Protein AF-0000000081660828 (afdb_homodimer)

Secondary structure (DSSP, 8-state):
-HHHHHHHHHHHHHHHHHHHHT-GGGG-HHHHHHTHHHHHHHHHHHTT--HHHHHTT-EEEEE-SBSHHHHHHHHHHHHHHTT--EEEE-SS-SS-GGGGEEETTEEPPHHHHHHHHHHHHHHHHHTGGG-TT----HHHHHHHHHHHHHHHHT-SEEEEE-SS-STTSGGGG-S--SEEEE-B--S--HHHH-SSHHHHHHHHHTT--TT-EEEE----HHHHHHHHHHHHHHT-EEEEPPPGGGSB-TT-----SS-STHHHHHHHHHHHHHHHHHHHHHHHH----S---------SSSSPEEPPP-BPPHHHHHHHHH---TTSSEEEEETTEEEEE----SHHHHHHHHHHHHHHHHHHHHH--S-EEEEEEE---TT--HHHHHHHHGGG--SEEEE--S--SHHHHHHS-HHHHHHHHHHHHHHHHHHHHHTT---SS--SS-SEEE-SSHHHHHHHHHTT--TTSPPPPTTSPPPPHHHHH-SEEEEEEES-HHHHHHHHHHH-TTTTT-TTTTS--/-HHHHHHHHHHHHHHHHHHHHT-GGGG-HHHHHHTHHHHHHHHHHHTT--HHHHHTT-EEEEE-SBSHHHHHHHHHHHHHHTT--EEEE-SS-SS-GGGGEEETTEEPPHHHHHHHHHHHHHHHHHTGGG-TT----HHHHHHHHHHHHHHHHT-SEEEEE-SS-STTSGGGG-S--SEEEE-B--S--HHHH-SSHHHHHHHHHTT--TT-EEEE----HHHHHHHHHHHHHTT-EEEEPPPGGGSB-TT-----SS-STHHHHHHHHHHHHHHHHHHHHHHHH----S---S-----SSSSPEEPPP-BPPHHHHHHHHH---TTSSEEEEETTEEEEE----SHHHHHHHHHHHHHHHHHHHHH--S-EEEEEEE---TT--HHHHHHHHGGG--SEEEE--S--SHHHHHHS-HHHHHHHHHHHHHHHHHHHHHHT---SS--SS-SEEE-SSHHHHHHHHHTT--TTSPPPPTTSPPPPHHHHT-SEEEEEEES-HHHHHHHHHHH-TTTTT-TTTTS--

Sequence (1050 aa):
MSKNNYLEVQKAMEGIVRDASRTIIFRNKSWYSTKSLPEMSDYIKRVDINLDDVDGLNIIHVSGTKGKGSVSAFCESILRANGFKTGLYSSPHLVEFRERIRINGLTLTKDVFSKYFFDVYNKLESTKCEYPETMLSGFRFMTLMALNVFIHEKVDVVILEVGVGGAYDCTNIVQSPRVVGITLLDLDHTNLLGNTIDSIAWHKAGICKPGRPAFTIPQVQEAMNTLRCRANEIHATIQIVPDLDDYDWQGKPMKLGLAGEHQRINASLAIQLCRTWIEEHNLHHSNKRAGFGRTNTYSMDGDIQTASAFKLPATFISGLRDCCLPGRTQIVKHDNVTYYLDGAHTPMSMKAGVKWFKEASAEEKQTLKNRVAKVLIFNVTHGRDAKLLLEHLGQCNFAATAFSPDITDVDDLVEKTFENLVEELTICKENRGTFQAMKGELYDALPSKPTSASFVCAMHAVQWAACGKDPYIPHPRHKDPTPPQSIMEADHVQVLVTGSLLLVGRVIGILVPDFVANGNVFGGDMSKNNYLEVQKAMEGIVRDASRTIIFRNKSWYSTKSLPEMSDYIKRVDINLDDVDGLNIIHVSGTKGKGSVSAFCESILRANGFKTGLYSSPHLVEFRERIRINGLTLTKDVFSKYFFDVYNKLESTKCEYPETMLSGFRFMTLMALNVFIHEKVDVVILEVGVGGAYDCTNIVQSPRVVGITLLDLDHTNLLGNTIDSIAWHKAGICKPGRPAFTIPQVQEAMNTLRCRANEIHATIQIVPDLDDYDWQGKPMKLGLAGEHQRINASLAIQLCRTWIEEHNLHHSNKRAGFGRTNTYSMDGDIQTASAFKLPATFISGLRDCCLPGRTQIVKHDNVTYYLDGAHTPMSMKAGVKWFKEASAEEKQTLKNRVAKVLIFNVTHGRDAKLLLEHLGQCNFAATAFSPDITDVDDLVEKTFENLVEELTICKENRGTFQAMKGELYDALPSKPTSASFVCAMHAVQWAACGKDPYIPHPRHKDPTPPQSIMEADHVQVLVTGSLLLVGRVIGILVPDFVANGNVFGGD

Foldseek 3Di:
DLVVLLVVVVVVLVVQQVQVVVDCQVLDQVCLQPPLQVVLVVLCVLLPHDLVLVQQQQEAEEEEDPLLVLLQLLLLLLVLLVVFFEWEADDDDQADLQCRIDTSLAGDDSRRLSVLLCSSVVSCVVCCVVPVPDRDHSVSSSLSSRSSVCSVVVTNYYYYYFDAFAQRTNNLNNADHQEYEYEEQDDDPCSRQNGDSLSSLLRRLNSFAAPHEYEYADYPPSSQVSNLVNCLVRNYFYAHFDFLVQAAAPPDDQAFQFFAPSSRRSLRRSQVSNVSSVCVVCVVVVPPDPPPDPPDPRDSPDHHYYGHHYYDDPSSRVSRRQRDDAQGQFWDDFQQEIEGGHADADLRSLLRSLVSLQVVVVVVVVVPPWQEAEEEEAAADDPGDLLSSVVSVVVVPHQAYEQFFLAQDPVSLVPDDPVRQCRRQVRSVVSQVSNCVVVVNNDPDQPLEHSYDYDSHLLLRVQQQCCCVRVLRDHHDPPGRHYDPSSVPTRHYYYYYYNHSNSSSSVCCSSPVCPSVPSPPRPPD/DLVVLLVVVVVVLVVQQVVVVVDCQVLDQVCLQPPQQVVLVVLCVLLPHDLVLVQQQQEAEEEEDPLLVLLQLLLLLLVLLVVFFEWEADDDDQADLQCRIDTSLAGDDSRRLSVLLCSSVVSCVVCCVVPVPDRDHSVSSSLSSRSSVCSVVVTNYYYYYFDAFAQRTNNLNNADHQEYEYEEFDDDPCSRQNGDSLSSLLRRLNSFAAPHEYEYADYPPSSQVSNLVNCLVRNYFYAHFDFLVQAAAVPDDQAFQFFAPSSRRSLRRSQVSNVSSVCVVCVVVVDPDPPPDPPDPRDSPDHHYYGHHYYDDPSSRVSRRQRDDAQGQFWDDFQQEIEGGHADADLRSLLRSLVSLQVVVVVVVVVPPWQEAEEEEAAADDPGDLLSNVVSVVVVPHQAYEQFFLAQDPVSLVPDDPVRQCRRQVRSVVSQVSNCVVVVNNDPDQPLEHSYDYDSHLLLRVQQQCCCVRVLRDHHDPVGRHYDPSSVRTRHYYYYYYNHSNSSSSVCCSSPVCPSVPSPPRPPD

Radius of gyration: 36.23 Å; Cα contacts (8 Å, |Δi|>4): 2002; chains: 2; bounding box: 72×118×77 Å

pLDDT: mean 86.48, std 14.74, range [22.33, 98.75]

Organism: Saccoglossus kowalevskii (NCBI:txid10224)

Structure (mmCIF, N/CA/C/O backbone):
data_AF-0000000081660828-model_v1
#
loop_
_entity.id
_entity.type
_entity.pdbx_description
1 polymer 'Folylpolyglutamate synthase, mitochondrial-like'
#
loop_
_atom_site.group_PDB
_atom_site.id
_atom_site.type_symbol
_atom_site.label_atom_id
_atom_site.label_alt_id
_atom_site.label_comp_id
_atom_site.label_asym_id
_atom_site.label_entity_id
_atom_site.label_seq_id
_atom_site.pdbx_PDB_ins_code
_atom_site.Cartn_x
_atom_site.Cartn_y
_atom_site.Cartn_z
_atom_site.occupancy
_atom_site.B_iso_or_equiv
_atom_site.auth_seq_id
_atom_site.auth_comp_id
_atom_site.auth_asym_id
_atom_site.auth_atom_id
_atom_site.pdbx_PDB_model_num
ATOM 1 N N . MET A 1 1 ? -11.938 -4.168 -31.766 1 35.88 1 MET A N 1
ATOM 2 C CA . MET A 1 1 ? -13.023 -5.059 -31.391 1 35.88 1 MET A CA 1
ATOM 3 C C . MET A 1 1 ? -12.523 -6.164 -30.453 1 35.88 1 MET A C 1
ATOM 5 O O . MET A 1 1 ? -13.188 -6.512 -29.484 1 35.88 1 MET A O 1
ATOM 9 N N . SER A 1 2 ? -11.195 -6.676 -30.75 1 45.94 2 SER A N 1
ATOM 10 C CA . SER A 1 2 ? -10.602 -7.828 -30.078 1 45.94 2 SER A CA 1
ATOM 11 C C . SER A 1 2 ? -10.094 -7.461 -28.688 1 45.94 2 SER A C 1
ATOM 13 O O . SER A 1 2 ? -10.281 -8.211 -27.734 1 45.94 2 SER A O 1
ATOM 15 N N . LYS A 1 3 ? -9.469 -6.277 -28.531 1 50.44 3 LYS A N 1
ATOM 16 C CA . LYS A 1 3 ? -8.898 -5.793 -27.281 1 50.44 3 LYS A CA 1
ATOM 17 C C . LYS A 1 3 ? -9.992 -5.523 -26.25 1 50.44 3 LYS A C 1
ATOM 19 O O . LYS A 1 3 ? -9.836 -5.84 -25.062 1 50.44 3 LYS A O 1
ATOM 24 N N . ASN A 1 4 ? -10.992 -5.047 -26.797 1 61.94 4 ASN A N 1
ATOM 25 C CA . ASN A 1 4 ? -12.133 -4.715 -25.953 1 61.94 4 ASN A CA 1
ATOM 26 C C . ASN A 1 4 ? -12.805 -5.969 -25.391 1 61.94 4 ASN A C 1
ATOM 28 O O . ASN A 1 4 ? -13.227 -5.988 -24.234 1 61.94 4 ASN A O 1
ATOM 32 N N . ASN A 1 5 ? -12.586 -7.102 -26.25 1 77.38 5 ASN A N 1
ATOM 33 C CA . ASN A 1 5 ? -13.227 -8.344 -25.828 1 77.38 5 ASN A CA 1
ATOM 34 C C . ASN A 1 5 ? -12.461 -9.023 -24.703 1 77.38 5 ASN A C 1
ATOM 36 O O . ASN A 1 5 ? -13.07 -9.539 -23.766 1 77.38 5 ASN A O 1
ATOM 40 N N . TYR A 1 6 ? -11.164 -8.953 -24.797 1 84.25 6 TYR A N 1
ATOM 41 C CA . TYR A 1 6 ? -10.383 -9.633 -23.766 1 84.25 6 TYR A CA 1
ATOM 42 C C . TYR A 1 6 ? -10.438 -8.867 -22.438 1 84.25 6 TYR A C 1
ATOM 44 O O . TYR A 1 6 ? -10.438 -9.469 -21.375 1 84.25 6 TYR A O 1
ATOM 52 N N . LEU A 1 7 ? -10.523 -7.602 -22.594 1 80.69 7 LEU A N 1
ATOM 53 C CA . LEU A 1 7 ? -10.711 -6.797 -21.391 1 80.69 7 LEU A CA 1
ATOM 54 C C . LEU A 1 7 ? -12 -7.18 -20.688 1 80.69 7 LEU A C 1
ATOM 56 O O . LEU A 1 7 ? -12.055 -7.191 -19.453 1 80.69 7 LEU A O 1
ATOM 60 N N . GLU A 1 8 ? -12.938 -7.43 -21.438 1 85.31 8 GLU A N 1
ATOM 61 C CA . GLU A 1 8 ? -14.203 -7.871 -20.875 1 85.31 8 GLU A CA 1
ATOM 62 C C . GLU A 1 8 ? -14.055 -9.227 -20.188 1 85.31 8 GLU A C 1
ATOM 64 O O . GLU A 1 8 ? -14.695 -9.484 -19.172 1 85.31 8 GLU A O 1
ATOM 69 N N . VAL A 1 9 ? -13.25 -10.102 -20.781 1 89.81 9 VAL A N 1
ATOM 70 C CA . VAL A 1 9 ? -12.969 -11.406 -20.188 1 89.81 9 VAL A CA 1
ATOM 71 C C . VAL A 1 9 ? -12.312 -11.227 -18.828 1 89.81 9 VAL A C 1
ATOM 73 O O . VAL A 1 9 ? -12.703 -11.875 -17.844 1 89.81 9 VAL A O 1
ATOM 76 N N . GLN A 1 10 ? -11.367 -10.398 -18.797 1 83 10 GLN A N 1
ATOM 77 C CA . GLN A 1 10 ? -10.641 -10.164 -17.547 1 83 10 GLN A CA 1
ATOM 78 C C . GLN A 1 10 ? -11.578 -9.656 -16.453 1 83 10 GLN A C 1
ATOM 80 O O . GLN A 1 10 ? -11.5 -10.102 -15.312 1 83 10 GLN A O 1
ATOM 85 N N . LYS A 1 11 ? -12.438 -8.766 -16.844 1 78.75 11 LYS A N 1
ATOM 86 C CA . LYS A 1 11 ? -13.398 -8.227 -15.898 1 78.75 11 LYS A CA 1
ATOM 87 C C . LYS A 1 11 ? -14.344 -9.312 -15.391 1 78.75 11 LYS A C 1
ATOM 89 O O . LYS A 1 11 ? -14.648 -9.375 -14.203 1 78.75 11 LYS A O 1
ATOM 94 N N . ALA A 1 12 ? -14.781 -10.062 -16.328 1 85.75 12 ALA A N 1
ATOM 95 C CA . ALA A 1 12 ? -15.695 -11.148 -15.969 1 85.75 12 ALA A CA 1
ATOM 96 C C . ALA A 1 12 ? -15.008 -12.156 -15.055 1 85.75 12 ALA A C 1
ATOM 98 O O . ALA A 1 12 ? -15.609 -12.641 -14.094 1 85.75 12 ALA A O 1
ATOM 99 N N . MET A 1 13 ? -13.797 -12.484 -15.375 1 86.94 13 MET A N 1
ATOM 100 C CA . MET A 1 13 ? -13.039 -13.43 -14.57 1 86.94 13 MET A CA 1
ATOM 101 C C . MET A 1 13 ? -12.805 -12.883 -13.164 1 86.94 13 MET A C 1
ATOM 103 O O . MET A 1 13 ? -12.891 -13.625 -12.188 1 86.94 13 MET A O 1
ATOM 107 N N . GLU A 1 14 ? -12.477 -11.656 -13.133 1 75.44 14 GLU A N 1
ATOM 108 C CA . GLU A 1 14 ? -12.312 -11.016 -11.828 1 75.44 14 GLU A CA 1
ATOM 109 C C . GLU A 1 14 ? -13.602 -11.078 -11.016 1 75.44 14 GLU A C 1
ATOM 111 O O . GLU A 1 14 ? -13.562 -11.234 -9.797 1 75.44 14 GLU A O 1
ATOM 116 N N . GLY A 1 15 ? -14.664 -10.875 -11.664 1 74.38 15 GLY A N 1
ATOM 117 C CA . GLY A 1 15 ? -15.953 -11.008 -11 1 74.38 15 GLY A CA 1
ATOM 118 C C . GLY A 1 15 ? -16.188 -12.383 -10.422 1 74.38 15 GLY A C 1
ATOM 119 O O . GLY A 1 15 ? -16.656 -12.516 -9.289 1 74.38 15 GLY A O 1
ATOM 120 N N . ILE A 1 16 ? -15.828 -13.383 -11.148 1 82.31 16 ILE A N 1
ATOM 121 C CA . ILE A 1 16 ? -15.992 -14.766 -10.719 1 82.31 16 ILE A CA 1
ATOM 122 C C . ILE A 1 16 ? -15.133 -15.031 -9.484 1 82.31 16 ILE A C 1
ATOM 124 O O . ILE A 1 16 ? -15.609 -15.602 -8.5 1 82.31 16 ILE A O 1
ATOM 128 N N . VAL A 1 17 ? -13.93 -14.578 -9.57 1 77 17 VAL A N 1
ATOM 129 C CA . VAL A 1 17 ? -12.984 -14.82 -8.477 1 77 17 VAL A CA 1
ATOM 130 C C . VAL A 1 17 ? -13.438 -14.055 -7.234 1 77 17 VAL A C 1
ATOM 132 O O . VAL A 1 17 ? -13.367 -14.586 -6.121 1 77 17 VAL A O 1
ATOM 135 N N . ARG A 1 18 ? -13.867 -12.875 -7.453 1 66.06 18 ARG A N 1
ATOM 136 C CA . ARG A 1 18 ? -14.344 -12.047 -6.355 1 66.06 18 ARG A CA 1
ATOM 137 C C . ARG A 1 18 ? -15.547 -12.68 -5.664 1 66.06 18 ARG A C 1
ATOM 139 O O . ARG A 1 18 ? -15.602 -12.727 -4.434 1 66.06 18 ARG A O 1
ATOM 146 N N . ASP A 1 19 ? -16.438 -13.086 -6.402 1 66.06 19 ASP A N 1
ATOM 147 C CA . ASP A 1 19 ? -17.656 -13.695 -5.859 1 66.06 19 ASP A CA 1
ATOM 148 C C . ASP A 1 19 ? -17.328 -14.969 -5.074 1 66.06 19 ASP A C 1
ATOM 150 O O . ASP A 1 19 ? -17.938 -15.242 -4.043 1 66.06 19 ASP A O 1
ATOM 154 N N . ALA A 1 20 ? -16.391 -15.633 -5.535 1 70.69 20 ALA A N 1
ATOM 155 C CA . ALA A 1 20 ? -15.969 -16.859 -4.879 1 70.69 20 ALA A CA 1
ATOM 156 C C . ALA A 1 20 ? -15.273 -16.578 -3.553 1 70.69 20 ALA A C 1
ATOM 158 O O . ALA A 1 20 ? -15.422 -17.328 -2.59 1 70.69 20 ALA A O 1
ATOM 159 N N . SER A 1 21 ? -14.492 -15.539 -3.561 1 60.06 21 SER A N 1
ATOM 160 C CA . SER A 1 21 ? -13.75 -15.18 -2.359 1 60.06 21 SER A CA 1
ATOM 161 C C . SER A 1 21 ? -14.68 -14.742 -1.238 1 60.06 21 SER A C 1
ATOM 163 O O . SER A 1 21 ? -14.344 -14.852 -0.059 1 60.06 21 SER A O 1
ATOM 165 N N . ARG A 1 22 ? -15.75 -14.289 -1.625 1 51.88 22 ARG A N 1
ATOM 166 C CA . ARG A 1 22 ? -16.734 -13.805 -0.656 1 51.88 22 ARG A CA 1
ATOM 167 C C . ARG A 1 22 ? -17.516 -14.961 -0.051 1 51.88 22 ARG A C 1
ATOM 169 O O . ARG A 1 22 ? -18.188 -14.797 0.973 1 51.88 22 ARG A O 1
ATOM 176 N N . THR A 1 23 ? -17.266 -16.062 -0.698 1 51.5 23 THR A N 1
ATOM 177 C CA . THR A 1 23 ? -18.047 -17.203 -0.268 1 51.5 23 THR A CA 1
ATOM 178 C C . THR A 1 23 ? -17.203 -18.172 0.543 1 51.5 23 THR A C 1
ATOM 180 O O . THR A 1 23 ? -16.188 -18.672 0.054 1 51.5 23 THR A O 1
ATOM 183 N N . ILE A 1 24 ? -17.453 -18.328 1.812 1 48.62 24 ILE A N 1
ATOM 184 C CA . ILE A 1 24 ? -16.734 -19.172 2.752 1 48.62 24 ILE A CA 1
ATOM 185 C C . ILE A 1 24 ? -16.922 -20.641 2.371 1 48.62 24 ILE A C 1
ATOM 187 O O . ILE A 1 24 ? -16.141 -21.5 2.775 1 48.62 24 ILE A O 1
ATOM 191 N N . ILE A 1 25 ? -17.75 -20.859 1.518 1 45.94 25 ILE A N 1
ATOM 192 C CA . ILE A 1 25 ? -18.234 -22.219 1.266 1 45.94 25 ILE A CA 1
ATOM 193 C C . ILE A 1 25 ? -17.094 -23.062 0.692 1 45.94 25 ILE A C 1
ATOM 195 O O . ILE A 1 25 ? -16.938 -24.234 1.065 1 45.94 25 ILE A O 1
ATOM 199 N N . PHE A 1 26 ? -16.203 -22.484 -0.069 1 48.09 26 PHE A N 1
ATOM 200 C CA . PHE A 1 26 ? -15.195 -23.281 -0.75 1 48.09 26 PHE A CA 1
ATOM 201 C C . PHE A 1 26 ? -14.109 -23.719 0.222 1 48.09 26 PHE A C 1
ATOM 203 O O . PHE A 1 26 ? -13.273 -24.578 -0.109 1 48.09 26 PHE A O 1
ATOM 210 N N . ARG A 1 27 ? -14.297 -23.234 1.396 1 57 27 ARG A N 1
ATOM 211 C CA . ARG A 1 27 ? -13.312 -23.578 2.414 1 57 27 ARG A CA 1
ATOM 212 C C . ARG A 1 27 ? -13.898 -24.562 3.432 1 57 27 ARG A C 1
ATOM 214 O O . ARG A 1 27 ? -13.195 -25.016 4.34 1 57 27 ARG A O 1
ATOM 221 N N . ASN A 1 28 ? -15.078 -24.953 3.098 1 71.88 28 ASN A N 1
ATOM 222 C CA . ASN A 1 28 ? -15.758 -25.859 4.004 1 71.88 28 ASN A CA 1
ATOM 223 C C . ASN A 1 28 ? -15.531 -27.312 3.602 1 71.88 28 ASN A C 1
ATOM 225 O O . ASN A 1 28 ? -15.891 -27.719 2.494 1 71.88 28 ASN A O 1
ATOM 229 N N . LYS A 1 29 ? -15.086 -28.109 4.578 1 77.38 29 LYS A N 1
ATOM 230 C CA . LYS A 1 29 ? -14.758 -29.5 4.336 1 77.38 29 LYS A CA 1
ATOM 231 C C . LYS A 1 29 ? -16 -30.297 3.953 1 77.38 29 LYS A C 1
ATOM 233 O O . LYS A 1 29 ? -15.945 -31.188 3.09 1 77.38 29 LYS A O 1
ATOM 238 N N . SER A 1 30 ? -17.016 -29.969 4.594 1 78.75 30 SER A N 1
ATOM 239 C CA . SER A 1 30 ? -18.25 -30.688 4.332 1 78.75 30 SER A CA 1
ATOM 240 C C . SER A 1 30 ? -18.75 -30.453 2.91 1 78.75 30 SER A C 1
ATOM 242 O O . SER A 1 30 ? -19.156 -31.375 2.217 1 78.75 30 SER A O 1
ATOM 244 N N . TRP A 1 31 ? -18.719 -29.312 2.482 1 79.56 31 TRP A N 1
ATOM 245 C CA . TRP A 1 31 ? -19.109 -28.984 1.113 1 79.56 31 TRP A CA 1
ATOM 246 C C . TRP A 1 31 ? -18.188 -29.672 0.111 1 79.56 31 TRP A C 1
ATOM 248 O O . TRP A 1 31 ? -18.656 -30.25 -0.875 1 79.56 31 TRP A O 1
ATOM 258 N N . TYR A 1 32 ? -16.953 -29.594 0.405 1 82 32 TYR A N 1
ATOM 259 C CA . TYR A 1 32 ? -15.961 -30.141 -0.509 1 82 32 TYR A CA 1
ATOM 260 C C . TYR A 1 32 ? -16.203 -31.625 -0.75 1 82 32 TYR A C 1
ATOM 262 O O . TYR A 1 32 ? -16.141 -32.094 -1.891 1 82 32 TYR A O 1
ATOM 270 N N . SER A 1 33 ? -16.562 -32.344 0.265 1 85.94 33 SER A N 1
ATOM 271 C CA . SER A 1 33 ? -16.703 -33.812 0.167 1 85.94 33 SER A CA 1
ATOM 272 C C . SER A 1 33 ? -18.078 -34.188 -0.37 1 85.94 33 SER A C 1
ATOM 274 O O . SER A 1 33 ? -18.234 -35.281 -0.928 1 85.94 33 SER A O 1
ATOM 276 N N . THR A 1 34 ? -19.016 -33.281 -0.295 1 86.31 34 THR A N 1
ATOM 277 C CA . THR A 1 34 ? -20.375 -33.719 -0.612 1 86.31 34 THR A CA 1
ATOM 278 C C . THR A 1 34 ? -20.891 -33 -1.86 1 86.31 34 THR A C 1
ATOM 280 O O . THR A 1 34 ? -21.688 -33.562 -2.621 1 86.31 34 THR A O 1
ATOM 283 N N . LYS A 1 35 ? -20.391 -31.797 -2.049 1 87.25 35 LYS A N 1
ATOM 284 C CA . LYS A 1 35 ? -21.062 -30.984 -3.057 1 87.25 35 LYS A CA 1
ATOM 285 C C . LYS A 1 35 ? -20.125 -30.672 -4.219 1 87.25 35 LYS A C 1
ATOM 287 O O . LYS A 1 35 ? -20.594 -30.344 -5.316 1 87.25 35 LYS A O 1
ATOM 292 N N . SER A 1 36 ? -18.859 -30.844 -4.059 1 88.25 36 SER A N 1
ATOM 293 C CA . SER A 1 36 ? -17.922 -30.391 -5.074 1 88.25 36 SER A CA 1
ATOM 294 C C . SER A 1 36 ? -18.156 -31.094 -6.406 1 88.25 36 SER A C 1
ATOM 296 O O . SER A 1 36 ? -18.359 -30.438 -7.43 1 88.25 36 SER A O 1
ATOM 298 N N . LEU A 1 37 ? -18.234 -32.406 -6.438 1 91.94 37 LEU A N 1
ATOM 299 C CA . LEU A 1 37 ? -18.328 -33.156 -7.688 1 91.94 37 LEU A CA 1
ATOM 300 C C . LEU A 1 37 ? -19.75 -33.125 -8.242 1 91.94 37 LEU A C 1
ATOM 302 O O . LEU A 1 37 ? -19.938 -32.938 -9.445 1 91.94 37 LEU A O 1
ATOM 306 N N . PRO A 1 38 ? -20.75 -33.188 -7.363 1 90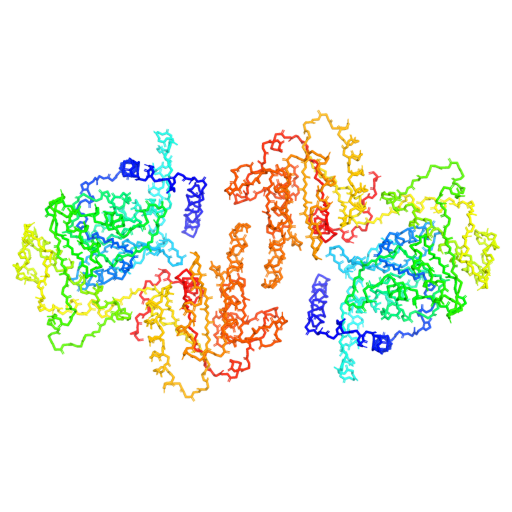.62 38 PRO A N 1
ATOM 307 C CA . PRO A 1 38 ? -22.125 -33.062 -7.883 1 90.62 38 PRO A CA 1
ATOM 308 C C . PRO A 1 38 ? -22.375 -31.719 -8.539 1 90.62 38 PRO A C 1
ATOM 310 O O . PRO A 1 38 ? -23 -31.641 -9.594 1 90.62 38 PRO A O 1
ATOM 313 N N . GLU A 1 39 ? -21.875 -30.719 -7.945 1 90.12 39 GLU A N 1
ATOM 314 C CA . GLU A 1 39 ? -22.047 -29.391 -8.531 1 90.12 39 GLU A CA 1
ATOM 315 C C . GLU A 1 39 ? -21.297 -29.281 -9.852 1 90.12 39 GLU A C 1
ATOM 317 O O . GLU A 1 39 ? -21.781 -28.641 -10.789 1 90.12 39 GLU A O 1
ATOM 322 N N . MET A 1 40 ? -20.078 -29.875 -9.852 1 92.31 40 MET A N 1
ATOM 323 C CA . MET A 1 40 ? -19.312 -29.828 -11.094 1 92.31 40 MET A CA 1
ATOM 324 C C . MET A 1 40 ? -20.062 -30.578 -12.203 1 92.31 40 MET A C 1
ATOM 326 O O . MET A 1 40 ? -20.016 -30.141 -13.359 1 92.31 40 MET A O 1
ATOM 330 N N . SER A 1 41 ? -20.719 -31.625 -11.875 1 92.12 41 SER A N 1
ATOM 331 C CA . SER A 1 41 ? -21.516 -32.344 -12.844 1 92.12 41 SER A CA 1
ATOM 332 C C . SER A 1 41 ? -22.641 -31.5 -13.406 1 92.12 41 SER A C 1
ATOM 334 O O . SER A 1 41 ? -22.953 -31.562 -14.594 1 92.12 41 SER A O 1
ATOM 336 N N . ASP A 1 42 ? -23.188 -30.734 -12.516 1 92 42 ASP A N 1
ATOM 337 C CA . ASP A 1 42 ? -24.234 -29.812 -12.953 1 92 42 ASP A CA 1
ATOM 338 C C . ASP A 1 42 ? -23.672 -28.75 -13.914 1 92 42 ASP A C 1
ATOM 340 O O . ASP A 1 42 ? -24.297 -28.438 -14.93 1 92 42 ASP A O 1
ATOM 344 N N . TYR A 1 43 ? -22.562 -28.266 -13.562 1 93.5 43 TYR A N 1
ATOM 345 C CA . TYR A 1 43 ? -21.953 -27.234 -14.391 1 93.5 43 TYR A CA 1
ATOM 346 C C . TYR A 1 43 ? -21.609 -27.781 -15.773 1 93.5 43 TYR A C 1
ATOM 348 O O . TYR A 1 43 ? -21.766 -27.094 -16.781 1 93.5 43 TYR A O 1
ATOM 356 N N . ILE A 1 44 ? -21.078 -29 -15.805 1 94.06 44 ILE A N 1
ATOM 357 C CA . ILE A 1 44 ? -20.703 -29.641 -17.062 1 94.06 44 ILE A CA 1
ATOM 358 C C . ILE A 1 44 ? -21.938 -29.75 -17.969 1 94.06 44 ILE A C 1
ATOM 360 O O . ILE A 1 44 ? -21.859 -29.453 -19.172 1 94.06 44 ILE A O 1
ATOM 364 N N . LYS A 1 45 ? -23.047 -30.031 -17.391 1 92.5 45 LYS A N 1
ATOM 365 C CA . LYS A 1 45 ? -24.297 -30.109 -18.141 1 92.5 45 LYS A CA 1
ATOM 366 C C . LYS A 1 45 ? -24.75 -28.734 -18.641 1 92.5 45 LYS A C 1
ATOM 368 O O . LYS A 1 45 ? -25.219 -28.609 -19.766 1 92.5 45 LYS A O 1
ATOM 373 N N . ARG A 1 46 ? -24.578 -27.828 -17.766 1 93.38 46 ARG A N 1
ATOM 374 C CA . ARG A 1 46 ? -25.031 -26.469 -18.078 1 93.38 46 ARG A CA 1
ATOM 375 C C . ARG A 1 46 ? -24.25 -25.875 -19.25 1 93.38 46 ARG A C 1
ATOM 377 O O . ARG A 1 46 ? -24.734 -25 -19.953 1 93.38 46 ARG A O 1
ATOM 384 N N . VAL A 1 47 ? -23.047 -26.391 -19.484 1 94.94 47 VAL A N 1
ATOM 385 C CA . VAL A 1 47 ? -22.25 -25.828 -20.562 1 94.94 47 VAL A CA 1
ATOM 386 C C . VAL A 1 47 ? -22.25 -26.781 -21.766 1 94.94 47 VAL A C 1
ATOM 388 O O . VAL A 1 47 ? -21.422 -26.656 -22.672 1 94.94 47 VAL A O 1
ATOM 391 N N . ASP A 1 48 ? -23.109 -27.75 -21.812 1 94.38 48 ASP A N 1
ATOM 392 C CA . ASP A 1 48 ? -23.391 -28.656 -22.906 1 94.38 48 ASP A CA 1
ATOM 393 C C . ASP A 1 48 ? -22.203 -29.594 -23.172 1 94.38 48 ASP A C 1
ATOM 395 O O . ASP A 1 48 ? -21.828 -29.844 -24.312 1 94.38 48 ASP A O 1
ATOM 399 N N . ILE A 1 49 ? -21.531 -29.984 -22.094 1 94.31 49 ILE A N 1
ATOM 400 C CA . ILE A 1 49 ? -20.5 -31.016 -22.188 1 94.31 49 ILE A CA 1
ATOM 401 C C . ILE A 1 49 ? -21.047 -32.344 -21.656 1 94.31 49 ILE A C 1
ATOM 403 O O . ILE A 1 49 ? -21.703 -32.375 -20.594 1 94.31 49 ILE A O 1
ATOM 407 N N . ASN A 1 50 ? -20.859 -33.312 -22.469 1 92.88 50 ASN A N 1
ATOM 408 C CA . ASN A 1 50 ? -21.234 -34.625 -21.984 1 92.88 50 ASN A CA 1
ATOM 409 C C . ASN A 1 50 ? -20.031 -35.375 -21.453 1 92.88 50 ASN A C 1
ATOM 411 O O . ASN A 1 50 ? -18.906 -35.188 -21.922 1 92.88 50 ASN A O 1
ATOM 415 N N . LEU A 1 51 ? -20.25 -36.25 -20.531 1 90.69 51 LEU A N 1
ATOM 416 C CA . LEU A 1 51 ? -19.172 -36.969 -19.891 1 90.69 51 LEU A CA 1
ATOM 417 C C . LEU A 1 51 ? -18.469 -37.906 -20.875 1 90.69 51 LEU A C 1
ATOM 419 O O . LEU A 1 51 ? -17.281 -38.188 -20.734 1 90.69 51 LEU A O 1
ATOM 423 N N . ASP A 1 52 ? -19.219 -38.281 -21.859 1 90.81 52 ASP A N 1
ATOM 424 C CA . ASP A 1 52 ? -18.609 -39.094 -22.891 1 90.81 52 ASP A CA 1
ATOM 425 C C . ASP A 1 52 ? -17.547 -38.344 -23.672 1 90.81 52 ASP A C 1
ATOM 427 O O . ASP A 1 52 ? -16.531 -38.906 -24.078 1 90.81 52 ASP A O 1
ATOM 431 N N . ASP A 1 53 ? -17.875 -37.156 -23.891 1 92.75 53 ASP A N 1
ATOM 432 C CA . ASP A 1 53 ? -16.906 -36.312 -24.562 1 92.75 53 ASP A CA 1
ATOM 433 C C . ASP A 1 53 ? -15.641 -36.125 -23.719 1 92.75 53 ASP A C 1
ATOM 435 O O . ASP A 1 53 ? -14.531 -36.094 -24.25 1 92.75 53 ASP A O 1
ATOM 439 N N . VAL A 1 54 ? -15.812 -36.062 -22.453 1 94.25 54 VAL A N 1
ATOM 440 C CA . VAL A 1 54 ? -14.68 -35.938 -21.547 1 94.25 54 VAL A CA 1
ATOM 441 C C . VAL A 1 54 ? -13.828 -37.188 -21.578 1 94.25 54 VAL A C 1
ATOM 443 O O . VAL A 1 54 ? -12.594 -37.125 -21.594 1 94.25 54 VAL A O 1
ATOM 446 N N . ASP A 1 55 ? -14.5 -38.281 -21.625 1 90.44 55 ASP A N 1
ATOM 447 C CA . ASP A 1 55 ? -13.789 -39.562 -21.703 1 90.44 55 ASP A CA 1
ATOM 448 C C . ASP A 1 55 ? -13.023 -39.688 -23.016 1 90.44 55 ASP A C 1
ATOM 450 O O . ASP A 1 55 ? -11.961 -40.312 -23.062 1 90.44 55 ASP A O 1
ATOM 454 N N . GLY A 1 56 ? -13.547 -39.125 -24.016 1 92.31 56 GLY A N 1
ATOM 455 C CA . GLY A 1 56 ? -12.93 -39.188 -25.328 1 92.31 56 GLY A CA 1
ATOM 456 C C . GLY A 1 56 ? -11.672 -38.344 -25.438 1 92.31 56 GLY A C 1
ATOM 457 O O . GLY A 1 56 ? -10.93 -38.438 -26.406 1 92.31 56 GLY A O 1
ATOM 458 N N . LEU A 1 57 ? -11.352 -37.625 -24.406 1 96.25 57 LEU A N 1
ATOM 459 C CA . LEU A 1 57 ? -10.188 -36.75 -24.438 1 96.25 57 LEU A CA 1
ATOM 460 C C . LEU A 1 57 ? -8.922 -37.5 -24.047 1 96.25 57 LEU A C 1
ATOM 462 O O . LEU A 1 57 ? -7.832 -36.938 -24.016 1 96.25 57 LEU A O 1
ATOM 466 N N . ASN A 1 58 ? -9.031 -38.812 -23.781 1 96.88 58 ASN A N 1
ATOM 467 C CA . ASN A 1 58 ? -7.895 -39.688 -23.5 1 96.88 58 ASN A CA 1
ATOM 468 C C . ASN A 1 58 ? -6.953 -39.062 -22.469 1 96.88 58 ASN A C 1
ATOM 470 O O . ASN A 1 58 ? -5.75 -38.938 -22.719 1 96.88 58 ASN A O 1
ATOM 474 N N . ILE A 1 59 ? -7.398 -38.875 -21.297 1 98.31 59 ILE A N 1
ATOM 475 C CA . ILE A 1 59 ? -6.82 -37.969 -20.312 1 98.31 59 ILE A CA 1
ATOM 476 C C . ILE A 1 59 ? -5.723 -38.688 -19.531 1 98.31 59 ILE A C 1
ATOM 478 O O . ILE A 1 59 ? -5.883 -39.844 -19.141 1 98.31 59 ILE A O 1
ATOM 482 N N . ILE A 1 60 ? -4.578 -38.062 -19.438 1 98.69 60 ILE A N 1
ATOM 483 C CA . ILE A 1 60 ? -3.611 -38.312 -18.375 1 98.69 60 ILE A CA 1
ATOM 484 C C . ILE A 1 60 ? -3.893 -37.438 -17.188 1 98.69 60 ILE A C 1
ATOM 486 O O . ILE A 1 60 ? -3.795 -36.188 -17.281 1 98.69 60 ILE A O 1
ATOM 490 N N . HIS A 1 61 ? -4.312 -38 -16.078 1 98.62 61 HIS A N 1
ATOM 491 C CA . HIS A 1 61 ? -4.688 -37.219 -14.891 1 98.62 61 HIS A CA 1
ATOM 492 C C . HIS A 1 61 ? -3.568 -37.25 -13.859 1 98.62 61 HIS A C 1
ATOM 494 O O . HIS A 1 61 ? -3.049 -38.281 -13.5 1 98.62 61 HIS A O 1
ATOM 500 N N . VAL A 1 62 ? -3.137 -36.062 -13.43 1 98.5 62 VAL A N 1
ATOM 501 C CA . VAL A 1 62 ? -1.964 -35.969 -12.562 1 98.5 62 VAL A CA 1
ATOM 502 C C . VAL A 1 62 ? -2.34 -35.281 -11.258 1 98.5 62 VAL A C 1
ATOM 504 O O . VAL A 1 62 ? -2.889 -34.156 -11.266 1 98.5 62 VAL A O 1
ATOM 507 N N . SER A 1 63 ? -2.078 -35.875 -10.133 1 97.19 63 SER A N 1
ATOM 508 C CA . SER A 1 63 ? -2.27 -35.281 -8.805 1 97.19 63 SER A CA 1
ATOM 509 C C . SER A 1 63 ? -0.97 -35.281 -8.008 1 97.19 63 SER A C 1
ATOM 511 O O . SER A 1 63 ? 0.077 -35.688 -8.523 1 97.19 63 SER A O 1
ATOM 513 N N . GLY A 1 64 ? -0.993 -34.688 -6.805 1 93.75 64 GLY A N 1
ATOM 514 C CA . GLY A 1 64 ? 0.183 -34.625 -5.953 1 93.75 64 GLY A CA 1
ATOM 515 C C . GLY A 1 64 ? 0.314 -33.281 -5.238 1 93.75 64 GLY A C 1
ATOM 516 O O . GLY A 1 64 ? -0.491 -32.375 -5.453 1 93.75 64 GLY A O 1
ATOM 517 N N . THR A 1 65 ? 1.309 -33.281 -4.297 1 87.5 65 THR A N 1
ATOM 518 C CA . THR A 1 65 ? 1.583 -32.062 -3.578 1 87.5 65 THR A CA 1
ATOM 519 C C . THR A 1 65 ? 2.637 -31.219 -4.305 1 87.5 65 THR A C 1
ATOM 521 O O . THR A 1 65 ? 2.439 -30.031 -4.543 1 87.5 65 THR A O 1
ATOM 524 N N . LYS A 1 66 ? 3.768 -31.859 -4.699 1 83.19 66 LYS A N 1
ATOM 525 C CA . LYS A 1 66 ? 4.867 -31.219 -5.41 1 83.19 66 LYS A CA 1
ATOM 526 C C . LYS A 1 66 ? 5.203 -31.969 -6.699 1 83.19 66 LYS A C 1
ATOM 528 O O . LYS A 1 66 ? 5.188 -33.188 -6.73 1 83.19 66 LYS A O 1
ATOM 533 N N . GLY A 1 67 ? 5.316 -31.203 -7.789 1 88.19 67 GLY A N 1
ATOM 534 C CA . GLY A 1 67 ? 5.805 -31.812 -9.016 1 88.19 67 GLY A CA 1
ATOM 535 C C . GLY A 1 67 ? 4.727 -32 -10.062 1 88.19 67 GLY A C 1
ATOM 536 O O . GLY A 1 67 ? 5.008 -32.406 -11.188 1 88.19 67 GLY A O 1
ATOM 537 N N . LYS A 1 68 ? 3.527 -31.641 -9.758 1 91.44 68 LYS A N 1
ATOM 538 C CA . LYS A 1 68 ? 2.426 -31.828 -10.703 1 91.44 68 LYS A CA 1
ATOM 539 C C . LYS A 1 68 ? 2.686 -31.078 -12 1 91.44 68 LYS A C 1
ATOM 541 O O . LYS A 1 68 ? 2.568 -31.641 -13.086 1 91.44 68 LYS A O 1
ATOM 546 N N . GLY A 1 69 ? 3.055 -29.891 -11.859 1 91 69 GLY A N 1
ATOM 547 C CA . GLY A 1 69 ? 3.316 -29.062 -13.039 1 91 69 GLY A CA 1
ATOM 548 C C . GLY A 1 69 ? 4.457 -29.594 -13.891 1 91 69 GLY A C 1
ATOM 549 O O . GLY A 1 69 ? 4.363 -29.594 -15.117 1 91 69 GLY A O 1
ATOM 550 N N . SER A 1 70 ? 5.496 -30.078 -13.25 1 91.19 70 SER A N 1
ATOM 551 C CA . SER A 1 70 ? 6.652 -30.609 -13.969 1 91.19 70 SER A CA 1
ATOM 552 C C . SER A 1 70 ? 6.297 -31.875 -14.727 1 91.19 70 SER A C 1
ATOM 554 O O . SER A 1 70 ? 6.645 -32.031 -15.906 1 91.19 70 SER A O 1
ATOM 556 N N . VAL A 1 71 ? 5.629 -32.75 -14.031 1 96.75 71 VAL A N 1
ATOM 557 C CA . VAL A 1 71 ? 5.242 -34 -14.664 1 96.75 71 VAL A CA 1
ATOM 558 C C . VAL A 1 71 ? 4.324 -33.719 -15.852 1 96.75 71 VAL A C 1
ATOM 560 O O . VAL A 1 71 ? 4.484 -34.312 -16.922 1 96.75 71 VAL A O 1
ATOM 563 N N . SER A 1 72 ? 3.404 -32.812 -15.609 1 97.44 72 SER A N 1
ATOM 564 C CA . SER A 1 72 ? 2.482 -32.469 -16.688 1 97.44 72 SER A CA 1
ATOM 565 C C . SER A 1 72 ? 3.227 -31.859 -17.875 1 97.44 72 SER A C 1
ATOM 567 O O . SER A 1 72 ? 2.924 -32.188 -19.016 1 97.44 72 SER A O 1
ATOM 569 N N . ALA A 1 73 ? 4.188 -31.078 -17.625 1 94.5 73 ALA A N 1
ATOM 570 C CA . ALA A 1 73 ? 4.977 -30.453 -18.688 1 94.5 73 ALA A CA 1
ATOM 571 C C . ALA A 1 73 ? 5.797 -31.5 -19.438 1 94.5 73 ALA A C 1
ATOM 573 O O . ALA A 1 73 ? 5.879 -31.453 -20.672 1 94.5 73 ALA A O 1
ATOM 574 N N . PHE A 1 74 ? 6.41 -32.406 -18.734 1 97.12 74 PHE A N 1
ATOM 575 C CA . PHE A 1 74 ? 7.168 -33.469 -19.375 1 97.12 74 PHE A CA 1
ATOM 576 C C . PHE A 1 74 ? 6.27 -34.312 -20.25 1 97.12 74 PHE A C 1
ATOM 578 O O . PHE A 1 74 ? 6.633 -34.656 -21.391 1 97.12 74 PHE A O 1
ATOM 585 N N . CYS A 1 75 ? 5.113 -34.688 -19.656 1 98.38 75 CYS A N 1
ATOM 586 C CA . CYS A 1 75 ? 4.176 -35.469 -20.438 1 98.38 75 CYS A CA 1
ATOM 587 C C . CYS A 1 75 ? 3.787 -34.781 -21.734 1 98.38 75 CYS A C 1
ATOM 589 O O . CYS A 1 75 ? 3.818 -35.375 -22.812 1 98.38 75 CYS A O 1
ATOM 591 N N . GLU A 1 76 ? 3.436 -33.5 -21.547 1 97.75 76 GLU A N 1
ATOM 592 C CA . GLU A 1 76 ? 3.029 -32.688 -22.703 1 97.75 76 GLU A CA 1
ATOM 593 C C . GLU A 1 76 ? 4.129 -32.656 -23.766 1 97.75 76 GLU A C 1
ATOM 595 O O . GLU A 1 76 ? 3.869 -32.875 -24.938 1 97.75 76 GLU A O 1
ATOM 600 N N . SER A 1 77 ? 5.309 -32.406 -23.406 1 97 77 SER A N 1
ATOM 601 C CA . SER A 1 77 ? 6.445 -32.281 -24.312 1 97 77 SER A CA 1
ATOM 602 C C . SER A 1 77 ? 6.758 -33.594 -25 1 97 77 SER A C 1
ATOM 604 O O . SER A 1 77 ? 7.02 -33.625 -26.203 1 97 77 SER A O 1
ATOM 606 N N . ILE A 1 78 ? 6.742 -34.719 -24.281 1 97.94 78 ILE A N 1
ATOM 607 C CA . ILE A 1 78 ? 7.027 -36.031 -24.812 1 97.94 78 ILE A CA 1
ATOM 608 C C . ILE A 1 78 ? 5.977 -36.406 -25.859 1 97.94 78 ILE A C 1
ATOM 610 O O . ILE A 1 78 ? 6.309 -36.844 -26.969 1 97.94 78 ILE A O 1
ATOM 614 N N . LEU A 1 79 ? 4.742 -36.219 -25.484 1 98.38 79 LEU A N 1
ATOM 615 C CA . LEU A 1 79 ? 3.654 -36.625 -26.375 1 98.38 79 LEU A CA 1
ATOM 616 C C . LEU A 1 79 ? 3.59 -35.719 -27.609 1 98.38 79 LEU A C 1
ATOM 618 O O . LEU A 1 79 ? 3.301 -36.188 -28.703 1 98.38 79 LEU A O 1
ATOM 622 N N . ARG A 1 80 ? 3.861 -34.469 -27.422 1 97.44 80 ARG A N 1
ATOM 623 C CA . ARG A 1 80 ? 3.941 -33.562 -28.562 1 97.44 80 ARG A CA 1
ATOM 624 C C . ARG A 1 80 ? 5.078 -33.969 -29.5 1 97.44 80 ARG A C 1
ATOM 626 O O . ARG A 1 80 ? 4.918 -33.969 -30.719 1 97.44 80 ARG A O 1
ATOM 633 N N . ALA A 1 81 ? 6.184 -34.312 -28.953 1 96.44 81 ALA A N 1
ATOM 634 C CA . ALA A 1 81 ? 7.324 -34.781 -29.734 1 96.44 81 ALA A CA 1
ATOM 635 C C . ALA A 1 81 ? 6.988 -36.062 -30.5 1 96.44 81 ALA A C 1
ATOM 637 O O . ALA A 1 81 ? 7.605 -36.344 -31.516 1 96.44 81 ALA A O 1
ATOM 638 N N . ASN A 1 82 ? 6.047 -36.812 -30.016 1 96.31 82 ASN A N 1
ATOM 639 C CA . ASN A 1 82 ? 5.609 -38.062 -30.672 1 96.31 82 ASN A CA 1
ATOM 640 C C . ASN A 1 82 ? 4.547 -37.781 -31.734 1 96.31 82 ASN A C 1
ATOM 642 O O . ASN A 1 82 ? 3.984 -38.719 -32.312 1 96.31 82 ASN A O 1
ATOM 646 N N . GLY A 1 83 ? 4.172 -36.5 -31.922 1 95.56 83 GLY A N 1
ATOM 647 C CA . GLY A 1 83 ? 3.312 -36.094 -33.031 1 95.56 83 GLY A CA 1
ATOM 648 C C . GLY A 1 83 ? 1.85 -36 -32.625 1 95.56 83 GLY A C 1
ATOM 649 O O . GLY A 1 83 ? 0.991 -35.75 -33.469 1 95.56 83 GLY A O 1
ATOM 650 N N . PHE A 1 84 ? 1.541 -36.156 -31.391 1 97 84 PHE A N 1
ATOM 651 C CA . PHE A 1 84 ? 0.154 -36.031 -30.953 1 97 84 PHE A CA 1
ATOM 652 C C . PHE A 1 84 ? -0.241 -34.594 -30.75 1 97 84 PHE A C 1
ATOM 654 O O . PHE A 1 84 ? 0.585 -33.75 -30.359 1 97 84 PHE A O 1
ATOM 661 N N . LYS A 1 85 ? -1.452 -34.25 -31.062 1 98 85 LYS A N 1
ATOM 662 C CA . LYS A 1 85 ? -2.006 -32.969 -30.672 1 98 85 LYS A CA 1
ATOM 663 C C . LYS A 1 85 ? -2.35 -32.938 -29.188 1 98 85 LYS A C 1
ATOM 665 O O . LYS A 1 85 ? -3.275 -33.625 -28.75 1 98 85 LYS A O 1
ATOM 670 N N . THR A 1 86 ? -1.648 -32.125 -28.469 1 98.12 86 THR A N 1
ATOM 671 C CA . THR A 1 86 ? -1.745 -32.188 -27.016 1 98.12 86 THR A CA 1
ATOM 672 C C . THR A 1 86 ? -2.588 -31.047 -26.469 1 98.12 86 THR A C 1
ATOM 674 O O . THR A 1 86 ? -2.629 -29.969 -27.062 1 98.12 86 THR A O 1
ATOM 677 N N . GLY A 1 87 ? -3.328 -31.266 -25.391 1 98.25 87 GLY A N 1
ATOM 678 C CA . GLY A 1 87 ? -3.947 -30.281 -24.516 1 98.25 87 GLY A CA 1
ATOM 679 C C . GLY A 1 87 ? -3.457 -30.375 -23.078 1 98.25 87 GLY A C 1
ATOM 680 O O . GLY A 1 87 ? -3.432 -31.453 -22.5 1 98.25 87 GLY A O 1
ATOM 681 N N . LEU A 1 88 ? -2.998 -29.25 -22.594 1 97.69 88 LEU A N 1
ATOM 682 C CA . LEU A 1 88 ? -2.51 -29.219 -21.219 1 97.69 88 LEU A CA 1
ATOM 683 C C . LEU A 1 88 ? -3.307 -28.219 -20.375 1 97.69 88 LEU A C 1
ATOM 685 O O . LEU A 1 88 ? -3.49 -27.062 -20.781 1 97.69 88 LEU A O 1
ATOM 689 N N . TYR A 1 89 ? -3.879 -28.672 -19.266 1 97.19 89 TYR A N 1
ATOM 690 C CA . TYR A 1 89 ? -4.484 -27.812 -18.25 1 97.19 89 TYR A CA 1
ATOM 691 C C . TYR A 1 89 ? -3.674 -27.844 -16.953 1 97.19 89 TYR A C 1
ATOM 693 O O . TYR A 1 89 ? -3.523 -28.906 -16.328 1 97.19 89 TYR A O 1
ATOM 701 N N . SER A 1 90 ? -3.104 -26.672 -16.625 1 92.44 90 SER A N 1
ATOM 702 C CA . SER A 1 90 ? -2.258 -26.594 -15.43 1 92.44 90 SER A CA 1
ATOM 703 C C . SER A 1 90 ? -2.605 -25.359 -14.586 1 92.44 90 SER A C 1
ATOM 705 O O . SER A 1 90 ? -3.352 -24.484 -15.031 1 92.44 90 SER A O 1
ATOM 707 N N . SER A 1 91 ? -2.221 -25.391 -13.305 1 87.31 91 SER A N 1
ATOM 708 C CA . SER A 1 91 ? -2.424 -24.297 -12.367 1 87.31 91 SER A CA 1
ATOM 709 C C . SER A 1 91 ? -1.338 -24.266 -11.297 1 87.31 91 SER A C 1
ATOM 711 O O . SER A 1 91 ? -0.725 -25.297 -11.008 1 87.31 91 SER A O 1
ATOM 713 N N . PRO A 1 92 ? -1.031 -23.125 -10.734 1 79.31 92 PRO A N 1
ATOM 714 C CA . PRO A 1 92 ? -1.571 -21.812 -11.102 1 79.31 92 PRO A CA 1
ATOM 715 C C . PRO A 1 92 ? -0.864 -21.203 -12.312 1 79.31 92 PRO A C 1
ATOM 717 O O . PRO A 1 92 ? 0.088 -21.797 -12.836 1 79.31 92 PRO A O 1
ATOM 720 N N . HIS A 1 93 ? -1.53 -20.125 -12.898 1 82.38 93 HIS A N 1
ATOM 721 C CA . HIS A 1 93 ? -0.825 -19.359 -13.914 1 82.38 93 HIS A CA 1
ATOM 722 C C . HIS A 1 93 ? 0.168 -18.391 -13.281 1 82.38 93 HIS A C 1
ATOM 724 O O . HIS A 1 93 ? 0.091 -18.109 -12.086 1 82.38 93 HIS A O 1
ATOM 730 N N . LEU A 1 94 ? 1.088 -17.969 -14.125 1 77.44 94 LEU A N 1
ATOM 731 C CA . LEU A 1 94 ? 2.105 -17.047 -13.641 1 77.44 94 LEU A CA 1
ATOM 732 C C . LEU A 1 94 ? 1.672 -15.594 -13.859 1 77.44 94 LEU A C 1
ATOM 734 O O . LEU A 1 94 ? 1.753 -14.773 -12.938 1 77.44 94 LEU A O 1
ATOM 738 N N . VAL A 1 95 ? 1.204 -15.289 -15.055 1 75.31 95 VAL A N 1
ATOM 739 C CA . VAL A 1 95 ? 0.916 -13.906 -15.43 1 75.31 95 VAL A CA 1
ATOM 740 C C . VAL A 1 95 ? -0.573 -13.75 -15.734 1 75.31 95 VAL A C 1
ATOM 742 O O . VAL A 1 95 ? -1.217 -12.812 -15.258 1 75.31 95 VAL A O 1
ATOM 745 N N . GLU A 1 96 ? -1.069 -14.594 -16.516 1 81.94 96 GLU A N 1
ATOM 746 C CA . GLU A 1 96 ? -2.473 -14.477 -16.906 1 81.94 96 GLU A CA 1
ATOM 747 C C . GLU A 1 96 ? -3.135 -15.844 -17 1 81.94 96 GLU A C 1
ATOM 749 O O . GLU A 1 96 ? -2.457 -16.859 -17.203 1 81.94 96 GLU A O 1
ATOM 754 N N . PHE A 1 97 ? -4.426 -15.859 -17.031 1 85.06 97 PHE A N 1
ATOM 755 C CA . PHE A 1 97 ? -5.242 -17.062 -16.953 1 85.06 97 PHE A CA 1
ATOM 756 C C . PHE A 1 97 ? -5.051 -17.922 -18.203 1 85.06 97 PHE A C 1
ATOM 758 O O . PHE A 1 97 ? -5.145 -19.156 -18.141 1 85.06 97 PHE A O 1
ATOM 765 N N . ARG A 1 98 ? -4.727 -17.344 -19.312 1 88.81 98 ARG A N 1
ATOM 766 C CA . ARG A 1 98 ? -4.621 -18.078 -20.578 1 88.81 98 ARG A CA 1
ATOM 767 C C . ARG A 1 98 ? -3.52 -19.125 -20.5 1 88.81 98 ARG A C 1
ATOM 769 O O . ARG A 1 98 ? -3.57 -20.141 -21.219 1 88.81 98 ARG A O 1
ATOM 776 N N . GLU A 1 99 ? -2.604 -18.922 -19.594 1 88.81 99 GLU A N 1
ATOM 777 C CA . GLU A 1 99 ? -1.473 -19.844 -19.469 1 88.81 99 GLU A CA 1
ATOM 778 C C . GLU A 1 99 ? -1.931 -21.219 -19 1 88.81 99 GLU A C 1
ATOM 780 O O . GLU A 1 99 ? -1.22 -22.203 -19.188 1 88.81 99 GLU A O 1
ATOM 785 N N . ARG A 1 100 ? -3.094 -21.25 -18.453 1 92.69 100 ARG A N 1
ATOM 786 C CA . ARG A 1 100 ? -3.553 -22.5 -17.812 1 92.69 100 ARG A CA 1
ATOM 787 C C . ARG A 1 100 ? -4.008 -23.5 -18.875 1 92.69 100 ARG A C 1
ATOM 789 O O . ARG A 1 100 ? -4.16 -24.688 -18.578 1 92.69 100 ARG A O 1
ATOM 796 N N . ILE A 1 101 ? -4.297 -23.016 -20.062 1 95.56 101 ILE A N 1
ATOM 797 C CA . ILE A 1 101 ? -4.746 -23.891 -21.141 1 95.56 101 ILE A CA 1
ATOM 798 C C . ILE A 1 101 ? -3.775 -23.797 -22.328 1 95.56 101 ILE A C 1
ATOM 800 O O . ILE A 1 101 ? -3.59 -22.719 -22.906 1 95.56 101 ILE A O 1
ATOM 804 N N . ARG A 1 102 ? -3.211 -24.969 -22.656 1 94.25 102 ARG A N 1
ATOM 805 C CA . ARG A 1 102 ? -2.273 -25 -23.781 1 94.25 102 ARG A CA 1
ATOM 806 C C . ARG A 1 102 ? -2.666 -26.062 -24.797 1 94.25 102 ARG A C 1
ATOM 808 O O . ARG A 1 102 ? -3.123 -27.141 -24.422 1 94.25 102 ARG A O 1
ATOM 815 N N . ILE A 1 103 ? -2.557 -25.688 -26.078 1 95.94 103 ILE A N 1
ATOM 816 C CA . ILE A 1 103 ? -2.686 -26.625 -27.203 1 95.94 103 ILE A CA 1
ATOM 817 C C . ILE A 1 103 ? -1.345 -26.75 -27.906 1 95.94 103 ILE A C 1
ATOM 819 O O . ILE A 1 103 ? -0.793 -25.766 -28.406 1 95.94 103 ILE A O 1
ATOM 823 N N . ASN A 1 104 ? -0.834 -27.922 -27.938 1 94.75 104 ASN A N 1
ATOM 824 C CA . ASN A 1 104 ? 0.469 -28.188 -28.547 1 94.75 104 ASN A CA 1
ATOM 825 C C . ASN A 1 104 ? 1.547 -27.281 -27.953 1 94.75 104 ASN A C 1
ATOM 827 O O . ASN A 1 104 ? 2.328 -26.672 -28.688 1 94.75 104 ASN A O 1
ATOM 831 N N . GLY A 1 105 ? 1.446 -27.156 -26.656 1 90.38 105 GLY A N 1
ATOM 832 C CA . GLY A 1 105 ? 2.471 -26.406 -25.938 1 90.38 105 GLY A CA 1
ATOM 833 C C . GLY A 1 105 ? 2.283 -24.906 -26.016 1 90.38 105 GLY A C 1
ATOM 834 O O . GLY A 1 105 ? 3.02 -24.156 -25.375 1 90.38 105 GLY A O 1
ATOM 835 N N . LEU A 1 106 ? 1.229 -24.438 -26.656 1 88.12 106 LEU A N 1
ATOM 836 C CA . LEU A 1 106 ? 1.028 -23 -26.859 1 88.12 106 LEU A CA 1
ATOM 837 C C . LEU A 1 106 ? -0.243 -22.531 -26.156 1 88.12 106 LEU A C 1
ATOM 839 O O . LEU A 1 106 ? -1.25 -23.25 -26.141 1 88.12 106 LEU A O 1
ATOM 843 N N . THR A 1 107 ? -0.157 -21.328 -25.625 1 89.44 107 THR A N 1
ATOM 844 C CA . THR A 1 107 ? -1.352 -20.734 -25.031 1 89.44 107 THR A CA 1
ATOM 845 C C . THR A 1 107 ? -2.328 -20.281 -26.109 1 89.44 107 THR A C 1
ATOM 847 O O . THR A 1 107 ? -1.93 -20.062 -27.266 1 89.44 107 THR A O 1
ATOM 850 N N . LEU A 1 108 ? -3.551 -20.188 -25.719 1 90.94 108 LEU A N 1
ATOM 851 C CA . LEU A 1 108 ? -4.543 -19.672 -26.656 1 90.94 108 LEU A CA 1
ATOM 852 C C . LEU A 1 108 ? -4.344 -18.172 -26.875 1 90.94 108 LEU A C 1
ATOM 854 O O . LEU A 1 108 ? -3.969 -17.438 -25.969 1 90.94 108 LEU A O 1
ATOM 858 N N . THR A 1 109 ? -4.539 -17.734 -28.125 1 88 109 THR A N 1
ATOM 859 C CA . THR A 1 109 ? -4.539 -16.297 -28.375 1 88 109 THR A CA 1
ATOM 860 C C . THR A 1 109 ? -5.68 -15.617 -27.609 1 88 109 THR A C 1
ATOM 862 O O . THR A 1 109 ? -6.652 -16.266 -27.219 1 88 109 THR A O 1
ATOM 865 N N . LYS A 1 110 ? -5.582 -14.336 -27.406 1 87.38 110 LYS A N 1
ATOM 866 C CA . LYS A 1 110 ? -6.609 -13.594 -26.688 1 87.38 110 LYS A CA 1
ATOM 867 C C . LYS A 1 110 ? -7.969 -13.734 -27.359 1 87.38 110 LYS A C 1
ATOM 869 O O . LYS A 1 110 ? -8.992 -13.867 -26.688 1 87.38 110 LYS A O 1
ATOM 874 N N . ASP A 1 111 ? -7.93 -13.742 -28.672 1 90.25 111 ASP A N 1
ATOM 875 C CA . ASP A 1 111 ? -9.18 -13.844 -29.422 1 90.25 111 ASP A CA 1
ATOM 876 C C . ASP A 1 111 ? -9.812 -15.219 -29.234 1 90.25 111 ASP A C 1
ATOM 878 O O . ASP A 1 111 ? -11.016 -15.328 -28.984 1 90.25 111 ASP A O 1
ATOM 882 N N . VAL A 1 112 ? -9.016 -16.234 -29.422 1 92.88 112 VAL A N 1
ATOM 883 C CA . VAL A 1 112 ? -9.523 -17.594 -29.297 1 92.88 112 VAL A CA 1
ATOM 884 C C . VAL A 1 112 ? -9.969 -17.859 -27.859 1 92.88 112 VAL A C 1
ATOM 886 O O . VAL A 1 112 ? -11.016 -18.469 -27.625 1 92.88 112 VAL A O 1
ATOM 889 N N . PHE A 1 113 ? -9.195 -17.375 -26.938 1 94.31 113 PHE A N 1
ATOM 890 C CA . PHE A 1 113 ? -9.547 -17.531 -25.531 1 94.31 113 PHE A CA 1
ATOM 891 C C . PHE A 1 113 ? -10.875 -16.844 -25.219 1 94.31 113 PHE A C 1
ATOM 893 O O . PHE A 1 113 ? -11.727 -17.422 -24.531 1 94.31 113 PHE A O 1
ATOM 900 N N . SER A 1 114 ? -11.008 -15.641 -25.719 1 93.5 114 SER A N 1
ATOM 901 C CA . SER A 1 114 ? -12.227 -14.875 -25.484 1 93.5 114 SER A CA 1
ATOM 902 C C . SER A 1 114 ? -13.445 -15.586 -26.047 1 93.5 114 SER A C 1
ATOM 904 O O . SER A 1 114 ? -14.508 -15.617 -25.422 1 93.5 114 SER A O 1
ATOM 906 N N . LYS A 1 115 ? -13.227 -16.094 -27.172 1 94.56 115 LYS A N 1
ATOM 907 C CA . LYS A 1 115 ? -14.32 -16.812 -27.828 1 94.56 115 LYS A CA 1
ATOM 908 C C . LYS A 1 115 ? -14.805 -17.984 -26.953 1 94.56 115 LYS A C 1
ATOM 910 O O . LYS A 1 115 ? -15.992 -18.094 -26.672 1 94.56 115 LYS A O 1
ATOM 915 N N . TYR A 1 116 ? -13.922 -18.812 -26.547 1 95.44 116 TYR A N 1
ATOM 916 C CA . TYR A 1 116 ? -14.281 -19.969 -25.719 1 95.44 116 TYR A CA 1
ATOM 917 C C . TYR A 1 116 ? -14.797 -19.516 -24.359 1 95.44 116 TYR A C 1
ATOM 919 O O . TYR A 1 116 ? -15.719 -20.141 -23.812 1 95.44 116 TYR A O 1
ATOM 927 N N . PHE A 1 117 ? -14.172 -18.469 -23.828 1 95.38 117 PHE A N 1
ATOM 928 C CA . PHE A 1 117 ? -14.586 -17.953 -22.531 1 95.38 117 PHE A CA 1
ATOM 929 C C . PHE A 1 117 ? -16.047 -17.562 -22.547 1 95.38 117 PHE A C 1
ATOM 931 O O . PHE A 1 117 ? -16.828 -17.984 -21.688 1 95.38 117 PHE A O 1
ATOM 938 N N . PHE A 1 118 ? -16.453 -16.828 -23.516 1 94.25 118 PHE A N 1
ATOM 939 C CA . PHE A 1 118 ? -17.812 -16.312 -23.531 1 94.25 118 PHE A CA 1
ATOM 940 C C . PHE A 1 118 ? -18.797 -17.406 -23.922 1 94.25 118 PHE A C 1
ATOM 942 O O . PHE A 1 118 ? -19.953 -17.391 -23.516 1 94.25 118 PHE A O 1
ATOM 949 N N . ASP A 1 119 ? -18.312 -18.359 -24.656 1 95.06 119 ASP A N 1
ATOM 950 C CA . ASP A 1 119 ? -19.156 -19.531 -24.906 1 95.06 119 ASP A CA 1
ATOM 951 C C . ASP A 1 119 ? -19.578 -20.203 -23.609 1 95.06 119 ASP A C 1
ATOM 953 O O . ASP A 1 119 ? -20.766 -20.469 -23.406 1 95.06 119 ASP A O 1
ATOM 957 N N . VAL A 1 120 ? -18.656 -20.422 -22.719 1 95.19 120 VAL A N 1
ATOM 958 C CA . VAL A 1 120 ? -18.906 -21.078 -21.438 1 95.19 120 VAL A CA 1
ATOM 959 C C . VAL A 1 120 ? -19.625 -20.109 -20.5 1 95.19 120 VAL A C 1
ATOM 961 O O . VAL A 1 120 ? -20.625 -20.469 -19.875 1 95.19 120 VAL A O 1
ATOM 964 N N . TYR A 1 121 ? -19.141 -18.891 -20.438 1 93.94 121 TYR A N 1
ATOM 965 C CA . TYR A 1 121 ? -19.656 -17.875 -19.531 1 93.94 121 TYR A CA 1
ATOM 966 C C . TYR A 1 121 ? -21.125 -17.609 -19.797 1 93.94 121 TYR A C 1
ATOM 968 O O . TYR A 1 121 ? -21.922 -17.547 -18.859 1 93.94 121 TYR A O 1
ATOM 976 N N . ASN A 1 122 ? -21.484 -17.438 -21.031 1 93.38 122 ASN A N 1
ATOM 977 C CA . ASN A 1 122 ? -22.859 -17.109 -21.406 1 93.38 122 ASN A CA 1
ATOM 978 C C . ASN A 1 122 ? -23.812 -18.266 -21.109 1 93.38 122 ASN A C 1
ATOM 980 O O . ASN A 1 122 ? -24.953 -18.047 -20.703 1 93.38 122 ASN A O 1
ATOM 984 N N . LYS A 1 123 ? -23.438 -19.438 -21.312 1 93.88 123 LYS A N 1
ATOM 985 C CA . LYS A 1 123 ? -24.25 -20.609 -20.984 1 93.88 123 LYS A CA 1
ATOM 986 C C . LYS A 1 123 ? -24.531 -20.688 -19.5 1 93.88 123 LYS A C 1
ATOM 988 O O . LYS A 1 123 ? -25.656 -21 -19.094 1 93.88 123 LYS A O 1
ATOM 993 N N . LEU A 1 124 ? -23.516 -20.406 -18.734 1 93 124 LEU A N 1
ATOM 994 C CA . LEU A 1 124 ? -23.688 -20.438 -17.281 1 93 124 LEU A CA 1
ATOM 995 C C . LEU A 1 124 ? -24.594 -19.297 -16.812 1 93 124 LEU A C 1
ATOM 997 O O . LEU A 1 124 ? -25.438 -19.5 -15.93 1 93 124 LEU A O 1
ATOM 1001 N N . GLU A 1 125 ? -24.391 -18.125 -17.406 1 88.75 125 GLU A N 1
ATOM 1002 C CA . GLU A 1 125 ? -25.203 -16.984 -17.031 1 88.75 125 GLU A CA 1
ATOM 1003 C C . GLU A 1 125 ? -26.672 -17.203 -17.406 1 88.75 125 GLU A C 1
ATOM 1005 O O . GLU A 1 125 ? -27.562 -16.797 -16.656 1 88.75 125 GLU A O 1
ATOM 1010 N N . SER A 1 126 ? -26.922 -17.766 -18.453 1 89.88 126 SER A N 1
ATOM 1011 C CA . SER A 1 126 ? -28.281 -17.984 -18.938 1 89.88 126 SER A CA 1
ATOM 1012 C C . SER A 1 126 ? -29.016 -19.016 -18.094 1 89.88 126 SER A C 1
ATOM 1014 O O . SER A 1 126 ? -30.25 -19.031 -18.062 1 89.88 126 SER A O 1
ATOM 1016 N N . THR A 1 127 ? -28.297 -19.828 -17.391 1 90 127 THR A N 1
ATOM 1017 C CA . THR A 1 127 ? -28.922 -20.875 -16.609 1 90 127 THR A CA 1
ATOM 1018 C C . THR A 1 127 ? -28.844 -20.578 -15.117 1 90 127 THR A C 1
ATOM 1020 O O . THR A 1 127 ? -29.188 -21.422 -14.289 1 90 127 THR A O 1
ATOM 1023 N N . LYS A 1 128 ? -28.297 -19.5 -14.734 1 85.31 128 LYS A N 1
ATOM 1024 C CA . LYS A 1 128 ? -28.016 -19.125 -13.352 1 85.31 128 LYS A CA 1
ATOM 1025 C C . LYS A 1 128 ? -29.281 -19.203 -12.5 1 85.31 128 LYS A C 1
ATOM 1027 O O . LYS A 1 128 ? -29.234 -19.594 -11.328 1 85.31 128 LYS A O 1
ATOM 1032 N N . CYS A 1 129 ? -30.438 -18.875 -12.984 1 81.38 129 CYS A N 1
ATOM 1033 C CA . CYS A 1 129 ? -31.703 -18.828 -12.25 1 81.38 129 CYS A CA 1
ATOM 1034 C C . CYS A 1 129 ? -32.156 -20.234 -11.867 1 81.38 129 CYS A C 1
ATOM 1036 O O . CYS A 1 129 ? -32.812 -20.422 -10.844 1 81.38 129 CYS A O 1
ATOM 1038 N N . GLU A 1 130 ? -31.812 -21.141 -12.633 1 82.19 130 GLU A N 1
ATOM 1039 C CA . GLU A 1 130 ? -32.188 -22.531 -12.391 1 82.19 130 GLU A CA 1
ATOM 1040 C C . GLU A 1 130 ? -31.312 -23.172 -11.32 1 82.19 130 GLU A C 1
ATOM 1042 O O . GLU A 1 130 ? -31.672 -24.203 -10.742 1 82.19 130 GLU A O 1
ATOM 1047 N N . TYR A 1 131 ? -30.172 -22.547 -11.086 1 79.5 131 TYR A N 1
ATOM 1048 C CA . TYR A 1 131 ? -29.219 -23.078 -10.125 1 79.5 131 TYR A CA 1
ATOM 1049 C C . TYR A 1 131 ? -28.797 -22 -9.125 1 79.5 131 TYR A C 1
ATOM 1051 O O . TYR A 1 131 ? -27.625 -21.641 -9.047 1 79.5 131 TYR A O 1
ATOM 1059 N N . PRO A 1 132 ? -29.672 -21.531 -8.328 1 66.25 132 PRO A N 1
ATOM 1060 C CA . PRO A 1 132 ? -29.406 -20.344 -7.512 1 66.25 132 PRO A CA 1
ATOM 1061 C C . PRO A 1 132 ? -28.328 -20.562 -6.453 1 66.25 132 PRO A C 1
ATOM 1063 O O . PRO A 1 132 ? -27.672 -19.609 -6.031 1 66.25 132 PRO A O 1
ATOM 1066 N N . GLU A 1 133 ? -28.094 -21.656 -6.09 1 63.34 133 GLU A N 1
ATOM 1067 C CA . GLU A 1 133 ? -27.234 -21.875 -4.922 1 63.34 133 GLU A CA 1
ATOM 1068 C C . GLU A 1 133 ? -25.812 -22.203 -5.332 1 63.34 133 GLU A C 1
ATOM 1070 O O . GLU A 1 133 ? -24.953 -22.453 -4.48 1 63.34 133 GLU A O 1
ATOM 1075 N N . THR A 1 134 ? -25.562 -22.125 -6.574 1 65.81 134 THR A N 1
ATOM 1076 C CA . THR A 1 134 ? -24.25 -22.625 -6.918 1 65.81 134 THR A CA 1
ATOM 1077 C C . THR A 1 134 ? -23.266 -21.484 -7.156 1 65.81 134 THR A C 1
ATOM 1079 O O . THR A 1 134 ? -23.656 -20.422 -7.676 1 65.81 134 THR A O 1
ATOM 1082 N N . MET A 1 135 ? -22.125 -21.656 -6.465 1 67.5 135 MET A N 1
ATOM 1083 C CA . MET A 1 135 ? -21.078 -20.656 -6.668 1 67.5 135 MET A CA 1
ATOM 1084 C C . MET A 1 135 ? -19.906 -21.25 -7.453 1 67.5 135 MET A C 1
ATOM 1086 O O . MET A 1 135 ? -19.484 -22.375 -7.191 1 67.5 135 MET A O 1
ATOM 1090 N N . LEU A 1 136 ? -19.594 -20.484 -8.43 1 83 136 LEU A N 1
ATOM 1091 C CA . LEU A 1 136 ? -18.531 -20.906 -9.336 1 83 136 LEU A CA 1
ATOM 1092 C C . LEU A 1 136 ? -17.203 -20.234 -8.984 1 83 136 LEU A C 1
ATOM 1094 O O . LEU A 1 136 ? -17.109 -19 -9.023 1 83 136 LEU A O 1
ATOM 1098 N N . SER A 1 137 ? -16.203 -21.031 -8.539 1 84.38 137 SER A N 1
ATOM 1099 C CA . SER A 1 137 ? -14.875 -20.484 -8.297 1 84.38 137 SER A CA 1
ATOM 1100 C C . SER A 1 137 ? -14.094 -20.328 -9.602 1 84.38 137 SER A C 1
ATOM 1102 O O . SER A 1 137 ? -14.469 -20.906 -10.625 1 84.38 137 SER A O 1
ATOM 1104 N N . GLY A 1 138 ? -13.023 -19.594 -9.539 1 87.31 138 GLY A N 1
ATOM 1105 C CA . GLY A 1 138 ? -12.18 -19.406 -10.703 1 87.31 138 GLY A CA 1
ATOM 1106 C C . GLY A 1 138 ? -11.602 -20.688 -11.258 1 87.31 138 GLY A C 1
ATOM 1107 O O . GLY A 1 138 ? -11.578 -20.906 -12.469 1 87.31 138 GLY A O 1
ATOM 1108 N N . PHE A 1 139 ? -11.188 -21.562 -10.391 1 89.56 139 PHE A N 1
ATOM 1109 C CA . PHE A 1 139 ? -10.594 -22.828 -10.812 1 89.56 139 PHE A CA 1
ATOM 1110 C C . PHE A 1 139 ? -11.641 -23.719 -11.477 1 89.56 139 PHE A C 1
ATOM 1112 O O . PHE A 1 139 ? -11.352 -24.391 -12.477 1 89.56 139 PHE A O 1
ATOM 1119 N N . ARG A 1 140 ? -12.805 -23.75 -10.945 1 92.44 140 ARG A N 1
ATOM 1120 C CA . ARG A 1 140 ? -13.867 -24.562 -11.516 1 92.44 140 ARG A CA 1
ATOM 1121 C C . ARG A 1 140 ? -14.281 -24.031 -12.891 1 92.44 140 ARG A C 1
ATOM 1123 O O . ARG A 1 140 ? -14.5 -24.812 -13.82 1 92.44 140 ARG A O 1
ATOM 1130 N N . PHE A 1 141 ? -14.398 -22.734 -12.953 1 94.12 141 PHE A N 1
ATOM 1131 C CA . PHE A 1 141 ? -14.719 -22.141 -14.242 1 94.12 141 PHE A CA 1
ATOM 1132 C C . PHE A 1 141 ? -13.648 -22.469 -15.273 1 94.12 141 PHE A C 1
ATOM 1134 O O . PHE A 1 141 ? -13.961 -22.844 -16.406 1 94.12 141 PHE A O 1
ATOM 1141 N N . MET A 1 142 ? -12.383 -22.359 -14.859 1 94.81 142 MET A N 1
ATOM 1142 C CA . MET A 1 142 ? -11.281 -22.609 -15.781 1 94.81 142 MET A CA 1
ATOM 1143 C C . MET A 1 142 ? -11.234 -24.078 -16.203 1 94.81 142 MET A C 1
ATOM 1145 O O . MET A 1 142 ? -10.867 -24.391 -17.328 1 94.81 142 MET A O 1
ATOM 1149 N N . THR A 1 143 ? -11.586 -24.922 -15.297 1 96.25 143 THR A N 1
ATOM 1150 C CA . THR A 1 143 ? -11.648 -26.344 -15.633 1 96.25 143 THR A CA 1
ATOM 1151 C C . THR A 1 143 ? -12.688 -26.609 -16.719 1 96.25 143 THR A C 1
ATOM 1153 O O . THR A 1 143 ? -12.422 -27.328 -17.688 1 96.25 143 THR A O 1
ATOM 1156 N N . LEU A 1 144 ? -13.867 -25.969 -16.547 1 95.88 144 LEU A N 1
ATOM 1157 C CA . LEU A 1 144 ? -14.906 -26.094 -17.578 1 95.88 144 LEU A CA 1
ATOM 1158 C C . LEU A 1 144 ? -14.414 -25.547 -18.906 1 95.88 144 LEU A C 1
ATOM 1160 O O . LEU A 1 144 ? -14.633 -26.156 -19.953 1 95.88 144 LEU A O 1
ATOM 1164 N N . MET A 1 145 ? -13.773 -24.438 -18.766 1 96 145 MET A N 1
ATOM 1165 C CA . MET A 1 145 ? -13.227 -23.781 -19.953 1 96 145 MET A CA 1
ATOM 1166 C C . MET A 1 145 ? -12.219 -24.688 -20.656 1 96 145 MET A C 1
ATOM 1168 O O . MET A 1 145 ? -12.227 -24.797 -21.875 1 96 145 MET A O 1
ATOM 1172 N N . ALA A 1 146 ? -11.359 -25.281 -19.922 1 97.56 146 ALA A N 1
ATOM 1173 C CA . ALA A 1 146 ? -10.328 -26.172 -20.469 1 97.56 146 ALA A CA 1
ATOM 1174 C C . ALA A 1 146 ? -10.953 -27.359 -21.172 1 97.56 146 ALA A C 1
ATOM 1176 O O . ALA A 1 146 ? -10.586 -27.688 -22.312 1 97.56 146 ALA A O 1
ATOM 1177 N N . LEU A 1 147 ? -11.891 -28.016 -20.547 1 97.69 147 LEU A N 1
ATOM 1178 C CA . LEU A 1 147 ? -12.555 -29.172 -21.125 1 97.69 147 LEU A CA 1
ATOM 1179 C C . LEU A 1 147 ? -13.266 -28.781 -22.422 1 97.69 147 LEU A C 1
ATOM 1181 O O . LEU A 1 147 ? -13.18 -29.5 -23.422 1 97.69 147 LEU A O 1
ATOM 1185 N N . ASN A 1 148 ? -13.945 -27.656 -22.344 1 97.5 148 ASN A N 1
ATOM 1186 C CA . ASN A 1 148 ? -14.633 -27.156 -23.531 1 97.5 148 ASN A CA 1
ATOM 1187 C C . ASN A 1 148 ? -13.664 -26.906 -24.672 1 97.5 148 ASN A C 1
ATOM 1189 O O . ASN A 1 148 ? -13.938 -27.281 -25.812 1 97.5 148 ASN A O 1
ATOM 1193 N N . VAL A 1 149 ? -12.578 -26.297 -24.422 1 97.69 149 VAL A N 1
ATOM 1194 C CA . VAL A 1 149 ? -11.562 -25.984 -25.422 1 97.69 149 VAL A CA 1
ATOM 1195 C C . VAL A 1 149 ? -11.008 -27.266 -26.016 1 97.69 149 VAL A C 1
ATOM 1197 O O . VAL A 1 149 ? -10.914 -27.406 -27.25 1 97.69 149 VAL A O 1
ATOM 1200 N N . PHE A 1 150 ? -10.648 -28.219 -25.219 1 98.31 150 PHE A N 1
ATOM 1201 C CA . PHE A 1 150 ? -10 -29.438 -25.688 1 98.31 150 PHE A CA 1
ATOM 1202 C C . PHE A 1 150 ? -10.953 -30.266 -26.547 1 98.31 150 PHE A C 1
ATOM 1204 O O . PHE A 1 150 ? -10.531 -30.906 -27.516 1 98.31 150 PHE A O 1
ATOM 1211 N N . ILE A 1 151 ? -12.227 -30.266 -26.172 1 97.31 151 ILE A N 1
ATOM 1212 C CA . ILE A 1 151 ? -13.227 -30.984 -26.953 1 97.31 151 ILE A CA 1
ATOM 1213 C C . ILE A 1 151 ? -13.367 -30.328 -28.328 1 97.31 151 ILE A C 1
ATOM 1215 O O . ILE A 1 151 ? -13.336 -31.016 -29.359 1 97.31 151 ILE A O 1
ATOM 1219 N N . HIS A 1 152 ? -13.461 -29.031 -28.375 1 96.69 152 HIS A N 1
ATOM 1220 C CA . HIS A 1 152 ? -13.68 -28.312 -29.625 1 96.69 152 HIS A CA 1
ATOM 1221 C C . HIS A 1 152 ? -12.43 -28.344 -30.5 1 96.69 152 HIS A C 1
ATOM 1223 O O . HIS A 1 152 ? -12.531 -28.359 -31.719 1 96.69 152 HIS A O 1
ATOM 1229 N N . GLU A 1 153 ? -11.297 -28.328 -29.859 1 96.88 153 GLU A N 1
ATOM 1230 C CA . GLU A 1 153 ? -10.039 -28.328 -30.609 1 96.88 153 GLU A CA 1
ATOM 1231 C C . GLU A 1 153 ? -9.648 -29.75 -31.016 1 96.88 153 GLU A C 1
ATOM 1233 O O . GLU A 1 153 ? -8.703 -29.953 -31.781 1 96.88 153 GLU A O 1
ATOM 1238 N N . LYS A 1 154 ? -10.312 -30.703 -30.562 1 96.5 154 LYS A N 1
ATOM 1239 C CA . LYS A 1 154 ? -10.133 -32.125 -30.922 1 96.5 154 LYS A CA 1
ATOM 1240 C C . LYS A 1 154 ? -8.703 -32.562 -30.672 1 96.5 154 LYS A C 1
ATOM 1242 O O . LYS A 1 154 ? -8.039 -33.094 -31.562 1 96.5 154 LYS A O 1
ATOM 1247 N N . VAL A 1 155 ? -8.25 -32.406 -29.516 1 97.81 155 VAL A N 1
ATOM 1248 C CA . VAL A 1 155 ? -6.902 -32.844 -29.156 1 97.81 155 VAL A CA 1
ATOM 1249 C C . VAL A 1 155 ? -6.867 -34.375 -29.016 1 97.81 155 VAL A C 1
ATOM 1251 O O . VAL A 1 155 ? -7.895 -35 -28.75 1 97.81 155 VAL A O 1
ATOM 1254 N N . ASP A 1 156 ? -5.68 -34.906 -29.188 1 97 156 ASP A N 1
ATOM 1255 C CA . ASP A 1 156 ? -5.508 -36.375 -29.094 1 97 156 ASP A CA 1
ATOM 1256 C C . ASP A 1 156 ? -5.391 -36.812 -27.641 1 97 156 ASP A C 1
ATOM 1258 O O . ASP A 1 156 ? -5.816 -37.906 -27.281 1 97 156 ASP A O 1
ATOM 1262 N N . VAL A 1 157 ? -4.781 -36 -26.891 1 98.19 157 VAL A N 1
ATOM 1263 C CA . VAL A 1 157 ? -4.484 -36.312 -25.5 1 98.19 157 VAL A CA 1
ATOM 1264 C C . VAL A 1 157 ? -4.586 -35.062 -24.641 1 98.19 157 VAL A C 1
ATOM 1266 O O . VAL A 1 157 ? -4.168 -33.969 -25.062 1 98.19 157 VAL A O 1
ATOM 1269 N N . VAL A 1 158 ? -5.176 -35.188 -23.469 1 98.62 158 VAL A N 1
ATOM 1270 C CA . VAL A 1 158 ? -5.223 -34.094 -22.5 1 98.62 158 VAL A CA 1
ATOM 1271 C C . VAL A 1 158 ? -4.414 -34.5 -21.266 1 98.62 158 VAL A C 1
ATOM 1273 O O . VAL A 1 158 ? -4.578 -35.594 -20.719 1 98.62 158 VAL A O 1
ATOM 1276 N N . ILE A 1 159 ? -3.465 -33.688 -20.906 1 98.75 159 ILE A N 1
ATOM 1277 C CA . ILE A 1 159 ? -2.838 -33.781 -19.594 1 98.75 159 ILE A CA 1
ATOM 1278 C C . ILE A 1 159 ? -3.543 -32.844 -18.609 1 98.75 159 ILE A C 1
ATOM 1280 O O . ILE A 1 159 ? -3.527 -31.641 -18.797 1 98.75 159 ILE A O 1
ATOM 1284 N N . LEU A 1 160 ? -4.16 -33.406 -17.625 1 98.44 160 LEU A N 1
ATOM 1285 C CA . LEU A 1 160 ? -5.031 -32.656 -16.719 1 98.44 160 LEU A CA 1
ATOM 1286 C C . LEU A 1 160 ? -4.449 -32.656 -15.305 1 98.44 160 LEU A C 1
ATOM 1288 O O . LEU A 1 160 ? -4.359 -33.719 -14.656 1 98.44 160 LEU A O 1
ATOM 1292 N N . GLU A 1 161 ? -4.105 -31.484 -14.82 1 96.75 161 GLU A N 1
ATOM 1293 C CA . GLU A 1 161 ? -3.533 -31.328 -13.492 1 96.75 161 GLU A CA 1
ATOM 1294 C C . GLU A 1 161 ? -4.617 -31.062 -12.445 1 96.75 161 GLU A C 1
ATOM 1296 O O . GLU A 1 161 ? -5.465 -30.188 -12.633 1 96.75 161 GLU A O 1
ATOM 1301 N N . VAL A 1 162 ? -4.543 -31.828 -11.398 1 95.88 162 VAL A N 1
ATOM 1302 C CA . VAL A 1 162 ? -5.457 -31.609 -10.281 1 95.88 162 VAL A CA 1
ATOM 1303 C C . VAL A 1 162 ? -5.145 -30.281 -9.609 1 95.88 162 VAL A C 1
ATOM 1305 O O . VAL A 1 162 ? -3.982 -29.875 -9.516 1 95.88 162 VAL A O 1
ATOM 1308 N N . GLY A 1 163 ? -6.176 -29.609 -9.156 1 90.38 163 GLY A N 1
ATOM 1309 C CA . GLY A 1 163 ? -5.992 -28.359 -8.43 1 90.38 163 GLY A CA 1
ATOM 1310 C C . GLY A 1 163 ? -5.637 -28.578 -6.965 1 90.38 163 GLY A C 1
ATOM 1311 O O . GLY A 1 163 ? -4.523 -28.25 -6.539 1 90.38 163 GLY A O 1
ATOM 1312 N N . VAL A 1 164 ? -6.582 -29.047 -6.23 1 86.75 164 VAL A N 1
ATOM 1313 C CA . VAL A 1 164 ? -6.355 -29.344 -4.816 1 86.75 164 VAL A CA 1
ATOM 1314 C C . VAL A 1 164 ? -6.852 -30.75 -4.492 1 86.75 164 VAL A C 1
ATOM 1316 O O . VAL A 1 164 ? -7.961 -31.125 -4.875 1 86.75 164 VAL A O 1
ATOM 1319 N N . GLY A 1 165 ? -5.988 -31.484 -3.885 1 88.88 165 GLY A N 1
ATOM 1320 C CA . GLY A 1 165 ? -6.355 -32.844 -3.5 1 88.88 165 GLY A CA 1
ATOM 1321 C C . GLY A 1 165 ? -6.395 -33.812 -4.672 1 88.88 165 GLY A C 1
ATOM 1322 O O . GLY A 1 165 ? -5.391 -34 -5.359 1 88.88 165 GLY A O 1
ATOM 1323 N N . GLY A 1 166 ? -7.633 -34.344 -4.906 1 93.56 166 GLY A N 1
ATOM 1324 C CA . GLY A 1 166 ? -7.844 -35.344 -5.953 1 93.56 166 GLY A CA 1
ATOM 1325 C C . GLY A 1 166 ? -9.219 -35.969 -5.91 1 93.56 166 GLY A C 1
ATOM 1326 O O . GLY A 1 166 ? -10.023 -35.812 -6.832 1 93.56 166 GLY A O 1
ATOM 1327 N N . ALA A 1 167 ? -9.586 -36.469 -4.754 1 94.31 167 ALA A N 1
ATOM 1328 C CA . ALA A 1 167 ? -10.828 -37.25 -4.605 1 94.31 167 ALA A CA 1
ATOM 1329 C C . ALA A 1 167 ? -12.039 -36.375 -4.906 1 94.31 167 ALA A C 1
ATOM 1331 O O . ALA A 1 167 ? -13 -36.812 -5.535 1 94.31 167 ALA A O 1
ATOM 1332 N N . TYR A 1 168 ? -11.969 -35.125 -4.453 1 93.56 168 TYR A N 1
ATOM 1333 C CA . TYR A 1 168 ? -13.141 -34.281 -4.582 1 93.56 168 TYR A CA 1
ATOM 1334 C C . TYR A 1 168 ? -12.828 -33.062 -5.434 1 93.56 168 TYR A C 1
ATOM 1336 O O . TYR A 1 168 ? -13.617 -32.125 -5.492 1 93.56 168 TYR A O 1
ATOM 1344 N N . ASP A 1 169 ? -11.648 -33.094 -6.012 1 93.94 169 ASP A N 1
ATOM 1345 C CA . ASP A 1 169 ? -11.289 -32 -6.922 1 93.94 169 ASP A CA 1
ATOM 1346 C C . ASP A 1 169 ? -12.211 -31.984 -8.141 1 93.94 169 ASP A C 1
ATOM 1348 O O . ASP A 1 169 ? -12.609 -33.031 -8.641 1 93.94 169 ASP A O 1
ATOM 1352 N N . CYS A 1 170 ? -12.523 -30.859 -8.641 1 93.75 170 CYS A N 1
ATOM 1353 C CA . CYS A 1 170 ? -13.461 -30.75 -9.75 1 93.75 170 CYS A CA 1
ATOM 1354 C C . CYS A 1 170 ? -12.93 -31.484 -10.984 1 93.75 170 CYS A C 1
ATOM 1356 O O . CYS A 1 170 ? -13.703 -31.953 -11.812 1 93.75 170 CYS A O 1
ATOM 1358 N N . THR A 1 171 ? -11.602 -31.641 -11.188 1 96.69 171 THR A N 1
ATOM 1359 C CA . THR A 1 171 ? -11.039 -32.375 -12.328 1 96.69 171 THR A CA 1
ATOM 1360 C C . THR A 1 171 ? -11.352 -33.844 -12.234 1 96.69 171 THR A C 1
ATOM 1362 O O . THR A 1 171 ? -11.242 -34.562 -13.227 1 96.69 171 THR A O 1
ATOM 1365 N N . ASN A 1 172 ? -11.711 -34.281 -11.07 1 96.62 172 ASN A N 1
ATOM 1366 C CA . ASN A 1 172 ? -12.008 -35.719 -10.875 1 96.62 172 ASN A CA 1
ATOM 1367 C C . ASN A 1 172 ? -13.375 -36.062 -11.453 1 96.62 172 ASN A C 1
ATOM 1369 O O . ASN A 1 172 ? -13.852 -37.188 -11.266 1 96.62 172 ASN A O 1
ATOM 1373 N N . ILE A 1 173 ? -13.969 -35.188 -12.141 1 95.19 173 ILE A N 1
ATOM 1374 C CA . ILE A 1 173 ? -15.164 -35.469 -12.93 1 95.19 173 ILE A CA 1
ATOM 1375 C C . ILE A 1 173 ? -14.828 -36.469 -14.031 1 95.19 173 ILE A C 1
ATOM 1377 O O . ILE A 1 173 ? -15.719 -37.094 -14.594 1 95.19 173 ILE A O 1
ATOM 1381 N N . VAL A 1 174 ? -13.539 -36.531 -14.414 1 95.31 174 VAL A N 1
ATOM 1382 C CA . VAL A 1 174 ? -13.047 -37.531 -15.359 1 95.31 174 VAL A CA 1
ATOM 1383 C C . VAL A 1 174 ? -13.336 -38.938 -14.836 1 95.31 174 VAL A C 1
ATOM 1385 O O . VAL A 1 174 ? -12.945 -39.281 -13.727 1 95.31 174 VAL A O 1
ATOM 1388 N N . GLN A 1 175 ? -13.945 -39.719 -15.664 1 93 175 GLN A N 1
ATOM 1389 C CA . GLN A 1 175 ? -14.383 -41.031 -15.195 1 93 175 GLN A CA 1
ATOM 1390 C C . GLN A 1 175 ? -13.422 -42.125 -15.648 1 93 175 GLN A C 1
ATOM 1392 O O . GLN A 1 175 ? -13.289 -43.156 -14.984 1 93 175 GLN A O 1
ATOM 1397 N N . SER A 1 176 ? -12.836 -41.844 -16.719 1 94 176 SER A N 1
ATOM 1398 C CA . SER A 1 176 ? -11.984 -42.906 -17.266 1 94 176 SER A CA 1
ATOM 1399 C C . SER A 1 176 ? -10.68 -42.344 -17.812 1 94 176 SER A C 1
ATOM 1401 O O . SER A 1 176 ? -10.422 -42.438 -19.016 1 94 176 SER A O 1
ATOM 1403 N N . PRO A 1 177 ? -9.844 -41.906 -16.938 1 96.75 177 PRO A N 1
ATOM 1404 C CA . PRO A 1 177 ? -8.523 -41.531 -17.422 1 96.75 177 PRO A CA 1
ATOM 1405 C C . PRO A 1 177 ? -7.742 -42.688 -18.016 1 96.75 177 PRO A C 1
ATOM 1407 O O . PRO A 1 177 ? -7.906 -43.844 -17.562 1 96.75 177 PRO A O 1
ATOM 1410 N N . ARG A 1 178 ? -6.957 -42.406 -19 1 96.44 178 ARG A N 1
ATOM 1411 C CA . ARG A 1 178 ? -6.152 -43.469 -19.594 1 96.44 178 ARG A CA 1
ATOM 1412 C C . ARG A 1 178 ? -5.07 -43.938 -18.625 1 96.44 178 ARG A C 1
ATOM 1414 O O . ARG A 1 178 ? -4.711 -45.125 -18.609 1 96.44 178 ARG A O 1
ATOM 1421 N N . VAL A 1 179 ? -4.559 -43.031 -17.938 1 97.5 179 VAL A N 1
ATOM 1422 C CA . VAL A 1 179 ? -3.537 -43.312 -16.938 1 97.5 179 VAL A CA 1
ATOM 1423 C C . VAL A 1 179 ? -3.49 -42.188 -15.898 1 97.5 179 VAL A C 1
ATOM 1425 O O . VAL A 1 179 ? -3.861 -41.062 -16.188 1 97.5 179 VAL A O 1
ATOM 1428 N N . VAL A 1 180 ? -3.053 -42.594 -14.664 1 97.94 180 VAL A N 1
ATOM 1429 C CA . VAL A 1 180 ? -3.016 -41.625 -13.555 1 97.94 180 VAL A CA 1
ATOM 1430 C C . VAL A 1 180 ? -1.603 -41.562 -12.984 1 97.94 180 VAL A C 1
ATOM 1432 O O . VAL A 1 180 ? -0.913 -42.562 -12.883 1 97.94 180 VAL A O 1
ATOM 1435 N N . GLY A 1 181 ? -1.149 -40.312 -12.75 1 98.38 181 GLY A N 1
ATOM 1436 C CA . GLY A 1 181 ? 0.13 -40.094 -12.094 1 98.38 181 GLY A CA 1
ATOM 1437 C C . GLY A 1 181 ? 0.005 -39.375 -10.766 1 98.38 181 GLY A C 1
ATOM 1438 O O . GLY A 1 181 ? -0.725 -38.375 -10.656 1 98.38 181 GLY A O 1
ATOM 1439 N N . ILE A 1 182 ? 0.637 -39.875 -9.719 1 97.81 182 ILE A N 1
ATOM 1440 C CA . ILE A 1 182 ? 0.666 -39.25 -8.406 1 97.81 182 ILE A CA 1
ATOM 1441 C C . ILE A 1 182 ? 2.098 -38.844 -8.055 1 97.81 182 ILE A C 1
ATOM 1443 O O . ILE A 1 182 ? 2.953 -39.719 -7.848 1 97.81 182 ILE A O 1
ATOM 1447 N N . THR A 1 183 ? 2.322 -37.531 -7.992 1 96.19 183 THR A N 1
ATOM 1448 C CA . THR A 1 183 ? 3.658 -37 -7.719 1 96.19 183 THR A CA 1
ATOM 1449 C C . THR A 1 183 ? 3.941 -37 -6.219 1 96.19 183 THR A C 1
ATOM 1451 O O . THR A 1 183 ? 3.264 -37.688 -5.453 1 96.19 183 THR A O 1
ATOM 1454 N N . LEU A 1 184 ? 4.934 -36.281 -5.812 1 92.12 184 LEU A N 1
ATOM 1455 C CA . LEU A 1 184 ? 5.375 -36.281 -4.422 1 92.12 184 LEU A CA 1
ATOM 1456 C C . LEU A 1 184 ? 4.266 -35.812 -3.496 1 92.12 184 LEU A C 1
ATOM 1458 O O . LEU A 1 184 ? 3.604 -34.812 -3.783 1 92.12 184 LEU A O 1
ATOM 1462 N N . LEU A 1 185 ? 4.094 -36.594 -2.379 1 91.94 185 LEU A N 1
ATOM 1463 C CA . LEU A 1 185 ? 3.078 -36.281 -1.388 1 91.94 185 LEU A CA 1
ATOM 1464 C C . LEU A 1 185 ? 3.715 -35.656 -0.14 1 91.94 185 LEU A C 1
ATOM 1466 O O . LEU A 1 185 ? 4.707 -36.188 0.372 1 91.94 185 LEU A O 1
ATOM 1470 N N . ASP A 1 186 ? 3.193 -34.5 0.217 1 85.62 186 ASP A N 1
ATOM 1471 C CA . ASP A 1 186 ? 3.625 -33.781 1.403 1 85.62 186 ASP A CA 1
ATOM 1472 C C . ASP A 1 186 ? 2.461 -33.031 2.037 1 85.62 186 ASP A C 1
ATOM 1474 O O . ASP A 1 186 ? 1.354 -33 1.494 1 85.62 186 ASP A O 1
ATOM 1478 N N . LEU A 1 187 ? 2.736 -32.469 3.295 1 79.75 187 LEU A N 1
ATOM 1479 C CA . LEU A 1 187 ? 1.689 -31.688 3.965 1 79.75 187 LEU A CA 1
ATOM 1480 C C . LEU A 1 187 ? 1.448 -30.375 3.254 1 79.75 187 LEU A C 1
ATOM 1482 O O . LEU A 1 187 ? 2.381 -29.578 3.059 1 79.75 187 LEU A O 1
ATOM 1486 N N . ASP A 1 188 ? 0.26 -30.25 2.723 1 73.88 188 ASP A N 1
ATOM 1487 C CA . ASP A 1 188 ? -0.231 -29.016 2.113 1 73.88 188 ASP A CA 1
ATOM 1488 C C . ASP A 1 188 ? -1.757 -28.953 2.143 1 73.88 188 ASP A C 1
ATOM 1490 O O . ASP A 1 188 ? -2.422 -30 2.209 1 73.88 188 ASP A O 1
ATOM 1494 N N . HIS A 1 189 ? -2.33 -27.781 2.154 1 75.06 189 HIS A N 1
ATOM 1495 C CA . HIS A 1 189 ? -3.775 -27.578 2.16 1 75.06 189 HIS A CA 1
ATOM 1496 C C . HIS A 1 189 ? -4.438 -28.391 3.277 1 75.06 189 HIS A C 1
ATOM 1498 O O . HIS A 1 189 ? -5.449 -29.047 3.057 1 75.06 189 HIS A O 1
ATOM 1504 N N . THR A 1 190 ? -3.818 -28.297 4.359 1 77.44 190 THR A N 1
ATOM 1505 C CA . THR A 1 190 ? -4.223 -29.141 5.469 1 77.44 190 THR A CA 1
ATOM 1506 C C . THR A 1 190 ? -5.621 -28.781 5.957 1 77.44 190 THR A C 1
ATOM 1508 O O . THR A 1 190 ? -6.348 -29.625 6.48 1 77.44 190 THR A O 1
ATOM 1511 N N . ASN A 1 191 ? -6.023 -27.562 5.746 1 74.31 191 ASN A N 1
ATOM 1512 C CA . ASN A 1 191 ? -7.352 -27.125 6.16 1 74.31 191 ASN A CA 1
ATOM 1513 C C . ASN A 1 191 ? -8.453 -27.875 5.418 1 74.31 191 ASN A C 1
ATOM 1515 O O . ASN A 1 191 ? -9.547 -28.062 5.949 1 74.31 191 ASN A O 1
ATOM 1519 N N . LEU A 1 192 ? -8.141 -28.297 4.25 1 80.25 192 LEU A N 1
ATOM 1520 C CA . LEU A 1 192 ? -9.141 -28.938 3.406 1 80.25 192 LEU A CA 1
ATOM 1521 C C . LEU A 1 192 ? -8.93 -30.438 3.355 1 80.25 192 LEU A C 1
ATOM 1523 O O . LEU A 1 192 ? -9.891 -31.203 3.238 1 80.25 192 LEU A O 1
ATOM 1527 N N . LEU A 1 193 ? -7.68 -30.859 3.408 1 85.94 193 LEU A N 1
ATOM 1528 C CA . LEU A 1 193 ? -7.359 -32.25 3.066 1 85.94 193 LEU A CA 1
ATOM 1529 C C . LEU A 1 193 ? -7.02 -33.062 4.316 1 85.94 193 LEU A C 1
ATOM 1531 O O . LEU A 1 193 ? -6.902 -34.281 4.258 1 85.94 193 LEU A O 1
ATOM 1535 N N . GLY A 1 194 ? -6.949 -32.375 5.406 1 84.69 194 GLY A N 1
ATOM 1536 C CA . GLY A 1 194 ? -6.527 -33.031 6.633 1 84.69 194 GLY A CA 1
ATOM 1537 C C . GLY A 1 194 ? -5.098 -32.719 7.023 1 84.69 194 GLY A C 1
ATOM 1538 O O . GLY A 1 194 ? -4.328 -32.219 6.207 1 84.69 194 GLY A O 1
ATOM 1539 N N . ASN A 1 195 ? -4.727 -33.156 8.203 1 87.25 195 ASN A N 1
ATOM 1540 C CA . ASN A 1 195 ? -3.449 -32.75 8.758 1 87.25 195 ASN A CA 1
ATOM 1541 C C . ASN A 1 195 ? -2.432 -33.875 8.781 1 87.25 195 ASN A C 1
ATOM 1543 O O . ASN A 1 195 ? -1.4 -33.781 9.445 1 87.25 195 ASN A O 1
ATOM 1547 N N . THR A 1 196 ? -2.732 -34.906 8.188 1 90.88 196 THR A N 1
ATOM 1548 C CA . THR A 1 196 ? -1.811 -36.031 8.156 1 90.88 196 THR A CA 1
ATOM 1549 C C . THR A 1 196 ? -1.465 -36.406 6.719 1 90.88 196 THR A C 1
ATOM 1551 O O . THR A 1 196 ? -2.244 -36.156 5.801 1 90.88 196 THR A O 1
ATOM 1554 N N . ILE A 1 197 ? -0.349 -37.062 6.59 1 91.69 197 ILE A N 1
ATOM 1555 C CA . ILE A 1 197 ? 0.094 -37.5 5.27 1 91.69 197 ILE A CA 1
ATOM 1556 C C . ILE A 1 197 ? -0.876 -38.562 4.723 1 91.69 197 ILE A C 1
ATOM 1558 O O . ILE A 1 197 ? -1.121 -38.625 3.518 1 91.69 197 ILE A O 1
ATOM 1562 N N . ASP A 1 198 ? -1.433 -39.312 5.605 1 93.81 198 ASP A N 1
ATOM 1563 C CA . ASP A 1 198 ? -2.41 -40.344 5.211 1 93.81 198 ASP A CA 1
ATOM 1564 C C . ASP A 1 198 ? -3.641 -39.688 4.574 1 93.81 198 ASP A C 1
ATOM 1566 O O . ASP A 1 198 ? -4.121 -40.156 3.537 1 93.81 198 ASP A O 1
ATOM 1570 N N . SER A 1 199 ? -4.078 -38.719 5.242 1 93.88 199 SER A N 1
ATOM 1571 C CA . SER A 1 199 ? -5.262 -38.031 4.73 1 93.88 199 SER A CA 1
ATOM 1572 C C . SER A 1 199 ? -4.984 -37.406 3.371 1 93.88 199 SER A C 1
ATOM 1574 O O . SER A 1 199 ? -5.828 -37.469 2.473 1 93.88 199 SER A O 1
ATOM 1576 N N . ILE A 1 200 ? -3.871 -36.875 3.205 1 92.69 200 ILE A N 1
ATOM 1577 C CA . ILE A 1 200 ? -3.484 -36.25 1.944 1 92.69 200 ILE A CA 1
ATOM 1578 C C . ILE A 1 200 ? -3.369 -37.312 0.854 1 92.69 200 ILE A C 1
ATOM 1580 O O . ILE A 1 200 ? -3.896 -37.156 -0.247 1 92.69 200 ILE A O 1
ATOM 1584 N N . ALA A 1 201 ? -2.727 -38.375 1.225 1 95.44 201 ALA A N 1
ATOM 1585 C CA . ALA A 1 201 ? -2.541 -39.469 0.276 1 95.44 201 ALA A CA 1
ATOM 1586 C C . ALA A 1 201 ? -3.885 -40.031 -0.178 1 95.44 201 ALA A C 1
ATOM 1588 O O . ALA A 1 201 ? -4.055 -40.406 -1.348 1 95.44 201 ALA A O 1
ATOM 1589 N N . TRP A 1 202 ? -4.75 -40.125 0.702 1 95.38 202 TRP A N 1
ATOM 1590 C CA . TRP A 1 202 ? -6.078 -40.625 0.38 1 95.38 202 TRP A CA 1
ATOM 1591 C C . TRP A 1 202 ? -6.762 -39.781 -0.667 1 95.38 202 TRP A C 1
ATOM 1593 O O . TRP A 1 202 ? -7.344 -40.281 -1.626 1 95.38 202 TRP A O 1
ATOM 1603 N N . HIS A 1 203 ? -6.723 -38.5 -0.476 1 94.88 203 HIS A N 1
ATOM 1604 C CA . HIS A 1 203 ? -7.336 -37.562 -1.413 1 94.88 203 HIS A CA 1
ATOM 1605 C C . HIS A 1 203 ? -6.68 -37.656 -2.787 1 94.88 203 HIS A C 1
ATOM 1607 O O . HIS A 1 203 ? -7.371 -37.719 -3.807 1 94.88 203 HIS A O 1
ATOM 1613 N N . LYS A 1 204 ? -5.344 -37.625 -2.795 1 95.75 204 LYS A N 1
ATOM 1614 C CA . LYS A 1 204 ? -4.617 -37.625 -4.062 1 95.75 204 LYS A CA 1
ATOM 1615 C C . LYS A 1 204 ? -4.852 -38.938 -4.832 1 95.75 204 LYS A C 1
ATOM 1617 O O . LYS A 1 204 ? -4.949 -38.906 -6.062 1 95.75 204 LYS A O 1
ATOM 1622 N N . ALA A 1 205 ? -5 -40.031 -4.129 1 96.25 205 ALA A N 1
ATOM 1623 C CA . ALA A 1 205 ? -5.238 -41.312 -4.75 1 96.25 205 ALA A CA 1
ATOM 1624 C C . ALA A 1 205 ? -6.668 -41.438 -5.27 1 96.25 205 ALA A C 1
ATOM 1626 O O . ALA A 1 205 ? -6.988 -42.312 -6.047 1 96.25 205 ALA A O 1
ATOM 1627 N N . GLY A 1 206 ? -7.434 -40.5 -4.902 1 95.44 206 GLY A N 1
ATOM 1628 C CA . GLY A 1 206 ? -8.844 -40.531 -5.262 1 95.44 206 GLY A CA 1
ATOM 1629 C C . GLY A 1 206 ? -9.078 -40.375 -6.754 1 95.44 206 GLY A C 1
ATOM 1630 O O . GLY A 1 206 ? -10.18 -40.656 -7.242 1 95.44 206 GLY A O 1
ATOM 1631 N N . ILE A 1 207 ? -8.047 -40.031 -7.512 1 97 207 ILE A N 1
ATOM 1632 C CA . ILE A 1 207 ? -8.234 -39.844 -8.945 1 97 207 ILE A CA 1
ATOM 1633 C C . ILE A 1 207 ? -8 -41.188 -9.672 1 97 207 ILE A C 1
ATOM 1635 O O . ILE A 1 207 ? -8.242 -41.281 -10.875 1 97 207 ILE A O 1
ATOM 1639 N N . CYS A 1 208 ? -7.535 -42.156 -8.977 1 96 208 CYS A N 1
ATOM 1640 C CA . CYS A 1 208 ? -7.434 -43.5 -9.562 1 96 208 CYS A CA 1
ATOM 1641 C C . CYS A 1 208 ? -8.812 -44.062 -9.906 1 96 208 CYS A C 1
ATOM 1643 O O . CYS A 1 208 ? -9.789 -43.781 -9.219 1 96 208 CYS A O 1
ATOM 1645 N N . LYS A 1 209 ? -8.836 -44.781 -11 1 95.81 209 LYS A N 1
ATOM 1646 C CA . LYS A 1 209 ? -10.102 -45.375 -11.461 1 95.81 209 LYS A CA 1
ATOM 1647 C C . LYS A 1 209 ? -9.969 -46.875 -11.672 1 95.81 209 LYS A C 1
ATOM 1649 O O . LYS A 1 209 ? -8.875 -47.375 -11.969 1 95.81 209 LYS A O 1
ATOM 1654 N N . PRO A 1 210 ? -11.164 -47.5 -11.5 1 93.69 210 PRO A N 1
ATOM 1655 C CA . PRO A 1 210 ? -11.117 -48.969 -11.688 1 93.69 210 PRO A CA 1
ATOM 1656 C C . PRO A 1 210 ? -10.656 -49.375 -13.086 1 93.69 210 PRO A C 1
ATOM 1658 O O . PRO A 1 210 ? -11.141 -48.844 -14.086 1 93.69 210 PRO A O 1
ATOM 1661 N N . GLY A 1 211 ? -9.711 -50.312 -13.07 1 90.88 211 GLY A N 1
ATOM 1662 C CA . GLY A 1 211 ? -9.258 -50.875 -14.328 1 90.88 211 GLY A CA 1
ATOM 1663 C C . GLY A 1 211 ? -8.258 -50 -15.047 1 90.88 211 GLY A C 1
ATOM 1664 O O . GLY A 1 211 ? -7.812 -50.312 -16.156 1 90.88 211 GLY A O 1
ATOM 1665 N N . ARG A 1 212 ? -7.938 -48.938 -14.516 1 93.31 212 ARG A N 1
ATOM 1666 C CA . ARG A 1 212 ? -6.996 -48 -15.133 1 93.31 212 ARG A CA 1
ATOM 1667 C C . ARG A 1 212 ? -5.66 -48 -14.398 1 93.31 212 ARG A C 1
ATOM 1669 O O . ARG A 1 212 ? -5.621 -48.094 -13.172 1 93.31 212 ARG A O 1
ATOM 1676 N N . PRO A 1 213 ? -4.57 -47.938 -15.117 1 95 213 PRO A N 1
ATOM 1677 C CA . PRO A 1 213 ? -3.254 -47.969 -14.477 1 95 213 PRO A CA 1
ATOM 1678 C C . PRO A 1 213 ? -2.893 -46.625 -13.82 1 95 213 PRO A C 1
ATOM 1680 O O . PRO A 1 213 ? -3.273 -45.562 -14.312 1 95 213 PRO A O 1
ATOM 1683 N N . ALA A 1 214 ? -2.119 -46.812 -12.766 1 96.56 214 ALA A N 1
ATOM 1684 C CA . ALA A 1 214 ? -1.604 -45.625 -12.047 1 96.56 214 ALA A CA 1
ATOM 1685 C C . ALA A 1 214 ? -0.121 -45.812 -11.727 1 96.56 214 ALA A C 1
ATOM 1687 O O . ALA A 1 214 ? 0.381 -46.938 -11.641 1 96.56 214 ALA A O 1
ATOM 1688 N N . PHE A 1 215 ? 0.567 -44.656 -11.672 1 97.94 215 PHE A N 1
ATOM 1689 C CA . PHE A 1 215 ? 1.975 -44.656 -11.289 1 97.94 215 PHE A CA 1
ATOM 1690 C C . PHE A 1 215 ? 2.234 -43.594 -10.203 1 97.94 215 PHE A C 1
ATOM 1692 O O . PHE A 1 215 ? 1.567 -42.562 -10.156 1 97.94 215 PHE A O 1
ATOM 1699 N N . THR A 1 216 ? 3.127 -43.938 -9.367 1 97.75 216 THR A N 1
ATOM 1700 C CA . THR A 1 216 ? 3.592 -43 -8.359 1 97.75 216 THR A CA 1
ATOM 1701 C C . THR A 1 216 ? 5.113 -43.062 -8.219 1 97.75 216 THR A C 1
ATOM 1703 O O . THR A 1 216 ? 5.781 -43.781 -8.969 1 97.75 216 THR A O 1
ATOM 1706 N N . ILE A 1 217 ? 5.641 -42.156 -7.441 1 96.5 217 ILE A N 1
ATOM 1707 C CA . ILE A 1 217 ? 7.062 -42.156 -7.105 1 96.5 217 ILE A CA 1
ATOM 1708 C C . ILE A 1 217 ? 7.27 -42.719 -5.703 1 96.5 217 ILE A C 1
ATOM 1710 O O . ILE A 1 217 ? 6.305 -42.938 -4.965 1 96.5 217 ILE A O 1
ATOM 1714 N N . PRO A 1 218 ? 8.539 -43 -5.355 1 93.56 218 PRO A N 1
ATOM 1715 C CA . PRO A 1 218 ? 8.742 -43.406 -3.961 1 93.56 218 PRO A CA 1
ATOM 1716 C C . PRO A 1 218 ? 8.266 -42.344 -2.973 1 93.56 218 PRO A C 1
ATOM 1718 O O . PRO A 1 218 ? 8.602 -41.156 -3.117 1 93.56 218 PRO A O 1
ATOM 1721 N N . GLN A 1 219 ? 7.352 -42.812 -2.055 1 93.88 219 GLN A N 1
ATOM 1722 C CA . GLN A 1 219 ? 6.797 -41.938 -1.036 1 93.88 219 GLN A CA 1
ATOM 1723 C C . GLN A 1 219 ? 7.211 -42.375 0.364 1 93.88 219 GLN A C 1
ATOM 1725 O O . GLN A 1 219 ? 7.781 -43.469 0.535 1 93.88 219 GLN A O 1
ATOM 1730 N N . VAL A 1 220 ? 6.926 -41.531 1.355 1 91.31 220 VAL A N 1
ATOM 1731 C CA . VAL A 1 220 ? 7.066 -41.969 2.738 1 91.31 220 VAL A CA 1
ATOM 1732 C C . VAL A 1 220 ? 6.133 -43.156 3 1 91.31 220 VAL A C 1
ATOM 1734 O O . VAL A 1 220 ? 5.09 -43.281 2.354 1 91.31 220 VAL A O 1
ATOM 1737 N N . GLN A 1 221 ? 6.477 -43.938 3.959 1 92.44 221 GLN A N 1
ATOM 1738 C CA . GLN A 1 221 ? 5.805 -45.219 4.191 1 92.44 221 GLN A CA 1
ATOM 1739 C C . GLN A 1 221 ? 4.316 -45 4.453 1 92.44 221 GLN A C 1
ATOM 1741 O O . GLN A 1 221 ? 3.484 -45.781 3.953 1 92.44 221 GLN A O 1
ATOM 1746 N N . GLU A 1 222 ? 4.008 -44.062 5.203 1 93.31 222 GLU A N 1
ATOM 1747 C CA . GLU A 1 222 ? 2.605 -43.781 5.516 1 93.31 222 GLU A CA 1
ATOM 1748 C C . GLU A 1 222 ? 1.805 -43.469 4.254 1 93.31 222 GLU A C 1
ATOM 1750 O O . GLU A 1 222 ? 0.696 -44 4.078 1 93.31 222 GLU A O 1
ATOM 1755 N N . ALA A 1 223 ? 2.367 -42.75 3.398 1 94.5 223 ALA A N 1
ATOM 1756 C CA . ALA A 1 223 ? 1.714 -42.406 2.141 1 94.5 223 ALA A CA 1
ATOM 1757 C C . ALA A 1 223 ? 1.602 -43.594 1.217 1 94.5 223 ALA A C 1
ATOM 1759 O O . ALA A 1 223 ? 0.568 -43.812 0.577 1 94.5 223 ALA A O 1
ATOM 1760 N N . MET A 1 224 ? 2.646 -44.375 1.201 1 94.69 224 MET A N 1
ATOM 1761 C CA . MET A 1 224 ? 2.658 -45.562 0.339 1 94.69 224 MET A CA 1
ATOM 1762 C C . MET A 1 224 ? 1.58 -46.562 0.759 1 94.69 224 MET A C 1
ATOM 1764 O O . MET A 1 224 ? 0.924 -47.156 -0.09 1 94.69 224 MET A O 1
ATOM 1768 N N . ASN A 1 225 ? 1.476 -46.688 2.018 1 94.06 225 ASN A N 1
ATOM 1769 C CA . ASN A 1 225 ? 0.457 -47.594 2.537 1 94.06 225 ASN A CA 1
ATOM 1770 C C . ASN A 1 225 ? -0.947 -47.156 2.148 1 94.06 225 ASN A C 1
ATOM 1772 O O . ASN A 1 225 ? -1.775 -47.969 1.737 1 94.06 225 ASN A O 1
ATOM 1776 N N . THR A 1 226 ? -1.137 -45.938 2.311 1 95.69 226 THR A N 1
ATOM 1777 C CA . THR A 1 226 ? -2.445 -45.375 1.981 1 95.69 226 THR A CA 1
ATOM 1778 C C . THR A 1 226 ? -2.727 -45.5 0.487 1 95.69 226 THR A C 1
ATOM 1780 O O . THR A 1 226 ? -3.848 -45.812 0.085 1 95.69 226 THR A O 1
ATOM 1783 N N . LEU A 1 227 ? -1.717 -45.25 -0.355 1 95.88 227 LEU A N 1
ATOM 1784 C CA . LEU A 1 227 ? -1.874 -45.375 -1.8 1 95.88 227 LEU A CA 1
ATOM 1785 C C . LEU A 1 227 ? -2.23 -46.812 -2.182 1 95.88 227 LEU A C 1
ATOM 1787 O O . LEU A 1 227 ? -3.119 -47.031 -3.006 1 95.88 227 LEU A O 1
ATOM 1791 N N . ARG A 1 228 ? -1.583 -47.688 -1.571 1 92.12 228 ARG A N 1
ATOM 1792 C CA . ARG A 1 228 ? -1.831 -49.094 -1.83 1 92.12 228 ARG A CA 1
ATOM 1793 C C . ARG A 1 228 ? -3.254 -49.5 -1.444 1 92.12 228 ARG A C 1
ATOM 1795 O O . ARG A 1 228 ? -3.963 -50.125 -2.223 1 92.12 228 ARG A O 1
ATOM 1802 N N . CYS A 1 229 ? -3.611 -49.125 -0.308 1 93.06 229 CYS A N 1
ATOM 1803 C CA . CYS A 1 229 ? -4.938 -49.469 0.199 1 93.06 229 CYS A CA 1
ATOM 1804 C C . CYS A 1 229 ? -6.027 -48.844 -0.676 1 93.06 229 CYS A C 1
ATOM 1806 O O . CYS A 1 229 ? -7.004 -49.5 -1.015 1 93.06 229 CYS A O 1
ATOM 1808 N N . ARG A 1 230 ? -5.809 -47.656 -0.995 1 92.56 230 ARG A N 1
ATOM 1809 C CA . ARG A 1 230 ? -6.805 -46.938 -1.798 1 92.56 230 ARG A CA 1
ATOM 1810 C C . ARG A 1 230 ? -6.914 -47.562 -3.191 1 92.56 230 ARG A C 1
ATOM 1812 O O . ARG A 1 230 ? -8.016 -47.719 -3.725 1 92.56 230 ARG A O 1
ATOM 1819 N N . ALA A 1 231 ? -5.805 -47.812 -3.795 1 89.88 231 ALA A N 1
ATOM 1820 C CA . ALA A 1 231 ? -5.797 -48.438 -5.113 1 89.88 231 ALA A CA 1
ATOM 1821 C C . ALA A 1 231 ? -6.527 -49.781 -5.09 1 89.88 231 ALA A C 1
ATOM 1823 O O . ALA A 1 231 ? -7.277 -50.094 -6.016 1 89.88 231 ALA A O 1
ATOM 1824 N N . ASN A 1 232 ? -6.332 -50.5 -4.07 1 87.81 232 ASN A N 1
ATOM 1825 C CA . ASN A 1 232 ? -7 -51.781 -3.918 1 87.81 232 ASN A CA 1
ATOM 1826 C C . ASN A 1 232 ? -8.508 -51.625 -3.76 1 87.81 232 ASN A C 1
ATOM 1828 O O . ASN A 1 232 ? -9.289 -52.375 -4.352 1 87.81 232 ASN A O 1
ATOM 1832 N N . GLU A 1 233 ? -8.82 -50.719 -2.963 1 90.75 233 GLU A N 1
ATOM 1833 C CA . GLU A 1 233 ? -10.234 -50.438 -2.723 1 90.75 233 GLU A CA 1
ATOM 1834 C C . GLU A 1 233 ? -10.953 -50.094 -4.02 1 90.75 233 GLU A C 1
ATOM 1836 O O . GLU A 1 233 ? -12.109 -50.469 -4.219 1 90.75 233 GLU A O 1
ATOM 1841 N N . ILE A 1 234 ? -10.266 -49.438 -4.883 1 89.88 234 ILE A N 1
ATOM 1842 C CA . ILE A 1 234 ? -10.891 -48.938 -6.105 1 89.88 234 ILE A CA 1
ATOM 1843 C C . ILE A 1 234 ? -10.609 -49.906 -7.254 1 89.88 234 ILE A C 1
ATOM 1845 O O . ILE A 1 234 ? -11.062 -49.688 -8.383 1 89.88 234 ILE A O 1
ATOM 1849 N N . HIS A 1 235 ? -9.914 -50.906 -6.996 1 88.75 235 HIS A N 1
ATOM 1850 C CA . HIS A 1 235 ? -9.555 -51.906 -7.988 1 88.75 235 HIS A CA 1
ATOM 1851 C C . HIS A 1 235 ? -8.727 -51.312 -9.117 1 88.75 235 HIS A C 1
ATOM 1853 O O . HIS A 1 235 ? -9.016 -51.531 -10.297 1 88.75 235 HIS A O 1
ATOM 1859 N N . ALA A 1 236 ? -7.805 -50.469 -8.711 1 89.56 236 ALA A N 1
ATOM 1860 C CA . ALA A 1 236 ? -6.824 -49.906 -9.633 1 89.56 236 ALA A CA 1
ATOM 1861 C C . ALA A 1 236 ? -5.441 -50.5 -9.398 1 89.56 236 ALA A C 1
ATOM 1863 O O . ALA A 1 236 ? -5.168 -51.031 -8.328 1 89.56 236 ALA A O 1
ATOM 1864 N N . THR A 1 237 ? -4.672 -50.469 -10.414 1 90.56 237 THR A N 1
ATOM 1865 C CA . THR A 1 237 ? -3.281 -50.875 -10.273 1 90.56 237 THR A CA 1
ATOM 1866 C C . THR A 1 237 ? -2.371 -49.656 -10.117 1 90.56 237 THR A C 1
ATOM 1868 O O . THR A 1 237 ? -2.537 -48.656 -10.828 1 90.56 237 THR A O 1
ATOM 1871 N N . ILE A 1 238 ? -1.449 -49.812 -9.18 1 94.62 238 ILE A N 1
ATOM 1872 C CA . ILE A 1 238 ? -0.516 -48.688 -8.969 1 94.62 238 ILE A CA 1
ATOM 1873 C C . ILE A 1 238 ? 0.91 -49.25 -8.891 1 94.62 238 ILE A C 1
ATOM 1875 O O . ILE A 1 238 ? 1.151 -50.281 -8.297 1 94.62 238 ILE A O 1
ATOM 1879 N N . GLN A 1 239 ? 1.819 -48.625 -9.602 1 96.06 239 GLN A N 1
ATOM 1880 C CA . GLN A 1 239 ? 3.227 -49 -9.602 1 96.06 239 GLN A CA 1
ATOM 1881 C C . GLN A 1 239 ? 4.117 -47.812 -9.258 1 96.06 239 GLN A C 1
ATOM 1883 O O . GLN A 1 239 ? 3.729 -46.656 -9.445 1 96.06 239 GLN A O 1
ATOM 1888 N N . ILE A 1 240 ? 5.305 -48.156 -8.734 1 96.88 240 ILE A N 1
ATOM 1889 C CA . ILE A 1 240 ? 6.344 -47.156 -8.516 1 96.88 240 ILE A CA 1
ATOM 1890 C C . ILE A 1 240 ? 7.234 -47.062 -9.758 1 96.88 240 ILE A C 1
ATOM 1892 O O . ILE A 1 240 ? 7.562 -48.062 -10.375 1 96.88 240 ILE A O 1
ATOM 1896 N N . VAL A 1 241 ? 7.57 -45.906 -10.109 1 97.44 241 VAL A N 1
ATOM 1897 C CA . VAL A 1 241 ? 8.398 -45.719 -11.297 1 97.44 241 VAL A CA 1
ATOM 1898 C C . VAL A 1 241 ? 9.852 -46.062 -10.977 1 97.44 241 VAL A C 1
ATOM 1900 O O . VAL A 1 241 ? 10.289 -45.906 -9.836 1 97.44 241 VAL A O 1
ATOM 1903 N N . PRO A 1 242 ? 10.562 -46.5 -11.961 1 96.62 242 PRO A N 1
ATOM 1904 C CA . PRO A 1 242 ? 11.977 -46.781 -11.727 1 96.62 242 PRO A CA 1
ATOM 1905 C C . PRO A 1 242 ? 12.836 -45.531 -11.68 1 96.62 242 PRO A C 1
ATOM 1907 O O . PRO A 1 242 ? 12.344 -44.438 -11.977 1 96.62 242 PRO A O 1
ATOM 1910 N N . ASP A 1 243 ? 14.117 -45.75 -11.281 1 96.12 243 ASP A N 1
ATOM 1911 C CA . ASP A 1 243 ? 15.07 -44.625 -11.336 1 96.12 243 ASP A CA 1
ATOM 1912 C C . ASP A 1 243 ? 15.336 -44.219 -12.781 1 96.12 243 ASP A C 1
ATOM 1914 O O . ASP A 1 243 ? 15.398 -45.062 -13.68 1 96.12 243 ASP A O 1
ATOM 1918 N N . LEU A 1 244 ? 15.523 -42.938 -12.93 1 96.62 244 LEU A N 1
ATOM 1919 C CA . LEU A 1 244 ? 15.742 -42.438 -14.273 1 96.62 244 LEU A CA 1
ATOM 1920 C C . LEU A 1 244 ? 16.953 -43.094 -14.93 1 96.62 244 LEU A C 1
ATOM 1922 O O . LEU A 1 244 ? 16.969 -43.281 -16.141 1 96.62 244 LEU A O 1
ATOM 1926 N N . ASP A 1 245 ? 17.922 -43.531 -14.109 1 95.25 245 ASP A N 1
ATOM 1927 C CA . ASP A 1 245 ? 19.156 -44.125 -14.594 1 95.25 245 ASP A CA 1
ATOM 1928 C C . ASP A 1 245 ? 18.891 -45.531 -15.125 1 95.25 245 ASP A C 1
ATOM 1930 O O . ASP A 1 245 ? 19.719 -46.094 -15.852 1 95.25 245 ASP A O 1
ATOM 1934 N N . ASP A 1 246 ? 17.797 -46.094 -14.742 1 96.19 246 ASP A N 1
ATOM 1935 C CA . ASP A 1 246 ? 17.484 -47.469 -15.125 1 96.19 246 ASP A CA 1
ATOM 1936 C C . ASP A 1 246 ? 17.031 -47.562 -16.578 1 96.19 246 ASP A C 1
ATOM 1938 O O . ASP A 1 246 ? 17.016 -48.625 -17.172 1 96.19 246 ASP A O 1
ATOM 1942 N N . TYR A 1 247 ? 16.641 -46.406 -17.109 1 96.75 247 TYR A N 1
ATOM 1943 C CA . TYR A 1 247 ? 16.219 -46.375 -18.5 1 96.75 247 TYR A CA 1
ATOM 1944 C C . TYR A 1 247 ? 17.422 -46.438 -19.438 1 96.75 247 TYR A C 1
ATOM 1946 O O . TYR A 1 247 ? 18.516 -46 -19.078 1 96.75 247 TYR A O 1
ATOM 1954 N N . ASP A 1 248 ? 17.219 -47.062 -20.625 1 96.19 248 ASP A N 1
ATOM 1955 C CA . ASP A 1 248 ? 18.25 -47.062 -21.656 1 96.19 248 ASP A CA 1
ATOM 1956 C C . ASP A 1 248 ? 18.156 -45.844 -22.547 1 96.19 248 ASP A C 1
ATOM 1958 O O . ASP A 1 248 ? 17.266 -45.719 -23.391 1 96.19 248 ASP A O 1
ATOM 1962 N N . TRP A 1 249 ? 19.094 -44.938 -22.453 1 95.88 249 TRP A N 1
ATOM 1963 C CA . TRP A 1 249 ? 19.094 -43.656 -23.141 1 95.88 249 TRP A CA 1
ATOM 1964 C C . TRP A 1 249 ? 19.75 -43.75 -24.5 1 95.88 249 TRP A C 1
ATOM 1966 O O . TRP A 1 249 ? 20.031 -42.75 -25.156 1 95.88 249 TRP A O 1
ATOM 1976 N N . GLN A 1 250 ? 20.109 -45 -24.938 1 94 250 GLN A N 1
ATOM 1977 C CA . GLN A 1 250 ? 20.641 -45.281 -26.266 1 94 250 GLN A CA 1
ATOM 1978 C C . GLN A 1 250 ? 21.906 -44.5 -26.547 1 94 250 GLN A C 1
ATOM 1980 O O . GLN A 1 250 ? 22.062 -43.938 -27.641 1 94 250 GLN A O 1
ATOM 1985 N N . GLY A 1 251 ? 22.703 -44.312 -25.609 1 91.69 251 GLY A N 1
ATOM 1986 C CA . GLY A 1 251 ? 23.984 -43.656 -25.75 1 91.69 251 GLY A CA 1
ATOM 1987 C C . GLY A 1 251 ? 23.875 -42.125 -25.75 1 91.69 251 GLY A C 1
ATOM 1988 O O . GLY A 1 251 ? 24.875 -41.438 -25.859 1 91.69 251 GLY A O 1
ATOM 1989 N N . LYS A 1 252 ? 22.703 -41.625 -25.625 1 92.44 252 LYS A N 1
ATOM 1990 C CA . LYS A 1 252 ? 22.516 -40.188 -25.578 1 92.44 252 LYS A CA 1
ATOM 1991 C C . LYS A 1 252 ? 22.656 -39.656 -24.156 1 92.44 252 LYS A C 1
ATOM 1993 O O . LYS A 1 252 ? 22.422 -40.375 -23.188 1 92.44 252 LYS A O 1
ATOM 1998 N N . PRO A 1 253 ? 23.031 -38.406 -24.062 1 92.25 253 PRO A N 1
ATOM 1999 C CA . PRO A 1 253 ? 23.156 -37.844 -22.719 1 92.25 253 PRO A CA 1
ATOM 2000 C C . PRO A 1 253 ? 21.812 -37.656 -22.031 1 92.25 253 PRO A C 1
ATOM 2002 O O . PRO A 1 253 ? 20.828 -37.281 -22.688 1 92.25 253 PRO A O 1
ATOM 2005 N N . MET A 1 254 ? 21.828 -37.906 -20.797 1 91.81 254 MET A N 1
ATOM 2006 C CA . MET A 1 254 ? 20.625 -37.688 -19.984 1 91.81 254 MET A CA 1
ATOM 2007 C C . MET A 1 254 ? 20.469 -36.188 -19.672 1 91.81 254 MET A C 1
ATOM 2009 O O . MET A 1 254 ? 21.031 -35.688 -18.703 1 91.81 254 MET A O 1
ATOM 2013 N N . LYS A 1 255 ? 19.672 -35.469 -20.5 1 90.5 255 LYS A N 1
ATOM 2014 C CA . LYS A 1 255 ? 19.438 -34.031 -20.328 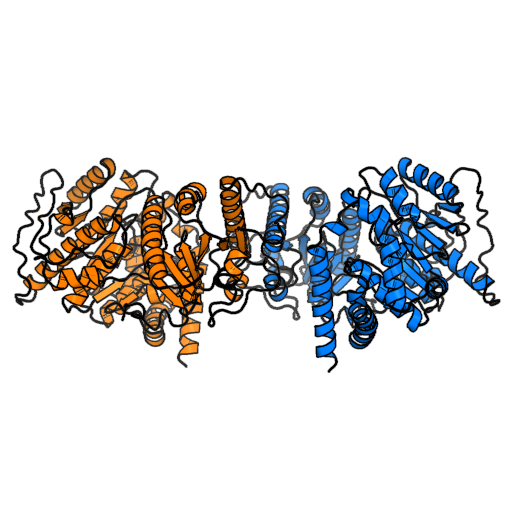1 90.5 255 LYS A CA 1
ATOM 2015 C C . LYS A 1 255 ? 17.938 -33.719 -20.203 1 90.5 255 LYS A C 1
ATOM 2017 O O . LYS A 1 255 ? 17.141 -34.188 -21.031 1 90.5 255 LYS A O 1
ATOM 2022 N N . LEU A 1 256 ? 17.609 -33.125 -19.141 1 90.75 256 LEU A N 1
ATOM 2023 C CA . LEU A 1 256 ? 16.234 -32.688 -18.922 1 90.75 256 LEU A CA 1
ATOM 2024 C C . LEU A 1 256 ? 16.078 -31.203 -19.156 1 90.75 256 LEU A C 1
ATOM 2026 O O . LEU A 1 256 ? 16.969 -30.422 -18.828 1 90.75 256 LEU A O 1
ATOM 2030 N N . GLY A 1 257 ? 14.977 -30.875 -19.719 1 85.44 257 GLY A N 1
ATOM 2031 C CA . GLY A 1 257 ? 14.703 -29.469 -19.953 1 85.44 257 GLY A CA 1
ATOM 2032 C C . GLY A 1 257 ? 14.461 -28.688 -18.672 1 85.44 257 GLY A C 1
ATOM 2033 O O . GLY A 1 257 ? 14.633 -27.469 -18.641 1 85.44 257 GLY A O 1
ATOM 2034 N N . LEU A 1 258 ? 13.969 -29.359 -17.656 1 83.19 258 LEU A N 1
ATOM 2035 C CA . LEU A 1 258 ? 13.75 -28.766 -16.344 1 83.19 258 LEU A CA 1
ATOM 2036 C C . LEU A 1 258 ? 14.883 -29.109 -15.391 1 83.19 258 LEU A C 1
ATOM 2038 O O . LEU A 1 258 ? 15.227 -30.281 -15.227 1 83.19 258 LEU A O 1
ATOM 2042 N N . ALA A 1 259 ? 15.383 -28.109 -14.734 1 73.31 259 ALA A N 1
ATOM 2043 C CA . ALA A 1 259 ? 16.562 -28.297 -13.898 1 73.31 259 ALA A CA 1
ATOM 2044 C C . ALA A 1 259 ? 16.188 -28.75 -12.492 1 73.31 259 ALA A C 1
ATOM 2046 O O . ALA A 1 259 ? 15.086 -28.438 -12.016 1 73.31 259 ALA A O 1
ATOM 2047 N N . GLY A 1 260 ? 17.156 -29.562 -11.875 1 74.69 260 GLY A N 1
ATOM 2048 C CA . GLY A 1 260 ? 17 -29.984 -10.492 1 74.69 260 GLY A CA 1
ATOM 2049 C C . GLY A 1 260 ? 16.953 -31.484 -10.328 1 74.69 260 GLY A C 1
ATOM 2050 O O . GLY A 1 260 ? 16.391 -32.188 -11.164 1 74.69 260 GLY A O 1
ATOM 2051 N N . GLU A 1 261 ? 17.547 -31.828 -9.273 1 77 261 GLU A N 1
ATOM 2052 C CA . GLU A 1 261 ? 17.609 -33.25 -9 1 77 261 GLU A CA 1
ATOM 2053 C C . GLU A 1 261 ? 16.219 -33.844 -8.836 1 77 261 GLU A C 1
ATOM 2055 O O . GLU A 1 261 ? 15.969 -35 -9.203 1 77 261 GLU A O 1
ATOM 2060 N N . HIS A 1 262 ? 15.336 -33.094 -8.336 1 79.38 262 HIS A N 1
ATOM 2061 C CA . HIS A 1 262 ? 13.977 -33.562 -8.094 1 79.38 262 HIS A CA 1
ATOM 2062 C C . HIS A 1 262 ? 13.234 -33.812 -9.414 1 79.38 262 HIS A C 1
ATOM 2064 O O . HIS A 1 262 ? 12.234 -34.531 -9.445 1 79.38 262 HIS A O 1
ATOM 2070 N N . GLN A 1 263 ? 13.727 -33.219 -10.492 1 88.25 263 GLN A N 1
ATOM 2071 C CA . GLN A 1 263 ? 13.078 -33.375 -11.789 1 88.25 263 GLN A CA 1
ATOM 2072 C C . GLN A 1 263 ? 13.328 -34.781 -12.352 1 88.25 263 GLN A C 1
ATOM 2074 O O . GLN A 1 263 ? 12.617 -35.219 -13.25 1 88.25 263 GLN A O 1
ATOM 2079 N N . ARG A 1 264 ? 14.352 -35.438 -11.836 1 91.88 264 ARG A N 1
ATOM 2080 C CA . ARG A 1 264 ? 14.664 -36.781 -12.32 1 91.88 264 ARG A CA 1
ATOM 2081 C C . ARG A 1 264 ? 13.508 -37.75 -12.047 1 91.88 264 ARG A C 1
ATOM 2083 O O . ARG A 1 264 ? 13.109 -38.5 -12.93 1 91.88 264 ARG A O 1
ATOM 2090 N N . ILE A 1 265 ? 13 -37.625 -10.859 1 93.69 265 ILE A N 1
ATOM 2091 C CA . ILE A 1 265 ? 11.898 -38.5 -10.492 1 93.69 265 ILE A CA 1
ATOM 2092 C C . ILE A 1 265 ? 10.633 -38.094 -11.227 1 93.69 265 ILE A C 1
ATOM 2094 O O . ILE A 1 265 ? 9.812 -38.938 -11.594 1 93.69 265 ILE A O 1
ATOM 2098 N N . ASN A 1 266 ? 10.391 -36.844 -11.43 1 95 266 ASN A N 1
ATOM 2099 C CA . ASN A 1 266 ? 9.266 -36.344 -12.219 1 95 266 ASN A CA 1
ATOM 2100 C C . ASN A 1 266 ? 9.344 -36.844 -13.664 1 95 266 ASN A C 1
ATOM 2102 O O . ASN A 1 266 ? 8.32 -37.188 -14.258 1 95 266 ASN A O 1
ATOM 2106 N N . ALA A 1 267 ? 10.539 -36.781 -14.195 1 97.5 267 ALA A N 1
ATOM 2107 C CA . ALA A 1 267 ? 10.75 -37.25 -15.562 1 97.5 267 ALA A CA 1
ATOM 2108 C C . ALA A 1 267 ? 10.414 -38.75 -15.688 1 97.5 267 ALA A C 1
ATOM 2110 O O . ALA A 1 267 ? 9.773 -39.156 -16.656 1 97.5 267 ALA A O 1
ATOM 2111 N N . SER A 1 268 ? 10.891 -39.5 -14.742 1 98.38 268 SER A N 1
ATOM 2112 C CA . SER A 1 268 ? 10.609 -40.906 -14.766 1 98.38 268 SER A CA 1
ATOM 2113 C C . SER A 1 268 ? 9.102 -41.188 -14.719 1 98.38 268 SER A C 1
ATOM 2115 O O . SER A 1 268 ? 8.602 -42.062 -15.422 1 98.38 268 SER A O 1
ATOM 2117 N N . LEU A 1 269 ? 8.438 -40.469 -13.867 1 98.38 269 LEU A N 1
ATOM 2118 C CA . LEU A 1 269 ? 6.992 -40.625 -13.789 1 98.38 269 LEU A CA 1
ATOM 2119 C C . LEU A 1 269 ? 6.34 -40.281 -15.125 1 98.38 269 LEU A C 1
ATOM 2121 O O . LEU A 1 269 ? 5.469 -41 -15.602 1 98.38 269 LEU A O 1
ATOM 2125 N N . ALA A 1 270 ? 6.758 -39.219 -15.75 1 98.69 270 ALA A N 1
ATOM 2126 C CA . ALA A 1 270 ? 6.219 -38.781 -17.047 1 98.69 270 ALA A CA 1
ATOM 2127 C C . ALA A 1 270 ? 6.473 -39.844 -18.109 1 98.69 270 ALA A C 1
ATOM 2129 O O . ALA A 1 270 ? 5.609 -40.094 -18.953 1 98.69 270 ALA A O 1
ATOM 2130 N N . ILE A 1 271 ? 7.625 -40.438 -18.078 1 98.5 271 ILE A N 1
ATOM 2131 C CA . ILE A 1 271 ? 8 -41.469 -19.062 1 98.5 271 ILE A CA 1
ATOM 2132 C C . ILE A 1 271 ? 7.02 -42.625 -18.984 1 98.5 271 ILE A C 1
ATOM 2134 O O . ILE A 1 271 ? 6.496 -43.062 -20.016 1 98.5 271 ILE A O 1
ATOM 2138 N N . GLN A 1 272 ? 6.754 -43.094 -17.812 1 98.12 272 GLN A N 1
ATOM 2139 C CA . GLN A 1 272 ? 5.855 -44.219 -17.641 1 98.12 272 GLN A CA 1
ATOM 2140 C C . GLN A 1 272 ? 4.426 -43.844 -18.031 1 98.12 272 GLN A C 1
ATOM 2142 O O . GLN A 1 272 ? 3.711 -44.656 -18.625 1 98.12 272 GLN A O 1
ATOM 2147 N N . LEU A 1 273 ? 4.004 -42.688 -17.656 1 98.44 273 LEU A N 1
ATOM 2148 C CA . LEU A 1 273 ? 2.666 -42.25 -18.031 1 98.44 273 LEU A CA 1
ATOM 2149 C C . LEU A 1 273 ? 2.508 -42.188 -19.547 1 98.44 273 LEU A C 1
ATOM 2151 O O . LEU A 1 273 ? 1.518 -42.688 -20.078 1 98.44 273 LEU A O 1
ATOM 2155 N N . CYS A 1 274 ? 3.465 -41.594 -20.234 1 98.44 274 CYS A N 1
ATOM 2156 C CA . CYS A 1 274 ? 3.41 -41.438 -21.672 1 98.44 274 CYS A CA 1
ATOM 2157 C C . CYS A 1 274 ? 3.475 -42.781 -22.375 1 98.44 274 CYS A C 1
ATOM 2159 O O . CYS A 1 274 ? 2.744 -43.031 -23.344 1 98.44 274 CYS A O 1
ATOM 2161 N N . ARG A 1 275 ? 4.352 -43.625 -21.906 1 97.06 275 ARG A N 1
ATOM 2162 C CA . ARG A 1 275 ? 4.449 -44.969 -22.469 1 97.06 275 ARG A CA 1
ATOM 2163 C C . ARG A 1 275 ? 3.119 -45.719 -22.375 1 97.06 275 ARG A C 1
ATOM 2165 O O . ARG A 1 275 ? 2.648 -46.281 -23.359 1 97.06 275 ARG A O 1
ATOM 2172 N N . THR A 1 276 ? 2.566 -45.688 -21.219 1 95.94 276 THR A N 1
ATOM 2173 C CA . THR A 1 276 ? 1.3 -46.375 -20.984 1 95.94 276 THR A CA 1
ATOM 2174 C C . THR A 1 276 ? 0.195 -45.781 -21.859 1 95.94 276 THR A C 1
ATOM 2176 O O . THR A 1 276 ? -0.606 -46.531 -22.438 1 95.94 276 THR A O 1
ATOM 2179 N N . TRP A 1 277 ? 0.171 -44.531 -21.953 1 96.88 277 TRP A N 1
ATOM 2180 C CA . TRP A 1 277 ? -0.826 -43.844 -22.781 1 96.88 277 TRP A CA 1
ATOM 2181 C C . TRP A 1 277 ? -0.67 -44.25 -24.25 1 96.88 277 TRP A C 1
ATOM 2183 O O . TRP A 1 277 ? -1.654 -44.562 -24.922 1 96.88 277 TRP A O 1
ATOM 2193 N N . ILE A 1 278 ? 0.521 -44.188 -24.766 1 96.06 278 ILE A N 1
ATOM 2194 C CA . ILE A 1 278 ? 0.8 -44.469 -26.172 1 96.06 278 ILE A CA 1
ATOM 2195 C C . ILE A 1 278 ? 0.434 -45.938 -26.484 1 96.06 278 ILE A C 1
ATOM 2197 O O . ILE A 1 278 ? -0.158 -46.219 -27.531 1 96.06 278 ILE A O 1
ATOM 2201 N N . GLU A 1 279 ? 0.755 -46.812 -25.594 1 92.25 279 GLU A N 1
ATOM 2202 C CA . GLU A 1 279 ? 0.436 -48.219 -25.781 1 92.25 279 GLU A CA 1
ATOM 2203 C C . GLU A 1 279 ? -1.071 -48.438 -25.859 1 92.25 279 GLU A C 1
ATOM 2205 O O . GLU A 1 279 ? -1.548 -49.188 -26.719 1 92.25 279 GLU A O 1
ATOM 2210 N N . GLU A 1 280 ? -1.726 -47.812 -25.016 1 89.81 280 GLU A N 1
ATOM 2211 C CA . GLU A 1 280 ? -3.18 -47.938 -25.031 1 89.81 280 GLU A CA 1
ATOM 2212 C C . GLU A 1 280 ? -3.773 -47.312 -26.297 1 89.81 280 GLU A C 1
ATOM 2214 O O . GLU A 1 280 ? -4.754 -47.812 -26.844 1 89.81 280 GLU A O 1
ATOM 2219 N N . HIS A 1 281 ? -3.295 -46.219 -26.656 1 90 281 HIS A N 1
ATOM 2220 C CA . HIS A 1 281 ? -3.752 -45.531 -27.859 1 90 281 HIS A CA 1
ATOM 2221 C C . HIS A 1 281 ? -3.529 -46.375 -29.094 1 90 281 HIS A C 1
ATOM 2223 O O . HIS A 1 281 ? -4.391 -46.438 -29.984 1 90 281 HIS A O 1
ATOM 2229 N N . ASN A 1 282 ? -2.389 -46.969 -29.156 1 85.62 282 ASN A N 1
ATOM 2230 C CA . ASN A 1 282 ? -2.051 -47.812 -30.297 1 85.62 282 ASN A CA 1
ATOM 2231 C C . ASN A 1 282 ? -2.945 -49.062 -30.359 1 85.62 282 ASN A C 1
ATOM 2233 O O . ASN A 1 282 ? -3.25 -49.531 -31.453 1 85.62 282 ASN A O 1
ATOM 2237 N N . LEU A 1 283 ? -3.305 -49.562 -29.281 1 75.06 283 LEU A N 1
ATOM 2238 C CA . LEU A 1 283 ? -4.203 -50.719 -29.25 1 75.06 283 LEU A CA 1
ATOM 2239 C C . LEU A 1 283 ? -5.566 -50.375 -29.828 1 75.06 283 LEU A C 1
ATOM 2241 O O . LEU A 1 283 ? -6.191 -51.188 -30.516 1 75.06 283 LEU A O 1
ATOM 2245 N N . HIS A 1 284 ? -5.957 -49.25 -29.641 1 74.62 284 HIS A N 1
ATOM 2246 C CA . HIS A 1 284 ? -7.285 -48.812 -30.078 1 74.62 284 HIS A CA 1
ATOM 2247 C C . HIS A 1 284 ? -7.27 -48.406 -31.547 1 74.62 284 HIS A C 1
ATOM 2249 O O . HIS A 1 284 ? -8.305 -48.438 -32.219 1 74.62 284 HIS A O 1
ATOM 2255 N N . HIS A 1 285 ? -6.199 -47.781 -32.031 1 70.56 285 HIS A N 1
ATOM 2256 C CA . HIS A 1 285 ? -6.145 -47.312 -33.438 1 70.56 285 HIS A CA 1
ATOM 2257 C C . HIS A 1 285 ? -5.316 -48.25 -34.281 1 70.56 285 HIS A C 1
ATOM 2259 O O . HIS A 1 285 ? -5.074 -47.969 -35.469 1 70.56 285 HIS A O 1
ATOM 2265 N N . SER A 1 286 ? -5.367 -49.5 -34.406 1 56 286 SER A N 1
ATOM 2266 C CA . SER A 1 286 ? -4.699 -50.531 -35.156 1 56 286 SER A CA 1
ATOM 2267 C C . SER A 1 286 ? -3.32 -50.062 -35.625 1 56 286 SER A C 1
ATOM 2269 O O . SER A 1 286 ? -2.658 -50.781 -36.406 1 56 286 SER A O 1
ATOM 2271 N N . ASN A 1 287 ? -2.859 -48.781 -35.438 1 46.94 287 ASN A N 1
ATOM 2272 C CA . ASN A 1 287 ? -1.59 -48.312 -36 1 46.94 287 ASN A CA 1
ATOM 2273 C C . ASN A 1 287 ? -0.416 -48.688 -35.094 1 46.94 287 ASN A C 1
ATOM 2275 O O . ASN A 1 287 ? -0.455 -48.469 -33.906 1 46.94 287 ASN A O 1
ATOM 2279 N N . LYS A 1 288 ? 0.335 -49.594 -35.469 1 42.81 288 LYS A N 1
ATOM 2280 C CA . LYS A 1 288 ? 1.495 -50.219 -34.844 1 42.81 288 LYS A CA 1
ATOM 2281 C C . LYS A 1 288 ? 2.531 -49.156 -34.469 1 42.81 288 LYS A C 1
ATOM 2283 O O . LYS A 1 288 ? 3.506 -48.938 -35.188 1 42.81 288 LYS A O 1
ATOM 2288 N N . ARG A 1 289 ? 2.266 -48.031 -33.969 1 42.34 289 ARG A N 1
ATOM 2289 C CA . ARG A 1 289 ? 3.514 -47.281 -33.781 1 42.34 289 ARG A CA 1
ATOM 2290 C C . ARG A 1 289 ? 4.41 -47.969 -32.75 1 42.34 289 ARG A C 1
ATOM 2292 O O . ARG A 1 289 ? 4.082 -49.062 -32.25 1 42.34 289 ARG A O 1
ATOM 2299 N N . ALA A 1 290 ? 5.137 -47.312 -31.703 1 42.97 290 ALA A N 1
ATOM 2300 C CA . ALA A 1 290 ? 6.273 -47.719 -30.875 1 42.97 290 ALA A CA 1
ATOM 2301 C C . ALA A 1 290 ? 5.871 -48.844 -29.906 1 42.97 290 ALA A C 1
ATOM 2303 O O . ALA A 1 290 ? 4.945 -48.656 -29.109 1 42.97 290 ALA A O 1
ATOM 2304 N N . GLY A 1 291 ? 5.91 -50.125 -30.375 1 38.44 291 GLY A N 1
ATOM 2305 C CA . GLY A 1 291 ? 5.566 -51.344 -29.641 1 38.44 291 GLY A CA 1
ATOM 2306 C C . GLY A 1 291 ? 6.25 -51.438 -28.297 1 38.44 291 GLY A C 1
ATOM 2307 O O . GLY A 1 291 ? 7.461 -51.656 -28.219 1 38.44 291 GLY A O 1
ATOM 2308 N N . PHE A 1 292 ? 5.848 -50.625 -27.266 1 41.59 292 PHE A N 1
ATOM 2309 C CA . PHE A 1 292 ? 6.449 -50.938 -25.969 1 41.59 292 PHE A CA 1
ATOM 2310 C C . PHE A 1 292 ? 6.035 -52.344 -25.5 1 41.59 292 PHE A C 1
ATOM 2312 O O . PHE A 1 292 ? 4.938 -52.781 -25.828 1 41.59 292 PHE A O 1
ATOM 2319 N N . GLY A 1 293 ? 6.785 -53.375 -25.594 1 38.53 293 GLY A N 1
ATOM 2320 C CA . GLY A 1 293 ? 6.488 -54.688 -25.031 1 38.53 293 GLY A CA 1
ATOM 2321 C C . GLY A 1 293 ? 5.66 -54.594 -23.75 1 38.53 293 GLY A C 1
ATOM 2322 O O . GLY A 1 293 ? 5.664 -53.594 -23.062 1 38.53 293 GLY A O 1
ATOM 2323 N N . ARG A 1 294 ? 4.379 -55.188 -23.625 1 42.19 294 ARG A N 1
ATOM 2324 C CA . ARG A 1 294 ? 3.404 -55.344 -22.547 1 42.19 294 ARG A CA 1
ATOM 2325 C C . ARG A 1 294 ? 4.098 -55.594 -21.219 1 42.19 294 ARG A C 1
ATOM 2327 O O . ARG A 1 294 ? 4.262 -56.75 -20.828 1 42.19 294 ARG A O 1
ATOM 2334 N N . THR A 1 295 ? 5.156 -55.125 -20.766 1 41.53 295 THR A N 1
ATOM 2335 C CA . THR A 1 295 ? 5.785 -55.75 -19.609 1 41.53 295 THR A CA 1
ATOM 2336 C C . THR A 1 295 ? 5.047 -55.406 -18.328 1 41.53 295 THR A C 1
ATOM 2338 O O . THR A 1 295 ? 5.445 -55.844 -17.234 1 41.53 295 THR A O 1
ATOM 2341 N N . ASN A 1 296 ? 4.18 -54.438 -18.188 1 44.84 296 ASN A N 1
ATOM 2342 C CA . ASN A 1 296 ? 3.91 -54.156 -16.781 1 44.84 296 ASN A CA 1
ATOM 2343 C C . ASN A 1 296 ? 2.844 -55.094 -16.219 1 44.84 296 ASN A C 1
ATOM 2345 O O . ASN A 1 296 ? 1.734 -55.188 -16.75 1 44.84 296 ASN A O 1
ATOM 2349 N N . THR A 1 297 ? 3.152 -56.344 -15.711 1 43.41 297 THR A N 1
ATOM 2350 C CA . THR A 1 297 ? 2.252 -57.219 -14.992 1 43.41 297 THR A CA 1
ATOM 2351 C C . THR A 1 297 ? 1.806 -56.594 -13.68 1 43.41 297 THR A C 1
ATOM 2353 O O . THR A 1 297 ? 2.637 -56.188 -12.867 1 43.41 297 THR A O 1
ATOM 2356 N N . TYR A 1 298 ? 0.626 -56.031 -13.688 1 46.66 298 TYR A N 1
ATOM 2357 C CA . TYR A 1 298 ? 0.018 -55.469 -12.492 1 46.66 298 TYR A CA 1
ATOM 2358 C C . TYR A 1 298 ? -0.411 -56.531 -11.516 1 46.66 298 TYR A C 1
ATOM 2360 O O . TYR A 1 298 ? -1.118 -57.469 -11.891 1 46.66 298 TYR A O 1
ATOM 2368 N N . SER A 1 299 ? 0.377 -56.969 -10.539 1 43.66 299 SER A N 1
ATOM 2369 C CA . SER A 1 299 ? -0.156 -57.906 -9.539 1 43.66 299 SER A CA 1
ATOM 2370 C C . SER A 1 299 ? -1.161 -57.188 -8.633 1 43.66 299 SER A C 1
ATOM 2372 O O . SER A 1 299 ? -0.874 -56.125 -8.086 1 43.66 299 SER A O 1
ATOM 2374 N N . MET A 1 300 ? -2.412 -57.438 -8.797 1 47.16 300 MET A N 1
ATOM 2375 C CA . MET A 1 300 ? -3.48 -56.906 -7.953 1 47.16 300 MET A CA 1
ATOM 2376 C C . MET A 1 300 ? -3.174 -57.125 -6.477 1 47.16 300 MET A C 1
ATOM 2378 O O . MET A 1 300 ? -3.684 -56.406 -5.613 1 47.16 300 MET A O 1
ATOM 2382 N N . ASP A 1 301 ? -2.83 -58.375 -6.117 1 45.94 301 ASP A N 1
ATOM 2383 C CA . ASP A 1 301 ? -2.711 -58.906 -4.766 1 45.94 301 ASP A CA 1
ATOM 2384 C C . ASP A 1 301 ? -1.284 -58.781 -4.242 1 45.94 301 ASP A C 1
ATOM 2386 O O . ASP A 1 301 ? -0.322 -59.062 -4.953 1 45.94 301 ASP A O 1
ATOM 2390 N N . GLY A 1 302 ? -0.812 -57.5 -3.449 1 58.28 302 GLY A N 1
ATOM 2391 C CA . GLY A 1 302 ? 0.458 -57.406 -2.746 1 58.28 302 GLY A CA 1
ATOM 2392 C C . GLY A 1 302 ? 1.026 -56 -2.684 1 58.28 302 GLY A C 1
ATOM 2393 O O . GLY A 1 302 ? 0.295 -55.031 -2.84 1 58.28 302 GLY A O 1
ATOM 2394 N N . ASP A 1 303 ? 2.402 -55.844 -2.523 1 74.31 303 ASP A N 1
ATOM 2395 C CA . ASP A 1 303 ? 3.244 -54.656 -2.387 1 74.31 303 ASP A CA 1
ATOM 2396 C C . ASP A 1 303 ? 3.373 -53.906 -3.719 1 74.31 303 ASP A C 1
ATOM 2398 O O . ASP A 1 303 ? 3.324 -54.531 -4.785 1 74.31 303 ASP A O 1
ATOM 2402 N N . ILE A 1 304 ? 3.168 -52.656 -3.715 1 85.56 304 ILE A N 1
ATOM 2403 C CA . ILE A 1 304 ? 3.355 -51.844 -4.906 1 85.56 304 ILE A CA 1
ATOM 2404 C C . ILE A 1 304 ? 4.684 -52.188 -5.57 1 85.56 304 ILE A C 1
ATOM 2406 O O . ILE A 1 304 ? 5.734 -52.156 -4.926 1 85.56 304 ILE A O 1
ATOM 2410 N N . GLN A 1 305 ? 4.578 -52.688 -6.77 1 88.88 305 GLN A N 1
ATOM 2411 C CA . GLN A 1 305 ? 5.77 -53.094 -7.5 1 88.88 305 GLN A CA 1
ATOM 2412 C C . GLN A 1 305 ? 6.363 -51.938 -8.297 1 88.88 305 GLN A C 1
ATOM 2414 O O . GLN A 1 305 ? 5.664 -50.969 -8.602 1 88.88 305 GLN A O 1
ATOM 2419 N N . THR A 1 306 ? 7.668 -52.062 -8.578 1 93.94 306 THR A N 1
ATOM 2420 C CA . THR A 1 306 ? 8.344 -51.094 -9.414 1 93.94 306 THR A CA 1
ATOM 2421 C C . THR A 1 306 ? 8.117 -51.406 -10.891 1 93.94 306 THR A C 1
ATOM 2423 O O . THR A 1 306 ? 8.242 -52.531 -11.32 1 93.94 306 THR A O 1
ATOM 2426 N N . ALA A 1 307 ? 7.703 -50.438 -11.656 1 94.69 307 ALA A N 1
ATOM 2427 C CA . ALA A 1 307 ? 7.527 -50.594 -13.102 1 94.69 307 ALA A CA 1
ATOM 2428 C C . ALA A 1 307 ? 8.859 -50.875 -13.789 1 94.69 307 ALA A C 1
ATOM 2430 O O . ALA A 1 307 ? 9.922 -50.469 -13.289 1 94.69 307 ALA A O 1
ATOM 2431 N N . SER A 1 308 ? 8.789 -51.469 -14.93 1 92.81 308 SER A N 1
ATOM 2432 C CA . SER A 1 308 ? 10.008 -51.812 -15.656 1 92.81 308 SER A CA 1
ATOM 2433 C C . SER A 1 308 ? 10.508 -50.625 -16.5 1 92.81 308 SER A C 1
ATOM 2435 O O . SER A 1 308 ? 9.711 -49.938 -17.141 1 92.81 308 SER A O 1
ATOM 2437 N N . ALA A 1 309 ? 11.828 -50.469 -16.422 1 95.5 309 ALA A N 1
ATOM 2438 C CA . ALA A 1 309 ? 12.453 -49.531 -17.344 1 95.5 309 ALA A CA 1
ATOM 2439 C C . ALA A 1 309 ? 12.5 -50.094 -18.75 1 95.5 309 ALA A C 1
ATOM 2441 O O . ALA A 1 309 ? 12.219 -51.281 -18.953 1 95.5 309 ALA A O 1
ATOM 2442 N N . PHE A 1 310 ? 12.781 -49.281 -19.719 1 95.31 310 PHE A N 1
ATOM 2443 C CA . PHE A 1 310 ? 12.828 -49.719 -21.125 1 95.31 310 PHE A CA 1
ATOM 2444 C C . PHE A 1 310 ? 13.734 -48.781 -21.922 1 95.31 310 PHE A C 1
ATOM 2446 O O . PHE A 1 310 ? 14.312 -47.844 -21.391 1 95.31 310 PHE A O 1
ATOM 2453 N N . LYS A 1 311 ? 13.93 -49.219 -23.188 1 95.62 311 LYS A N 1
ATOM 2454 C CA . LYS A 1 311 ? 14.68 -48.406 -24.109 1 95.62 311 LYS A CA 1
ATOM 2455 C C . LYS A 1 311 ? 13.875 -47.156 -24.516 1 95.62 311 LYS A C 1
ATOM 2457 O O . LYS A 1 311 ? 12.773 -47.281 -25.062 1 95.62 311 LYS A O 1
ATOM 2462 N N . LEU A 1 312 ? 14.445 -46 -24.234 1 96.56 312 LEU A N 1
ATOM 2463 C CA . LEU A 1 312 ? 13.719 -44.781 -24.547 1 96.56 312 LEU A CA 1
ATOM 2464 C C . LEU A 1 312 ? 13.75 -44.5 -26.031 1 96.56 312 LEU A C 1
ATOM 2466 O O . LEU A 1 312 ? 14.828 -44.375 -26.625 1 96.56 312 LEU A O 1
ATOM 2470 N N . PRO A 1 313 ? 12.547 -44.312 -26.594 1 95.62 313 PRO A N 1
ATOM 2471 C CA . PRO A 1 313 ? 12.539 -43.812 -27.969 1 95.62 313 PRO A CA 1
ATOM 2472 C C . PRO A 1 313 ? 13.148 -42.438 -28.094 1 95.62 313 PRO A C 1
ATOM 2474 O O . PRO A 1 313 ? 13.133 -41.656 -27.141 1 95.62 313 PRO A O 1
ATOM 2477 N N . ALA A 1 314 ? 13.555 -42.062 -29.281 1 95.44 314 ALA A N 1
ATOM 2478 C CA . ALA A 1 314 ? 14.188 -40.781 -29.547 1 95.44 314 ALA A CA 1
ATOM 2479 C C . ALA A 1 314 ? 13.242 -39.625 -29.219 1 95.44 314 ALA A C 1
ATOM 2481 O O . ALA A 1 314 ? 13.68 -38.562 -28.766 1 95.44 314 ALA A O 1
ATOM 2482 N N . THR A 1 315 ? 11.992 -39.844 -29.453 1 95.94 315 THR A N 1
ATOM 2483 C CA . THR A 1 315 ? 11 -38.812 -29.219 1 95.94 315 THR A CA 1
ATOM 2484 C C . THR A 1 315 ? 10.82 -38.562 -27.719 1 95.94 315 THR A C 1
ATOM 2486 O O . THR A 1 315 ? 10.508 -37.438 -27.312 1 95.94 315 THR A O 1
ATOM 2489 N N . PHE A 1 316 ? 11.008 -39.531 -26.922 1 97.31 316 PHE A N 1
ATOM 2490 C CA . PHE A 1 316 ? 10.992 -39.344 -25.469 1 97.31 316 PHE A CA 1
ATOM 2491 C C . PHE A 1 316 ? 12.188 -38.531 -25.031 1 97.31 316 PHE A C 1
ATOM 2493 O O . PHE A 1 316 ? 12.047 -37.625 -24.203 1 97.31 316 PHE A O 1
ATOM 2500 N N . ILE A 1 317 ? 13.312 -38.875 -25.578 1 97.06 317 ILE A N 1
ATOM 2501 C CA . ILE A 1 317 ? 14.547 -38.188 -25.219 1 97.06 317 ILE A CA 1
ATOM 2502 C C . ILE A 1 317 ? 14.477 -36.719 -25.609 1 97.06 317 ILE A C 1
ATOM 2504 O O . ILE A 1 317 ? 14.805 -35.844 -24.812 1 97.06 317 ILE A O 1
ATOM 2508 N N . SER A 1 318 ? 14.039 -36.438 -26.781 1 95.81 318 SER A N 1
ATOM 2509 C CA . SER A 1 318 ? 13.906 -35.062 -27.219 1 95.81 318 SER A CA 1
ATOM 2510 C C . SER A 1 318 ? 12.828 -34.312 -26.422 1 95.81 318 SER A C 1
ATOM 2512 O O . SER A 1 318 ? 12.984 -33.156 -26.094 1 95.81 318 SER A O 1
ATOM 2514 N N . GLY A 1 319 ? 11.734 -35.031 -26.172 1 96.31 319 GLY A N 1
ATOM 2515 C CA . GLY A 1 319 ? 10.68 -34.438 -25.359 1 96.31 319 GLY A CA 1
ATOM 2516 C C . GLY A 1 319 ? 11.141 -34.031 -23.969 1 96.31 319 GLY A C 1
ATOM 2517 O O . GLY A 1 319 ? 10.773 -32.969 -23.469 1 96.31 319 GLY A O 1
ATOM 2518 N N . LEU A 1 320 ? 11.922 -34.875 -23.344 1 96.5 320 LEU A N 1
ATOM 2519 C CA . LEU A 1 320 ? 12.461 -34.594 -22.031 1 96.5 320 LEU A CA 1
ATOM 2520 C C . LEU A 1 320 ? 13.438 -33.406 -22.078 1 96.5 320 LEU A C 1
ATOM 2522 O O . LEU A 1 320 ? 13.398 -32.531 -21.219 1 96.5 320 LEU A O 1
ATOM 2526 N N . ARG A 1 321 ? 14.227 -33.406 -23.062 1 93.5 321 ARG A N 1
ATOM 2527 C CA . ARG A 1 321 ? 15.266 -32.375 -23.234 1 93.5 321 ARG A CA 1
ATOM 2528 C C . ARG A 1 321 ? 14.656 -31.031 -23.562 1 93.5 321 ARG A C 1
ATOM 2530 O O . ARG A 1 321 ? 15.109 -30 -23.062 1 93.5 321 ARG A O 1
ATOM 2537 N N . ASP A 1 322 ? 13.609 -31.016 -24.312 1 90.94 322 ASP A N 1
ATOM 2538 C CA . ASP A 1 322 ? 13.078 -29.766 -24.875 1 90.94 322 ASP A CA 1
ATOM 2539 C C . ASP A 1 322 ? 11.945 -29.219 -24 1 90.94 322 ASP A C 1
ATOM 2541 O O . ASP A 1 322 ? 11.391 -28.156 -24.297 1 90.94 322 ASP A O 1
ATOM 2545 N N . CYS A 1 323 ? 11.68 -29.922 -22.906 1 92.5 323 CYS A N 1
ATOM 2546 C CA . CYS A 1 323 ? 10.609 -29.5 -22 1 92.5 323 CYS A CA 1
ATOM 2547 C C . CYS A 1 323 ? 10.93 -28.141 -21.391 1 92.5 323 CYS A C 1
ATOM 2549 O O . CYS A 1 323 ? 12.07 -27.891 -20.984 1 92.5 323 CYS A O 1
ATOM 2551 N N . CYS A 1 324 ? 9.945 -27.281 -21.453 1 84.94 324 CYS A N 1
ATOM 2552 C CA . CYS A 1 324 ? 10.102 -25.953 -20.859 1 84.94 324 CYS A CA 1
ATOM 2553 C C . CYS A 1 324 ? 8.883 -25.594 -20.016 1 84.94 324 CYS A C 1
ATOM 2555 O O . CYS A 1 324 ? 7.75 -25.875 -20.391 1 84.94 324 CYS A O 1
ATOM 2557 N N . LEU A 1 325 ? 9.195 -25.125 -18.875 1 82.94 325 LEU A N 1
ATOM 2558 C CA . LEU A 1 325 ? 8.164 -24.609 -17.984 1 82.94 325 LEU A CA 1
ATOM 2559 C C . LEU A 1 325 ? 8.5 -23.188 -17.531 1 82.94 325 LEU A C 1
ATOM 2561 O O . LEU A 1 325 ? 9.484 -22.984 -16.812 1 82.94 325 LEU A O 1
ATOM 2565 N N . PRO A 1 326 ? 7.695 -22.219 -17.953 1 83.19 326 PRO A N 1
ATOM 2566 C CA . PRO A 1 326 ? 7.996 -20.844 -17.531 1 83.19 326 PRO A CA 1
ATOM 2567 C C . PRO A 1 326 ? 8.078 -20.703 -16.016 1 83.19 326 PRO A C 1
ATOM 2569 O O . PRO A 1 326 ? 7.27 -21.281 -15.281 1 83.19 326 PRO A O 1
ATOM 2572 N N . GLY A 1 327 ? 9.094 -19.922 -15.602 1 86.25 327 GLY A N 1
ATOM 2573 C CA . GLY A 1 327 ? 9.258 -19.625 -14.188 1 86.25 327 GLY A CA 1
ATOM 2574 C C . GLY A 1 327 ? 10.078 -20.672 -13.461 1 86.25 327 GLY A C 1
ATOM 2575 O O . GLY A 1 327 ? 10.336 -20.547 -12.258 1 86.25 327 GLY A O 1
ATOM 2576 N N . ARG A 1 328 ? 10.422 -21.703 -14.164 1 83.5 328 ARG A N 1
ATOM 2577 C CA . ARG A 1 328 ? 11.32 -22.719 -13.617 1 83.5 328 ARG A CA 1
ATOM 2578 C C . ARG A 1 328 ? 12.641 -22.75 -14.375 1 83.5 328 ARG A C 1
ATOM 2580 O O . ARG A 1 328 ? 12.688 -23.188 -15.531 1 83.5 328 ARG A O 1
ATOM 2587 N N . THR A 1 329 ? 13.727 -22.344 -13.664 1 86 329 THR A N 1
ATOM 2588 C CA . THR A 1 329 ? 15.07 -22.281 -14.211 1 86 329 THR A CA 1
ATOM 2589 C C . THR A 1 329 ? 15.078 -21.578 -15.57 1 86 329 THR A C 1
ATOM 2591 O O . THR A 1 329 ? 15.641 -22.078 -16.531 1 86 329 THR A O 1
ATOM 2594 N N . GLN A 1 330 ? 14.422 -20.531 -15.641 1 85.5 330 GLN A N 1
ATOM 2595 C CA . GLN A 1 330 ? 14.289 -19.75 -16.859 1 85.5 330 GLN A CA 1
ATOM 2596 C C . GLN A 1 330 ? 15.297 -18.594 -16.891 1 85.5 330 GLN A C 1
ATOM 2598 O O . GLN A 1 330 ? 15.539 -17.953 -15.867 1 85.5 330 GLN A O 1
ATOM 2603 N N . ILE A 1 331 ? 15.938 -18.453 -18.078 1 88.69 331 ILE A N 1
ATOM 2604 C CA . ILE A 1 331 ? 16.891 -17.359 -18.234 1 88.69 331 ILE A CA 1
ATOM 2605 C C . ILE A 1 331 ? 16.375 -16.344 -19.25 1 88.69 331 ILE A C 1
ATOM 2607 O O . ILE A 1 331 ? 15.922 -16.734 -20.344 1 88.69 331 ILE A O 1
ATOM 2611 N N . VAL A 1 332 ? 16.266 -15.094 -18.875 1 89.88 332 VAL A N 1
ATOM 2612 C CA . VAL A 1 332 ? 15.906 -13.992 -19.766 1 89.88 332 VAL A CA 1
ATOM 2613 C C . VAL A 1 332 ? 17.062 -12.992 -19.859 1 89.88 332 VAL A C 1
ATOM 2615 O O . VAL A 1 332 ? 17.484 -12.438 -18.828 1 89.88 332 VAL A O 1
ATOM 2618 N N . LYS A 1 333 ? 17.531 -12.766 -21.047 1 91.75 333 LYS A N 1
ATOM 2619 C CA . LYS A 1 333 ? 18.672 -11.875 -21.234 1 91.75 333 LYS A CA 1
ATOM 2620 C C . LYS A 1 333 ? 18.234 -10.547 -21.844 1 91.75 333 LYS A C 1
ATOM 2622 O O . LYS A 1 333 ? 17.547 -10.531 -22.875 1 91.75 333 LYS A O 1
ATOM 2627 N N . HIS A 1 334 ? 18.5 -9.469 -21.156 1 93.44 334 HIS A N 1
ATOM 2628 C CA . HIS A 1 334 ? 18.297 -8.109 -21.625 1 93.44 334 HIS A CA 1
ATOM 2629 C C . HIS A 1 334 ? 19.609 -7.332 -21.656 1 93.44 334 HIS A C 1
ATOM 2631 O O . HIS A 1 334 ? 19.953 -6.66 -20.672 1 93.44 334 HIS A O 1
ATOM 2637 N N . ASP A 1 335 ? 20.344 -7.453 -22.719 1 91.31 335 ASP A N 1
ATOM 2638 C CA . ASP A 1 335 ? 21.594 -6.73 -22.906 1 91.31 335 ASP A CA 1
ATOM 2639 C C . ASP A 1 335 ? 22.531 -6.953 -21.734 1 91.31 335 ASP A C 1
ATOM 2641 O O . ASP A 1 335 ? 23.016 -8.07 -21.5 1 91.31 335 ASP A O 1
ATOM 2645 N N . ASN A 1 336 ? 22.656 -5.91 -20.844 1 94.75 336 ASN A N 1
ATOM 2646 C CA . ASN A 1 336 ? 23.656 -5.98 -19.781 1 94.75 336 ASN A CA 1
ATOM 2647 C C . ASN A 1 336 ? 23.047 -6.488 -18.484 1 94.75 336 ASN A C 1
ATOM 2649 O O . ASN A 1 336 ? 23.641 -6.316 -17.406 1 94.75 336 ASN A O 1
ATOM 2653 N N . VAL A 1 337 ? 21.906 -7.035 -18.562 1 97 337 VAL A N 1
ATOM 2654 C CA . VAL A 1 337 ? 21.281 -7.668 -17.406 1 97 337 VAL A CA 1
ATOM 2655 C C . VAL A 1 337 ? 20.75 -9.047 -17.781 1 97 337 VAL A C 1
ATOM 2657 O O . VAL A 1 337 ? 20.109 -9.195 -18.828 1 97 337 VAL A O 1
ATOM 2660 N N . THR A 1 338 ? 21.078 -10.078 -17.047 1 96.31 338 THR A N 1
ATOM 2661 C CA . THR A 1 338 ? 20.5 -11.406 -17.219 1 96.31 338 THR A CA 1
ATOM 2662 C C . THR A 1 338 ? 19.641 -11.773 -16 1 96.31 338 THR A C 1
ATOM 2664 O O . THR A 1 338 ? 20.109 -11.695 -14.859 1 96.31 338 THR A O 1
ATOM 2667 N N . TYR A 1 339 ? 18.453 -12.18 -16.297 1 96.94 339 TYR A N 1
ATOM 2668 C CA . TYR A 1 339 ? 17.516 -12.57 -15.242 1 96.94 339 TYR A CA 1
ATOM 2669 C C . TYR A 1 339 ? 17.406 -14.086 -15.156 1 96.94 339 TYR A C 1
ATOM 2671 O O . TYR A 1 339 ? 17.156 -14.758 -16.156 1 96.94 339 TYR A O 1
ATOM 2679 N N . TYR A 1 340 ? 17.672 -14.594 -14.016 1 95.5 340 TYR A N 1
ATOM 2680 C CA . TYR A 1 340 ? 17.516 -16 -13.672 1 95.5 340 TYR A CA 1
ATOM 2681 C C . TYR A 1 340 ? 16.266 -16.219 -12.836 1 95.5 340 TYR A C 1
ATOM 2683 O O . TYR A 1 340 ? 16.203 -15.797 -11.68 1 95.5 340 TYR A O 1
ATOM 2691 N N . LEU A 1 341 ? 15.289 -16.922 -13.445 1 93.75 341 LEU A N 1
ATOM 2692 C CA . LEU A 1 341 ? 13.953 -17.016 -12.859 1 93.75 341 LEU A CA 1
ATOM 2693 C C . LEU A 1 341 ? 13.656 -18.438 -12.414 1 93.75 341 LEU A C 1
ATOM 2695 O O . LEU A 1 341 ? 13.68 -19.359 -13.227 1 93.75 341 LEU A O 1
ATOM 2699 N N . ASP A 1 342 ? 13.344 -18.547 -11.094 1 91.12 342 ASP A N 1
ATOM 2700 C CA . ASP A 1 342 ? 12.969 -19.859 -10.562 1 91.12 342 ASP A CA 1
ATOM 2701 C C . ASP A 1 342 ? 11.984 -19.719 -9.406 1 91.12 342 ASP A C 1
ATOM 2703 O O . ASP A 1 342 ? 12.297 -19.094 -8.391 1 91.12 342 ASP A O 1
ATOM 2707 N N . GLY A 1 343 ? 10.93 -20.391 -9.477 1 88.06 343 GLY A N 1
ATOM 2708 C CA . GLY A 1 343 ? 9.859 -20.281 -8.492 1 88.06 343 GLY A CA 1
ATOM 2709 C C . GLY A 1 343 ? 10.055 -21.172 -7.289 1 88.06 343 GLY A C 1
ATOM 2710 O O . GLY A 1 343 ? 9.086 -21.594 -6.652 1 88.06 343 GLY A O 1
ATOM 2711 N N . ALA A 1 344 ? 11.281 -21.516 -6.926 1 84.38 344 ALA A N 1
ATOM 2712 C CA . ALA A 1 344 ? 11.547 -22.344 -5.754 1 84.38 344 ALA A CA 1
ATOM 2713 C C . ALA A 1 344 ? 10.992 -21.703 -4.488 1 84.38 344 ALA A C 1
ATOM 2715 O O . ALA A 1 344 ? 11.141 -20.5 -4.285 1 84.38 344 ALA A O 1
ATOM 2716 N N . HIS A 1 345 ? 10.305 -22.484 -3.623 1 82.62 345 HIS A N 1
ATOM 2717 C CA . HIS A 1 345 ? 9.703 -21.922 -2.416 1 82.62 345 HIS A CA 1
ATOM 2718 C C . HIS A 1 345 ? 9.719 -22.938 -1.275 1 82.62 345 HIS A C 1
ATOM 2720 O O . HIS A 1 345 ? 9.047 -22.75 -0.261 1 82.62 345 HIS A O 1
ATOM 2726 N N . THR A 1 346 ? 10.406 -24 -1.494 1 75.38 346 THR A N 1
ATOM 2727 C CA . THR A 1 346 ? 10.719 -24.984 -0.46 1 75.38 346 THR A CA 1
ATOM 2728 C C . THR A 1 346 ? 12.234 -25.125 -0.299 1 75.38 346 THR A C 1
ATOM 2730 O O . THR A 1 346 ? 12.992 -24.797 -1.204 1 75.38 346 THR A O 1
ATOM 2733 N N . PRO A 1 347 ? 12.672 -25.625 0.842 1 79.88 347 PRO A N 1
ATOM 2734 C CA . PRO A 1 347 ? 14.117 -25.797 1.012 1 79.88 347 PRO A CA 1
ATOM 2735 C C . PRO A 1 347 ? 14.734 -26.672 -0.072 1 79.88 347 PRO A C 1
ATOM 2737 O O . PRO A 1 347 ? 15.82 -26.359 -0.578 1 79.88 347 PRO A O 1
ATOM 2740 N N . MET A 1 348 ? 14.062 -27.703 -0.468 1 73.56 348 MET A N 1
ATOM 2741 C CA . MET A 1 348 ? 14.586 -28.609 -1.479 1 73.56 348 MET A CA 1
ATOM 2742 C C . MET A 1 348 ? 14.656 -27.938 -2.842 1 73.56 348 MET A C 1
ATOM 2744 O O . MET A 1 348 ? 15.664 -28.031 -3.539 1 73.56 348 MET A O 1
ATOM 2748 N N . SER A 1 349 ? 13.547 -27.312 -3.199 1 78.62 349 SER A N 1
ATOM 2749 C CA . SER A 1 349 ? 13.547 -26.641 -4.492 1 78.62 349 SER A CA 1
ATOM 2750 C C . SER A 1 349 ? 14.516 -25.469 -4.504 1 78.62 349 SER A C 1
ATOM 2752 O O . SER A 1 349 ? 15.117 -25.156 -5.535 1 78.62 349 SER A O 1
ATOM 2754 N N . MET A 1 350 ? 14.711 -24.875 -3.338 1 87.62 350 MET A N 1
ATOM 2755 C CA . MET A 1 350 ? 15.641 -23.75 -3.24 1 87.62 350 MET A CA 1
ATOM 2756 C C . MET A 1 350 ? 17.078 -24.219 -3.428 1 87.62 350 MET A C 1
ATOM 2758 O O . MET A 1 350 ? 17.859 -23.562 -4.121 1 87.62 350 MET A O 1
ATOM 2762 N N . LYS A 1 351 ? 17.406 -25.312 -2.799 1 84.38 351 LYS A N 1
ATOM 2763 C CA . LYS A 1 351 ? 18.734 -25.891 -2.977 1 84.38 351 LYS A CA 1
ATOM 2764 C C . LYS A 1 351 ? 19.016 -26.188 -4.449 1 84.38 351 LYS A C 1
ATOM 2766 O O . LYS A 1 351 ? 20.094 -25.891 -4.953 1 84.38 351 LYS A O 1
ATOM 2771 N N . ALA A 1 352 ? 18.031 -26.75 -5.113 1 80.62 352 ALA A N 1
ATOM 2772 C CA . ALA A 1 352 ? 18.172 -27.062 -6.535 1 80.62 352 ALA A CA 1
ATOM 2773 C C . ALA A 1 352 ? 18.297 -25.781 -7.367 1 80.62 352 ALA A C 1
ATOM 2775 O O . ALA A 1 352 ? 19.078 -25.719 -8.312 1 80.62 352 ALA A O 1
ATOM 2776 N N . GLY A 1 353 ? 17.469 -24.828 -7.047 1 88.06 353 GLY A N 1
ATOM 2777 C CA . GLY A 1 353 ? 17.516 -23.562 -7.758 1 88.06 353 GLY A CA 1
ATOM 2778 C C . GLY A 1 353 ? 18.844 -22.828 -7.594 1 88.06 353 GLY A C 1
ATOM 2779 O O . GLY A 1 353 ? 19.359 -22.266 -8.555 1 88.06 353 GLY A O 1
ATOM 2780 N N . VAL A 1 354 ? 19.359 -22.859 -6.379 1 93.12 354 VAL A N 1
ATOM 2781 C CA . VAL A 1 354 ? 20.625 -22.219 -6.086 1 93.12 354 VAL A CA 1
ATOM 2782 C C . VAL A 1 354 ? 21.75 -22.891 -6.875 1 93.12 354 VAL A C 1
ATOM 2784 O O . VAL A 1 354 ? 22.609 -22.219 -7.438 1 93.12 354 VAL A O 1
ATOM 2787 N N . LYS A 1 355 ? 21.75 -24.188 -6.859 1 88.38 355 LYS A N 1
ATOM 2788 C CA . LYS A 1 355 ? 22.734 -24.922 -7.641 1 88.38 355 LYS A CA 1
ATOM 2789 C C . LYS A 1 355 ? 22.656 -24.547 -9.117 1 88.38 355 LYS A C 1
ATOM 2791 O O . LYS A 1 355 ? 23.688 -24.281 -9.75 1 88.38 355 LYS A O 1
ATOM 2796 N N . TRP A 1 356 ? 21.469 -24.562 -9.656 1 85.88 356 TRP A N 1
ATOM 2797 C CA . TRP A 1 356 ? 21.266 -24.156 -11.039 1 85.88 356 TRP A CA 1
ATOM 2798 C C . TRP A 1 356 ? 21.812 -22.766 -11.289 1 85.88 356 TRP A C 1
ATOM 2800 O O . TRP A 1 356 ? 22.516 -22.531 -12.273 1 85.88 356 TRP A O 1
ATOM 2810 N N . PHE A 1 357 ? 21.484 -21.812 -10.508 1 94.5 357 PHE A N 1
ATOM 2811 C CA . PHE A 1 357 ? 21.891 -20.422 -10.672 1 94.5 357 PHE A CA 1
ATOM 2812 C C . PHE A 1 357 ? 23.406 -20.297 -10.664 1 94.5 357 PHE A C 1
ATOM 2814 O O . PHE A 1 357 ? 23.984 -19.594 -11.492 1 94.5 357 PHE A O 1
ATOM 2821 N N . LYS A 1 358 ? 23.984 -20.953 -9.656 1 94.12 358 LYS A N 1
ATOM 2822 C CA . LYS A 1 358 ? 25.438 -20.906 -9.547 1 94.12 358 LYS A CA 1
ATOM 2823 C C . LYS A 1 358 ? 26.109 -21.406 -10.828 1 94.12 358 LYS A C 1
ATOM 2825 O O . LYS A 1 358 ? 27.047 -20.781 -11.328 1 94.12 358 LYS A O 1
ATOM 2830 N N . GLU A 1 359 ? 25.609 -22.438 -11.352 1 88.94 359 GLU A N 1
ATOM 2831 C CA . GLU A 1 359 ? 26.188 -23.016 -12.562 1 88.94 359 GLU A CA 1
ATOM 2832 C C . GLU A 1 359 ? 25.922 -22.125 -13.773 1 88.94 359 GLU A C 1
ATOM 2834 O O . GLU A 1 359 ? 26.844 -21.812 -14.531 1 88.94 359 GLU A O 1
ATOM 2839 N N . ALA A 1 360 ? 24.688 -21.719 -13.922 1 88.69 360 ALA A N 1
ATOM 2840 C CA . ALA A 1 360 ? 24.297 -20.922 -15.078 1 88.69 360 ALA A CA 1
ATOM 2841 C C . ALA A 1 360 ? 24.984 -19.547 -15.07 1 88.69 360 ALA A C 1
ATOM 2843 O O . ALA A 1 360 ? 25.422 -19.062 -16.109 1 88.69 360 ALA A O 1
ATOM 2844 N N . SER A 1 361 ? 25 -18.938 -13.922 1 94.31 361 SER A N 1
ATOM 2845 C CA . SER A 1 361 ? 25.625 -17.609 -13.82 1 94.31 361 SER A CA 1
ATOM 2846 C C . SER A 1 361 ? 27.125 -17.688 -14.039 1 94.31 361 SER A C 1
ATOM 2848 O O . SER A 1 361 ? 27.719 -16.781 -14.617 1 94.31 361 SER A O 1
ATOM 2850 N N . ALA A 1 362 ? 27.75 -18.734 -13.539 1 92.31 362 ALA A N 1
ATOM 2851 C CA . ALA A 1 362 ? 29.188 -18.922 -13.758 1 92.31 362 ALA A CA 1
ATOM 2852 C C . ALA A 1 362 ? 29.484 -19.125 -15.242 1 92.31 362 ALA A C 1
ATOM 2854 O O . ALA A 1 362 ? 30.484 -18.609 -15.75 1 92.31 362 ALA A O 1
ATOM 2855 N N . GLU A 1 363 ? 28.703 -19.875 -15.844 1 90 363 GLU A N 1
ATOM 2856 C CA . GLU A 1 363 ? 28.875 -20.109 -17.281 1 90 363 GLU A CA 1
ATOM 2857 C C . GLU A 1 363 ? 28.766 -18.797 -18.047 1 90 363 GLU A C 1
ATOM 2859 O O . GLU A 1 363 ? 29.562 -18.547 -18.969 1 90 363 GLU A O 1
ATOM 2864 N N . GLU A 1 364 ? 27.797 -18 -17.719 1 92.25 364 GLU A N 1
ATOM 2865 C CA . GLU A 1 364 ? 27.641 -16.703 -18.391 1 92.25 364 GLU A CA 1
ATOM 2866 C C . GLU A 1 364 ? 28.844 -15.797 -18.109 1 92.25 364 GLU A C 1
ATOM 2868 O O . GLU A 1 364 ? 29.297 -15.086 -19 1 92.25 364 GLU A O 1
ATOM 2873 N N . LYS A 1 365 ? 29.234 -15.82 -16.906 1 92.69 365 LYS A N 1
ATOM 2874 C CA . LYS A 1 365 ? 30.344 -14.961 -16.516 1 92.69 365 LYS A CA 1
ATOM 2875 C C . LYS A 1 365 ? 31.594 -15.25 -17.359 1 92.69 365 LYS A C 1
ATOM 2877 O O . LYS A 1 365 ? 32.344 -14.336 -17.672 1 92.69 365 LYS A O 1
ATOM 2882 N N . GLN A 1 366 ? 31.766 -16.453 -17.703 1 91.38 366 GLN A N 1
ATOM 2883 C CA . GLN A 1 366 ? 32.906 -16.844 -18.531 1 91.38 366 GLN A CA 1
ATOM 2884 C C . GLN A 1 366 ? 32.844 -16.156 -19.891 1 91.38 366 GLN A C 1
ATOM 2886 O O . GLN A 1 366 ? 33.875 -15.906 -20.5 1 91.38 366 GLN A O 1
ATOM 2891 N N . THR A 1 367 ? 31.672 -15.883 -20.234 1 89.38 367 THR A N 1
ATOM 2892 C CA . THR A 1 367 ? 31.5 -15.273 -21.547 1 89.38 367 THR A CA 1
ATOM 2893 C C . THR A 1 367 ? 31.547 -13.75 -21.453 1 89.38 367 THR A C 1
ATOM 2895 O O . THR A 1 367 ? 31.672 -13.062 -22.469 1 89.38 367 THR A O 1
ATOM 2898 N N . LEU A 1 368 ? 31.484 -13.352 -20.203 1 86.5 368 LEU A N 1
ATOM 2899 C CA . LEU A 1 368 ? 31.422 -11.914 -19.984 1 86.5 368 LEU A CA 1
ATOM 2900 C C . LEU A 1 368 ? 32.812 -11.359 -19.625 1 86.5 368 LEU A C 1
ATOM 2902 O O . LEU A 1 368 ? 33.594 -12.039 -18.953 1 86.5 368 LEU A O 1
ATOM 2906 N N . LYS A 1 369 ? 33.531 -10.578 -20.25 1 72.88 369 LYS A N 1
ATOM 2907 C CA . LYS A 1 369 ? 34.875 -10.055 -20.016 1 72.88 369 LYS A CA 1
ATOM 2908 C C . LYS A 1 369 ? 34.812 -8.906 -19.016 1 72.88 369 LYS A C 1
ATOM 2910 O O . LYS A 1 369 ? 35.875 -8.297 -18.719 1 72.88 369 LYS A O 1
ATOM 2915 N N . ASN A 1 370 ? 33.719 -8.688 -18.188 1 80.94 370 ASN A N 1
ATOM 2916 C CA . ASN A 1 370 ? 33.562 -7.422 -17.469 1 80.94 370 ASN A CA 1
ATOM 2917 C C . ASN A 1 370 ? 33.094 -7.641 -16.031 1 80.94 370 ASN A C 1
ATOM 2919 O O . ASN A 1 370 ? 32.938 -8.781 -15.594 1 80.94 370 ASN A O 1
ATOM 2923 N N . ARG A 1 371 ? 33.094 -6.547 -15.219 1 90.88 371 ARG A N 1
ATOM 2924 C CA . ARG A 1 371 ? 32.594 -6.535 -13.852 1 90.88 371 ARG A CA 1
ATOM 2925 C C . ARG A 1 371 ? 31.141 -6.953 -13.805 1 90.88 371 ARG A C 1
ATOM 2927 O O . ARG A 1 371 ? 30.281 -6.34 -14.453 1 90.88 371 ARG A O 1
ATOM 2934 N N . VAL A 1 372 ? 30.984 -8.125 -12.992 1 95.5 372 VAL A N 1
ATOM 2935 C CA . VAL A 1 372 ? 29.625 -8.656 -12.891 1 95.5 372 VAL A CA 1
ATOM 2936 C C . VAL A 1 372 ? 29.141 -8.578 -11.445 1 95.5 372 VAL A C 1
ATOM 2938 O O . VAL A 1 372 ? 29.906 -8.867 -10.516 1 95.5 372 VAL A O 1
ATOM 2941 N N . ALA A 1 373 ? 28.031 -8.062 -11.227 1 95.88 373 ALA A N 1
ATOM 2942 C CA . ALA A 1 373 ? 27.406 -8.047 -9.906 1 95.88 373 ALA A CA 1
ATOM 2943 C C . ALA A 1 373 ? 26.172 -8.93 -9.875 1 95.88 373 ALA A C 1
ATOM 2945 O O . ALA A 1 373 ? 25.438 -9.023 -10.867 1 95.88 373 ALA A O 1
ATOM 2946 N N . LYS A 1 374 ? 25.953 -9.602 -8.727 1 96.75 374 LYS A N 1
ATOM 2947 C CA . LYS A 1 374 ? 24.766 -10.445 -8.539 1 96.75 374 LYS A CA 1
ATOM 2948 C C . LYS A 1 374 ? 23.75 -9.773 -7.613 1 96.75 374 LYS A C 1
ATOM 2950 O O . LYS A 1 374 ? 24.141 -9.18 -6.602 1 96.75 374 LYS A O 1
ATOM 2955 N N . VAL A 1 375 ? 22.516 -9.789 -8.008 1 97.69 375 VAL A N 1
ATOM 2956 C CA . VAL A 1 375 ? 21.438 -9.219 -7.207 1 97.69 375 VAL A CA 1
ATOM 2957 C C . VAL A 1 375 ? 20.344 -10.258 -6.992 1 97.69 375 VAL A C 1
ATOM 2959 O O . VAL A 1 375 ? 20.031 -11.047 -7.891 1 97.69 375 VAL A O 1
ATOM 2962 N N . LEU A 1 376 ? 19.75 -10.289 -5.805 1 97.81 376 LEU A N 1
ATOM 2963 C CA . LEU A 1 376 ? 18.641 -11.18 -5.473 1 97.81 376 LEU A CA 1
ATOM 2964 C C . LEU A 1 376 ? 17.344 -10.398 -5.367 1 97.81 376 LEU A C 1
ATOM 2966 O O . LEU A 1 376 ? 17.297 -9.344 -4.73 1 97.81 376 LEU A O 1
ATOM 2970 N N . ILE A 1 377 ? 16.328 -10.805 -6.098 1 98.31 377 ILE A N 1
ATOM 2971 C CA . ILE A 1 377 ? 14.953 -10.383 -5.844 1 98.31 377 ILE A CA 1
ATOM 2972 C C . ILE A 1 377 ? 14.172 -11.531 -5.211 1 98.31 377 ILE A C 1
ATOM 2974 O O . ILE A 1 377 ? 14.07 -12.617 -5.789 1 98.31 377 ILE A O 1
ATOM 2978 N N . PHE A 1 378 ? 13.57 -11.273 -4.02 1 97.56 378 PHE A N 1
ATOM 2979 C CA . PHE A 1 378 ? 13.109 -12.391 -3.205 1 97.56 378 PHE A CA 1
ATOM 2980 C C . PHE A 1 378 ? 11.773 -12.055 -2.539 1 97.56 378 PHE A C 1
ATOM 2982 O O . PHE A 1 378 ? 11.516 -10.891 -2.209 1 97.56 378 PHE A O 1
ATOM 2989 N N . ASN A 1 379 ? 10.93 -13.008 -2.465 1 95.12 379 ASN A N 1
ATOM 2990 C CA . ASN A 1 379 ? 9.711 -12.984 -1.66 1 95.12 379 ASN A CA 1
ATOM 2991 C C . ASN A 1 379 ? 9.32 -14.383 -1.195 1 95.12 379 ASN A C 1
ATOM 2993 O O . ASN A 1 379 ? 9.656 -15.375 -1.847 1 95.12 379 ASN A O 1
ATOM 2997 N N . VAL A 1 380 ? 8.781 -14.461 0.005 1 91.06 380 VAL A N 1
ATOM 2998 C CA . VAL A 1 380 ? 8.148 -15.703 0.433 1 91.06 380 VAL A CA 1
ATOM 2999 C C . VAL A 1 380 ? 6.805 -15.406 1.089 1 91.06 380 VAL A C 1
ATOM 3001 O O . VAL A 1 380 ? 6.684 -14.453 1.862 1 91.06 380 VAL A O 1
ATOM 3004 N N . THR A 1 381 ? 5.766 -16.094 0.652 1 77.62 381 THR A N 1
ATOM 3005 C CA . THR A 1 381 ? 4.434 -15.797 1.175 1 77.62 381 THR A CA 1
ATOM 3006 C C . THR A 1 381 ? 3.879 -16.984 1.939 1 77.62 381 THR A C 1
ATOM 3008 O O . THR A 1 381 ? 4.527 -18.031 2.025 1 77.62 381 THR A O 1
ATOM 3011 N N . HIS A 1 382 ? 2.615 -16.859 2.514 1 63.84 382 HIS A N 1
ATOM 3012 C CA . HIS A 1 382 ? 1.68 -17.859 3 1 63.84 382 HIS A CA 1
ATOM 3013 C C . HIS A 1 382 ? 2.248 -18.609 4.203 1 63.84 382 HIS A C 1
ATOM 3015 O O . HIS A 1 382 ? 2.023 -19.812 4.355 1 63.84 382 HIS A O 1
ATOM 3021 N N . GLY A 1 383 ? 3.021 -17.922 4.965 1 64.38 383 GLY A N 1
ATOM 3022 C CA . GLY A 1 383 ? 3.389 -18.547 6.227 1 64.38 383 GLY A CA 1
ATOM 3023 C C . GLY A 1 383 ? 4.637 -19.391 6.133 1 64.38 383 GLY A C 1
ATOM 3024 O O . GLY A 1 383 ? 4.934 -20.172 7.043 1 64.38 383 GLY A O 1
ATOM 3025 N N . ARG A 1 384 ? 5.223 -19.312 5.078 1 70.25 384 ARG A N 1
ATOM 3026 C CA . ARG A 1 384 ? 6.48 -20.031 4.93 1 70.25 384 ARG A CA 1
ATOM 3027 C C . ARG A 1 384 ? 7.605 -19.344 5.684 1 70.25 384 ARG A C 1
ATOM 3029 O O . ARG A 1 384 ? 7.539 -18.141 5.938 1 70.25 384 ARG A O 1
ATOM 3036 N N . ASP A 1 385 ? 8.586 -20.203 6.109 1 80.69 385 ASP A N 1
ATOM 3037 C CA . ASP A 1 385 ? 9.727 -19.688 6.863 1 80.69 385 ASP A CA 1
ATOM 3038 C C . ASP A 1 385 ? 10.789 -19.109 5.93 1 80.69 385 ASP A C 1
ATOM 3040 O O . ASP A 1 385 ? 11.562 -19.859 5.32 1 80.69 385 ASP A O 1
ATOM 3044 N N . ALA A 1 386 ? 10.898 -17.812 5.934 1 89.75 386 ALA A N 1
ATOM 3045 C CA . ALA A 1 386 ? 11.844 -17.125 5.066 1 89.75 386 ALA A CA 1
ATOM 3046 C C . ALA A 1 386 ? 13.281 -17.516 5.41 1 89.75 386 ALA A C 1
ATOM 3048 O O . ALA A 1 386 ? 14.133 -17.609 4.52 1 89.75 386 ALA A O 1
ATOM 3049 N N . LYS A 1 387 ? 13.594 -17.734 6.676 1 91.25 387 LYS A N 1
ATOM 3050 C CA . LYS A 1 387 ? 14.945 -18.031 7.129 1 91.25 387 LYS A CA 1
ATOM 3051 C C . LYS A 1 387 ? 15.469 -19.328 6.492 1 91.25 387 LYS A C 1
ATOM 3053 O O . LYS A 1 387 ? 16.625 -19.375 6.059 1 91.25 387 LYS A O 1
ATOM 3058 N N . LEU A 1 388 ? 14.656 -20.281 6.375 1 87.88 388 LEU A N 1
ATOM 3059 C CA . LEU A 1 388 ? 15.039 -21.578 5.836 1 87.88 388 LEU A CA 1
ATOM 3060 C C . LEU A 1 388 ? 15.422 -21.469 4.367 1 87.88 388 LEU A C 1
ATOM 3062 O O . LEU A 1 388 ? 16.328 -22.172 3.902 1 87.88 388 LEU A O 1
ATOM 3066 N N . LEU A 1 389 ? 14.719 -20.641 3.666 1 90.5 389 LEU A N 1
ATOM 3067 C CA . LEU A 1 389 ? 15.008 -20.469 2.246 1 90.5 389 LEU A CA 1
ATOM 3068 C C . LEU A 1 389 ? 16.234 -19.578 2.041 1 90.5 389 LEU A C 1
ATOM 3070 O O . LEU A 1 389 ? 17.094 -19.891 1.216 1 90.5 389 LEU A O 1
ATOM 3074 N N . LEU A 1 390 ? 16.281 -18.547 2.838 1 93.31 390 LEU A N 1
ATOM 3075 C CA . LEU A 1 390 ? 17.328 -17.547 2.697 1 93.31 390 LEU A CA 1
ATOM 3076 C C . LEU A 1 390 ? 18.688 -18.141 3.062 1 93.31 390 LEU A C 1
ATOM 3078 O O . LEU A 1 390 ? 19.719 -17.719 2.541 1 93.31 390 LEU A O 1
ATOM 3082 N N . GLU A 1 391 ? 18.734 -19.125 3.881 1 91.69 391 GLU A N 1
ATOM 3083 C CA . GLU A 1 391 ? 19.969 -19.781 4.277 1 91.69 391 GLU A CA 1
ATOM 3084 C C . GLU A 1 391 ? 20.688 -20.391 3.074 1 91.69 391 GLU A C 1
ATOM 3086 O O . GLU A 1 391 ? 21.906 -20.406 3.012 1 91.69 391 GLU A O 1
ATOM 3091 N N . HIS A 1 392 ? 19.938 -20.906 2.156 1 90.19 392 HIS A N 1
ATOM 3092 C CA . HIS A 1 392 ? 20.5 -21.516 0.959 1 90.19 392 HIS A CA 1
ATOM 3093 C C . HIS A 1 392 ? 21.047 -20.469 0.003 1 90.19 392 HIS A C 1
ATOM 3095 O O . HIS A 1 392 ? 21.953 -20.734 -0.776 1 90.19 392 HIS A O 1
ATOM 3101 N N . LEU A 1 393 ? 20.5 -19.297 0.097 1 93.81 393 LEU A N 1
ATOM 3102 C CA . LEU A 1 393 ? 20.828 -18.234 -0.847 1 93.81 393 LEU A CA 1
ATOM 3103 C C . LEU A 1 393 ? 22.078 -17.484 -0.404 1 93.81 393 LEU A C 1
ATOM 3105 O O . LEU A 1 393 ? 22.703 -16.766 -1.199 1 93.81 393 LEU A O 1
ATOM 3109 N N . GLY A 1 394 ? 22.453 -17.625 0.825 1 87.06 394 GLY A N 1
ATOM 3110 C CA . GLY A 1 394 ? 23.625 -16.953 1.365 1 87.06 394 GLY A CA 1
ATOM 3111 C C . GLY A 1 394 ? 24.906 -17.297 0.636 1 87.06 394 GLY A C 1
ATOM 3112 O O . GLY A 1 394 ? 25.844 -16.5 0.597 1 87.06 394 GLY A O 1
ATOM 3113 N N . GLN A 1 395 ? 24.984 -18.391 -0.053 1 88.06 395 GLN A N 1
ATOM 3114 C CA . GLN A 1 395 ? 26.203 -18.891 -0.701 1 88.06 395 GLN A CA 1
ATOM 3115 C C . GLN A 1 395 ? 26.375 -18.266 -2.08 1 88.06 395 GLN A C 1
ATOM 3117 O O . GLN A 1 395 ? 27.406 -18.469 -2.732 1 88.06 395 GLN A O 1
ATOM 3122 N N . CYS A 1 396 ? 25.5 -17.453 -2.52 1 92.69 396 CYS A N 1
ATOM 3123 C CA . CYS A 1 396 ? 25.531 -16.938 -3.879 1 92.69 396 CYS A CA 1
ATOM 3124 C C . CYS A 1 396 ? 26.234 -15.57 -3.914 1 92.69 396 CYS A C 1
ATOM 3126 O O . CYS A 1 396 ? 26.484 -15.031 -4.992 1 92.69 396 CYS A O 1
ATOM 3128 N N . ASN A 1 397 ? 26.641 -14.953 -2.869 1 89.25 397 ASN A N 1
ATOM 3129 C CA . ASN A 1 397 ? 27.391 -13.711 -2.771 1 89.25 397 ASN A CA 1
ATOM 3130 C C . ASN A 1 397 ? 26.688 -12.57 -3.516 1 89.25 397 ASN A C 1
ATOM 3132 O O . ASN A 1 397 ? 27.297 -11.93 -4.375 1 89.25 397 ASN A O 1
ATOM 3136 N N . PHE A 1 398 ? 25.547 -12.25 -3.15 1 95.06 398 PHE A N 1
ATOM 3137 C CA . PHE A 1 398 ? 24.797 -11.164 -3.766 1 95.06 398 PHE A CA 1
ATOM 3138 C C . PHE A 1 398 ? 25.328 -9.812 -3.307 1 95.06 398 PHE A C 1
ATOM 3140 O O . PHE A 1 398 ? 25.641 -9.633 -2.127 1 95.06 398 PHE A O 1
ATOM 3147 N N . ALA A 1 399 ? 25.453 -8.922 -4.266 1 93.81 399 ALA A N 1
ATOM 3148 C CA . ALA A 1 399 ? 25.844 -7.543 -3.957 1 93.81 399 ALA A CA 1
ATOM 3149 C C . ALA A 1 399 ? 24.688 -6.793 -3.283 1 93.81 399 ALA A C 1
ATOM 3151 O O . ALA A 1 399 ? 24.922 -5.879 -2.488 1 93.81 399 ALA A O 1
ATOM 3152 N N . ALA A 1 400 ? 23.516 -7.168 -3.633 1 94.06 400 ALA A N 1
ATOM 3153 C CA . ALA A 1 400 ? 22.312 -6.523 -3.092 1 94.06 400 ALA A CA 1
ATOM 3154 C C . ALA A 1 400 ? 21.109 -7.473 -3.133 1 94.06 400 ALA A C 1
ATOM 3156 O O . ALA A 1 400 ? 21.094 -8.414 -3.926 1 94.06 400 ALA A O 1
ATOM 3157 N N . THR A 1 401 ? 20.188 -7.23 -2.219 1 95.75 401 THR A N 1
ATOM 3158 C CA . THR A 1 401 ? 18.953 -8.023 -2.16 1 95.75 401 THR A CA 1
ATOM 3159 C C . THR A 1 401 ? 17.734 -7.113 -2.129 1 95.75 401 THR A C 1
ATOM 3161 O O . THR A 1 401 ? 17.625 -6.23 -1.278 1 95.75 401 THR A O 1
ATOM 3164 N N . ALA A 1 402 ? 16.844 -7.316 -3.098 1 96.81 402 ALA A N 1
ATOM 3165 C CA . ALA A 1 402 ? 15.586 -6.586 -3.15 1 96.81 402 ALA A CA 1
ATOM 3166 C C . ALA A 1 402 ? 14.414 -7.473 -2.721 1 96.81 402 ALA A C 1
ATOM 3168 O O . ALA A 1 402 ? 14.234 -8.57 -3.254 1 96.81 402 ALA A O 1
ATOM 3169 N N . PHE A 1 403 ? 13.672 -7.07 -1.771 1 97.12 403 PHE A N 1
ATOM 3170 C CA . PHE A 1 403 ? 12.453 -7.758 -1.352 1 97.12 403 PHE A CA 1
ATOM 3171 C C . PHE A 1 403 ? 11.227 -7.109 -1.979 1 97.12 403 PHE A C 1
ATOM 3173 O O . PHE A 1 403 ? 11.047 -5.891 -1.889 1 97.12 403 PHE A O 1
ATOM 3180 N N . SER A 1 404 ? 10.453 -7.902 -2.652 1 96.62 404 SER A N 1
ATOM 3181 C CA . SER A 1 404 ? 9.289 -7.41 -3.371 1 96.62 404 SER A CA 1
ATOM 3182 C C . SER A 1 404 ? 8.055 -8.258 -3.068 1 96.62 404 SER A C 1
ATOM 3184 O O . SER A 1 404 ? 8.148 -9.477 -2.961 1 96.62 404 SER A O 1
ATOM 3186 N N . PRO A 1 405 ? 6.918 -7.562 -2.854 1 95.12 405 PRO A N 1
ATOM 3187 C CA . PRO A 1 405 ? 5.672 -8.328 -2.781 1 95.12 405 PRO A CA 1
ATOM 3188 C C . PRO A 1 405 ? 5.242 -8.883 -4.137 1 95.12 405 PRO A C 1
ATOM 3190 O O . PRO A 1 405 ? 5.906 -8.641 -5.148 1 95.12 405 PRO A O 1
ATOM 3193 N N . ASP A 1 406 ? 4.199 -9.719 -4.105 1 90.69 406 ASP A N 1
ATOM 3194 C CA . ASP A 1 406 ? 3.639 -10.273 -5.336 1 90.69 406 ASP A CA 1
ATOM 3195 C C . ASP A 1 406 ? 2.709 -9.266 -6.012 1 90.69 406 ASP A C 1
ATOM 3197 O O . ASP A 1 406 ? 1.545 -9.57 -6.285 1 90.69 406 ASP A O 1
ATOM 3201 N N . ILE A 1 407 ? 3.15 -8.094 -6.246 1 93.06 407 ILE A N 1
ATOM 3202 C CA . ILE A 1 407 ? 2.486 -6.996 -6.934 1 93.06 407 ILE A CA 1
ATOM 3203 C C . ILE A 1 407 ? 3.316 -6.57 -8.148 1 93.06 407 ILE A C 1
ATOM 3205 O O . ILE A 1 407 ? 4.504 -6.262 -8.016 1 93.06 407 ILE A O 1
ATOM 3209 N N . THR A 1 408 ? 2.715 -6.555 -9.305 1 91.62 408 THR A N 1
ATOM 3210 C CA . THR A 1 408 ? 3.475 -6.371 -10.539 1 91.62 408 THR A CA 1
ATOM 3211 C C . THR A 1 408 ? 3.994 -4.941 -10.641 1 91.62 408 THR A C 1
ATOM 3213 O O . THR A 1 408 ? 5.191 -4.723 -10.836 1 91.62 408 THR A O 1
ATOM 3216 N N . ASP A 1 409 ? 3.074 -3.99 -10.648 1 92.69 409 ASP A N 1
ATOM 3217 C CA . ASP A 1 409 ? 3.391 -2.574 -10.812 1 92.69 409 ASP A CA 1
ATOM 3218 C C . ASP A 1 409 ? 2.385 -1.696 -10.078 1 92.69 409 ASP A C 1
ATOM 3220 O O . ASP A 1 409 ? 1.587 -2.193 -9.273 1 92.69 409 ASP A O 1
ATOM 3224 N N . VAL A 1 410 ? 2.455 -0.428 -10.297 1 89.06 410 VAL A N 1
ATOM 3225 C CA . VAL A 1 410 ? 1.635 0.537 -9.57 1 89.06 410 VAL A CA 1
ATOM 3226 C C . VAL A 1 410 ? 0.162 0.32 -9.906 1 89.06 410 VAL A C 1
ATOM 3228 O O . VAL A 1 410 ? -0.712 0.515 -9.062 1 89.06 410 VAL A O 1
ATOM 3231 N N . ASP A 1 411 ? -0.141 -0.065 -11.117 1 85.94 411 ASP A N 1
ATOM 3232 C CA . ASP A 1 411 ? -1.519 -0.344 -11.508 1 85.94 411 ASP A CA 1
ATOM 3233 C C . ASP A 1 411 ? -2.086 -1.525 -10.727 1 85.94 411 ASP A C 1
ATOM 3235 O O . ASP A 1 411 ? -3.252 -1.512 -10.328 1 85.94 411 ASP A O 1
ATOM 3239 N N . ASP A 1 412 ? -1.24 -2.492 -10.586 1 87.31 412 ASP A N 1
ATOM 3240 C CA . ASP A 1 412 ? -1.622 -3.652 -9.789 1 87.31 412 ASP A CA 1
ATOM 3241 C C . ASP A 1 412 ? -1.776 -3.279 -8.32 1 87.31 412 ASP A C 1
ATOM 3243 O O . ASP A 1 412 ? -2.666 -3.789 -7.633 1 87.31 412 ASP A O 1
ATOM 3247 N N . LEU A 1 413 ? -0.959 -2.41 -7.84 1 89.88 413 LEU A N 1
ATOM 3248 C CA . LEU A 1 413 ? -0.936 -1.965 -6.453 1 89.88 413 LEU A CA 1
ATOM 3249 C C . LEU A 1 413 ? -2.254 -1.3 -6.074 1 89.88 413 LEU A C 1
ATOM 3251 O O . LEU A 1 413 ? -2.822 -1.593 -5.016 1 89.88 413 LEU A O 1
ATOM 3255 N N . VAL A 1 414 ? -2.727 -0.48 -6.891 1 85.94 414 VAL A N 1
ATOM 3256 C CA . VAL A 1 414 ? -3.902 0.328 -6.586 1 85.94 414 VAL A CA 1
ATOM 3257 C C . VAL A 1 414 ? -5.152 -0.551 -6.598 1 85.94 414 VAL A C 1
ATOM 3259 O O . VAL A 1 414 ? -6.172 -0.198 -6.008 1 85.94 414 VAL A O 1
ATOM 3262 N N . GLU A 1 415 ? -5.047 -1.716 -7.215 1 81.56 415 GLU A N 1
ATOM 3263 C CA . GLU A 1 415 ? -6.188 -2.623 -7.32 1 81.56 415 GLU A CA 1
ATOM 3264 C C . GLU A 1 415 ? -6.297 -3.514 -6.086 1 81.56 415 GLU A C 1
ATOM 3266 O O . GLU A 1 415 ? -7.332 -4.141 -5.855 1 81.56 415 GLU A O 1
ATOM 3271 N N . LYS A 1 416 ? -5.348 -3.488 -5.262 1 84.88 416 LYS A N 1
ATOM 3272 C CA . LYS A 1 416 ? -5.355 -4.336 -4.074 1 84.88 416 LYS A CA 1
ATOM 3273 C C . LYS A 1 416 ? -6.309 -3.791 -3.016 1 84.88 416 LYS A C 1
ATOM 3275 O O . LYS A 1 416 ? -6.473 -2.576 -2.885 1 84.88 416 LYS A O 1
ATOM 3280 N N . THR A 1 417 ? -7.004 -4.703 -2.338 1 84 417 THR A N 1
ATOM 3281 C CA . THR A 1 417 ? -7.762 -4.305 -1.157 1 84 417 THR A CA 1
ATOM 3282 C C . THR A 1 417 ? -6.824 -3.902 -0.022 1 84 417 THR A C 1
ATOM 3284 O O . THR A 1 417 ? -5.641 -4.25 -0.034 1 84 417 THR A O 1
ATOM 3287 N N . PHE A 1 418 ? -7.367 -3.256 0.903 1 91.12 418 PHE A N 1
ATOM 3288 C CA . PHE A 1 418 ? -6.578 -2.836 2.055 1 91.12 418 PHE A CA 1
ATOM 3289 C C . PHE A 1 418 ? -5.941 -4.039 2.74 1 91.12 418 PHE A C 1
ATOM 3291 O O . PHE A 1 418 ? -4.738 -4.039 3.016 1 91.12 418 PHE A O 1
ATOM 3298 N N . GLU A 1 419 ? -6.688 -5.035 3.021 1 86.75 419 GLU A N 1
ATOM 3299 C CA . GLU A 1 419 ? -6.211 -6.203 3.756 1 86.75 419 GLU A CA 1
ATOM 3300 C C . GLU A 1 419 ? -5.086 -6.91 3.002 1 86.75 419 GLU A C 1
ATOM 3302 O O . GLU A 1 419 ? -4.066 -7.273 3.594 1 86.75 419 GLU A O 1
ATOM 3307 N N . ASN A 1 420 ? -5.285 -7.074 1.729 1 86.81 420 ASN A N 1
ATOM 3308 C CA . ASN A 1 420 ? -4.285 -7.762 0.919 1 86.81 420 ASN A CA 1
ATOM 3309 C C . ASN A 1 420 ? -2.992 -6.957 0.823 1 86.81 420 ASN A C 1
ATOM 3311 O O . ASN A 1 420 ? -1.899 -7.523 0.876 1 86.81 420 ASN A O 1
ATOM 3315 N N . LEU A 1 421 ? -3.182 -5.672 0.652 1 92 421 LEU A N 1
ATOM 3316 C CA . LEU A 1 421 ? -2.01 -4.812 0.514 1 92 421 LEU A CA 1
ATOM 3317 C C . LEU A 1 421 ? -1.189 -4.801 1.799 1 92 421 LEU A C 1
ATOM 3319 O O . LEU A 1 421 ? 0.033 -4.957 1.762 1 92 421 LEU A O 1
ATOM 3323 N N . VAL A 1 422 ? -1.826 -4.625 2.943 1 92.62 422 VAL A N 1
ATOM 3324 C CA . VAL A 1 422 ? -1.131 -4.598 4.227 1 92.62 422 VAL A CA 1
ATOM 3325 C C . VAL A 1 422 ? -0.418 -5.926 4.457 1 92.62 422 VAL A C 1
ATOM 3327 O O . VAL A 1 422 ? 0.732 -5.953 4.902 1 92.62 422 VAL A O 1
ATOM 3330 N N . GLU A 1 423 ? -1.052 -6.969 4.172 1 89.25 423 GLU A N 1
ATOM 3331 C CA . GLU A 1 423 ? -0.473 -8.297 4.363 1 89.25 423 GLU A CA 1
ATOM 3332 C C . GLU A 1 423 ? 0.775 -8.484 3.508 1 89.25 423 GLU A C 1
ATOM 3334 O O . GLU A 1 423 ? 1.822 -8.898 4.008 1 89.25 423 GLU A O 1
ATOM 3339 N N . GLU A 1 424 ? 0.619 -8.203 2.25 1 91.69 424 GLU A N 1
ATOM 3340 C CA . GLU A 1 424 ? 1.722 -8.406 1.315 1 91.69 424 GLU A CA 1
ATOM 3341 C C . GLU A 1 424 ? 2.926 -7.543 1.686 1 91.69 424 GLU A C 1
ATOM 3343 O O . GLU A 1 424 ? 4.066 -8.016 1.657 1 91.69 424 GLU A O 1
ATOM 3348 N N . LEU A 1 425 ? 2.664 -6.309 2.033 1 94.56 425 LEU A N 1
ATOM 3349 C CA . LEU A 1 425 ? 3.758 -5.395 2.348 1 94.56 425 LEU A CA 1
ATOM 3350 C C . LEU A 1 425 ? 4.406 -5.762 3.678 1 94.56 425 LEU A C 1
ATOM 3352 O O . LEU A 1 425 ? 5.625 -5.645 3.832 1 94.56 425 LEU A O 1
ATOM 3356 N N . THR A 1 426 ? 3.615 -6.172 4.625 1 92.62 426 THR A N 1
ATOM 3357 C CA . THR A 1 426 ? 4.148 -6.574 5.922 1 92.62 426 THR A CA 1
ATOM 3358 C C . THR A 1 426 ? 5.031 -7.809 5.789 1 92.62 426 THR A C 1
ATOM 3360 O O . THR A 1 426 ? 6.09 -7.891 6.414 1 92.62 426 THR A O 1
ATOM 3363 N N . ILE A 1 427 ? 4.605 -8.766 4.98 1 92.38 427 ILE A N 1
ATOM 3364 C CA . ILE A 1 427 ? 5.395 -9.969 4.73 1 92.38 427 ILE A CA 1
ATOM 3365 C C . ILE A 1 427 ? 6.734 -9.586 4.105 1 92.38 427 ILE A C 1
ATOM 3367 O O . ILE A 1 427 ? 7.777 -10.117 4.488 1 92.38 427 ILE A O 1
ATOM 3371 N N . CYS A 1 428 ? 6.648 -8.719 3.152 1 93.94 428 CYS A N 1
ATOM 3372 C CA . CYS A 1 428 ? 7.859 -8.242 2.498 1 93.94 428 CYS A CA 1
ATOM 3373 C C . CYS A 1 428 ? 8.812 -7.617 3.508 1 93.94 428 CYS A C 1
ATOM 3375 O O . CYS A 1 428 ? 10.023 -7.875 3.473 1 93.94 428 CYS A O 1
ATOM 3377 N N . LYS A 1 429 ? 8.312 -6.805 4.398 1 93.06 429 LYS A N 1
ATOM 3378 C CA . LYS A 1 429 ? 9.117 -6.184 5.453 1 93.06 429 LYS A CA 1
ATOM 3379 C C . LYS A 1 429 ? 9.719 -7.238 6.375 1 93.06 429 LYS A C 1
ATOM 3381 O O . LYS A 1 429 ? 10.891 -7.148 6.746 1 93.06 429 LYS A O 1
ATOM 3386 N N . GLU A 1 430 ? 8.961 -8.188 6.738 1 92.62 430 GLU A N 1
ATOM 3387 C CA . GLU A 1 430 ? 9.422 -9.266 7.609 1 92.62 430 GLU A CA 1
ATOM 3388 C C . GLU A 1 430 ? 10.516 -10.094 6.941 1 92.62 430 GLU A C 1
ATOM 3390 O O . GLU A 1 430 ? 11.477 -10.508 7.594 1 92.62 430 GLU A O 1
ATOM 3395 N N . ASN A 1 431 ? 10.328 -10.398 5.656 1 94.19 431 ASN A N 1
ATOM 3396 C CA . ASN A 1 431 ? 11.352 -11.125 4.914 1 94.19 431 ASN A CA 1
ATOM 3397 C C . ASN A 1 431 ? 12.688 -10.391 4.941 1 94.19 431 ASN A C 1
ATOM 3399 O O . ASN A 1 431 ? 13.734 -11 5.156 1 94.19 431 ASN A O 1
ATOM 3403 N N . ARG A 1 432 ? 12.648 -9.102 4.727 1 93.56 432 ARG A N 1
ATOM 3404 C CA . ARG A 1 432 ? 13.867 -8.312 4.773 1 93.56 432 ARG A CA 1
ATOM 3405 C C . ARG A 1 432 ? 14.469 -8.305 6.176 1 93.56 432 ARG A C 1
ATOM 3407 O O . ARG A 1 432 ? 15.688 -8.414 6.336 1 93.56 432 ARG A O 1
ATOM 3414 N N . GLY A 1 433 ? 13.609 -8.156 7.156 1 90.62 433 GLY A N 1
ATOM 3415 C CA . GLY A 1 433 ? 14.086 -8.219 8.531 1 90.62 433 GLY A CA 1
ATOM 3416 C C . GLY A 1 433 ? 14.805 -9.516 8.852 1 90.62 433 GLY A C 1
ATOM 3417 O O . GLY A 1 433 ? 15.852 -9.508 9.5 1 90.62 433 GLY A O 1
ATOM 3418 N N . THR A 1 434 ? 14.219 -10.609 8.461 1 90.81 434 THR A N 1
ATOM 3419 C CA . THR A 1 434 ? 14.82 -11.922 8.664 1 90.81 434 THR A CA 1
ATOM 3420 C C . THR A 1 434 ? 16.188 -12 7.98 1 90.81 434 THR A C 1
ATOM 3422 O O . THR A 1 434 ? 17.141 -12.508 8.562 1 90.81 434 THR A O 1
ATOM 3425 N N . PHE A 1 435 ? 16.219 -11.508 6.797 1 92.75 435 PHE A N 1
ATOM 3426 C CA . PHE A 1 435 ? 17.469 -11.492 6.035 1 92.75 435 PHE A CA 1
ATOM 3427 C C . PHE A 1 435 ? 18.531 -10.664 6.746 1 92.75 435 PHE A C 1
ATOM 3429 O O . PHE A 1 435 ? 19.672 -11.086 6.875 1 92.75 435 PHE A O 1
ATOM 3436 N N . GLN A 1 436 ? 18.125 -9.5 7.191 1 89 436 GLN A N 1
ATOM 3437 C CA . GLN A 1 436 ? 19.047 -8.602 7.879 1 89 436 GLN A CA 1
ATOM 3438 C C . GLN A 1 436 ? 19.531 -9.211 9.188 1 89 436 GLN A C 1
ATOM 3440 O O . GLN A 1 436 ? 20.703 -9.07 9.547 1 89 436 GLN A O 1
ATOM 3445 N N . ALA A 1 437 ? 18.672 -9.828 9.883 1 87.38 437 ALA A N 1
ATOM 3446 C CA . ALA A 1 437 ? 19.047 -10.508 11.117 1 87.38 437 ALA A CA 1
ATOM 3447 C C . ALA A 1 437 ? 20.062 -11.609 10.852 1 87.38 437 ALA A C 1
ATOM 3449 O O . ALA A 1 437 ? 21 -11.797 11.633 1 87.38 437 ALA A O 1
ATOM 3450 N N . MET A 1 438 ? 19.875 -12.328 9.836 1 87.88 438 MET A N 1
ATOM 3451 C CA . MET A 1 438 ? 20.781 -13.406 9.469 1 87.88 438 MET A CA 1
ATOM 3452 C C . MET A 1 438 ? 22.172 -12.867 9.133 1 87.88 438 MET A C 1
ATOM 3454 O O . MET A 1 438 ? 23.172 -13.531 9.359 1 87.88 438 MET A O 1
ATOM 3458 N N . LYS A 1 439 ? 22.156 -11.641 8.547 1 84.5 439 LYS A N 1
ATOM 3459 C CA . LYS A 1 439 ? 23.422 -11.031 8.148 1 84.5 439 LYS A CA 1
ATOM 3460 C C . LYS A 1 439 ? 24.031 -10.234 9.297 1 84.5 439 LYS A C 1
ATOM 3462 O O . LYS A 1 439 ? 25.125 -9.703 9.172 1 84.5 439 LYS A O 1
ATOM 3467 N N . GLY A 1 440 ? 23.406 -10.227 10.43 1 75.12 440 GLY A N 1
ATOM 3468 C CA . GLY A 1 440 ? 23.906 -9.461 11.562 1 75.12 440 GLY A CA 1
ATOM 3469 C C . GLY A 1 440 ? 23.781 -7.961 11.367 1 75.12 440 GLY A C 1
ATOM 3470 O O . GLY A 1 440 ? 24.547 -7.191 11.953 1 75.12 440 GLY A O 1
ATOM 3471 N N . GLU A 1 441 ? 23.109 -7.488 10.352 1 64.94 441 GLU A N 1
ATOM 3472 C CA . GLU A 1 441 ? 22.906 -6.07 10.062 1 64.94 441 GLU A CA 1
ATOM 3473 C C . GLU A 1 441 ? 21.797 -5.48 10.914 1 64.94 441 GLU A C 1
ATOM 3475 O O . GLU A 1 441 ? 20.625 -5.852 10.758 1 64.94 441 GLU A O 1
ATOM 3480 N N . LEU A 1 442 ? 21.734 -5.535 12.203 1 53.03 442 LEU A N 1
ATOM 3481 C CA . LEU A 1 442 ? 20.625 -5.027 13.008 1 53.03 442 LEU A CA 1
ATOM 3482 C C . LEU A 1 442 ? 20.391 -3.545 12.742 1 53.03 442 LEU A C 1
ATOM 3484 O O . LEU A 1 442 ? 21.281 -2.723 12.969 1 53.03 442 LEU A O 1
ATOM 3488 N N . TYR A 1 443 ? 19.953 -3.082 11.664 1 47.81 443 TYR A N 1
ATOM 3489 C CA . TYR A 1 443 ? 20.047 -1.652 11.383 1 47.81 443 TYR A CA 1
ATOM 3490 C C . TYR A 1 443 ? 18.797 -0.924 11.844 1 47.81 443 TYR A C 1
ATOM 3492 O O . TYR A 1 443 ? 17.672 -1.368 11.562 1 47.81 443 TYR A O 1
ATOM 3500 N N . ASP A 1 444 ? 18.766 -0.284 12.891 1 46.84 444 ASP A N 1
ATOM 3501 C CA . ASP A 1 444 ? 17.719 0.667 13.211 1 46.84 444 ASP A CA 1
ATOM 3502 C C . ASP A 1 444 ? 17.328 1.484 11.984 1 46.84 444 ASP A C 1
ATOM 3504 O O . ASP A 1 444 ? 16.141 1.67 11.703 1 46.84 444 ASP A O 1
ATOM 3508 N N . ALA A 1 445 ? 18.234 2.535 11.578 1 45.72 445 ALA A N 1
ATOM 3509 C CA . ALA A 1 445 ? 17.969 3.49 10.508 1 45.72 445 ALA A CA 1
ATOM 3510 C C . ALA A 1 445 ? 18.562 3.008 9.188 1 45.72 445 ALA A C 1
ATOM 3512 O O . ALA A 1 445 ? 19.656 2.439 9.156 1 45.72 445 ALA A O 1
ATOM 3513 N N . LEU A 1 446 ? 17.828 2.637 8.109 1 49.59 446 LEU A N 1
ATOM 3514 C CA . LEU A 1 446 ? 18.312 2.203 6.805 1 49.59 446 LEU A CA 1
ATOM 3515 C C . LEU A 1 446 ? 19.516 3.039 6.367 1 49.59 446 LEU A C 1
ATOM 3517 O O . LEU A 1 446 ? 19.438 4.27 6.32 1 49.59 446 LEU A O 1
ATOM 3521 N N . PRO A 1 447 ? 20.703 2.482 6.336 1 51.19 447 PRO A N 1
ATOM 3522 C CA . PRO A 1 447 ? 21.828 3.234 5.758 1 51.19 447 PRO A CA 1
ATOM 3523 C C . PRO A 1 447 ? 21.5 3.816 4.387 1 51.19 447 PRO A C 1
ATOM 3525 O O . PRO A 1 447 ? 20.562 3.361 3.729 1 51.19 447 PRO A O 1
ATOM 3528 N N . SER A 1 448 ? 22.062 5.047 3.967 1 51 448 SER A N 1
ATOM 3529 C CA . SER A 1 448 ? 21.891 5.715 2.682 1 51 448 SER A CA 1
ATOM 3530 C C . SER A 1 448 ? 22.062 4.746 1.521 1 51 448 SER A C 1
ATOM 3532 O O . SER A 1 448 ? 21.438 4.891 0.476 1 51 448 SER A O 1
ATOM 3534 N N . LYS A 1 449 ? 22.984 3.623 1.658 1 60.53 449 LYS A N 1
ATOM 3535 C CA . LYS A 1 449 ? 23.219 2.621 0.621 1 60.53 449 LYS A CA 1
ATOM 3536 C C . LYS A 1 449 ? 23.062 1.209 1.174 1 60.53 449 LYS A C 1
ATOM 3538 O O . LYS A 1 449 ? 24.047 0.492 1.355 1 60.53 449 LYS A O 1
ATOM 3543 N N . PRO A 1 450 ? 21.766 0.87 1.27 1 68.62 450 PRO A N 1
ATOM 3544 C CA . PRO A 1 450 ? 21.547 -0.429 1.911 1 68.62 450 PRO A CA 1
ATOM 3545 C C . PRO A 1 450 ? 21.797 -1.604 0.969 1 68.62 450 PRO A C 1
ATOM 3547 O O . PRO A 1 450 ? 21.594 -1.484 -0.241 1 68.62 450 PRO A O 1
ATOM 3550 N N . THR A 1 451 ? 22.391 -2.721 1.473 1 83.62 451 THR A N 1
ATOM 3551 C CA . THR A 1 451 ? 22.594 -3.941 0.699 1 83.62 451 THR A CA 1
ATOM 3552 C C . THR A 1 451 ? 21.281 -4.719 0.573 1 83.62 451 THR A C 1
ATOM 3554 O O . THR A 1 451 ? 21.219 -5.73 -0.13 1 83.62 451 THR A O 1
ATOM 3557 N N . SER A 1 452 ? 20.281 -4.238 1.291 1 91.31 452 SER A N 1
ATOM 3558 C CA . SER A 1 452 ? 18.938 -4.809 1.135 1 91.31 452 SER A CA 1
ATOM 3559 C C . SER A 1 452 ? 17.875 -3.729 1.207 1 91.31 452 SER A C 1
ATOM 3561 O O . SER A 1 452 ? 18.031 -2.736 1.922 1 91.31 452 SER A O 1
ATOM 3563 N N . ALA A 1 453 ? 16.859 -3.885 0.425 1 92.88 453 ALA A N 1
ATOM 3564 C CA . ALA A 1 453 ? 15.766 -2.922 0.393 1 92.88 453 ALA A CA 1
ATOM 3565 C C . ALA A 1 453 ? 14.453 -3.604 0.031 1 92.88 453 ALA A C 1
ATOM 3567 O O . ALA A 1 453 ? 14.445 -4.676 -0.576 1 92.88 453 ALA A O 1
ATOM 3568 N N . SER A 1 454 ? 13.359 -3.033 0.487 1 95.31 454 SER A N 1
ATOM 3569 C CA . SER A 1 454 ? 12.023 -3.498 0.126 1 95.31 454 SER A CA 1
ATOM 3570 C C . SER A 1 454 ? 11.336 -2.523 -0.823 1 95.31 454 SER A C 1
ATOM 3572 O O . SER A 1 454 ? 11.594 -1.317 -0.774 1 95.31 454 SER A O 1
ATOM 3574 N N . PHE A 1 455 ? 10.516 -3.035 -1.675 1 95.69 455 PHE A N 1
ATOM 3575 C CA . PHE A 1 455 ? 9.82 -2.23 -2.67 1 95.69 455 PHE A CA 1
ATOM 3576 C C . PHE A 1 455 ? 8.32 -2.525 -2.656 1 95.69 455 PHE A C 1
ATOM 3578 O O . PHE A 1 455 ? 7.898 -3.582 -2.184 1 95.69 455 PHE A O 1
ATOM 3585 N N . VAL A 1 456 ? 7.508 -1.608 -3.186 1 94.94 456 VAL A N 1
ATOM 3586 C CA . VAL A 1 456 ? 6.059 -1.729 -3.074 1 94.94 456 VAL A CA 1
ATOM 3587 C C . VAL A 1 456 ? 5.527 -2.656 -4.168 1 94.94 456 VAL A C 1
ATOM 3589 O O . VAL A 1 456 ? 4.414 -3.174 -4.066 1 94.94 456 VAL A O 1
ATOM 3592 N N . CYS A 1 457 ? 6.344 -2.865 -5.254 1 95.19 457 CYS A N 1
ATOM 3593 C CA . CYS A 1 457 ? 5.949 -3.746 -6.348 1 95.19 457 CYS A CA 1
ATOM 3594 C C . CYS A 1 457 ? 7.172 -4.297 -7.07 1 95.19 457 CYS A C 1
ATOM 3596 O O . CYS A 1 457 ? 8.289 -3.82 -6.863 1 95.19 457 CYS A O 1
ATOM 3598 N N . ALA A 1 458 ? 6.988 -5.297 -7.859 1 96.62 458 ALA A N 1
ATOM 3599 C CA . ALA A 1 458 ? 8.062 -5.988 -8.57 1 96.62 458 ALA A CA 1
ATOM 3600 C C . ALA A 1 458 ? 8.758 -5.055 -9.555 1 96.62 458 ALA A C 1
ATOM 3602 O O . ALA A 1 458 ? 9.969 -5.141 -9.75 1 96.62 458 ALA A O 1
ATOM 3603 N N . MET A 1 459 ? 8.047 -4.207 -10.242 1 96.12 459 MET A N 1
ATOM 3604 C CA . MET A 1 459 ? 8.633 -3.271 -11.195 1 96.12 459 MET A CA 1
ATOM 3605 C C . MET A 1 459 ? 9.711 -2.422 -10.523 1 96.12 459 MET A C 1
ATOM 3607 O O . MET A 1 459 ? 10.805 -2.254 -11.07 1 96.12 459 MET A O 1
ATOM 3611 N N . HIS A 1 460 ? 9.414 -1.897 -9.359 1 95.88 460 HIS A N 1
ATOM 3612 C CA . HIS A 1 460 ? 10.367 -1.058 -8.641 1 95.88 460 HIS A CA 1
ATOM 3613 C C . HIS A 1 460 ? 11.602 -1.856 -8.219 1 95.88 460 HIS A C 1
ATOM 3615 O O . HIS A 1 460 ? 12.719 -1.336 -8.234 1 95.88 460 HIS A O 1
ATOM 3621 N N . ALA A 1 461 ? 11.398 -3.111 -7.805 1 97.12 461 ALA A N 1
ATOM 3622 C CA . ALA A 1 461 ? 12.516 -3.984 -7.438 1 97.12 461 ALA A CA 1
ATOM 3623 C C . ALA A 1 461 ? 13.414 -4.254 -8.641 1 97.12 461 ALA A C 1
ATOM 3625 O O . ALA A 1 461 ? 14.641 -4.23 -8.516 1 97.12 461 ALA A O 1
ATOM 3626 N N . VAL A 1 462 ? 12.773 -4.52 -9.789 1 97.62 462 VAL A N 1
ATOM 3627 C CA . VAL A 1 462 ? 13.516 -4.801 -11.008 1 97.62 462 VAL A CA 1
ATOM 3628 C C . VAL A 1 462 ? 14.281 -3.555 -11.445 1 97.62 462 VAL A C 1
ATOM 3630 O O . VAL A 1 462 ? 15.438 -3.645 -11.875 1 97.62 462 VAL A O 1
ATOM 3633 N N . GLN A 1 463 ? 13.625 -2.389 -11.344 1 96.25 463 GLN A N 1
ATOM 3634 C CA . GLN A 1 463 ? 14.273 -1.122 -11.664 1 96.25 463 GLN A CA 1
ATOM 3635 C C . GLN A 1 463 ? 15.531 -0.918 -10.812 1 96.25 463 GLN A C 1
ATOM 3637 O O . GLN A 1 463 ? 16.578 -0.52 -11.328 1 96.25 463 GLN A O 1
ATOM 3642 N N . TRP A 1 464 ? 15.359 -1.154 -9.57 1 95.44 464 TRP A N 1
ATOM 3643 C CA . TRP A 1 464 ? 16.453 -0.984 -8.625 1 95.44 464 TRP A CA 1
ATOM 3644 C C . TRP A 1 464 ? 17.578 -1.975 -8.906 1 95.44 464 TRP A C 1
ATOM 3646 O O . TRP A 1 464 ? 18.75 -1.604 -8.914 1 95.44 464 TRP A O 1
ATOM 3656 N N . ALA A 1 465 ? 17.266 -3.246 -9.188 1 96.5 465 ALA A N 1
ATOM 3657 C CA . ALA A 1 465 ? 18.234 -4.316 -9.43 1 96.5 465 ALA A CA 1
ATOM 3658 C C . ALA A 1 465 ? 19 -4.074 -10.727 1 96.5 465 ALA A C 1
ATOM 3660 O O . ALA A 1 465 ? 20.219 -4.312 -10.789 1 96.5 465 ALA A O 1
ATOM 3661 N N . ALA A 1 466 ? 18.328 -3.613 -11.758 1 95.81 466 ALA A N 1
ATOM 3662 C CA . ALA A 1 466 ? 18.922 -3.395 -13.07 1 95.81 466 ALA A CA 1
ATOM 3663 C C . ALA A 1 466 ? 19.797 -2.143 -13.07 1 95.81 466 ALA A C 1
ATOM 3665 O O . ALA A 1 466 ? 20.688 -2.002 -13.914 1 95.81 466 ALA A O 1
ATOM 3666 N N . CYS A 1 467 ? 19.469 -1.226 -12.195 1 93.75 467 CYS A N 1
ATOM 3667 C CA . CYS A 1 467 ? 20.25 -0.011 -11.984 1 93.75 467 CYS A CA 1
ATOM 3668 C C . CYS A 1 467 ? 20.531 0.696 -13.305 1 93.75 467 CYS A C 1
ATOM 3670 O O . CYS A 1 467 ? 21.656 1.101 -13.578 1 93.75 467 CYS A O 1
ATOM 3672 N N . GLY A 1 468 ? 19.594 0.687 -14.227 1 93.12 468 GLY A N 1
ATOM 3673 C CA . GLY A 1 468 ? 19.688 1.413 -15.484 1 93.12 468 GLY A CA 1
ATOM 3674 C C . GLY A 1 468 ? 20.406 0.641 -16.562 1 93.12 468 GLY A C 1
ATOM 3675 O O . GLY A 1 468 ? 20.609 1.149 -17.672 1 93.12 468 GLY A O 1
ATOM 3676 N N . LYS A 1 469 ? 20.734 -0.569 -16.406 1 95 469 LYS A N 1
ATOM 3677 C CA . LYS A 1 469 ? 21.547 -1.342 -17.344 1 95 469 LYS A CA 1
ATOM 3678 C C . LYS A 1 469 ? 20.672 -2.176 -18.281 1 95 469 LYS A C 1
ATOM 3680 O O . LYS A 1 469 ? 21.172 -2.775 -19.234 1 95 469 LYS A O 1
ATOM 3685 N N . ASP A 1 470 ? 19.406 -2.291 -17.938 1 95.06 470 ASP A N 1
ATOM 3686 C CA . ASP A 1 470 ? 18.422 -2.871 -18.844 1 95.06 470 ASP A CA 1
ATOM 3687 C C . ASP A 1 470 ? 17.688 -1.785 -19.625 1 95.06 470 ASP A C 1
ATOM 3689 O O . ASP A 1 470 ? 16.906 -1.012 -19.062 1 95.06 470 ASP A O 1
ATOM 3693 N N . PRO A 1 471 ? 17.891 -1.661 -20.938 1 93.31 471 PRO A N 1
ATOM 3694 C CA . PRO A 1 471 ? 17.312 -0.577 -21.719 1 93.31 471 PRO A CA 1
ATOM 3695 C C . PRO A 1 471 ? 15.789 -0.679 -21.828 1 93.31 471 PRO A C 1
ATOM 3697 O O . PRO A 1 471 ? 15.117 0.297 -22.172 1 93.31 471 PRO A O 1
ATOM 3700 N N . TYR A 1 472 ? 15.211 -1.83 -21.5 1 92.25 472 TYR A N 1
ATOM 3701 C CA . TYR A 1 472 ? 13.773 -2.021 -21.625 1 92.25 472 TYR A CA 1
ATOM 3702 C C . TYR A 1 472 ? 13.062 -1.719 -20.312 1 92.25 472 TYR A C 1
ATOM 3704 O O . TYR A 1 472 ? 11.828 -1.761 -20.25 1 92.25 472 TYR A O 1
ATOM 3712 N N . ILE A 1 473 ? 13.82 -1.466 -19.25 1 94.25 473 ILE A N 1
ATOM 3713 C CA . ILE A 1 473 ? 13.281 -1.183 -17.922 1 94.25 473 ILE A CA 1
ATOM 3714 C C . ILE A 1 473 ? 13.57 0.269 -17.547 1 94.25 473 ILE A C 1
ATOM 3716 O O . ILE A 1 473 ? 14.719 0.723 -17.641 1 94.25 473 ILE A O 1
ATOM 3720 N N . PRO A 1 474 ? 12.57 1.028 -17.141 1 91.94 474 PRO A N 1
ATOM 3721 C CA . PRO A 1 474 ? 12.828 2.406 -16.719 1 91.94 474 PRO A CA 1
ATOM 3722 C C . PRO A 1 474 ? 13.852 2.492 -15.586 1 91.94 474 PRO A C 1
ATOM 3724 O O . PRO A 1 474 ? 14.023 1.535 -14.828 1 91.94 474 PRO A O 1
ATOM 3727 N N . HIS A 1 475 ? 14.469 3.623 -15.438 1 91.56 475 HIS A N 1
ATOM 3728 C CA . HIS A 1 475 ? 15.445 3.867 -14.383 1 91.56 475 HIS A CA 1
ATOM 3729 C C . HIS A 1 475 ? 14.797 3.809 -13.008 1 91.56 475 HIS A C 1
ATOM 3731 O O . HIS A 1 475 ? 13.586 4.023 -12.875 1 91.56 475 HIS A O 1
ATOM 3737 N N . PRO A 1 476 ? 15.672 3.525 -11.977 1 88.5 476 PRO A N 1
ATOM 3738 C CA . PRO A 1 476 ? 15.125 3.527 -10.617 1 88.5 476 PRO A CA 1
ATOM 3739 C C . PRO A 1 476 ? 14.484 4.859 -10.242 1 88.5 476 PRO A C 1
ATOM 3741 O O . PRO A 1 476 ? 14.922 5.914 -10.703 1 88.5 476 PRO A O 1
ATOM 3744 N N . ARG A 1 477 ? 13.508 4.844 -9.383 1 86.31 477 ARG A N 1
ATOM 3745 C CA . ARG A 1 477 ? 12.836 6.047 -8.898 1 86.31 477 ARG A CA 1
ATOM 3746 C C . ARG A 1 477 ? 13.734 6.82 -7.938 1 86.31 477 ARG A C 1
ATOM 3748 O O . ARG A 1 477 ? 14.461 6.223 -7.141 1 86.31 477 ARG A O 1
ATOM 3755 N N . HIS A 1 478 ? 13.555 8.055 -7.934 1 77 478 HIS A N 1
ATOM 3756 C CA . HIS A 1 478 ? 14.367 8.906 -7.07 1 77 478 HIS A CA 1
ATOM 3757 C C . HIS A 1 478 ? 14.039 8.672 -5.598 1 77 478 HIS A C 1
ATOM 3759 O O . HIS A 1 478 ? 14.891 8.867 -4.73 1 77 478 HIS A O 1
ATOM 3765 N N . LYS A 1 479 ? 12.883 8.219 -5.336 1 76.94 479 LYS A N 1
ATOM 3766 C CA . LYS A 1 479 ? 12.43 8.039 -3.959 1 76.94 479 LYS A CA 1
ATOM 3767 C C . LYS A 1 479 ? 12.875 6.691 -3.404 1 76.94 479 LYS A C 1
ATOM 3769 O O . LYS A 1 479 ? 12.828 6.465 -2.191 1 76.94 479 LYS A O 1
ATOM 3774 N N . ASP A 1 480 ? 13.305 5.797 -4.262 1 82.94 480 ASP A N 1
ATOM 3775 C CA . ASP A 1 480 ? 13.781 4.488 -3.822 1 82.94 480 ASP A CA 1
ATOM 3776 C C . ASP A 1 480 ? 15.242 4.562 -3.363 1 82.94 480 ASP A C 1
ATOM 3778 O O . ASP A 1 480 ? 15.969 5.484 -3.732 1 82.94 480 ASP A O 1
ATOM 3782 N N . PRO A 1 481 ? 15.656 3.627 -2.52 1 83.81 481 PRO A N 1
ATOM 3783 C CA . PRO A 1 481 ? 17.047 3.639 -2.064 1 83.81 481 PRO A CA 1
ATOM 3784 C C . PRO A 1 481 ? 18.047 3.568 -3.217 1 83.81 481 PRO A C 1
ATOM 3786 O O . PRO A 1 481 ? 17.781 2.918 -4.23 1 83.81 481 PRO A O 1
ATOM 3789 N N . THR A 1 482 ? 19.156 4.238 -2.996 1 84.31 482 THR A N 1
ATOM 3790 C CA . THR A 1 482 ? 20.203 4.16 -3.996 1 84.31 482 THR A CA 1
ATOM 3791 C C . THR A 1 482 ? 20.828 2.764 -4.027 1 84.31 482 THR A C 1
ATOM 3793 O O . THR A 1 482 ? 21.141 2.197 -2.982 1 84.31 482 THR A O 1
ATOM 3796 N N . PRO A 1 483 ? 20.922 2.227 -5.215 1 86.19 483 PRO A N 1
ATOM 3797 C CA . PRO A 1 483 ? 21.578 0.92 -5.293 1 86.19 483 PRO A CA 1
ATOM 3798 C C . PRO A 1 483 ? 23.016 0.956 -4.797 1 86.19 483 PRO A C 1
ATOM 3800 O O . PRO A 1 483 ? 23.672 2.006 -4.84 1 86.19 483 PRO A O 1
ATOM 3803 N N . PRO A 1 484 ? 23.531 -0.16 -4.324 1 87.75 484 PRO A N 1
ATOM 3804 C CA . PRO A 1 484 ? 24.922 -0.221 -3.873 1 87.75 484 PRO A CA 1
ATOM 3805 C C . PRO A 1 484 ? 25.922 0.096 -4.984 1 87.75 484 PRO A C 1
ATOM 3807 O O . PRO A 1 484 ? 25.656 -0.182 -6.156 1 87.75 484 PRO A O 1
ATOM 3810 N N . GLN A 1 485 ? 27.047 0.566 -4.598 1 87.94 485 GLN A N 1
ATOM 3811 C CA . GLN A 1 485 ? 28.094 0.971 -5.523 1 87.94 485 GLN A CA 1
ATOM 3812 C C . GLN A 1 485 ? 28.562 -0.203 -6.387 1 87.94 485 GLN A C 1
ATOM 3814 O O . GLN A 1 485 ? 28.891 -0.024 -7.555 1 87.94 485 GLN A O 1
ATOM 3819 N N . SER A 1 486 ? 28.594 -1.339 -5.863 1 89.56 486 SER A N 1
ATOM 3820 C CA . SER A 1 486 ? 29.031 -2.529 -6.582 1 89.56 486 SER A CA 1
ATOM 3821 C C . SER A 1 486 ? 28.156 -2.805 -7.793 1 89.56 486 SER A C 1
ATOM 3823 O O . SER A 1 486 ? 28.625 -3.291 -8.82 1 89.56 486 SER A O 1
ATOM 3825 N N . ILE A 1 487 ? 26.922 -2.486 -7.656 1 91.44 487 ILE A N 1
ATOM 3826 C CA . ILE A 1 487 ? 26 -2.676 -8.773 1 91.44 487 ILE A CA 1
ATOM 3827 C C . ILE A 1 487 ? 26.156 -1.53 -9.773 1 91.44 487 ILE A C 1
ATOM 3829 O O . ILE A 1 487 ? 26.172 -1.754 -10.984 1 91.44 487 ILE A O 1
ATOM 3833 N N . MET A 1 488 ? 26.328 -0.366 -9.266 1 90.31 488 MET A N 1
ATOM 3834 C CA . MET A 1 488 ? 26.469 0.819 -10.109 1 90.31 488 MET A CA 1
ATOM 3835 C C . MET A 1 488 ? 27.719 0.741 -10.969 1 90.31 488 MET A C 1
ATOM 3837 O O . MET A 1 488 ? 27.719 1.188 -12.117 1 90.31 488 MET A O 1
ATOM 3841 N N . GLU A 1 489 ? 28.719 0.131 -10.469 1 92.88 489 GLU A N 1
ATOM 3842 C CA . GLU A 1 489 ? 30 0.069 -11.156 1 92.88 489 GLU A CA 1
ATOM 3843 C C . GLU A 1 489 ? 30.094 -1.179 -12.031 1 92.88 489 GLU A C 1
ATOM 3845 O O . GLU A 1 489 ? 30.984 -1.284 -12.875 1 92.88 489 GLU A O 1
ATOM 3850 N N . ALA A 1 490 ? 29.219 -2.057 -11.883 1 94.56 490 ALA A N 1
ATOM 3851 C CA . ALA A 1 490 ? 29.266 -3.299 -12.648 1 94.56 490 ALA A CA 1
ATOM 3852 C C . ALA A 1 490 ? 28.906 -3.055 -14.109 1 94.56 490 ALA A C 1
ATOM 3854 O O . ALA A 1 490 ? 28.094 -2.191 -14.422 1 94.56 490 ALA A O 1
ATOM 3855 N N . ASP A 1 491 ? 29.484 -3.816 -15 1 95.19 491 ASP A N 1
ATOM 3856 C CA . ASP A 1 491 ? 29.156 -3.76 -16.422 1 95.19 491 ASP A CA 1
ATOM 3857 C C . ASP A 1 491 ? 27.953 -4.625 -16.75 1 95.19 491 ASP A C 1
ATOM 3859 O O . ASP A 1 491 ? 27.25 -4.375 -17.719 1 95.19 491 ASP A O 1
ATOM 3863 N N . HIS A 1 492 ? 27.859 -5.684 -16.031 1 96.12 492 HIS A N 1
ATOM 3864 C CA . HIS A 1 492 ? 26.766 -6.629 -16.188 1 96.12 492 HIS A CA 1
ATOM 3865 C C . HIS A 1 492 ? 26.188 -7.035 -14.852 1 96.12 492 HIS A C 1
ATOM 3867 O O . HIS A 1 492 ? 26.906 -7.152 -13.859 1 96.12 492 HIS A O 1
ATOM 3873 N N . VAL A 1 493 ? 24.875 -7.145 -14.836 1 97.06 493 VAL A N 1
ATOM 3874 C CA . VAL A 1 493 ? 24.219 -7.543 -13.602 1 97.06 493 VAL A CA 1
ATOM 3875 C C . VAL A 1 493 ? 23.469 -8.859 -13.812 1 97.06 493 VAL A C 1
ATOM 3877 O O . VAL A 1 493 ? 22.781 -9.039 -14.82 1 97.06 493 VAL A O 1
ATOM 3880 N N . GLN A 1 494 ? 23.719 -9.867 -12.945 1 97.38 494 GLN A N 1
ATOM 3881 C CA . GLN A 1 494 ? 22.984 -11.133 -12.891 1 97.38 494 GLN A CA 1
ATOM 3882 C C . GLN A 1 494 ? 21.938 -11.117 -11.773 1 97.38 494 GLN A C 1
ATOM 3884 O O . GLN A 1 494 ? 22.297 -11.062 -10.594 1 97.38 494 GLN A O 1
ATOM 3889 N N . VAL A 1 495 ? 20.656 -11.148 -12.164 1 98.38 495 VAL A N 1
ATOM 3890 C CA . VAL A 1 495 ? 19.578 -11.008 -11.188 1 98.38 495 VAL A CA 1
ATOM 3891 C C . VAL A 1 495 ? 18.891 -12.359 -10.992 1 98.38 495 VAL A C 1
ATOM 3893 O O . VAL A 1 495 ? 18.297 -12.906 -11.93 1 98.38 495 VAL A O 1
ATOM 3896 N N . LEU A 1 496 ? 18.922 -12.922 -9.828 1 98.31 496 LEU A N 1
ATOM 3897 C CA . LEU A 1 496 ? 18.141 -14.102 -9.484 1 98.31 496 LEU A CA 1
ATOM 3898 C C . LEU A 1 496 ? 16.812 -13.703 -8.859 1 98.31 496 LEU A C 1
ATOM 3900 O O . LEU A 1 496 ? 16.766 -12.938 -7.898 1 98.31 496 LEU A O 1
ATOM 3904 N N . VAL A 1 497 ? 15.719 -14.133 -9.438 1 97.69 497 VAL A N 1
ATOM 3905 C CA . VAL A 1 497 ? 14.383 -13.953 -8.883 1 97.69 497 VAL A CA 1
ATOM 3906 C C . VAL A 1 497 ? 13.844 -15.289 -8.391 1 97.69 497 VAL A C 1
ATOM 3908 O O . VAL A 1 497 ? 13.695 -16.234 -9.172 1 97.69 497 VAL A O 1
ATOM 3911 N N . THR A 1 498 ? 13.539 -15.383 -7.062 1 95.12 498 THR A N 1
ATOM 3912 C CA . THR A 1 498 ? 13.133 -16.672 -6.531 1 95.12 498 THR A CA 1
ATOM 3913 C C . THR A 1 498 ? 12.367 -16.516 -5.223 1 95.12 498 THR A C 1
ATOM 3915 O O . THR A 1 498 ? 12.055 -15.383 -4.816 1 95.12 498 THR A O 1
ATOM 3918 N N . GLY A 1 499 ? 11.922 -17.609 -4.617 1 92.38 499 GLY A N 1
ATOM 3919 C CA . GLY A 1 499 ? 11.219 -17.625 -3.35 1 92.38 499 GLY A CA 1
ATOM 3920 C C . GLY A 1 499 ? 9.711 -17.766 -3.508 1 92.38 499 GLY A C 1
ATOM 3921 O O . GLY A 1 499 ? 9.047 -18.375 -2.67 1 92.38 499 GLY A O 1
ATOM 3922 N N . SER A 1 500 ? 9.195 -17.109 -4.523 1 90 500 SER A N 1
ATOM 3923 C CA . SER A 1 500 ? 7.766 -17.109 -4.805 1 90 500 SER A CA 1
ATOM 3924 C C . SER A 1 500 ? 7.496 -17.281 -6.297 1 90 500 SER A C 1
ATOM 3926 O O . SER A 1 500 ? 7.969 -16.484 -7.109 1 90 500 SER A O 1
ATOM 3928 N N . LEU A 1 501 ? 6.715 -18.328 -6.578 1 85.44 501 LEU A N 1
ATOM 3929 C CA . LEU A 1 501 ? 6.34 -18.531 -7.973 1 85.44 501 LEU A CA 1
ATOM 3930 C C . LEU A 1 501 ? 5.539 -17.344 -8.492 1 85.44 501 LEU A C 1
ATOM 3932 O O . LEU A 1 501 ? 5.656 -16.969 -9.664 1 85.44 501 LEU A O 1
ATOM 3936 N N . LEU A 1 502 ? 4.754 -16.766 -7.66 1 86.62 502 LEU A N 1
ATOM 3937 C CA . LEU A 1 502 ? 3.955 -15.609 -8.047 1 86.62 502 LEU A CA 1
ATOM 3938 C C . LEU A 1 502 ? 4.848 -14.414 -8.359 1 86.62 502 LEU A C 1
ATOM 3940 O O . LEU A 1 502 ? 4.613 -13.695 -9.336 1 86.62 502 LEU A O 1
ATOM 3944 N N . LEU A 1 503 ? 5.871 -14.195 -7.523 1 93.56 503 LEU A N 1
ATOM 3945 C CA . LEU A 1 503 ? 6.812 -13.117 -7.793 1 93.56 503 LEU A CA 1
ATOM 3946 C C . LEU A 1 503 ? 7.504 -13.32 -9.141 1 93.56 503 LEU A C 1
ATOM 3948 O O . LEU A 1 503 ? 7.652 -12.367 -9.914 1 93.56 503 LEU A O 1
ATOM 3952 N N . VAL A 1 504 ? 7.887 -14.531 -9.367 1 93.38 504 VAL A N 1
ATOM 3953 C CA . VAL A 1 504 ? 8.531 -14.859 -10.641 1 93.38 504 VAL A CA 1
ATOM 3954 C C . VAL A 1 504 ? 7.59 -14.539 -11.797 1 93.38 504 VAL A C 1
ATOM 3956 O O . VAL A 1 504 ? 8.016 -13.977 -12.812 1 93.38 504 VAL A O 1
ATOM 3959 N N . GLY A 1 505 ? 6.379 -14.906 -11.617 1 89.62 505 GLY A N 1
ATOM 3960 C CA . GLY A 1 505 ? 5.387 -14.586 -12.633 1 89.62 505 GLY A CA 1
ATOM 3961 C C . GLY A 1 505 ? 5.254 -13.094 -12.891 1 89.62 505 GLY A C 1
ATOM 3962 O O . GLY A 1 505 ? 5.125 -12.664 -14.039 1 89.62 505 GLY A O 1
ATOM 3963 N N . ARG A 1 506 ? 5.301 -12.32 -11.836 1 91.69 506 ARG A N 1
ATOM 3964 C CA . ARG A 1 506 ? 5.223 -10.867 -11.984 1 91.69 506 ARG A CA 1
ATOM 3965 C C . ARG A 1 506 ? 6.418 -10.336 -12.766 1 91.69 506 ARG A C 1
ATOM 3967 O O . ARG A 1 506 ? 6.258 -9.492 -13.648 1 91.69 506 ARG A O 1
ATOM 3974 N N . VAL A 1 507 ? 7.527 -10.859 -12.453 1 95.31 507 VAL A N 1
ATOM 3975 C CA . VAL A 1 507 ? 8.75 -10.383 -13.086 1 95.31 507 VAL A CA 1
ATOM 3976 C C . VAL A 1 507 ? 8.766 -10.797 -14.555 1 95.31 507 VAL A C 1
ATOM 3978 O O . VAL A 1 507 ? 9.18 -10.023 -15.422 1 95.31 507 VAL A O 1
ATOM 3981 N N . ILE A 1 508 ? 8.289 -11.984 -14.844 1 91.12 508 ILE A N 1
ATOM 3982 C CA . ILE A 1 508 ? 8.18 -12.422 -16.234 1 91.12 508 ILE A CA 1
ATOM 3983 C C . ILE A 1 508 ? 7.266 -11.484 -17.016 1 91.12 508 ILE A C 1
ATOM 3985 O O . ILE A 1 508 ? 7.578 -11.094 -18.141 1 91.12 508 ILE A O 1
ATOM 3989 N N . GLY A 1 509 ? 6.184 -11.109 -16.422 1 87.12 509 GLY A N 1
ATOM 3990 C CA . GLY A 1 509 ? 5.258 -10.172 -17.047 1 87.12 509 GLY A CA 1
ATOM 3991 C C . GLY A 1 509 ? 5.887 -8.828 -17.359 1 87.12 509 GLY A C 1
ATOM 3992 O O . GLY A 1 509 ? 5.539 -8.195 -18.359 1 87.12 509 GLY A O 1
ATOM 3993 N N . ILE A 1 510 ? 6.793 -8.43 -16.547 1 91.38 510 ILE A N 1
ATOM 3994 C CA . ILE A 1 510 ? 7.492 -7.16 -16.719 1 91.38 510 ILE A CA 1
ATOM 3995 C C . ILE A 1 510 ? 8.516 -7.281 -17.844 1 91.38 510 ILE A C 1
ATOM 3997 O O . ILE A 1 510 ? 8.633 -6.387 -18.688 1 91.38 510 ILE A O 1
ATOM 4001 N N . LEU A 1 511 ? 9.234 -8.43 -17.891 1 91.12 511 LEU A N 1
ATOM 4002 C CA . LEU A 1 511 ? 10.391 -8.602 -18.766 1 91.12 511 LEU A CA 1
ATOM 4003 C C . LEU A 1 511 ? 9.945 -9 -20.172 1 91.12 511 LEU A C 1
ATOM 4005 O O . LEU A 1 511 ? 10.625 -8.695 -21.141 1 91.12 511 LEU A O 1
ATOM 4009 N N . VAL A 1 512 ? 8.797 -9.719 -20.125 1 81.94 512 VAL A N 1
ATOM 4010 C CA . VAL A 1 512 ? 8.352 -10.289 -21.406 1 81.94 512 VAL A CA 1
ATOM 4011 C C . VAL A 1 512 ? 6.922 -9.836 -21.688 1 81.94 512 VAL A C 1
ATOM 4013 O O . VAL A 1 512 ? 5.977 -10.617 -21.516 1 81.94 512 VAL A O 1
ATOM 4016 N N . PRO A 1 513 ? 6.68 -8.578 -22.047 1 69.19 513 PRO A N 1
ATOM 4017 C CA . PRO A 1 513 ? 5.324 -8.062 -22.25 1 69.19 513 PRO A CA 1
ATOM 4018 C C . PRO A 1 513 ? 4.449 -9.008 -23.078 1 69.19 513 PRO A C 1
ATOM 4020 O O . PRO A 1 513 ? 3.252 -9.141 -22.812 1 69.19 513 PRO A O 1
ATOM 4023 N N . ASP A 1 514 ? 4.84 -9.625 -24.156 1 65.38 514 ASP A N 1
ATOM 4024 C CA . ASP A 1 514 ? 4.031 -10.547 -24.953 1 65.38 514 ASP A CA 1
ATOM 4025 C C . ASP A 1 514 ? 4.324 -12 -24.578 1 65.38 514 ASP A C 1
ATOM 4027 O O . ASP A 1 514 ? 4.391 -12.875 -25.438 1 65.38 514 ASP A O 1
ATOM 4031 N N . PHE A 1 515 ? 4.484 -12.086 -23.297 1 61.41 515 PHE A N 1
ATOM 4032 C CA . PHE A 1 515 ? 4.898 -13.391 -22.797 1 61.41 515 PHE A CA 1
ATOM 4033 C C . PHE A 1 515 ? 3.893 -14.469 -23.188 1 61.41 515 PHE A C 1
ATOM 4035 O O . PHE A 1 515 ? 4.277 -15.555 -23.641 1 61.41 515 PHE A O 1
ATOM 4042 N N . VAL A 1 516 ? 2.627 -14.172 -22.953 1 54.09 516 VAL A N 1
ATOM 4043 C CA . VAL A 1 516 ? 1.636 -15.211 -23.203 1 54.09 516 VAL A CA 1
ATOM 4044 C C . VAL A 1 516 ? 1.427 -15.391 -24.703 1 54.09 516 VAL A C 1
ATOM 4046 O O . VAL A 1 516 ? 1.043 -16.469 -25.156 1 54.09 516 VAL A O 1
ATOM 4049 N N . ALA A 1 517 ? 1.626 -14.281 -25.5 1 44.97 517 ALA A N 1
ATOM 4050 C CA . ALA A 1 517 ? 1.408 -14.422 -26.938 1 44.97 517 ALA A CA 1
ATOM 4051 C C . ALA A 1 517 ? 2.449 -15.352 -27.562 1 44.97 517 ALA A C 1
ATOM 4053 O O . ALA A 1 517 ? 2.168 -16.047 -28.547 1 44.97 517 ALA A O 1
ATOM 4054 N N . ASN A 1 518 ? 3.791 -15.164 -27.062 1 42.78 518 ASN A N 1
ATOM 4055 C CA . ASN A 1 518 ? 4.855 -15.898 -27.734 1 42.78 518 ASN A CA 1
ATOM 4056 C C . ASN A 1 518 ? 5.156 -17.219 -27.031 1 42.78 518 ASN A C 1
ATOM 4058 O O . ASN A 1 518 ? 5.605 -17.234 -25.875 1 42.78 518 ASN A O 1
ATOM 4062 N N . GLY A 1 519 ? 4.27 -18.031 -26.969 1 39.97 519 GLY A N 1
ATOM 4063 C CA . GLY A 1 519 ? 4.488 -19.359 -26.422 1 39.97 519 GLY A CA 1
ATOM 4064 C C . GLY A 1 519 ? 5.949 -19.688 -26.188 1 39.97 519 GLY A C 1
ATOM 4065 O O . GLY A 1 519 ? 6.301 -20.312 -25.188 1 39.97 519 GLY A O 1
ATOM 4066 N N . ASN A 1 520 ? 6.812 -19.812 -27.391 1 36.44 520 ASN A N 1
ATOM 4067 C CA . ASN A 1 520 ? 8.109 -20.453 -27.562 1 36.44 520 ASN A CA 1
ATOM 4068 C C . ASN A 1 520 ? 9.258 -19.5 -27.203 1 36.44 520 ASN A C 1
ATOM 4070 O O . ASN A 1 520 ? 10.359 -19.641 -27.734 1 36.44 520 ASN A O 1
ATOM 4074 N N . VAL A 1 521 ? 9.133 -18.453 -26.719 1 35.03 521 VAL A N 1
ATOM 4075 C CA . VAL A 1 521 ? 10.273 -17.547 -26.875 1 35.03 521 VAL A CA 1
ATOM 4076 C C . VAL A 1 521 ? 11.516 -18.188 -26.25 1 35.03 521 VAL A C 1
ATOM 4078 O O . VAL A 1 521 ? 12.625 -17.672 -26.406 1 35.03 521 VAL A O 1
ATOM 4081 N N . PHE A 1 522 ? 11.453 -18.938 -25.328 1 34.81 522 PHE A N 1
ATOM 4082 C CA . PHE A 1 522 ? 12.719 -19.062 -24.609 1 34.81 522 PHE A CA 1
ATOM 4083 C C . PHE A 1 522 ? 13.586 -20.156 -25.203 1 34.81 522 PHE A C 1
ATOM 4085 O O . PHE A 1 522 ? 14.531 -20.625 -24.562 1 34.81 522 PHE A O 1
ATOM 4092 N N . GLY A 1 523 ? 13.188 -20.875 -26.312 1 27.75 523 GLY A N 1
ATOM 4093 C CA . GLY A 1 523 ? 14.273 -21.766 -26.719 1 27.75 523 GLY A CA 1
ATOM 4094 C C . GLY A 1 523 ? 15.523 -21.016 -27.141 1 27.75 523 GLY A C 1
ATOM 4095 O O . GLY A 1 523 ? 15.461 -19.859 -27.531 1 27.75 523 GLY A O 1
ATOM 4096 N N . GLY A 1 524 ? 16.656 -21.312 -26.469 1 24.86 524 GLY A N 1
ATOM 4097 C CA . GLY A 1 524 ? 18.016 -21.031 -26.891 1 24.86 524 GLY A CA 1
ATOM 4098 C C . GLY A 1 524 ? 18.203 -21.109 -28.391 1 24.86 524 GLY A C 1
ATOM 4099 O O . GLY A 1 524 ? 18.688 -22.109 -28.922 1 24.86 524 GLY A O 1
ATOM 4100 N N . ASP A 1 525 ? 17.359 -20.641 -29.375 1 22.41 525 ASP A N 1
ATOM 4101 C CA . ASP A 1 525 ? 18.266 -20.578 -30.516 1 22.41 525 ASP A CA 1
ATOM 4102 C C . ASP A 1 525 ? 19.359 -19.531 -30.297 1 22.41 525 ASP A C 1
ATOM 4104 O O . ASP A 1 525 ? 19.078 -18.453 -29.781 1 22.41 525 ASP A O 1
ATOM 4108 N N . MET B 1 1 ? 1.619 28.328 -19.25 1 35.31 1 MET B N 1
ATOM 4109 C CA . MET B 1 1 ? 2.9 28.797 -18.734 1 35.31 1 MET B CA 1
ATOM 4110 C C . MET B 1 1 ? 2.924 28.734 -17.203 1 35.31 1 MET B C 1
ATOM 4112 O O . MET B 1 1 ? 3.93 28.344 -16.609 1 35.31 1 MET B O 1
ATOM 4116 N N . SER B 1 2 ? 1.664 29.062 -16.531 1 45.72 2 SER B N 1
ATOM 4117 C CA . SER B 1 2 ? 1.529 29.203 -15.086 1 45.72 2 SER B CA 1
ATOM 4118 C C . SER B 1 2 ? 1.473 27.844 -14.391 1 45.72 2 SER B C 1
ATOM 4120 O O . SER B 1 2 ? 2.088 27.656 -13.336 1 45.72 2 SER B O 1
ATOM 4122 N N . LYS B 1 3 ? 0.771 26.859 -14.977 1 50.5 3 LYS B N 1
ATOM 4123 C CA . LYS B 1 3 ? 0.589 25.516 -14.43 1 50.5 3 LYS B CA 1
ATOM 4124 C C . LYS B 1 3 ? 1.908 24.75 -14.398 1 50.5 3 LYS B C 1
ATOM 4126 O O . LYS B 1 3 ? 2.203 24.047 -13.43 1 50.5 3 LYS B O 1
ATOM 4131 N N . ASN B 1 4 ? 2.586 25.031 -15.398 1 62.22 4 ASN B N 1
ATOM 4132 C CA . ASN B 1 4 ? 3.877 24.359 -15.539 1 62.22 4 ASN B CA 1
ATOM 4133 C C . ASN B 1 4 ? 4.879 24.859 -14.5 1 62.22 4 ASN B C 1
ATOM 4135 O O . ASN B 1 4 ? 5.66 24.062 -13.961 1 62.22 4 ASN B O 1
ATOM 4139 N N . ASN B 1 5 ? 4.562 26.188 -14.062 1 77.31 5 ASN B N 1
ATOM 4140 C CA . ASN B 1 5 ? 5.488 26.781 -13.102 1 77.31 5 ASN B CA 1
ATOM 4141 C C . ASN B 1 5 ? 5.266 26.25 -11.695 1 77.31 5 ASN B C 1
ATOM 4143 O O . ASN B 1 5 ? 6.223 25.969 -10.969 1 77.31 5 ASN B O 1
ATOM 4147 N N . TYR B 1 6 ? 4.016 26.062 -11.367 1 84.19 6 TYR B N 1
ATOM 4148 C CA . TYR B 1 6 ? 3.742 25.594 -10.008 1 84.19 6 TYR B CA 1
ATOM 4149 C C . TYR B 1 6 ? 4.113 24.125 -9.852 1 84.19 6 TYR B C 1
ATOM 4151 O O . TYR B 1 6 ? 4.562 23.719 -8.781 1 84.19 6 TYR B O 1
ATOM 4159 N N . LEU B 1 7 ? 3.939 23.438 -10.906 1 80.75 7 LEU B N 1
ATOM 4160 C CA . LEU B 1 7 ? 4.391 22.047 -10.883 1 80.75 7 LEU B CA 1
ATOM 4161 C C . LEU B 1 7 ? 5.887 21.969 -10.617 1 80.75 7 LEU B C 1
ATOM 4163 O O . LEU B 1 7 ? 6.352 21.062 -9.922 1 80.75 7 LEU B O 1
ATOM 4167 N N . GLU B 1 8 ? 6.531 22.859 -11.18 1 85.31 8 GLU B N 1
ATOM 4168 C CA . GLU B 1 8 ? 7.973 22.922 -10.945 1 85.31 8 GLU B CA 1
ATOM 4169 C C . GLU B 1 8 ? 8.273 23.266 -9.484 1 85.31 8 GLU B C 1
ATOM 4171 O O . GLU B 1 8 ? 9.258 22.766 -8.922 1 85.31 8 GLU B O 1
ATOM 4176 N N . VAL B 1 9 ? 7.469 24.125 -8.898 1 89.88 9 VAL B N 1
ATOM 4177 C CA . VAL B 1 9 ? 7.605 24.484 -7.488 1 89.88 9 VAL B CA 1
ATOM 4178 C C . VAL B 1 9 ? 7.43 23.234 -6.621 1 89.88 9 VAL B C 1
ATOM 4180 O O . VAL B 1 9 ? 8.219 23 -5.707 1 89.88 9 VAL B O 1
ATOM 4183 N N . GLN B 1 10 ? 6.434 22.531 -6.906 1 83 10 GLN B N 1
ATOM 4184 C CA . GLN B 1 10 ? 6.141 21.328 -6.133 1 83 10 GLN B CA 1
ATOM 4185 C C . GLN B 1 10 ? 7.297 20.344 -6.195 1 83 10 GLN B C 1
ATOM 4187 O O . GLN B 1 10 ? 7.68 19.766 -5.18 1 83 10 GLN B O 1
ATOM 4192 N N . LYS B 1 11 ? 7.82 20.203 -7.367 1 78.88 11 LYS B N 1
ATOM 4193 C CA . LYS B 1 11 ? 8.953 19.297 -7.551 1 78.88 11 LYS B CA 1
ATOM 4194 C C . LYS B 1 11 ? 10.172 19.781 -6.762 1 78.88 11 LYS B C 1
ATOM 4196 O O . LYS B 1 11 ? 10.867 18.984 -6.129 1 78.88 11 LYS B O 1
ATOM 4201 N N . ALA B 1 12 ? 10.383 21.031 -6.875 1 85.75 12 ALA B N 1
ATOM 4202 C CA . ALA B 1 12 ? 11.516 21.609 -6.16 1 85.75 12 ALA B CA 1
ATOM 4203 C C . ALA B 1 12 ? 11.344 21.469 -4.652 1 85.75 12 ALA B C 1
ATOM 4205 O O . ALA B 1 12 ? 12.305 21.156 -3.938 1 85.75 12 ALA B O 1
A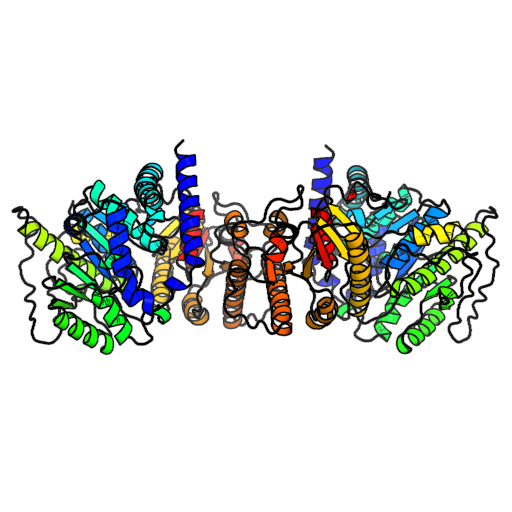TOM 4206 N N . MET B 1 13 ? 10.164 21.719 -4.195 1 86.94 13 MET B N 1
ATOM 4207 C CA . MET B 1 13 ? 9.875 21.609 -2.77 1 86.94 13 MET B CA 1
ATOM 4208 C C . MET B 1 13 ? 10.039 20.156 -2.293 1 86.94 13 MET B C 1
ATOM 4210 O O . MET B 1 13 ? 10.562 19.922 -1.202 1 86.94 13 MET B O 1
ATOM 4214 N N . GLU B 1 14 ? 9.57 19.297 -3.078 1 75.38 14 GLU B N 1
ATOM 4215 C CA . GLU B 1 14 ? 9.75 17.891 -2.75 1 75.38 14 GLU B CA 1
ATOM 4216 C C . GLU B 1 14 ? 11.234 17.516 -2.668 1 75.38 14 GLU B C 1
ATOM 4218 O O . GLU B 1 14 ? 11.633 16.703 -1.838 1 75.38 14 GLU B O 1
ATOM 4223 N N . GLY B 1 15 ? 11.961 18.047 -3.555 1 74.31 15 GLY B N 1
ATOM 4224 C CA . GLY B 1 15 ? 13.406 17.844 -3.508 1 74.31 15 GLY B CA 1
ATOM 4225 C C . GLY B 1 15 ? 14.031 18.344 -2.221 1 74.31 15 GLY B C 1
ATOM 4226 O O . GLY B 1 15 ? 14.875 17.656 -1.629 1 74.31 15 GLY B O 1
ATOM 4227 N N . ILE B 1 16 ? 13.609 19.453 -1.765 1 82.38 16 ILE B N 1
ATOM 4228 C CA . ILE B 1 16 ? 14.117 20.062 -0.537 1 82.38 16 ILE B CA 1
ATOM 4229 C C . ILE B 1 16 ? 13.781 19.172 0.655 1 82.38 16 ILE B C 1
ATOM 4231 O O . ILE B 1 16 ? 14.641 18.891 1.492 1 82.38 16 ILE B O 1
ATOM 4235 N N . VAL B 1 17 ? 12.562 18.75 0.674 1 76.94 17 VAL B N 1
ATOM 4236 C CA . VAL B 1 17 ? 12.086 17.938 1.788 1 76.94 17 VAL B CA 1
ATOM 4237 C C . VAL B 1 17 ? 12.805 16.594 1.784 1 76.94 17 VAL B C 1
ATOM 4239 O O . VAL B 1 17 ? 13.203 16.078 2.838 1 76.94 17 VAL B O 1
ATOM 4242 N N . ARG B 1 18 ? 12.945 16.062 0.63 1 65.94 18 ARG B N 1
ATOM 4243 C CA . ARG B 1 18 ? 13.625 14.773 0.479 1 65.94 18 ARG B CA 1
ATOM 4244 C C . ARG B 1 18 ? 15.07 14.867 0.946 1 65.94 18 ARG B C 1
ATOM 4246 O O . ARG B 1 18 ? 15.555 13.992 1.668 1 65.94 18 ARG B O 1
ATOM 4253 N N . ASP B 1 19 ? 15.719 15.82 0.53 1 66.06 19 ASP B N 1
ATOM 4254 C CA . ASP B 1 19 ? 17.125 16 0.89 1 66.06 19 ASP B CA 1
ATOM 4255 C C . ASP B 1 19 ? 17.281 16.188 2.398 1 66.06 19 ASP B C 1
ATOM 4257 O O . ASP B 1 19 ? 18.25 15.695 2.99 1 66.06 19 ASP B O 1
ATOM 4261 N N . ALA B 1 20 ? 16.375 16.812 2.941 1 70.56 20 ALA B N 1
ATOM 4262 C CA . ALA B 1 20 ? 16.391 17.047 4.383 1 70.56 20 ALA B CA 1
ATOM 4263 C C . ALA B 1 20 ? 16.156 15.758 5.156 1 70.56 20 ALA B C 1
ATOM 4265 O O . ALA B 1 20 ? 16.719 15.547 6.23 1 70.56 20 ALA B O 1
ATOM 4266 N N . SER B 1 21 ? 15.266 14.969 4.637 1 60.09 21 SER B N 1
ATOM 4267 C CA . SER B 1 21 ? 14.93 13.719 5.309 1 60.09 21 SER B CA 1
ATOM 4268 C C . SER B 1 21 ? 16.109 12.75 5.309 1 60.09 21 SER B C 1
ATOM 4270 O O . SER B 1 21 ? 16.203 11.883 6.184 1 60.09 21 SER B O 1
ATOM 4272 N N . ARG B 1 22 ? 16.891 12.922 4.398 1 51.56 22 ARG B N 1
ATOM 4273 C CA . ARG B 1 22 ? 18.047 12.047 4.266 1 51.56 22 ARG B CA 1
ATOM 4274 C C . ARG B 1 22 ? 19.156 12.469 5.211 1 51.56 22 ARG B C 1
ATOM 4276 O O . ARG B 1 22 ? 20.109 11.711 5.449 1 51.56 22 ARG B O 1
ATOM 4283 N N . THR B 1 23 ? 18.891 13.617 5.746 1 51.66 23 THR B N 1
ATOM 4284 C CA . THR B 1 23 ? 19.938 14.172 6.586 1 51.66 23 THR B CA 1
ATOM 4285 C C . THR B 1 23 ? 19.578 14.055 8.062 1 51.66 23 THR B C 1
ATOM 4287 O O . THR B 1 23 ? 18.547 14.578 8.5 1 51.66 23 THR B O 1
ATOM 4290 N N . ILE B 1 24 ? 20.25 13.242 8.812 1 48.44 24 ILE B N 1
ATOM 4291 C CA . ILE B 1 24 ? 20.031 12.969 10.234 1 48.44 24 ILE B CA 1
ATOM 4292 C C . ILE B 1 24 ? 20.312 14.227 11.047 1 48.44 24 ILE B C 1
ATOM 4294 O O . ILE B 1 24 ? 19.844 14.359 12.18 1 48.44 24 ILE B O 1
ATOM 4298 N N . ILE B 1 25 ? 20.828 15.141 10.453 1 45.94 25 ILE B N 1
ATOM 4299 C CA . ILE B 1 25 ? 21.391 16.281 11.164 1 45.94 25 ILE B CA 1
ATOM 4300 C C . ILE B 1 25 ? 20.281 17.078 11.844 1 45.94 25 ILE B C 1
ATOM 4302 O O . ILE B 1 25 ? 20.438 17.531 12.984 1 45.94 25 ILE B O 1
ATOM 4306 N N . PHE B 1 26 ? 19.109 17.125 11.281 1 48.34 26 PHE B N 1
ATOM 4307 C CA . PHE B 1 26 ? 18.062 17.969 11.828 1 48.34 26 PHE B CA 1
ATOM 4308 C C . PHE B 1 26 ? 17.453 17.359 13.078 1 48.34 26 PHE B C 1
ATOM 4310 O O . PHE B 1 26 ? 16.703 18.016 13.797 1 48.34 26 PHE B O 1
ATOM 4317 N N . ARG B 1 27 ? 17.953 16.203 13.32 1 57.38 27 ARG B N 1
ATOM 4318 C CA . ARG B 1 27 ? 17.438 15.508 14.492 1 57.38 27 ARG B CA 1
ATOM 4319 C C . ARG B 1 27 ? 18.484 15.477 15.609 1 57.38 27 ARG B C 1
ATOM 4321 O O . ARG B 1 27 ? 18.203 14.969 16.703 1 57.38 27 ARG B O 1
ATOM 4328 N N . ASN B 1 28 ? 19.531 16.172 15.312 1 72.06 28 ASN B N 1
ATOM 4329 C CA . ASN B 1 28 ? 20.609 16.203 16.281 1 72.06 28 ASN B CA 1
ATOM 4330 C C . ASN B 1 28 ? 20.5 17.406 17.219 1 72.06 28 ASN B C 1
ATOM 4332 O O . ASN B 1 28 ? 20.531 18.547 16.766 1 72.06 28 ASN B O 1
ATOM 4336 N N . LYS B 1 29 ? 20.516 17.109 18.5 1 77.31 29 LYS B N 1
ATOM 4337 C CA . LYS B 1 29 ? 20.344 18.141 19.531 1 77.31 29 LYS B CA 1
ATOM 4338 C C . LYS B 1 29 ? 21.5 19.141 19.484 1 77.31 29 LYS B C 1
ATOM 4340 O O . LYS B 1 29 ? 21.281 20.344 19.688 1 77.31 29 LYS B O 1
ATOM 4345 N N . SER B 1 30 ? 22.594 18.625 19.281 1 79 30 SER B N 1
ATOM 4346 C CA . SER B 1 30 ? 23.781 19.484 19.266 1 79 30 SER B CA 1
ATOM 4347 C C . SER B 1 30 ? 23.719 20.469 18.094 1 79 30 SER B C 1
ATOM 4349 O O . SER B 1 30 ? 24.016 21.641 18.266 1 79 30 SER B O 1
ATOM 4351 N N . TRP B 1 31 ? 23.375 20.031 17.016 1 79.81 31 TRP B N 1
ATOM 4352 C CA . TRP B 1 31 ? 23.219 20.906 15.859 1 79.81 31 TRP B CA 1
ATOM 4353 C C . TRP B 1 31 ? 22.125 21.953 16.109 1 79.81 31 TRP B C 1
ATOM 4355 O O . TRP B 1 31 ? 22.312 23.141 15.805 1 79.81 31 TRP B O 1
ATOM 4365 N N . TYR B 1 32 ? 21.078 21.484 16.609 1 82.06 32 TYR B N 1
ATOM 4366 C CA . TYR B 1 32 ? 19.922 22.359 16.828 1 82.06 32 TYR B CA 1
ATOM 4367 C C . TYR B 1 32 ? 20.297 23.547 17.719 1 82.06 32 TYR B C 1
ATOM 4369 O O . TYR B 1 32 ? 19.938 24.688 17.438 1 82.06 32 TYR B O 1
ATOM 4377 N N . SER B 1 33 ? 21.094 23.312 18.719 1 85.94 33 SER B N 1
ATOM 4378 C CA . SER B 1 33 ? 21.406 24.344 19.703 1 85.94 33 SER B CA 1
ATOM 4379 C C . SER B 1 33 ? 22.562 25.219 19.234 1 85.94 33 SER B C 1
ATOM 4381 O O . SER B 1 33 ? 22.688 26.375 19.672 1 85.94 33 SER B O 1
ATOM 4383 N N . THR B 1 34 ? 23.312 24.734 18.281 1 86.25 34 THR B N 1
ATOM 4384 C CA . THR B 1 34 ? 24.531 25.469 17.969 1 86.25 34 THR B CA 1
ATOM 4385 C C . THR B 1 34 ? 24.484 26.016 16.547 1 86.25 34 THR B C 1
ATOM 4387 O O . THR B 1 34 ? 25.062 27.078 16.281 1 86.25 34 THR B O 1
ATOM 4390 N N . LYS B 1 35 ? 23.781 25.297 15.719 1 87.31 35 LYS B N 1
ATOM 4391 C CA . LYS B 1 35 ? 23.938 25.641 14.305 1 87.31 35 LYS B CA 1
ATOM 4392 C C . LYS B 1 35 ? 22.625 26.156 13.703 1 87.31 35 LYS B C 1
ATOM 4394 O O . LYS B 1 35 ? 22.641 26.844 12.68 1 87.31 35 LYS B O 1
ATOM 4399 N N . SER B 1 36 ? 21.531 25.953 14.352 1 88.25 36 SER B N 1
ATOM 4400 C CA . SER B 1 36 ? 20.25 26.266 13.75 1 88.25 36 SER B CA 1
ATOM 4401 C C . SER B 1 36 ? 20.125 27.75 13.422 1 88.25 36 SER B C 1
ATOM 4403 O O . SER B 1 36 ? 19.875 28.109 12.273 1 88.25 36 SER B O 1
ATOM 4405 N N . LEU B 1 37 ? 20.391 28.641 14.375 1 91.94 37 LEU B N 1
ATOM 4406 C CA . LEU B 1 37 ? 20.172 30.078 14.188 1 91.94 37 LEU B CA 1
ATOM 4407 C C . LEU B 1 37 ? 21.297 30.688 13.375 1 91.94 37 LEU B C 1
ATOM 4409 O O . LEU B 1 37 ? 21.047 31.5 12.477 1 91.94 37 LEU B O 1
ATOM 4413 N N . PRO B 1 38 ? 22.547 30.234 13.586 1 90.56 38 PRO B N 1
ATOM 4414 C CA . PRO B 1 38 ? 23.625 30.766 12.734 1 90.56 38 PRO B CA 1
ATOM 4415 C C . PRO B 1 38 ? 23.422 30.422 11.258 1 90.56 38 PRO B C 1
ATOM 4417 O O . PRO B 1 38 ? 23.641 31.266 10.391 1 90.56 38 PRO B O 1
ATOM 4420 N N . GLU B 1 39 ? 23.016 29.25 11.023 1 90.06 39 GLU B N 1
ATOM 4421 C CA . GLU B 1 39 ? 22.766 28.859 9.641 1 90.06 39 GLU B CA 1
ATOM 4422 C C . GLU B 1 39 ? 21.609 29.656 9.039 1 90.06 39 GLU B C 1
ATOM 4424 O O . GLU B 1 39 ? 21.641 30.016 7.863 1 90.06 39 GLU B O 1
ATOM 4429 N N . MET B 1 40 ? 20.578 29.844 9.891 1 92.25 40 MET B N 1
ATOM 4430 C CA . MET B 1 40 ? 19.438 30.625 9.406 1 92.25 40 MET B CA 1
ATOM 4431 C C . MET B 1 40 ? 19.859 32.062 9.07 1 92.25 40 MET B C 1
ATOM 4433 O O . MET B 1 40 ? 19.375 32.625 8.102 1 92.25 40 MET B O 1
ATOM 4437 N N . SER B 1 41 ? 20.75 32.594 9.828 1 92.06 41 SER B N 1
ATOM 4438 C CA . SER B 1 41 ? 21.281 33.938 9.555 1 92.06 41 SER B CA 1
ATOM 4439 C C . SER B 1 41 ? 22.016 33.969 8.219 1 92.06 41 SER B C 1
ATOM 4441 O O . SER B 1 41 ? 21.922 34.938 7.48 1 92.06 41 SER B O 1
ATOM 4443 N N . ASP B 1 42 ? 22.703 32.875 7.969 1 91.94 42 ASP B N 1
ATOM 4444 C CA . ASP B 1 42 ? 23.375 32.781 6.68 1 91.94 42 ASP B CA 1
ATOM 4445 C C . ASP B 1 42 ? 22.375 32.75 5.531 1 91.94 42 ASP B C 1
ATOM 4447 O O . ASP B 1 42 ? 22.562 33.375 4.504 1 91.94 42 ASP B O 1
ATOM 4451 N N . TYR B 1 43 ? 21.375 31.984 5.738 1 93.56 43 TYR B N 1
ATOM 4452 C CA . TYR B 1 43 ? 20.375 31.844 4.691 1 93.56 43 TYR B CA 1
ATOM 4453 C C . TYR B 1 43 ? 19.672 33.156 4.426 1 93.56 43 TYR B C 1
ATOM 4455 O O . TYR B 1 43 ? 19.375 33.5 3.277 1 93.56 43 TYR B O 1
ATOM 4463 N N . ILE B 1 44 ? 19.359 33.906 5.496 1 94.06 44 ILE B N 1
ATOM 4464 C CA . ILE B 1 44 ? 18.688 35.188 5.367 1 94.06 44 ILE B CA 1
ATOM 4465 C C . ILE B 1 44 ? 19.547 36.125 4.52 1 94.06 44 ILE B C 1
ATOM 4467 O O . ILE B 1 44 ? 19.031 36.812 3.645 1 94.06 44 ILE B O 1
ATOM 4471 N N . LYS B 1 45 ? 20.812 36.062 4.688 1 92.5 45 LYS B N 1
ATOM 4472 C CA . LYS B 1 45 ? 21.75 36.875 3.912 1 92.5 45 LYS B CA 1
ATOM 4473 C C . LYS B 1 45 ? 21.781 36.438 2.451 1 92.5 45 LYS B C 1
ATOM 4475 O O . LYS B 1 45 ? 21.797 37.25 1.544 1 92.5 45 LYS B O 1
ATOM 4480 N N . ARG B 1 46 ? 21.766 35.156 2.316 1 93.44 46 ARG B N 1
ATOM 4481 C CA . ARG B 1 46 ? 21.859 34.594 0.98 1 93.44 46 ARG B CA 1
ATOM 4482 C C . ARG B 1 46 ? 20.656 34.969 0.134 1 93.44 46 ARG B C 1
ATOM 4484 O O . ARG B 1 46 ? 20.734 35 -1.096 1 93.44 46 ARG B O 1
ATOM 4491 N N . VAL B 1 47 ? 19.547 35.281 0.77 1 94.88 47 VAL B N 1
ATOM 4492 C CA . VAL B 1 47 ? 18.344 35.594 0.002 1 94.88 47 VAL B CA 1
ATOM 4493 C C . VAL B 1 47 ? 18.094 37.094 0.018 1 94.88 47 VAL B C 1
ATOM 4495 O O . VAL B 1 47 ? 17 37.562 -0.307 1 94.88 47 VAL B O 1
ATOM 4498 N N . ASP B 1 48 ? 19.016 37.875 0.445 1 94.38 48 ASP B N 1
ATOM 4499 C CA . ASP B 1 48 ? 19.047 39.344 0.397 1 94.38 48 ASP B CA 1
ATOM 4500 C C . ASP B 1 48 ? 18.016 39.938 1.344 1 94.38 48 ASP B C 1
ATOM 4502 O O . ASP B 1 48 ? 17.328 40.906 0.988 1 94.38 48 ASP B O 1
ATOM 4506 N N . ILE B 1 49 ? 17.812 39.281 2.463 1 94.38 49 ILE B N 1
ATOM 4507 C CA . ILE B 1 49 ? 17 39.844 3.533 1 94.38 49 ILE B CA 1
ATOM 4508 C C . ILE B 1 49 ? 17.891 40.406 4.641 1 94.38 49 ILE B C 1
ATOM 4510 O O . ILE B 1 49 ? 18.859 39.75 5.047 1 94.38 49 ILE B O 1
ATOM 4514 N N . ASN B 1 50 ? 17.609 41.594 4.961 1 92.75 50 ASN B N 1
ATOM 4515 C CA . ASN B 1 50 ? 18.312 42.156 6.109 1 92.75 50 ASN B CA 1
ATOM 4516 C C . ASN B 1 50 ? 17.484 42.062 7.387 1 92.75 50 ASN B C 1
ATOM 4518 O O . ASN B 1 50 ? 16.25 42.094 7.336 1 92.75 50 ASN B O 1
ATOM 4522 N N . LEU B 1 51 ? 18.125 41.938 8.477 1 90.56 51 LEU B N 1
ATOM 4523 C CA . LEU B 1 51 ? 17.453 41.75 9.766 1 90.56 51 LEU B CA 1
ATOM 4524 C C . LEU B 1 51 ? 16.609 42.969 10.125 1 90.56 51 LEU B C 1
ATOM 4526 O O . LEU B 1 51 ? 15.594 42.844 10.797 1 90.56 51 LEU B O 1
ATOM 4530 N N . ASP B 1 52 ? 17.031 44.094 9.586 1 90.69 52 ASP B N 1
ATOM 4531 C CA . ASP B 1 52 ? 16.25 45.281 9.82 1 90.69 52 ASP B CA 1
ATOM 4532 C C . ASP B 1 52 ? 14.891 45.219 9.141 1 90.69 52 ASP B C 1
ATOM 4534 O O . ASP B 1 52 ? 13.898 45.719 9.664 1 90.69 52 ASP B O 1
ATOM 4538 N N . ASP B 1 53 ? 14.93 44.656 8.031 1 92.75 53 ASP B N 1
ATOM 4539 C CA . ASP B 1 53 ? 13.672 44.469 7.328 1 92.75 53 ASP B CA 1
ATOM 4540 C C . ASP B 1 53 ? 12.75 43.5 8.109 1 92.75 53 ASP B C 1
ATOM 4542 O O . ASP B 1 53 ? 11.531 43.688 8.125 1 92.75 53 ASP B O 1
ATOM 4546 N N . VAL B 1 54 ? 13.32 42.562 8.734 1 94.25 54 VAL B N 1
ATOM 4547 C CA . VAL B 1 54 ? 12.555 41.594 9.531 1 94.25 54 VAL B CA 1
ATOM 4548 C C . VAL B 1 54 ? 11.953 42.312 10.742 1 94.25 54 VAL B C 1
ATOM 4550 O O . VAL B 1 54 ? 10.789 42.094 11.086 1 94.25 54 VAL B O 1
ATOM 4553 N N . ASP B 1 55 ? 12.727 43.156 11.289 1 90.25 55 ASP B N 1
ATOM 4554 C CA . ASP B 1 55 ? 12.242 43.938 12.438 1 90.25 55 ASP B CA 1
ATOM 4555 C C . ASP B 1 55 ? 11.109 44.875 12.039 1 90.25 55 ASP B C 1
ATOM 4557 O O . ASP B 1 55 ? 10.211 45.125 12.836 1 90.25 55 ASP B O 1
ATOM 4561 N N . GLY B 1 56 ? 11.164 45.312 10.867 1 92.25 56 GLY B N 1
ATOM 4562 C CA . GLY B 1 56 ? 10.164 46.25 10.359 1 92.25 56 GLY B CA 1
ATOM 4563 C C . GLY B 1 56 ? 8.82 45.594 10.094 1 92.25 56 GLY B C 1
ATOM 4564 O O . GLY B 1 56 ? 7.82 46.25 9.867 1 92.25 56 GLY B O 1
ATOM 4565 N N . LEU B 1 57 ? 8.766 44.312 10.266 1 96.31 57 LEU B N 1
ATOM 4566 C CA . LEU B 1 57 ? 7.539 43.562 9.984 1 96.31 57 LEU B CA 1
ATOM 4567 C C . LEU B 1 57 ? 6.609 43.562 11.188 1 96.31 57 LEU B C 1
ATOM 4569 O O . LEU B 1 57 ? 5.523 43 11.141 1 96.31 57 LEU B O 1
ATOM 4573 N N . ASN B 1 58 ? 7.008 44.219 12.297 1 96.88 58 ASN B N 1
ATOM 4574 C CA . ASN B 1 58 ? 6.18 44.406 13.484 1 96.88 58 ASN B CA 1
ATOM 4575 C C . ASN B 1 58 ? 5.551 43.062 13.914 1 96.88 58 ASN B C 1
ATOM 4577 O O . ASN B 1 58 ? 4.332 42.969 14.07 1 96.88 58 ASN B O 1
ATOM 4581 N N . ILE B 1 59 ? 6.336 42.125 14.305 1 98.25 59 ILE B N 1
ATOM 4582 C CA . ILE B 1 59 ? 5.988 40.719 14.375 1 98.25 59 ILE B CA 1
ATOM 4583 C C . ILE B 1 59 ? 5.344 40.406 15.727 1 98.25 59 ILE B C 1
ATOM 4585 O O . ILE B 1 59 ? 5.809 40.906 16.766 1 98.25 59 ILE B O 1
ATOM 4589 N N . ILE B 1 60 ? 4.207 39.75 15.68 1 98.69 60 ILE B N 1
ATOM 4590 C CA . ILE B 1 60 ? 3.707 39 16.812 1 98.69 60 ILE B CA 1
ATOM 4591 C C . ILE B 1 60 ? 4.234 37.562 16.734 1 98.69 60 ILE B C 1
ATOM 4593 O O . ILE B 1 60 ? 3.928 36.844 15.789 1 98.69 60 ILE B O 1
ATOM 4597 N N . HIS B 1 61 ? 5.074 37.156 17.656 1 98.62 61 HIS B N 1
ATOM 4598 C CA . HIS B 1 61 ? 5.703 35.844 17.641 1 98.62 61 HIS B CA 1
ATOM 4599 C C . HIS B 1 61 ? 5.012 34.906 18.609 1 98.62 61 HIS B C 1
ATOM 4601 O O . HIS B 1 61 ? 4.816 35.219 19.781 1 98.62 61 HIS B O 1
ATOM 4607 N N . VAL B 1 62 ? 4.582 33.75 18.109 1 98.5 62 VAL B N 1
ATOM 4608 C CA . VAL B 1 62 ? 3.766 32.844 18.922 1 98.5 62 VAL B CA 1
ATOM 4609 C C . VAL B 1 62 ? 4.449 31.5 19.031 1 98.5 62 VAL B C 1
ATOM 4611 O O . VAL B 1 62 ? 4.789 30.875 18.031 1 98.5 62 VAL B O 1
ATOM 4614 N N . SER B 1 63 ? 4.672 30.984 20.219 1 97.12 63 SER B N 1
ATOM 4615 C CA . SER B 1 63 ? 5.203 29.656 20.484 1 97.12 63 SER B CA 1
ATOM 4616 C C . SER B 1 63 ? 4.262 28.859 21.375 1 97.12 63 SER B C 1
ATOM 4618 O O . SER B 1 63 ? 3.18 29.328 21.734 1 97.12 63 SER B O 1
ATOM 4620 N N . GLY B 1 64 ? 4.605 27.578 21.609 1 93.75 64 GLY B N 1
ATOM 4621 C CA . GLY B 1 64 ? 3.785 26.703 22.438 1 93.75 64 GLY B CA 1
ATOM 4622 C C . GLY B 1 64 ? 3.695 25.281 21.891 1 93.75 64 GLY B C 1
ATOM 4623 O O . GLY B 1 64 ? 4.227 24.984 20.828 1 93.75 64 GLY B O 1
ATOM 4624 N N . THR B 1 65 ? 3.096 24.422 22.766 1 87.5 65 THR B N 1
ATOM 4625 C CA . THR B 1 65 ? 2.889 23.047 22.359 1 87.5 65 THR B CA 1
ATOM 4626 C C . THR B 1 65 ? 1.536 22.891 21.672 1 87.5 65 THR B C 1
ATOM 4628 O O . THR B 1 65 ? 1.453 22.328 20.562 1 87.5 65 THR B O 1
ATOM 4631 N N . LYS B 1 66 ? 0.465 23.406 22.297 1 83.25 66 LYS B N 1
ATOM 4632 C CA . LYS B 1 66 ? -0.896 23.344 21.766 1 83.25 66 LYS B CA 1
ATOM 4633 C C . LYS B 1 66 ? -1.523 24.719 21.703 1 83.25 66 LYS B C 1
ATOM 4635 O O . LYS B 1 66 ? -1.326 25.547 22.594 1 83.25 66 LYS B O 1
ATOM 4640 N N . GLY B 1 67 ? -2.129 25.031 20.531 1 88.19 67 GLY B N 1
ATOM 4641 C CA . GLY B 1 67 ? -2.902 26.266 20.453 1 88.19 67 GLY B CA 1
ATOM 4642 C C . GLY B 1 67 ? -2.223 27.344 19.625 1 88.19 67 GLY B C 1
ATOM 4643 O O . GLY B 1 67 ? -2.799 28.406 19.391 1 88.19 67 GLY B O 1
ATOM 4644 N N . LYS B 1 68 ? -1.066 27.078 19.125 1 91.44 68 LYS B N 1
ATOM 4645 C CA . LYS B 1 68 ? -0.333 28.078 18.359 1 91.44 68 LYS B CA 1
ATOM 4646 C C . LYS B 1 68 ? -1.13 28.531 17.141 1 91.44 68 LYS B C 1
ATOM 4648 O O . LYS B 1 68 ? -1.295 29.719 16.906 1 91.44 68 LYS B O 1
ATOM 4653 N N . GLY B 1 69 ? -1.606 27.594 16.453 1 91 69 GLY B N 1
ATOM 4654 C CA . GLY B 1 69 ? -2.371 27.891 15.258 1 91 69 GLY B CA 1
ATOM 4655 C C . GLY B 1 69 ? -3.635 28.688 15.539 1 91 69 GLY B C 1
ATOM 4656 O O . GLY B 1 69 ? -3.961 29.625 14.812 1 91 69 GLY B O 1
ATOM 4657 N N . SER B 1 70 ? -4.309 28.359 16.625 1 91.12 70 SER B N 1
ATOM 4658 C CA . SER B 1 70 ? -5.543 29.047 16.984 1 91.12 70 SER B CA 1
ATOM 4659 C C . SER B 1 70 ? -5.273 30.5 17.391 1 91.12 70 SER B C 1
ATOM 4661 O O . SER B 1 70 ? -5.965 31.422 16.953 1 91.12 70 SER B O 1
ATOM 4663 N N . VAL B 1 71 ? -4.281 30.641 18.203 1 96.75 71 VAL B N 1
ATOM 4664 C CA . VAL B 1 71 ? -3.938 31.984 18.656 1 96.75 71 VAL B CA 1
ATOM 4665 C C . VAL B 1 71 ? -3.529 32.844 17.469 1 96.75 71 VAL B C 1
ATOM 4667 O O . VAL B 1 71 ? -3.943 34 17.359 1 96.75 71 VAL B O 1
ATOM 4670 N N . SER B 1 72 ? -2.732 32.219 16.625 1 97.44 72 SER B N 1
ATOM 4671 C CA . SER B 1 72 ? -2.293 32.938 15.43 1 97.44 72 SER B CA 1
ATOM 4672 C C . SER B 1 72 ? -3.477 33.344 14.547 1 97.44 72 SER B C 1
ATOM 4674 O O . SER B 1 72 ? -3.533 34.438 14.023 1 97.44 72 SER B O 1
ATOM 4676 N N . ALA B 1 73 ? -4.41 32.5 14.43 1 94.44 73 ALA B N 1
ATOM 4677 C CA . ALA B 1 73 ? -5.594 32.75 13.617 1 94.44 73 ALA B CA 1
ATOM 4678 C C . ALA B 1 73 ? -6.449 33.844 14.234 1 94.44 73 ALA B C 1
ATOM 4680 O O . ALA B 1 73 ? -6.949 34.719 13.523 1 94.44 73 ALA B O 1
ATOM 4681 N N . PHE B 1 74 ? -6.645 33.812 15.516 1 97.06 74 PHE B N 1
ATOM 4682 C CA . PHE B 1 74 ? -7.395 34.844 16.203 1 97.06 74 PHE B CA 1
ATOM 4683 C C . PHE B 1 74 ? -6.719 36.219 16.031 1 97.06 74 PHE B C 1
ATOM 4685 O O . PHE B 1 74 ? -7.387 37.219 15.758 1 97.06 74 PHE B O 1
ATOM 4692 N N . CYS B 1 75 ? -5.395 36.188 16.25 1 98.38 75 CYS B N 1
ATOM 4693 C CA . CYS B 1 75 ? -4.66 37.438 16.094 1 98.38 75 CYS B CA 1
ATOM 4694 C C . CYS B 1 75 ? -4.848 38 14.688 1 98.38 75 CYS B C 1
ATOM 4696 O O . CYS B 1 75 ? -5.145 39.188 14.523 1 98.38 75 CYS B O 1
ATOM 4698 N N . GLU B 1 76 ? -4.656 37.094 13.719 1 97.75 76 GLU B N 1
ATOM 4699 C CA . GLU B 1 76 ? -4.793 37.5 12.328 1 97.75 76 GLU B CA 1
ATOM 4700 C C . GLU B 1 76 ? -6.176 38.094 12.055 1 97.75 76 GLU B C 1
ATOM 4702 O O . GLU B 1 76 ? -6.301 39.156 11.453 1 97.75 76 GLU B O 1
ATOM 4707 N N . SER B 1 77 ? -7.184 37.5 12.484 1 97 77 SER B N 1
ATOM 4708 C CA . SER B 1 77 ? -8.57 37.875 12.242 1 97 77 SER B CA 1
ATOM 4709 C C . SER B 1 77 ? -8.883 39.219 12.938 1 97 77 SER B C 1
ATOM 4711 O O . SER B 1 77 ? -9.531 40.094 12.359 1 97 77 SER B O 1
ATOM 4713 N N . ILE B 1 78 ? -8.461 39.375 14.164 1 97.94 78 ILE B N 1
ATOM 4714 C CA . ILE B 1 78 ? -8.703 40.594 14.938 1 97.94 78 ILE B CA 1
ATOM 4715 C C . ILE B 1 78 ? -8.016 41.781 14.266 1 97.94 78 ILE B C 1
ATOM 4717 O O . ILE B 1 78 ? -8.633 42.812 14.07 1 97.94 78 ILE B O 1
ATOM 4721 N N . LEU B 1 79 ? -6.77 41.562 13.93 1 98.38 79 LEU B N 1
ATOM 4722 C CA . LEU B 1 79 ? -5.996 42.688 13.367 1 98.38 79 LEU B CA 1
ATOM 4723 C C . LEU B 1 79 ? -6.488 43.031 11.969 1 98.38 79 LEU B C 1
ATOM 4725 O O . LEU B 1 79 ? -6.516 44.219 11.602 1 98.38 79 LEU B O 1
ATOM 4729 N N . ARG B 1 80 ? -6.875 42.031 11.219 1 97.44 80 ARG B N 1
ATOM 4730 C CA . ARG B 1 80 ? -7.477 42.312 9.922 1 97.44 80 ARG B CA 1
ATOM 4731 C C . ARG B 1 80 ? -8.781 43.062 10.07 1 97.44 80 ARG B C 1
ATOM 4733 O O . ARG B 1 80 ? -9.047 44 9.305 1 97.44 80 ARG B O 1
ATOM 4740 N N . ALA B 1 81 ? -9.57 42.719 11 1 96.44 81 ALA B N 1
ATOM 4741 C CA . ALA B 1 81 ? -10.82 43.406 11.273 1 96.44 81 ALA B CA 1
ATOM 4742 C C . ALA B 1 81 ? -10.57 44.844 11.68 1 96.44 81 ALA B C 1
ATOM 4744 O O . ALA B 1 81 ? -11.438 45.719 11.516 1 96.44 81 ALA B O 1
ATOM 4745 N N . ASN B 1 82 ? -9.414 45.156 12.219 1 96.25 82 ASN B N 1
ATOM 4746 C CA . ASN B 1 82 ? -9.039 46.5 12.617 1 96.25 82 ASN B CA 1
ATOM 4747 C C . ASN B 1 82 ? -8.453 47.281 11.445 1 96.25 82 ASN B C 1
ATOM 4749 O O . ASN B 1 82 ? -7.984 48.406 11.617 1 96.25 82 ASN B O 1
ATOM 4753 N N . GLY B 1 83 ? -8.367 46.656 10.266 1 95.56 83 GLY B N 1
ATOM 4754 C CA . GLY B 1 83 ? -7.996 47.375 9.047 1 95.56 83 GLY B CA 1
ATOM 4755 C C . GLY B 1 83 ? -6.523 47.25 8.711 1 95.56 83 GLY B C 1
ATOM 4756 O O . GLY B 1 83 ? -6.051 47.875 7.742 1 95.56 83 GLY B O 1
ATOM 4757 N N . PHE B 1 84 ? -5.789 46.469 9.422 1 97 84 PHE B N 1
ATOM 4758 C CA . PHE B 1 84 ? -4.371 46.312 9.133 1 97 84 PHE B CA 1
ATOM 4759 C C . PHE B 1 84 ? -4.164 45.281 8.023 1 97 84 PHE B C 1
ATOM 4761 O O . PHE B 1 84 ? -4.926 44.312 7.914 1 97 84 PHE B O 1
ATOM 4768 N N . LYS B 1 85 ? -3.189 45.5 7.207 1 98 85 LYS B N 1
ATOM 4769 C CA . LYS B 1 85 ? -2.746 44.469 6.277 1 98 85 LYS B CA 1
ATOM 4770 C C . LYS B 1 85 ? -1.933 43.375 6.996 1 98 85 LYS B C 1
ATOM 4772 O O . LYS B 1 85 ? -0.817 43.656 7.449 1 98 85 LYS B O 1
ATOM 4777 N N . THR B 1 86 ? -2.469 42.219 7.031 1 98.12 86 THR B N 1
ATOM 4778 C CA . THR B 1 86 ? -1.879 41.188 7.887 1 98.12 86 THR B CA 1
ATOM 4779 C C . THR B 1 86 ? -1.091 40.188 7.059 1 98.12 86 THR B C 1
ATOM 4781 O O . THR B 1 86 ? -1.42 39.938 5.898 1 98.12 86 THR B O 1
ATOM 4784 N N . GLY B 1 87 ? -0.007 39.625 7.605 1 98.25 87 GLY B N 1
ATOM 4785 C CA . GLY B 1 87 ? 0.709 38.438 7.168 1 98.25 87 GLY B CA 1
ATOM 4786 C C . GLY B 1 87 ? 0.745 37.344 8.219 1 98.25 87 GLY B C 1
ATOM 4787 O O . GLY B 1 87 ? 1.076 37.594 9.375 1 98.25 87 GLY B O 1
ATOM 4788 N N . LEU B 1 88 ? 0.32 36.188 7.809 1 97.62 88 LEU B N 1
ATOM 4789 C CA . LEU B 1 88 ? 0.324 35.062 8.734 1 97.62 88 LEU B CA 1
ATOM 4790 C C . LEU B 1 88 ? 1.19 33.906 8.203 1 97.62 88 LEU B C 1
ATOM 4792 O O . LEU B 1 88 ? 1.05 33.5 7.051 1 97.62 88 LEU B O 1
ATOM 4796 N N . TYR B 1 89 ? 2.162 33.469 8.992 1 97.19 89 TYR B N 1
ATOM 4797 C CA . TYR B 1 89 ? 2.93 32.25 8.734 1 97.19 89 TYR B CA 1
ATOM 4798 C C . TYR B 1 89 ? 2.613 31.172 9.766 1 97.19 89 TYR B C 1
ATOM 4800 O O . TYR B 1 89 ? 2.842 31.359 10.961 1 97.19 89 TYR B O 1
ATOM 4808 N N . SER B 1 90 ? 2.027 30.062 9.273 1 92.5 90 SER B N 1
ATOM 4809 C CA . SER B 1 90 ? 1.628 28.984 10.172 1 92.5 90 SER B CA 1
ATOM 4810 C C . SER B 1 90 ? 2.051 27.625 9.617 1 92.5 90 SER B C 1
ATOM 4812 O O . SER B 1 90 ? 2.461 27.516 8.461 1 92.5 90 SER B O 1
ATOM 4814 N N . SER B 1 91 ? 2.127 26.625 10.5 1 87.38 91 SER B N 1
ATOM 4815 C CA . SER B 1 91 ? 2.459 25.25 10.148 1 87.38 91 SER B CA 1
ATOM 4816 C C . SER B 1 91 ? 1.807 24.266 11.109 1 87.38 91 SER B C 1
ATOM 4818 O O . SER B 1 91 ? 1.491 24.609 12.25 1 87.38 91 SER B O 1
ATOM 4820 N N . PRO B 1 92 ? 1.546 23.047 10.68 1 79.5 92 PRO B N 1
ATOM 4821 C CA . PRO B 1 92 ? 1.716 22.562 9.305 1 79.5 92 PRO B CA 1
ATOM 4822 C C . PRO B 1 92 ? 0.558 22.969 8.391 1 79.5 92 PRO B C 1
ATOM 4824 O O . PRO B 1 92 ? -0.41 23.578 8.852 1 79.5 92 PRO B O 1
ATOM 4827 N N . HIS B 1 93 ? 0.808 22.812 7.027 1 82.44 93 HIS B N 1
ATOM 4828 C CA . HIS B 1 93 ? -0.309 22.969 6.102 1 82.44 93 HIS B CA 1
ATOM 4829 C C . HIS B 1 93 ? -1.172 21.703 6.07 1 82.44 93 HIS B C 1
ATOM 4831 O O . HIS B 1 93 ? -0.745 20.641 6.527 1 82.44 93 HIS B O 1
ATOM 4837 N N . LEU B 1 94 ? -2.373 21.922 5.582 1 77.75 94 LEU B N 1
ATOM 4838 C CA . LEU B 1 94 ? -3.301 20.797 5.508 1 77.75 94 LEU B CA 1
ATOM 4839 C C . LEU B 1 94 ? -3.197 20.094 4.156 1 77.75 94 LEU B C 1
ATOM 4841 O O . LEU B 1 94 ? -3.092 18.859 4.098 1 77.75 94 LEU B O 1
ATOM 4845 N N . VAL B 1 95 ? -3.215 20.859 3.078 1 75.25 95 VAL B N 1
ATOM 4846 C CA . VAL B 1 95 ? -3.289 20.297 1.736 1 75.25 95 VAL B CA 1
ATOM 4847 C C . VAL B 1 95 ? -2.033 20.672 0.95 1 75.25 95 VAL B C 1
ATOM 4849 O O . VAL B 1 95 ? -1.42 19.812 0.311 1 75.25 95 VAL B O 1
ATOM 4852 N N . GLU B 1 96 ? -1.71 21.875 0.961 1 81.94 96 GLU B N 1
ATOM 4853 C CA . GLU B 1 96 ? -0.557 22.328 0.181 1 81.94 96 GLU B CA 1
ATOM 4854 C C . GLU B 1 96 ? 0.244 23.391 0.929 1 81.94 96 GLU B C 1
ATOM 4856 O O . GLU B 1 96 ? -0.291 24.078 1.8 1 81.94 96 GLU B O 1
ATOM 4861 N N . PHE B 1 97 ? 1.438 23.625 0.493 1 85.19 97 PHE B N 1
ATOM 4862 C CA . PHE B 1 97 ? 2.41 24.484 1.159 1 85.19 97 PHE B CA 1
ATOM 4863 C C . PHE B 1 97 ? 1.944 25.938 1.153 1 85.19 97 PHE B C 1
ATOM 4865 O O . PHE B 1 97 ? 2.244 26.688 2.078 1 85.19 97 PHE B O 1
ATOM 4872 N N . ARG B 1 98 ? 1.169 26.344 0.187 1 88.75 98 ARG B N 1
ATOM 4873 C CA . ARG B 1 98 ? 0.761 27.734 0.053 1 88.75 98 ARG B CA 1
ATOM 4874 C C . ARG B 1 98 ? -0.069 28.172 1.253 1 88.75 98 ARG B C 1
ATOM 4876 O O . ARG B 1 98 ? -0.099 29.359 1.588 1 88.75 98 ARG B O 1
ATOM 4883 N N . GLU B 1 99 ? -0.644 27.219 1.931 1 88.94 99 GLU B N 1
ATOM 4884 C CA . GLU B 1 99 ? -1.504 27.516 3.07 1 88.94 99 GLU B CA 1
ATOM 4885 C C . GLU B 1 99 ? -0.705 28.141 4.219 1 88.94 99 GLU B C 1
ATOM 4887 O O . GLU B 1 99 ? -1.271 28.797 5.094 1 88.94 99 GLU B O 1
ATOM 4892 N N . ARG B 1 100 ? 0.57 27.953 4.176 1 92.69 100 ARG B N 1
ATOM 4893 C CA . ARG B 1 100 ? 1.402 28.344 5.305 1 92.69 100 ARG B CA 1
ATOM 4894 C C . ARG B 1 100 ? 1.629 29.859 5.309 1 92.69 100 ARG B C 1
ATOM 4896 O O . ARG B 1 100 ? 2.059 30.422 6.316 1 92.69 100 ARG B O 1
ATOM 4903 N N . ILE B 1 101 ? 1.407 30.484 4.164 1 95.62 101 ILE B N 1
ATOM 4904 C CA . ILE B 1 101 ? 1.597 31.922 4.047 1 95.62 101 ILE B CA 1
ATOM 4905 C C . ILE B 1 101 ? 0.284 32.594 3.631 1 95.62 101 ILE B C 1
ATOM 4907 O O . ILE B 1 101 ? -0.252 32.281 2.559 1 95.62 101 ILE B O 1
ATOM 4911 N N . ARG B 1 102 ? -0.176 33.5 4.496 1 94.25 102 ARG B N 1
ATOM 4912 C CA . ARG B 1 102 ? -1.417 34.219 4.188 1 94.25 102 ARG B CA 1
ATOM 4913 C C . ARG B 1 102 ? -1.229 35.719 4.27 1 94.25 102 ARG B C 1
ATOM 4915 O O . ARG B 1 102 ? -0.507 36.219 5.141 1 94.25 102 ARG B O 1
ATOM 4922 N N . ILE B 1 103 ? -1.825 36.438 3.285 1 95.94 103 ILE B N 1
ATOM 4923 C CA . ILE B 1 103 ? -1.934 37.875 3.303 1 95.94 103 ILE B CA 1
ATOM 4924 C C . ILE B 1 103 ? -3.398 38.281 3.438 1 95.94 103 ILE B C 1
ATOM 4926 O O . ILE B 1 103 ? -4.23 37.938 2.598 1 95.94 103 ILE B O 1
ATOM 4930 N N . ASN B 1 104 ? -3.699 38.969 4.465 1 94.75 104 ASN B N 1
ATOM 4931 C CA . ASN B 1 104 ? -5.074 39.375 4.746 1 94.75 104 ASN B CA 1
ATOM 4932 C C . ASN B 1 104 ? -6.016 38.188 4.762 1 94.75 104 ASN B C 1
ATOM 4934 O O . ASN B 1 104 ? -7.086 38.219 4.156 1 94.75 104 ASN B O 1
ATOM 4938 N N . GLY B 1 105 ? -5.508 37.156 5.379 1 90.44 105 GLY B N 1
ATOM 4939 C CA . GLY B 1 105 ? -6.332 35.969 5.582 1 90.44 105 GLY B CA 1
ATOM 4940 C C . GLY B 1 105 ? -6.414 35.062 4.352 1 90.44 105 GLY B C 1
ATOM 4941 O O . GLY B 1 105 ? -6.992 34 4.402 1 90.44 105 GLY B O 1
ATOM 4942 N N . LEU B 1 106 ? -5.727 35.438 3.277 1 88.25 106 LEU B N 1
ATOM 4943 C CA . LEU B 1 106 ? -5.828 34.688 2.027 1 88.25 106 LEU B CA 1
ATOM 4944 C C . LEU B 1 106 ? -4.484 34.062 1.651 1 88.25 106 LEU B C 1
ATOM 4946 O O . LEU B 1 106 ? -3.436 34.688 1.856 1 88.25 106 LEU B O 1
ATOM 4950 N N . THR B 1 107 ? -4.57 32.875 1.074 1 89.5 107 THR B N 1
ATOM 4951 C CA . THR B 1 107 ? -3.355 32.25 0.566 1 89.5 107 THR B CA 1
ATOM 4952 C C . THR B 1 107 ? -2.885 32.938 -0.711 1 89.5 107 THR B C 1
ATOM 4954 O O . THR B 1 107 ? -3.674 33.594 -1.399 1 89.5 107 THR B O 1
ATOM 4957 N N . LEU B 1 108 ? -1.631 32.781 -0.968 1 90.88 108 LEU B N 1
ATOM 4958 C CA . LEU B 1 108 ? -1.104 33.281 -2.225 1 90.88 108 LEU B CA 1
ATOM 4959 C C . LEU B 1 108 ? -1.6 32.469 -3.408 1 90.88 108 LEU B C 1
ATOM 4961 O O . LEU B 1 108 ? -1.763 31.25 -3.297 1 90.88 108 LEU B O 1
ATOM 4965 N N . THR B 1 109 ? -1.897 33.156 -4.512 1 87.94 109 THR B N 1
ATOM 4966 C CA . THR B 1 109 ? -2.203 32.406 -5.727 1 87.94 109 THR B CA 1
ATOM 4967 C C . THR B 1 109 ? -0.996 31.578 -6.176 1 87.94 109 THR B C 1
ATOM 4969 O O . THR B 1 109 ? 0.137 31.875 -5.789 1 87.94 109 THR B O 1
ATOM 4972 N N . LYS B 1 110 ? -1.219 30.578 -6.992 1 87.38 110 LYS B N 1
ATOM 4973 C CA . LYS B 1 110 ? -0.137 29.719 -7.473 1 87.38 110 LYS B CA 1
ATOM 4974 C C . LYS B 1 110 ? 0.924 30.547 -8.203 1 87.38 110 LYS B C 1
ATOM 4976 O O . LYS B 1 110 ? 2.121 30.281 -8.062 1 87.38 110 LYS B O 1
ATOM 4981 N N . ASP B 1 111 ? 0.442 31.516 -8.938 1 90.19 111 ASP B N 1
ATOM 4982 C CA . ASP B 1 111 ? 1.368 32.344 -9.711 1 90.19 111 ASP B CA 1
ATOM 4983 C C . ASP B 1 111 ? 2.236 33.188 -8.781 1 90.19 111 ASP B C 1
ATOM 4985 O O . ASP B 1 111 ? 3.455 33.281 -8.961 1 90.19 111 ASP B O 1
ATOM 4989 N N . VAL B 1 112 ? 1.6 33.875 -7.863 1 92.88 112 VAL B N 1
ATOM 4990 C CA . VAL B 1 112 ? 2.32 34.75 -6.941 1 92.88 112 VAL B CA 1
ATOM 4991 C C . VAL B 1 112 ? 3.258 33.906 -6.07 1 92.88 112 VAL B C 1
ATOM 4993 O O . VAL B 1 112 ? 4.402 34.281 -5.828 1 92.88 112 VAL B O 1
ATOM 4996 N N . PHE B 1 113 ? 2.777 32.781 -5.645 1 94.31 113 PHE B N 1
ATOM 4997 C CA . PHE B 1 113 ? 3.598 31.875 -4.836 1 94.31 113 PHE B CA 1
ATOM 4998 C C . PHE B 1 113 ? 4.828 31.422 -5.613 1 94.31 113 PHE B C 1
ATOM 5000 O O . PHE B 1 113 ? 5.938 31.406 -5.07 1 94.31 113 PHE B O 1
ATOM 5007 N N . SER B 1 114 ? 4.594 31.047 -6.848 1 93.5 114 SER B N 1
ATOM 5008 C CA . SER B 1 114 ? 5.688 30.562 -7.684 1 93.5 114 SER B CA 1
ATOM 5009 C C . SER B 1 114 ? 6.746 31.641 -7.887 1 93.5 114 SER B C 1
ATOM 5011 O O . SER B 1 114 ? 7.945 31.359 -7.859 1 93.5 114 SER B O 1
ATOM 5013 N N . LYS B 1 115 ? 6.242 32.781 -8.078 1 94.56 115 LYS B N 1
ATOM 5014 C CA . LYS B 1 115 ? 7.156 33.906 -8.273 1 94.56 115 LYS B CA 1
ATOM 5015 C C . LYS B 1 115 ? 8.07 34.062 -7.07 1 94.56 115 LYS B C 1
ATOM 5017 O O . LYS B 1 115 ? 9.297 34.125 -7.215 1 94.56 115 LYS B O 1
ATOM 5022 N N . TYR B 1 116 ? 7.516 34.188 -5.91 1 95.5 116 TYR B N 1
ATOM 5023 C CA . TYR B 1 116 ? 8.305 34.344 -4.699 1 95.5 116 TYR B CA 1
ATOM 5024 C C . TYR B 1 116 ? 9.172 33.125 -4.422 1 95.5 116 TYR B C 1
ATOM 5026 O O . TYR B 1 116 ? 10.305 33.281 -3.951 1 95.5 116 TYR B O 1
ATOM 5034 N N . PHE B 1 117 ? 8.609 31.969 -4.695 1 95.44 117 PHE B N 1
ATOM 5035 C CA . PHE B 1 117 ? 9.344 30.719 -4.48 1 95.44 117 PHE B CA 1
ATOM 5036 C C . PHE B 1 117 ? 10.648 30.719 -5.27 1 95.44 117 PHE B C 1
ATOM 5038 O O . PHE B 1 117 ? 11.719 30.469 -4.715 1 95.44 117 PHE B O 1
ATOM 5045 N N . PHE B 1 118 ? 10.57 31.031 -6.5 1 94.31 118 PHE B N 1
ATOM 5046 C CA . PHE B 1 118 ? 11.75 30.938 -7.352 1 94.31 118 PHE B CA 1
ATOM 5047 C C . PHE B 1 118 ? 12.711 32.094 -7.074 1 94.31 118 PHE B C 1
ATOM 5049 O O . PHE B 1 118 ? 13.922 31.953 -7.246 1 94.31 118 PHE B O 1
ATOM 5056 N N . ASP B 1 119 ? 12.172 33.156 -6.629 1 95.06 119 ASP B N 1
ATOM 5057 C CA . ASP B 1 119 ? 13.039 34.25 -6.18 1 95.06 119 ASP B CA 1
ATOM 5058 C C . ASP B 1 119 ? 13.977 33.781 -5.07 1 95.06 119 ASP B C 1
ATOM 5060 O O . ASP B 1 119 ? 15.188 34 -5.148 1 95.06 119 ASP B O 1
ATOM 5064 N N . VAL B 1 120 ? 13.445 33.125 -4.09 1 95.19 120 VAL B N 1
ATOM 5065 C CA . VAL B 1 120 ? 14.211 32.625 -2.951 1 95.19 120 VAL B CA 1
ATOM 5066 C C . VAL B 1 120 ? 15.047 31.422 -3.373 1 95.19 120 VAL B C 1
ATOM 5068 O O . VAL B 1 120 ? 16.234 31.344 -3.076 1 95.19 120 VAL B O 1
ATOM 5071 N N . TYR B 1 121 ? 14.422 30.5 -4.078 1 94 121 TYR B N 1
ATOM 5072 C CA . TYR B 1 121 ? 15.047 29.25 -4.48 1 94 121 TYR B CA 1
ATOM 5073 C C . TYR B 1 121 ? 16.281 29.516 -5.328 1 94 121 TYR B C 1
ATOM 5075 O O . TYR B 1 121 ? 17.344 28.906 -5.105 1 94 121 TYR B O 1
ATOM 5083 N N . ASN B 1 122 ? 16.188 30.375 -6.297 1 93.38 122 ASN B N 1
ATOM 5084 C CA . ASN B 1 122 ? 17.281 30.672 -7.207 1 93.38 122 ASN B CA 1
ATOM 5085 C C . ASN B 1 122 ? 18.453 31.344 -6.488 1 93.38 122 ASN B C 1
ATOM 5087 O O . ASN B 1 122 ? 19.609 31.094 -6.797 1 93.38 122 ASN B O 1
ATOM 5091 N N . LYS B 1 123 ? 18.203 32.219 -5.602 1 93.94 123 LYS B N 1
ATOM 5092 C CA . LYS B 1 123 ? 19.266 32.844 -4.82 1 93.94 123 LYS B CA 1
ATOM 5093 C C . LYS B 1 123 ? 20.047 31.828 -3.998 1 93.94 123 LYS B C 1
ATOM 5095 O O . LYS B 1 123 ? 21.266 31.906 -3.912 1 93.94 123 LYS B O 1
ATOM 5100 N N . LEU B 1 124 ? 19.297 30.906 -3.424 1 93 124 LEU B N 1
ATOM 5101 C CA . LEU B 1 124 ? 19.938 29.859 -2.627 1 93 124 LEU B CA 1
ATOM 5102 C C . LEU B 1 124 ? 20.766 28.938 -3.514 1 93 124 LEU B C 1
ATOM 5104 O O . LEU B 1 124 ? 21.875 28.531 -3.141 1 93 124 LEU B O 1
ATOM 5108 N N . GLU B 1 125 ? 20.188 28.594 -4.668 1 88.75 125 GLU B N 1
ATOM 5109 C CA . GLU B 1 125 ? 20.891 27.703 -5.586 1 88.75 125 GLU B CA 1
ATOM 5110 C C . GLU B 1 125 ? 22.172 28.344 -6.117 1 88.75 125 GLU B C 1
ATOM 5112 O O . GLU B 1 125 ? 23.188 27.672 -6.293 1 88.75 125 GLU B O 1
ATOM 5117 N N . SER B 1 126 ? 22.141 29.547 -6.371 1 89.81 126 SER B N 1
ATOM 5118 C CA . SER B 1 126 ? 23.281 30.25 -6.949 1 89.81 126 SER B CA 1
ATOM 5119 C C . SER B 1 126 ? 24.406 30.406 -5.938 1 89.81 126 SER B C 1
ATOM 5121 O O . SER B 1 126 ? 25.562 30.578 -6.316 1 89.81 126 SER B O 1
ATOM 5123 N N . THR B 1 127 ? 24.094 30.297 -4.688 1 89.94 127 THR B N 1
ATOM 5124 C CA . THR B 1 127 ? 25.109 30.5 -3.662 1 89.94 127 THR B CA 1
ATOM 5125 C C . THR B 1 127 ? 25.484 29.188 -2.996 1 89.94 127 THR B C 1
ATOM 5127 O O . THR B 1 127 ? 26.234 29.172 -2.01 1 89.94 127 THR B O 1
ATOM 5130 N N . LYS B 1 128 ? 24.938 28.109 -3.393 1 85.25 128 LYS B N 1
ATOM 5131 C CA . LYS B 1 128 ? 25.078 26.797 -2.775 1 85.25 128 LYS B CA 1
ATOM 5132 C C . LYS B 1 128 ? 26.547 26.406 -2.652 1 85.25 128 LYS B C 1
ATOM 5134 O O . LYS B 1 128 ? 26.953 25.781 -1.671 1 85.25 128 LYS B O 1
ATOM 5139 N N . CYS B 1 129 ? 27.406 26.734 -3.578 1 81.38 129 CYS B N 1
ATOM 5140 C CA . CYS B 1 129 ? 28.828 26.359 -3.609 1 81.38 129 CYS B CA 1
ATOM 5141 C C . CYS B 1 129 ? 29.594 27.047 -2.492 1 81.38 129 CYS B C 1
ATOM 5143 O O . CYS B 1 129 ? 30.578 26.516 -1.983 1 81.38 129 CYS B O 1
ATOM 5145 N N . GLU B 1 130 ? 29.172 28.156 -2.137 1 82.25 130 GLU B N 1
ATOM 5146 C CA . GLU B 1 130 ? 29.828 28.922 -1.092 1 82.25 130 GLU B CA 1
ATOM 5147 C C . GLU B 1 130 ? 29.469 28.406 0.296 1 82.25 130 GLU B C 1
ATOM 5149 O O . GLU B 1 130 ? 30.172 28.703 1.272 1 82.25 130 GLU B O 1
ATOM 5154 N N . TYR B 1 131 ? 28.406 27.656 0.348 1 79.62 131 TYR B N 1
ATOM 5155 C CA . TYR B 1 131 ? 27.922 27.125 1.618 1 79.62 131 TYR B CA 1
ATOM 5156 C C . TYR B 1 131 ? 27.703 25.625 1.53 1 79.62 131 TYR B C 1
ATOM 5158 O O . TYR B 1 131 ? 26.578 25.141 1.69 1 79.62 131 TYR B O 1
ATOM 5166 N N . PRO B 1 132 ? 28.688 24.844 1.343 1 65.69 132 PRO B N 1
ATOM 5167 C CA . PRO B 1 132 ? 28.547 23.422 1.007 1 65.69 132 PRO B CA 1
ATOM 5168 C C . PRO B 1 132 ? 27.922 22.609 2.141 1 65.69 132 PRO B C 1
ATOM 5170 O O . PRO B 1 132 ? 27.312 21.578 1.896 1 65.69 132 PRO B O 1
ATOM 5173 N N . GLU B 1 133 ? 28 23.016 3.248 1 63.5 133 GLU B N 1
ATOM 5174 C CA . GLU B 1 133 ? 27.625 22.141 4.359 1 63.5 133 GLU B CA 1
ATOM 5175 C C . GLU B 1 133 ? 26.219 22.438 4.848 1 63.5 133 GLU B C 1
ATOM 5177 O O . GLU B 1 133 ? 25.734 21.812 5.797 1 63.5 133 GLU B O 1
ATOM 5182 N N . THR B 1 134 ? 25.562 23.266 4.164 1 66.06 134 THR B N 1
ATOM 5183 C CA . THR B 1 134 ? 24.297 23.625 4.781 1 66.06 134 THR B CA 1
ATOM 5184 C C . THR B 1 134 ? 23.141 22.906 4.098 1 66.06 134 THR B C 1
ATOM 5186 O O . THR B 1 134 ? 23.172 22.688 2.889 1 66.06 134 THR B O 1
ATOM 5189 N N . MET B 1 135 ? 22.312 22.328 5.012 1 68.06 135 MET B N 1
ATOM 5190 C CA . MET B 1 135 ? 21.109 21.672 4.496 1 68.06 135 MET B CA 1
ATOM 5191 C C . MET B 1 135 ? 19.859 22.453 4.883 1 68.06 135 MET B C 1
ATOM 5193 O O . MET B 1 135 ? 19.734 22.906 6.02 1 68.06 135 MET B O 1
ATOM 5197 N N . LEU B 1 136 ? 19.109 22.641 3.846 1 83.06 136 LEU B N 1
ATOM 5198 C CA . LEU B 1 136 ? 17.891 23.422 4.012 1 83.06 136 LEU B CA 1
ATOM 5199 C C . LEU B 1 136 ? 16.688 22.5 4.145 1 83.06 136 LEU B C 1
ATOM 5201 O O . LEU B 1 136 ? 16.391 21.719 3.236 1 83.06 136 LEU B O 1
ATOM 5205 N N . SER B 1 137 ? 16.031 22.531 5.32 1 84.44 137 SER B N 1
ATOM 5206 C CA . SER B 1 137 ? 14.789 21.766 5.492 1 84.44 137 SER B CA 1
ATOM 5207 C C . SER B 1 137 ? 13.602 22.516 4.891 1 84.44 137 SER B C 1
ATOM 5209 O O . SER B 1 137 ? 13.695 23.719 4.609 1 84.44 137 SER B O 1
ATOM 5211 N N . GLY B 1 138 ? 12.516 21.828 4.738 1 87.31 138 GLY B N 1
ATOM 5212 C CA . GLY B 1 138 ? 11.305 22.438 4.203 1 87.31 138 GLY B CA 1
ATOM 5213 C C . GLY B 1 138 ? 10.789 23.578 5.047 1 87.31 138 GLY B C 1
ATOM 5214 O O . GLY B 1 138 ? 10.383 24.609 4.516 1 87.31 138 GLY B O 1
ATOM 5215 N N . PHE B 1 139 ? 10.836 23.438 6.336 1 89.56 139 PHE B N 1
ATOM 5216 C CA . PHE B 1 139 ? 10.344 24.484 7.234 1 89.56 139 PHE B CA 1
ATOM 5217 C C . PHE B 1 139 ? 11.227 25.719 7.176 1 89.56 139 PHE B C 1
ATOM 5219 O O . PHE B 1 139 ? 10.727 26.844 7.191 1 89.56 139 PHE B O 1
ATOM 5226 N N . ARG B 1 140 ? 12.484 25.531 7.105 1 92.5 140 ARG B N 1
ATOM 5227 C CA . ARG B 1 140 ? 13.414 26.656 7.031 1 92.5 140 ARG B CA 1
ATOM 5228 C C . ARG B 1 140 ? 13.258 27.406 5.715 1 92.5 140 ARG B C 1
ATOM 5230 O O . ARG B 1 140 ? 13.258 28.641 5.691 1 92.5 140 ARG B O 1
ATOM 5237 N N . PHE B 1 141 ? 13.133 26.625 4.672 1 94.19 141 PHE B N 1
ATOM 5238 C CA . PHE B 1 141 ? 12.906 27.25 3.375 1 94.19 141 PHE B CA 1
ATOM 5239 C C . PHE B 1 141 ? 11.617 28.062 3.381 1 94.19 141 PHE B C 1
ATOM 5241 O O . PHE B 1 141 ? 11.586 29.203 2.902 1 94.19 141 PHE B O 1
ATOM 5248 N N . MET B 1 142 ? 10.562 27.484 3.959 1 94.88 142 MET B N 1
ATOM 5249 C CA . MET B 1 142 ? 9.266 28.141 3.982 1 94.88 142 MET B CA 1
ATOM 5250 C C . MET B 1 142 ? 9.312 29.391 4.855 1 94.88 142 MET B C 1
ATOM 5252 O O . MET B 1 142 ? 8.641 30.391 4.562 1 94.88 142 MET B O 1
ATOM 5256 N N . THR B 1 143 ? 10.078 29.344 5.898 1 96.25 143 THR B N 1
ATOM 5257 C CA . THR B 1 143 ? 10.242 30.516 6.75 1 96.25 143 THR B CA 1
ATOM 5258 C C . THR B 1 143 ? 10.883 31.656 5.973 1 96.25 143 THR B C 1
ATOM 5260 O O . THR B 1 143 ? 10.43 32.812 6.051 1 96.25 143 THR B O 1
ATOM 5263 N N . LEU B 1 144 ? 11.938 31.312 5.199 1 95.88 144 LEU B N 1
ATOM 5264 C CA . LEU B 1 144 ? 12.578 32.312 4.355 1 95.88 144 LEU B CA 1
ATOM 5265 C C . LEU B 1 144 ? 11.586 32.875 3.34 1 95.88 144 LEU B C 1
ATOM 5267 O O . LEU B 1 144 ? 11.531 34.094 3.127 1 95.88 144 LEU B O 1
ATOM 5271 N N . MET B 1 145 ? 10.867 31.969 2.809 1 96.06 145 MET B N 1
ATOM 5272 C CA . MET B 1 145 ? 9.859 32.344 1.827 1 96.06 145 MET B CA 1
ATOM 5273 C C . MET B 1 145 ? 8.836 33.281 2.441 1 96.06 145 MET B C 1
ATOM 5275 O O . MET B 1 145 ? 8.438 34.281 1.815 1 96.06 145 MET B O 1
ATOM 5279 N N . ALA B 1 146 ? 8.375 33 3.596 1 97.56 146 ALA B N 1
ATOM 5280 C CA . ALA B 1 146 ? 7.367 33.781 4.277 1 97.56 146 ALA B CA 1
ATOM 5281 C C . ALA B 1 146 ? 7.898 35.188 4.562 1 97.56 146 ALA B C 1
ATOM 5283 O O . ALA B 1 146 ? 7.223 36.188 4.281 1 97.56 146 ALA B O 1
ATOM 5284 N N . LEU B 1 147 ? 9.078 35.281 5.094 1 97.69 147 LEU B N 1
ATOM 5285 C CA . LEU B 1 147 ? 9.68 36.594 5.395 1 97.69 147 LEU B CA 1
ATOM 5286 C C . LEU B 1 147 ? 9.852 37.406 4.129 1 97.69 147 LEU B C 1
ATOM 5288 O O . LEU B 1 147 ? 9.547 38.594 4.117 1 97.69 147 LEU B O 1
ATOM 5292 N N . ASN B 1 148 ? 10.32 36.719 3.102 1 97.5 148 ASN B N 1
ATOM 5293 C CA . ASN B 1 148 ? 10.484 37.406 1.822 1 97.5 148 ASN B CA 1
ATOM 5294 C C . ASN B 1 148 ? 9.156 37.969 1.302 1 97.5 148 ASN B C 1
ATOM 5296 O O . ASN B 1 148 ? 9.086 39.094 0.831 1 97.5 148 ASN B O 1
ATOM 5300 N N . VAL B 1 149 ? 8.141 37.188 1.35 1 97.75 149 VAL B N 1
ATOM 5301 C CA . VAL B 1 149 ? 6.816 37.562 0.879 1 97.75 149 VAL B CA 1
ATOM 5302 C C . VAL B 1 149 ? 6.301 38.75 1.688 1 97.75 149 VAL B C 1
ATOM 5304 O O . VAL B 1 149 ? 5.82 39.75 1.119 1 97.75 149 VAL B O 1
ATOM 5307 N N . PHE B 1 150 ? 6.379 38.719 2.979 1 98.38 150 PHE B N 1
ATOM 5308 C CA . PHE B 1 150 ? 5.816 39.75 3.844 1 98.38 150 PHE B CA 1
ATOM 5309 C C . PHE B 1 150 ? 6.535 41.094 3.646 1 98.38 150 PHE B C 1
ATOM 5311 O O . PHE B 1 150 ? 5.918 42.156 3.719 1 98.38 150 PHE B O 1
ATOM 5318 N N . ILE B 1 151 ? 7.84 41 3.439 1 97.31 151 ILE B N 1
ATOM 5319 C CA . ILE B 1 151 ? 8.617 42.219 3.193 1 97.31 151 ILE B CA 1
ATOM 5320 C C . ILE B 1 151 ? 8.188 42.844 1.872 1 97.31 151 ILE B C 1
ATOM 5322 O O . ILE B 1 151 ? 7.914 44.062 1.812 1 97.31 151 ILE B O 1
ATOM 5326 N N . HIS B 1 152 ? 8.062 42.062 0.844 1 96.69 152 HIS B N 1
ATOM 5327 C CA . HIS B 1 152 ? 7.734 42.562 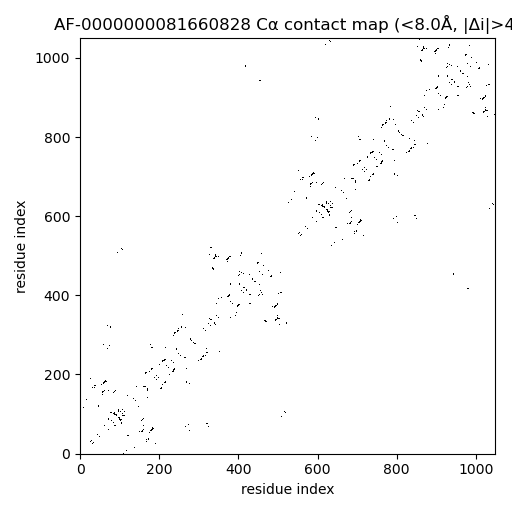-0.484 1 96.69 152 HIS B CA 1
ATOM 5328 C C . HIS B 1 152 ? 6.285 43.031 -0.55 1 96.69 152 HIS B C 1
ATOM 5330 O O . HIS B 1 152 ? 5.969 44 -1.272 1 96.69 152 HIS B O 1
ATOM 5336 N N . GLU B 1 153 ? 5.438 42.375 0.181 1 96.88 153 GLU B N 1
ATOM 5337 C CA . GLU B 1 153 ? 4.023 42.719 0.175 1 96.88 153 GLU B CA 1
ATOM 5338 C C . GLU B 1 153 ? 3.744 43.875 1.142 1 96.88 153 GLU B C 1
ATOM 5340 O O . GLU B 1 153 ? 2.641 44.438 1.157 1 96.88 153 GLU B O 1
ATOM 5345 N N . LYS B 1 154 ? 4.652 44.25 1.893 1 96.56 154 LYS B N 1
ATOM 5346 C CA . LYS B 1 154 ? 4.586 45.406 2.799 1 96.56 154 LYS B CA 1
ATOM 5347 C C . LYS B 1 154 ? 3.41 45.281 3.762 1 96.56 154 LYS B C 1
ATOM 5349 O O . LYS B 1 154 ? 2.578 46.188 3.857 1 96.56 154 LYS B O 1
ATOM 5354 N N . VAL B 1 155 ? 3.354 44.25 4.461 1 97.81 155 VAL B N 1
ATOM 5355 C CA . VAL B 1 155 ? 2.285 44.031 5.434 1 97.81 155 VAL B CA 1
ATOM 5356 C C . VAL B 1 155 ? 2.537 44.906 6.664 1 97.81 155 VAL B C 1
ATOM 5358 O O . VAL B 1 155 ? 3.678 45.281 6.941 1 97.81 155 VAL B O 1
ATOM 5361 N N . ASP B 1 156 ? 1.46 45.188 7.367 1 97 156 ASP B N 1
ATOM 5362 C CA . ASP B 1 156 ? 1.559 46.031 8.562 1 97 156 ASP B CA 1
ATOM 5363 C C . ASP B 1 156 ? 2.008 45.219 9.773 1 97 156 ASP B C 1
ATOM 5365 O O . ASP B 1 156 ? 2.693 45.719 10.656 1 97 156 ASP B O 1
ATOM 5369 N N . VAL B 1 157 ? 1.569 44.031 9.789 1 98.19 157 VAL B N 1
ATOM 5370 C CA . VAL B 1 157 ? 1.812 43.156 10.93 1 98.19 157 VAL B CA 1
ATOM 5371 C C . VAL B 1 157 ? 1.999 41.719 10.438 1 98.19 157 VAL B C 1
ATOM 5373 O O . VAL B 1 157 ? 1.302 41.25 9.523 1 98.19 157 VAL B O 1
ATOM 5376 N N . VAL B 1 158 ? 2.961 41.031 11.023 1 98.62 158 VAL B N 1
ATOM 5377 C CA . VAL B 1 158 ? 3.164 39.594 10.758 1 98.62 158 VAL B CA 1
ATOM 5378 C C . VAL B 1 158 ? 2.889 38.812 12.023 1 98.62 158 VAL B C 1
ATOM 5380 O O . VAL B 1 158 ? 3.389 39.125 13.102 1 98.62 158 VAL B O 1
ATOM 5383 N N . ILE B 1 159 ? 2.004 37.875 11.945 1 98.75 159 ILE B N 1
ATOM 5384 C CA . ILE B 1 159 ? 1.877 36.844 12.977 1 98.75 159 ILE B CA 1
ATOM 5385 C C . ILE B 1 159 ? 2.715 35.625 12.602 1 98.75 159 ILE B C 1
ATOM 5387 O O . ILE B 1 159 ? 2.451 34.969 11.594 1 98.75 159 ILE B O 1
ATOM 5391 N N . LEU B 1 160 ? 3.705 35.344 13.375 1 98.44 160 LEU B N 1
ATOM 5392 C CA . LEU B 1 160 ? 4.703 34.312 13.07 1 98.44 160 LEU B CA 1
ATOM 5393 C C . LEU B 1 160 ? 4.637 33.156 14.062 1 98.44 160 LEU B C 1
ATOM 5395 O O . LEU B 1 160 ? 4.934 33.344 15.25 1 98.44 160 LEU B O 1
ATOM 5399 N N . GLU B 1 161 ? 4.305 32 13.57 1 96.75 161 GLU B N 1
ATOM 5400 C CA . GLU B 1 161 ? 4.195 30.812 14.406 1 96.75 161 GLU B CA 1
ATOM 5401 C C . GLU B 1 161 ? 5.512 30.047 14.445 1 96.75 161 GLU B C 1
ATOM 5403 O O . GLU B 1 161 ? 6.105 29.766 13.398 1 96.75 161 GLU B O 1
ATOM 5408 N N . VAL B 1 162 ? 5.918 29.719 15.641 1 95.88 162 VAL B N 1
ATOM 5409 C CA . VAL B 1 162 ? 7.105 28.891 15.82 1 95.88 162 VAL B CA 1
ATOM 5410 C C . VAL B 1 162 ? 6.836 27.484 15.312 1 95.88 162 VAL B C 1
ATOM 5412 O O . VAL B 1 162 ? 5.727 26.969 15.453 1 95.88 162 VAL B O 1
ATOM 5415 N N . GLY B 1 163 ? 7.844 26.891 14.719 1 90.44 163 GLY B N 1
ATOM 5416 C CA . GLY B 1 163 ? 7.727 25.516 14.266 1 90.44 163 GLY B CA 1
ATOM 5417 C C . GLY B 1 163 ? 7.918 24.5 15.375 1 90.44 163 GLY B C 1
ATOM 5418 O O . GLY B 1 163 ? 6.984 23.781 15.734 1 90.44 163 GLY B O 1
ATOM 5419 N N . VAL B 1 164 ? 9.125 24.422 15.852 1 86.81 164 VAL B N 1
ATOM 5420 C CA . VAL B 1 164 ? 9.43 23.516 16.953 1 86.81 164 VAL B CA 1
ATOM 5421 C C . VAL B 1 164 ? 10.219 24.25 18.031 1 86.81 164 VAL B C 1
ATOM 5423 O O . VAL B 1 164 ? 11.172 24.969 17.734 1 86.81 164 VAL B O 1
ATOM 5426 N N . GLY B 1 165 ? 9.734 24.141 19.234 1 88.88 165 GLY B N 1
ATOM 5427 C CA . GLY B 1 165 ? 10.414 24.781 20.344 1 88.88 165 GLY B CA 1
ATOM 5428 C C . GLY B 1 165 ? 10.211 26.297 20.391 1 88.88 165 GLY B C 1
ATOM 5429 O O . GLY B 1 165 ? 9.07 26.766 20.5 1 88.88 165 GLY B O 1
ATOM 5430 N N . GLY B 1 166 ? 11.367 27.016 20.234 1 93.56 166 GLY B N 1
ATOM 5431 C CA . GLY B 1 166 ? 11.359 28.469 20.297 1 93.56 166 GLY B CA 1
ATOM 5432 C C . GLY B 1 166 ? 12.758 29.078 20.344 1 93.56 166 GLY B C 1
ATOM 5433 O O . GLY B 1 166 ? 13.164 29.781 19.422 1 93.56 166 GLY B O 1
ATOM 5434 N N . ALA B 1 167 ? 13.562 28.594 21.266 1 94.31 167 ALA B N 1
ATOM 5435 C CA . ALA B 1 167 ? 14.883 29.172 21.5 1 94.31 167 ALA B CA 1
ATOM 5436 C C . ALA B 1 167 ? 15.773 29.031 20.266 1 94.31 167 ALA B C 1
ATOM 5438 O O . ALA B 1 167 ? 16.531 29.938 19.938 1 94.31 167 ALA B O 1
ATOM 5439 N N . TYR B 1 168 ? 15.656 27.891 19.641 1 93.56 168 TYR B N 1
ATOM 5440 C CA . TYR B 1 168 ? 16.578 27.609 18.531 1 93.56 168 TYR B CA 1
ATOM 5441 C C . TYR B 1 168 ? 15.805 27.406 17.234 1 93.56 168 TYR B C 1
ATOM 5443 O O . TYR B 1 168 ? 16.375 26.969 16.219 1 93.56 168 TYR B O 1
ATOM 5451 N N . ASP B 1 169 ? 14.523 27.672 17.312 1 94 169 ASP B N 1
ATOM 5452 C CA . ASP B 1 169 ? 13.711 27.594 16.094 1 94 169 ASP B CA 1
ATOM 5453 C C . ASP B 1 169 ? 14.148 28.641 15.078 1 94 169 ASP B C 1
ATOM 5455 O O . ASP B 1 169 ? 14.516 29.766 15.453 1 94 169 ASP B O 1
ATOM 5459 N N . CYS B 1 170 ? 14.102 28.344 13.852 1 93.75 170 CYS B N 1
ATOM 5460 C CA . CYS B 1 170 ? 14.578 29.266 12.82 1 93.75 170 CYS B CA 1
ATOM 5461 C C . CYS B 1 170 ? 13.781 30.562 12.836 1 93.75 170 CYS B C 1
ATOM 5463 O O . CYS B 1 170 ? 14.297 31.609 12.453 1 93.75 170 CYS B O 1
ATOM 5465 N N . THR B 1 171 ? 12.508 30.609 13.281 1 96.69 171 THR B N 1
ATOM 5466 C CA . THR B 1 171 ? 11.719 31.828 13.352 1 96.69 171 THR B CA 1
ATOM 5467 C C . THR B 1 171 ? 12.273 32.781 14.414 1 96.69 171 THR B C 1
ATOM 5469 O O . THR B 1 171 ? 11.953 33.969 14.422 1 96.69 171 THR B O 1
ATOM 5472 N N . ASN B 1 172 ? 13.07 32.25 15.297 1 96.62 172 ASN B N 1
ATOM 5473 C CA . ASN B 1 172 ? 13.633 33.062 16.359 1 96.62 172 ASN B CA 1
ATOM 5474 C C . ASN B 1 172 ? 14.758 33.938 15.859 1 96.62 172 ASN B C 1
ATOM 5476 O O . ASN B 1 172 ? 15.438 34.594 16.641 1 96.62 172 ASN B O 1
ATOM 5480 N N . ILE B 1 173 ? 14.938 34 14.594 1 95.19 173 ILE B N 1
ATOM 5481 C CA . ILE B 1 173 ? 15.828 34.969 13.961 1 95.19 173 ILE B CA 1
ATOM 5482 C C . ILE B 1 173 ? 15.297 36.375 14.18 1 95.19 173 ILE B C 1
ATOM 5484 O O . ILE B 1 173 ? 16.047 37.344 14.047 1 95.19 173 ILE B O 1
ATOM 5488 N N . VAL B 1 174 ? 13.984 36.469 14.453 1 95.25 174 VAL B N 1
ATOM 5489 C CA . VAL B 1 174 ? 13.359 37.75 14.82 1 95.25 174 VAL B CA 1
ATOM 5490 C C . VAL B 1 174 ? 14.016 38.312 16.078 1 95.25 174 VAL B C 1
ATOM 5492 O O . VAL B 1 174 ? 14.078 37.656 17.109 1 95.25 174 VAL B O 1
ATOM 5495 N N . GLN B 1 175 ? 14.438 39.531 15.977 1 92.88 175 GLN B N 1
ATOM 5496 C CA . GLN B 1 175 ? 15.203 40.094 17.078 1 92.88 175 GLN B CA 1
ATOM 5497 C C . GLN B 1 175 ? 14.328 41 17.953 1 92.88 175 GLN B C 1
ATOM 5499 O O . GLN B 1 175 ? 14.578 41.125 19.156 1 92.88 175 GLN B O 1
ATOM 5504 N N . SER B 1 176 ? 13.383 41.531 17.328 1 93.94 176 SER B N 1
ATOM 5505 C CA . SER B 1 176 ? 12.57 42.469 18.094 1 93.94 176 SER B CA 1
ATOM 5506 C C . SER B 1 176 ? 11.086 42.312 17.781 1 93.94 176 SER B C 1
ATOM 5508 O O . SER B 1 176 ? 10.461 43.219 17.234 1 93.94 176 SER B O 1
ATOM 5510 N N . PRO B 1 177 ? 10.539 41.25 18.266 1 96.69 177 PRO B N 1
ATOM 5511 C CA . PRO B 1 177 ? 9.086 41.156 18.125 1 96.69 177 PRO B CA 1
ATOM 5512 C C . PRO B 1 177 ? 8.344 42.219 18.922 1 96.69 177 PRO B C 1
ATOM 5514 O O . PRO B 1 177 ? 8.82 42.656 19.969 1 96.69 177 PRO B O 1
ATOM 5517 N N . ARG B 1 178 ? 7.234 42.625 18.391 1 96.44 178 ARG B N 1
ATOM 5518 C CA . ARG B 1 178 ? 6.453 43.625 19.125 1 96.44 178 ARG B CA 1
ATOM 5519 C C . ARG B 1 178 ? 5.844 43.031 20.391 1 96.44 178 ARG B C 1
ATOM 5521 O O . ARG B 1 178 ? 5.688 43.719 21.391 1 96.44 178 ARG B O 1
ATOM 5528 N N . VAL B 1 179 ? 5.469 41.844 20.266 1 97.44 179 VAL B N 1
ATOM 5529 C CA . VAL B 1 179 ? 4.902 41.125 21.406 1 97.44 179 VAL B CA 1
ATOM 5530 C C . VAL B 1 179 ? 5.031 39.625 21.172 1 97.44 179 VAL B C 1
ATOM 5532 O O . VAL B 1 179 ? 5.098 39.156 20.031 1 97.44 179 VAL B O 1
ATOM 5535 N N . VAL B 1 180 ? 5.098 38.875 22.312 1 97.88 180 VAL B N 1
ATOM 5536 C CA . VAL B 1 180 ? 5.289 37.406 22.25 1 97.88 180 VAL B CA 1
ATOM 5537 C C . VAL B 1 180 ? 4.156 36.719 23 1 97.88 180 VAL B C 1
ATOM 5539 O O . VAL B 1 180 ? 3.705 37.188 24.047 1 97.88 180 VAL B O 1
ATOM 5542 N N . GLY B 1 181 ? 3.629 35.656 22.344 1 98.38 181 GLY B N 1
ATOM 5543 C CA . GLY B 1 181 ? 2.629 34.812 22.984 1 98.38 181 GLY B CA 1
ATOM 5544 C C . GLY B 1 181 ? 3.074 33.375 23.172 1 98.38 181 GLY B C 1
ATOM 5545 O O . GLY B 1 181 ? 3.633 32.781 22.25 1 98.38 181 GLY B O 1
ATOM 5546 N N . ILE B 1 182 ? 2.91 32.812 24.359 1 97.81 182 ILE B N 1
ATOM 5547 C CA . ILE B 1 182 ? 3.223 31.422 24.641 1 97.81 182 ILE B CA 1
ATOM 5548 C C . ILE B 1 182 ? 1.948 30.672 25.031 1 97.81 182 ILE B C 1
ATOM 5550 O O . ILE B 1 182 ? 1.354 30.938 26.078 1 97.81 182 ILE B O 1
ATOM 5554 N N . THR B 1 183 ? 1.571 29.75 24.156 1 96.19 183 THR B N 1
ATOM 5555 C CA . THR B 1 183 ? 0.343 29 24.375 1 96.19 183 THR B CA 1
ATOM 5556 C C . THR B 1 183 ? 0.586 27.828 25.312 1 96.19 183 THR B C 1
ATOM 5558 O O . THR B 1 183 ? 1.585 27.797 26.047 1 96.19 183 THR B O 1
ATOM 5561 N N . LEU B 1 184 ? -0.318 26.891 25.344 1 92.06 184 LEU B N 1
ATOM 5562 C CA . LEU B 1 184 ? -0.258 25.781 26.297 1 92.06 184 LEU B CA 1
ATOM 5563 C C . LEU B 1 184 ? 1.008 24.953 26.094 1 92.06 184 LEU B C 1
ATOM 5565 O O . LEU B 1 184 ? 1.366 24.641 24.953 1 92.06 184 LEU B O 1
ATOM 5569 N N . LEU B 1 185 ? 1.657 24.672 27.281 1 91.81 185 LEU B N 1
ATOM 5570 C CA . LEU B 1 185 ? 2.883 23.875 27.266 1 91.81 185 LEU B CA 1
ATOM 5571 C C . LEU B 1 185 ? 2.615 22.453 27.734 1 91.81 185 LEU B C 1
ATOM 5573 O O . LEU B 1 185 ? 1.935 22.25 28.734 1 91.81 185 LEU B O 1
ATOM 5577 N N . ASP B 1 186 ? 3.049 21.531 26.906 1 85.62 186 ASP B N 1
ATOM 5578 C CA . ASP B 1 186 ? 2.93 20.109 27.172 1 85.62 186 ASP B CA 1
ATOM 5579 C C . ASP B 1 186 ? 4.105 19.344 26.578 1 85.62 186 ASP B C 1
ATOM 5581 O O . ASP B 1 186 ? 4.949 19.906 25.891 1 85.62 186 ASP B O 1
ATOM 5585 N N . LEU B 1 187 ? 4.188 17.984 26.984 1 79.62 187 LEU B N 1
ATOM 5586 C CA . LEU B 1 187 ? 5.262 17.156 26.438 1 79.62 187 LEU B CA 1
ATOM 5587 C C . LEU B 1 187 ? 5.035 16.875 24.953 1 79.62 187 LEU B C 1
ATOM 5589 O O . LEU B 1 187 ? 3.979 16.359 24.578 1 79.62 187 LEU B O 1
ATOM 5593 N N . ASP B 1 188 ? 5.945 17.375 24.172 1 74 188 ASP B N 1
ATOM 5594 C CA . ASP B 1 188 ? 6.004 17.125 22.734 1 74 188 ASP B CA 1
ATOM 5595 C C . ASP B 1 188 ? 7.422 17.312 22.203 1 74 188 ASP B C 1
ATOM 5597 O O . ASP B 1 188 ? 8.227 18.031 22.781 1 74 188 ASP B O 1
ATOM 5601 N N . HIS B 1 189 ? 7.781 16.625 21.125 1 75.12 189 HIS B N 1
ATOM 5602 C CA . HIS B 1 189 ? 9.102 16.719 20.5 1 75.12 189 HIS B CA 1
ATOM 5603 C C . HIS B 1 189 ? 10.211 16.5 21.531 1 75.12 189 HIS B C 1
ATOM 5605 O O . HIS B 1 189 ? 11.18 17.266 21.562 1 75.12 189 HIS B O 1
ATOM 5611 N N . THR B 1 190 ? 9.984 15.547 22.297 1 77.31 190 THR B N 1
ATOM 5612 C CA . THR B 1 190 ? 10.867 15.336 23.438 1 77.31 190 THR B CA 1
ATOM 5613 C C . THR B 1 190 ? 12.273 14.953 22.969 1 77.31 190 THR B C 1
ATOM 5615 O O . THR B 1 190 ? 13.25 15.234 23.656 1 77.31 190 THR B O 1
ATOM 5618 N N . ASN B 1 191 ? 12.391 14.398 21.812 1 74.19 191 ASN B N 1
ATOM 5619 C CA . ASN B 1 191 ? 13.688 14.016 21.266 1 74.19 191 ASN B CA 1
ATOM 5620 C C . ASN B 1 191 ? 14.578 15.234 21.031 1 74.19 191 ASN B C 1
ATOM 5622 O O . ASN B 1 191 ? 15.805 15.141 21.125 1 74.19 191 ASN B O 1
ATOM 5626 N N . LEU B 1 192 ? 13.953 16.328 20.781 1 80.19 192 LEU B N 1
ATOM 5627 C CA . LEU B 1 192 ? 14.703 17.531 20.438 1 80.19 192 LEU B CA 1
ATOM 5628 C C . LEU B 1 192 ? 14.719 18.5 21.609 1 80.19 192 LEU B C 1
ATOM 5630 O O . LEU B 1 192 ? 15.695 19.25 21.781 1 80.19 192 LEU B O 1
ATOM 5634 N N . LEU B 1 193 ? 13.641 18.547 22.375 1 86 193 LEU B N 1
ATOM 5635 C CA . LEU B 1 193 ? 13.445 19.641 23.312 1 86 193 LEU B CA 1
ATOM 5636 C C . LEU B 1 193 ? 13.68 19.172 24.75 1 86 193 LEU B C 1
ATOM 5638 O O . LEU B 1 193 ? 13.766 19.984 25.672 1 86 193 LEU B O 1
ATOM 5642 N N . GLY B 1 194 ? 13.883 17.922 24.891 1 84.75 194 GLY B N 1
ATOM 5643 C CA . GLY B 1 194 ? 14.008 17.359 26.234 1 84.75 194 GLY B CA 1
ATOM 5644 C C . GLY B 1 194 ? 12.766 16.625 26.688 1 84.75 194 GLY B C 1
ATOM 5645 O O . GLY B 1 194 ? 11.688 16.797 26.109 1 84.75 194 GLY B O 1
ATOM 5646 N N . ASN B 1 195 ? 12.883 15.977 27.844 1 87.25 195 ASN B N 1
ATOM 5647 C CA . ASN B 1 195 ? 11.82 15.07 28.266 1 87.25 195 ASN B CA 1
ATOM 5648 C C . ASN B 1 195 ? 11.055 15.633 29.469 1 87.25 195 ASN B C 1
ATOM 5650 O O . ASN B 1 195 ? 10.305 14.906 30.125 1 87.25 195 ASN B O 1
ATOM 5654 N N . THR B 1 196 ? 11.305 16.797 29.797 1 90.88 196 THR B N 1
ATOM 5655 C CA . THR B 1 196 ? 10.617 17.391 30.938 1 90.88 196 THR B CA 1
ATOM 5656 C C . THR B 1 196 ? 9.875 18.656 30.516 1 90.88 196 THR B C 1
ATOM 5658 O O . THR B 1 196 ? 10.25 19.312 29.531 1 90.88 196 THR B O 1
ATOM 5661 N N . ILE B 1 197 ? 8.891 19 31.297 1 91.69 197 ILE B N 1
ATOM 5662 C CA . ILE B 1 197 ? 8.102 20.203 31.031 1 91.69 197 ILE B CA 1
ATOM 5663 C C . ILE B 1 197 ? 8.977 21.438 31.172 1 91.69 197 ILE B C 1
ATOM 5665 O O . ILE B 1 197 ? 8.812 22.422 30.438 1 91.69 197 ILE B O 1
ATOM 5669 N N . ASP B 1 198 ? 9.914 21.375 32.062 1 93.88 198 ASP B N 1
ATOM 5670 C CA . ASP B 1 198 ? 10.844 22.469 32.25 1 93.88 198 ASP B CA 1
ATOM 5671 C C . ASP B 1 198 ? 11.672 22.734 31.016 1 93.88 198 ASP B C 1
ATOM 5673 O O . ASP B 1 198 ? 11.844 23.891 30.594 1 93.88 198 ASP B O 1
ATOM 5677 N N . SER B 1 199 ? 12.156 21.672 30.531 1 93.94 199 SER B N 1
ATOM 5678 C CA . SER B 1 199 ? 12.977 21.812 29.328 1 93.94 199 SER B CA 1
ATOM 5679 C C . SER B 1 199 ? 12.164 22.375 28.156 1 93.94 199 SER B C 1
ATOM 5681 O O . SER B 1 199 ? 12.656 23.219 27.406 1 93.94 199 SER B O 1
ATOM 5683 N N . ILE B 1 200 ? 10.992 21.984 28.047 1 92.62 200 ILE B N 1
ATOM 5684 C CA . ILE B 1 200 ? 10.109 22.453 26.984 1 92.62 200 ILE B CA 1
ATOM 5685 C C . ILE B 1 200 ? 9.805 23.938 27.188 1 92.62 200 ILE B C 1
ATOM 5687 O O . ILE B 1 200 ? 9.891 24.734 26.25 1 92.62 200 ILE B O 1
ATOM 5691 N N . ALA B 1 201 ? 9.492 24.234 28.406 1 95.5 201 ALA B N 1
ATOM 5692 C CA . ALA B 1 201 ? 9.164 25.625 28.75 1 95.5 201 ALA B CA 1
ATOM 5693 C C . ALA B 1 201 ? 10.352 26.547 28.453 1 95.5 201 ALA B C 1
ATOM 5695 O O . ALA B 1 201 ? 10.164 27.688 28 1 95.5 201 ALA B O 1
ATOM 5696 N N . TRP B 1 202 ? 11.469 26.078 28.734 1 95.38 202 TRP B N 1
ATOM 5697 C CA . TRP B 1 202 ? 12.672 26.875 28.484 1 95.38 202 TRP B CA 1
ATOM 5698 C C . TRP B 1 202 ? 12.812 27.203 27.016 1 95.38 202 TRP B C 1
ATOM 5700 O O . TRP B 1 202 ? 13.117 28.344 26.641 1 95.38 202 TRP B O 1
ATOM 5710 N N . HIS B 1 203 ? 12.648 26.234 26.188 1 94.81 203 HIS B N 1
ATOM 5711 C CA . HIS B 1 203 ? 12.75 26.438 24.75 1 94.81 203 HIS B CA 1
ATOM 5712 C C . HIS B 1 203 ? 11.695 27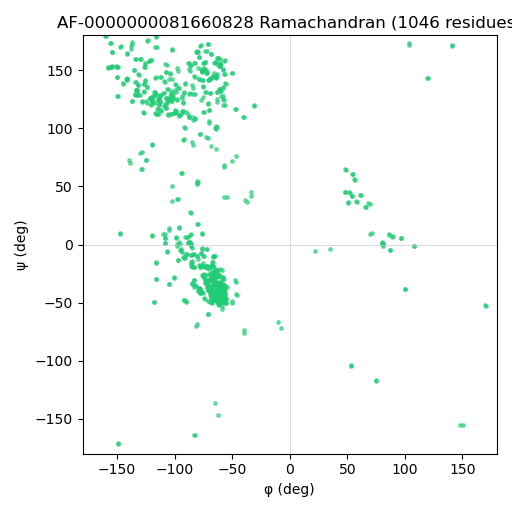.422 24.25 1 94.81 203 HIS B C 1
ATOM 5714 O O . HIS B 1 203 ? 12 28.328 23.469 1 94.81 203 HIS B O 1
ATOM 5720 N N . LYS B 1 204 ? 10.445 27.188 24.672 1 95.75 204 LYS B N 1
ATOM 5721 C CA . LYS B 1 204 ? 9.344 28.016 24.188 1 95.75 204 LYS B CA 1
ATOM 5722 C C . LYS B 1 204 ? 9.508 29.469 24.641 1 95.75 204 LYS B C 1
ATOM 5724 O O . LYS B 1 204 ? 9.172 30.391 23.891 1 95.75 204 LYS B O 1
ATOM 5729 N N . ALA B 1 205 ? 10.055 29.672 25.797 1 96.19 205 ALA B N 1
ATOM 5730 C CA . ALA B 1 205 ? 10.266 31.016 26.328 1 96.19 205 ALA B CA 1
ATOM 5731 C C . ALA B 1 205 ? 11.438 31.703 25.641 1 96.19 205 ALA B C 1
ATOM 5733 O O . ALA B 1 205 ? 11.617 32.906 25.766 1 96.19 205 ALA B O 1
ATOM 5734 N N . GLY B 1 206 ? 12.125 30.953 24.906 1 95.31 206 GLY B N 1
ATOM 5735 C CA . GLY B 1 206 ? 13.312 31.453 24.25 1 95.31 206 GLY B CA 1
ATOM 5736 C C . GLY B 1 206 ? 13.016 32.5 23.203 1 95.31 206 GLY B C 1
ATOM 5737 O O . GLY B 1 206 ? 13.914 33.219 22.75 1 95.31 206 GLY B O 1
ATOM 5738 N N . ILE B 1 207 ? 11.742 32.688 22.844 1 97.06 207 ILE B N 1
ATOM 5739 C CA . ILE B 1 207 ? 11.398 33.688 21.828 1 97.06 207 ILE B CA 1
ATOM 5740 C C . ILE B 1 207 ? 11.156 35.031 22.484 1 97.06 207 ILE B C 1
ATOM 5742 O O . ILE B 1 207 ? 10.992 36.031 21.797 1 97.06 207 ILE B O 1
ATOM 5746 N N . CYS B 1 208 ? 11.117 35.094 23.781 1 95.94 208 CYS B N 1
ATOM 5747 C CA . CYS B 1 208 ? 11.031 36.375 24.484 1 95.94 208 CYS B CA 1
ATOM 5748 C C . CYS B 1 208 ? 12.281 37.219 24.234 1 95.94 208 CYS B C 1
ATOM 5750 O O . CYS B 1 208 ? 13.375 36.656 24.078 1 95.94 208 CYS B O 1
ATOM 5752 N N . LYS B 1 209 ? 12.055 38.5 24.156 1 95.75 209 LYS B N 1
ATOM 5753 C CA . LYS B 1 209 ? 13.156 39.438 23.906 1 95.75 209 LYS B CA 1
ATOM 5754 C C . LYS B 1 209 ? 13.195 40.531 24.953 1 95.75 209 LYS B C 1
ATOM 5756 O O . LYS B 1 209 ? 12.156 40.906 25.516 1 95.75 209 LYS B O 1
ATOM 5761 N N . PRO B 1 210 ? 14.461 41.031 25.125 1 93.5 210 PRO B N 1
ATOM 5762 C CA . PRO B 1 210 ? 14.586 42.094 26.125 1 93.5 210 PRO B CA 1
ATOM 5763 C C . PRO B 1 210 ? 13.742 43.312 25.781 1 93.5 210 PRO B C 1
ATOM 5765 O O . PRO B 1 210 ? 13.773 43.781 24.641 1 93.5 210 PRO B O 1
ATOM 5768 N N . GLY B 1 211 ? 13.023 43.75 26.812 1 90.81 211 GLY B N 1
ATOM 5769 C CA . GLY B 1 211 ? 12.258 45 26.656 1 90.81 211 GLY B CA 1
ATOM 5770 C C . GLY B 1 211 ? 10.953 44.781 25.906 1 90.81 211 GLY B C 1
ATOM 5771 O O . GLY B 1 211 ? 10.211 45.75 25.672 1 90.81 211 GLY B O 1
ATOM 5772 N N . ARG B 1 212 ? 10.664 43.656 25.531 1 93.25 212 ARG B N 1
ATOM 5773 C CA . ARG B 1 212 ? 9.438 43.375 24.797 1 93.25 212 ARG B CA 1
ATOM 5774 C C . ARG B 1 212 ? 8.445 42.594 25.656 1 93.25 212 ARG B C 1
ATOM 5776 O O . ARG B 1 212 ? 8.836 41.719 26.438 1 93.25 212 ARG B O 1
ATOM 5783 N N . PRO B 1 213 ? 7.188 42.906 25.547 1 94.94 213 PRO B N 1
ATOM 5784 C CA . PRO B 1 213 ? 6.184 42.25 26.375 1 94.94 213 PRO B CA 1
ATOM 5785 C C . PRO B 1 213 ? 5.867 40.812 25.875 1 94.94 213 PRO B C 1
ATOM 5787 O O . PRO B 1 213 ? 5.887 40.562 24.672 1 94.94 213 PRO B O 1
ATOM 5790 N N . ALA B 1 214 ? 5.523 40.031 26.875 1 96.56 214 ALA B N 1
ATOM 5791 C CA . ALA B 1 214 ? 5.105 38.656 26.594 1 96.56 214 ALA B CA 1
ATOM 5792 C C . ALA B 1 214 ? 3.861 38.281 27.391 1 96.56 214 ALA B C 1
ATOM 5794 O O . ALA B 1 214 ? 3.6 38.844 28.453 1 96.56 214 ALA B O 1
ATOM 5795 N N . PHE B 1 215 ? 3.078 37.375 26.797 1 97.94 215 PHE B N 1
ATOM 5796 C CA . PHE B 1 215 ? 1.896 36.875 27.484 1 97.94 215 PHE B CA 1
ATOM 5797 C C . PHE B 1 215 ? 1.857 35.344 27.406 1 97.94 215 PHE B C 1
ATOM 5799 O O . PHE B 1 215 ? 2.33 34.75 26.438 1 97.94 215 PHE B O 1
ATOM 5806 N N . THR B 1 216 ? 1.35 34.781 28.438 1 97.75 216 THR B N 1
ATOM 5807 C CA . THR B 1 216 ? 1.107 33.344 28.469 1 97.75 216 THR B CA 1
ATOM 5808 C C . THR B 1 216 ? -0.25 33.031 29.078 1 97.75 216 THR B C 1
ATOM 5810 O O . THR B 1 216 ? -1.009 33.938 29.422 1 97.75 216 THR B O 1
ATOM 5813 N N . ILE B 1 217 ? -0.609 31.797 29.047 1 96.56 217 ILE B N 1
ATOM 5814 C CA . ILE B 1 217 ? -1.818 31.297 29.703 1 96.56 217 ILE B CA 1
ATOM 5815 C C . ILE B 1 217 ? -1.452 30.594 31 1 96.56 217 ILE B C 1
ATOM 5817 O O . ILE B 1 217 ? -0.275 30.328 31.266 1 96.56 217 ILE B O 1
ATOM 5821 N N . PRO B 1 218 ? -2.469 30.312 31.844 1 93.56 218 PRO B N 1
ATOM 5822 C CA . PRO B 1 218 ? -2.129 29.484 33 1 93.56 218 PRO B CA 1
ATOM 5823 C C . PRO B 1 218 ? -1.514 28.141 32.625 1 93.56 218 PRO B C 1
ATOM 5825 O O . PRO B 1 218 ? -2.053 27.438 31.75 1 93.56 218 PRO B O 1
ATOM 5828 N N . GLN B 1 219 ? -0.285 27.922 33.219 1 93.88 219 GLN B N 1
ATOM 5829 C CA . GLN B 1 219 ? 0.434 26.688 32.938 1 93.88 219 GLN B CA 1
ATOM 5830 C C . GLN B 1 219 ? 0.595 25.859 34.219 1 93.88 219 GLN B C 1
ATOM 5832 O O . GLN B 1 219 ? 0.29 26.328 35.312 1 93.88 219 GLN B O 1
ATOM 5837 N N . VAL B 1 220 ? 1.061 24.609 34.062 1 91.25 220 VAL B N 1
ATOM 5838 C CA . VAL B 1 220 ? 1.466 23.844 35.25 1 91.25 220 VAL B CA 1
ATOM 5839 C C . VAL B 1 220 ? 2.605 24.562 35.969 1 91.25 220 VAL B C 1
ATOM 5841 O O . VAL B 1 220 ? 3.377 25.297 35.344 1 91.25 220 VAL B O 1
ATOM 5844 N N . GLN B 1 221 ? 2.73 24.297 37.188 1 92.5 221 GLN B N 1
ATOM 5845 C CA . GLN B 1 221 ? 3.631 25.047 38.062 1 92.5 221 GLN B CA 1
ATOM 5846 C C . GLN B 1 221 ? 5.07 24.969 37.562 1 92.5 221 GLN B C 1
ATOM 5848 O O . GLN B 1 221 ? 5.793 25.969 37.562 1 92.5 221 GLN B O 1
ATOM 5853 N N . GLU B 1 222 ? 5.469 23.844 37.188 1 93.31 222 GLU B N 1
ATOM 5854 C CA . GLU B 1 222 ? 6.832 23.656 36.688 1 93.31 222 GLU B CA 1
ATOM 5855 C C . GLU B 1 222 ? 7.105 24.547 35.469 1 93.31 222 GLU B C 1
ATOM 5857 O O . GLU B 1 222 ? 8.156 25.172 35.375 1 93.31 222 GLU B O 1
ATOM 5862 N N . ALA B 1 223 ? 6.176 24.609 34.625 1 94.62 223 ALA B N 1
ATOM 5863 C CA . ALA B 1 223 ? 6.305 25.422 33.406 1 94.62 223 ALA B CA 1
ATOM 5864 C C . ALA B 1 223 ? 6.285 26.906 33.75 1 94.62 223 ALA B C 1
ATOM 5866 O O . ALA B 1 223 ? 7.062 27.688 33.188 1 94.62 223 ALA B O 1
ATOM 5867 N N . MET B 1 224 ? 5.426 27.266 34.688 1 94.75 224 MET B N 1
ATOM 5868 C CA . MET B 1 224 ? 5.312 28.656 35.062 1 94.75 224 MET B CA 1
ATOM 5869 C C . MET B 1 224 ? 6.609 29.156 35.688 1 94.75 224 MET B C 1
ATOM 5871 O O . MET B 1 224 ? 7.027 30.297 35.438 1 94.75 224 MET B O 1
ATOM 5875 N N . ASN B 1 225 ? 7.152 28.344 36.469 1 94.06 225 ASN B N 1
ATOM 5876 C CA . ASN B 1 225 ? 8.414 28.703 37.125 1 94.06 225 ASN B CA 1
ATOM 5877 C C . ASN B 1 225 ? 9.516 28.922 36.094 1 94.06 225 ASN B C 1
ATOM 5879 O O . ASN B 1 225 ? 10.281 29.891 36.188 1 94.06 225 ASN B O 1
ATOM 5883 N N . THR B 1 226 ? 9.562 28.047 35.219 1 95.75 226 THR B N 1
ATOM 5884 C CA . THR B 1 226 ? 10.586 28.156 34.156 1 95.75 226 THR B CA 1
ATOM 5885 C C . THR B 1 226 ? 10.359 29.391 33.312 1 95.75 226 THR B C 1
ATOM 5887 O O . THR B 1 226 ? 11.312 30.078 32.938 1 95.75 226 THR B O 1
ATOM 5890 N N . LEU B 1 227 ? 9.086 29.703 32.969 1 95.88 227 LEU B N 1
ATOM 5891 C CA . LEU B 1 227 ? 8.766 30.891 32.188 1 95.88 227 LEU B CA 1
ATOM 5892 C C . LEU B 1 227 ? 9.195 32.156 32.938 1 95.88 227 LEU B C 1
ATOM 5894 O O . LEU B 1 227 ? 9.773 33.062 32.344 1 95.88 227 LEU B O 1
ATOM 5898 N N . ARG B 1 228 ? 8.93 32.156 34.156 1 92.12 228 ARG B N 1
ATOM 5899 C CA . ARG B 1 228 ? 9.297 33.312 34.969 1 92.12 228 ARG B CA 1
ATOM 5900 C C . ARG B 1 228 ? 10.805 33.5 35 1 92.12 228 ARG B C 1
ATOM 5902 O O . ARG B 1 228 ? 11.305 34.594 34.812 1 92.12 228 ARG B O 1
ATOM 5909 N N . CYS B 1 229 ? 11.469 32.469 35.281 1 93.06 229 CYS B N 1
ATOM 5910 C CA . CYS B 1 229 ? 12.922 32.5 35.375 1 93.06 229 CYS B CA 1
ATOM 5911 C C . CYS B 1 229 ? 13.547 32.938 34.031 1 93.06 229 CYS B C 1
ATOM 5913 O O . CYS B 1 229 ? 14.445 33.781 34.031 1 93.06 229 CYS B O 1
ATOM 5915 N N . ARG B 1 230 ? 13.047 32.375 33.031 1 92.5 230 ARG B N 1
ATOM 5916 C CA . ARG B 1 230 ? 13.594 32.688 31.719 1 92.5 230 ARG B CA 1
ATOM 5917 C C . ARG B 1 230 ? 13.32 34.125 31.344 1 92.5 230 ARG B C 1
ATOM 5919 O O . ARG B 1 230 ? 14.188 34.812 30.781 1 92.5 230 ARG B O 1
ATOM 5926 N N . ALA B 1 231 ? 12.117 34.562 31.547 1 89.75 231 ALA B N 1
ATOM 5927 C CA . ALA B 1 231 ? 11.766 35.969 31.266 1 89.75 231 ALA B CA 1
ATOM 5928 C C . ALA B 1 231 ? 12.656 36.938 32.031 1 89.75 231 ALA B C 1
ATOM 5930 O O . ALA B 1 231 ? 13.094 37.938 31.5 1 89.75 231 ALA B O 1
ATOM 5931 N N . ASN B 1 232 ? 12.93 36.594 33.219 1 87.62 232 ASN B N 1
ATOM 5932 C CA . ASN B 1 232 ? 13.805 37.438 34.062 1 87.62 232 ASN B CA 1
ATOM 5933 C C . ASN B 1 232 ? 15.234 37.438 33.5 1 87.62 232 ASN B C 1
ATOM 5935 O O . ASN B 1 232 ? 15.875 38.5 33.469 1 87.62 232 ASN B O 1
ATOM 5939 N N . GLU B 1 233 ? 15.656 36.312 33.188 1 90.5 233 GLU B N 1
ATOM 5940 C CA . GLU B 1 233 ? 17.016 36.188 32.656 1 90.5 233 GLU B CA 1
ATOM 5941 C C . GLU B 1 233 ? 17.188 37.062 31.406 1 90.5 233 GLU B C 1
ATOM 5943 O O . GLU B 1 233 ? 18.266 37.625 31.188 1 90.5 233 GLU B O 1
ATOM 5948 N N . ILE B 1 234 ? 16.156 37.156 30.656 1 89.38 234 ILE B N 1
ATOM 5949 C CA . ILE B 1 234 ? 16.25 37.844 29.375 1 89.38 234 ILE B CA 1
ATOM 5950 C C . ILE B 1 234 ? 15.742 39.281 29.531 1 89.38 234 ILE B C 1
ATOM 5952 O O . ILE B 1 234 ? 15.734 40.062 28.562 1 89.38 234 ILE B O 1
ATOM 5956 N N . HIS B 1 235 ? 15.352 39.625 30.656 1 88.62 235 HIS B N 1
ATOM 5957 C CA . HIS B 1 235 ? 14.836 40.969 30.969 1 88.62 235 HIS B CA 1
ATOM 5958 C C . HIS B 1 235 ? 13.602 41.281 30.141 1 88.62 235 HIS B C 1
ATOM 5960 O O . HIS B 1 235 ? 13.508 42.344 29.531 1 88.62 235 HIS B O 1
ATOM 5966 N N . ALA B 1 236 ? 12.75 40.281 30.047 1 89.31 236 ALA B N 1
ATOM 5967 C CA . ALA B 1 236 ? 11.438 40.438 29.422 1 89.31 236 ALA B CA 1
ATOM 5968 C C . ALA B 1 236 ? 10.328 40.438 30.469 1 89.31 236 ALA B C 1
ATOM 5970 O O . ALA B 1 236 ? 10.516 39.938 31.578 1 89.31 236 ALA B O 1
ATOM 5971 N N . THR B 1 237 ? 9.266 41.062 30.109 1 90.44 237 THR B N 1
ATOM 5972 C CA . THR B 1 237 ? 8.086 40.969 30.969 1 90.44 237 THR B CA 1
ATOM 5973 C C . THR B 1 237 ? 7.105 39.938 30.438 1 90.44 237 THR B C 1
ATOM 5975 O O . THR B 1 237 ? 6.871 39.844 29.234 1 90.44 237 THR B O 1
ATOM 5978 N N . ILE B 1 238 ? 6.582 39.188 31.406 1 94.62 238 ILE B N 1
ATOM 5979 C CA . ILE B 1 238 ? 5.613 38.156 31.016 1 94.62 238 ILE B CA 1
ATOM 5980 C C . ILE B 1 238 ? 4.398 38.219 31.938 1 94.62 238 ILE B C 1
ATOM 5982 O O . ILE B 1 238 ? 4.539 38.406 33.156 1 94.62 238 ILE B O 1
ATOM 5986 N N . GLN B 1 239 ? 3.229 38.188 31.359 1 96.06 239 GLN B N 1
ATOM 5987 C CA . GLN B 1 239 ? 1.981 38.219 32.125 1 96.06 239 GLN B CA 1
ATOM 5988 C C . GLN B 1 239 ? 1.086 37.031 31.734 1 96.06 239 GLN B C 1
ATOM 5990 O O . GLN B 1 239 ? 1.206 36.5 30.625 1 96.06 239 GLN B O 1
ATOM 5995 N N . ILE B 1 240 ? 0.197 36.688 32.688 1 96.88 240 ILE B N 1
ATOM 5996 C CA . ILE B 1 240 ? -0.851 35.719 32.406 1 96.88 240 ILE B CA 1
ATOM 5997 C C . ILE B 1 240 ? -2.107 36.438 31.906 1 96.88 240 ILE B C 1
ATOM 5999 O O . ILE B 1 240 ? -2.463 37.5 32.406 1 96.88 240 ILE B O 1
ATOM 6003 N N . VAL B 1 241 ? -2.719 35.875 30.953 1 97.44 241 VAL B N 1
ATOM 6004 C CA . VAL B 1 241 ? -3.916 36.531 30.406 1 97.44 241 VAL B CA 1
ATOM 6005 C C . VAL B 1 241 ? -5.102 36.25 31.328 1 97.44 241 VAL B C 1
ATOM 6007 O O . VAL B 1 241 ? -5.152 35.219 32 1 97.44 241 VAL B O 1
ATOM 6010 N N . PRO B 1 242 ? -6.02 37.156 31.328 1 96.69 242 PRO B N 1
ATOM 6011 C CA . PRO B 1 242 ? -7.211 36.938 32.156 1 96.69 242 PRO B CA 1
ATOM 6012 C C . PRO B 1 242 ? -8.188 35.969 31.516 1 96.69 242 PRO B C 1
ATOM 6014 O O . PRO B 1 242 ? -8.008 35.562 30.375 1 96.69 242 PRO B O 1
ATOM 6017 N N . ASP B 1 243 ? -9.211 35.594 32.344 1 96.06 243 ASP B N 1
ATOM 6018 C CA . ASP B 1 243 ? -10.297 34.781 31.797 1 96.06 243 ASP B CA 1
ATOM 6019 C C . ASP B 1 243 ? -11.094 35.531 30.75 1 96.06 243 ASP B C 1
ATOM 6021 O O . ASP B 1 243 ? -11.32 36.75 30.891 1 96.06 243 ASP B O 1
ATOM 6025 N N . LEU B 1 244 ? -11.508 34.812 29.781 1 96.69 244 LEU B N 1
ATOM 6026 C CA . LEU B 1 244 ? -12.25 35.438 28.688 1 96.69 244 LEU B CA 1
ATOM 6027 C C . LEU B 1 244 ? -13.484 36.156 29.219 1 96.69 244 LEU B C 1
ATOM 6029 O O . LEU B 1 244 ? -13.891 37.188 28.688 1 96.69 244 LEU B O 1
ATOM 6033 N N . ASP B 1 245 ? -14.047 35.656 30.328 1 95.31 245 ASP B N 1
ATOM 6034 C CA . ASP B 1 245 ? -15.258 36.219 30.938 1 95.31 245 ASP B CA 1
ATOM 6035 C C . ASP B 1 245 ? -14.977 37.562 31.594 1 95.31 245 ASP B C 1
ATOM 6037 O O . ASP B 1 245 ? -15.898 38.344 31.875 1 95.31 245 ASP B O 1
ATOM 6041 N N . ASP B 1 246 ? -13.742 37.812 31.859 1 96.25 246 ASP B N 1
ATOM 6042 C CA . ASP B 1 246 ? -13.367 39.031 32.562 1 96.25 246 ASP B CA 1
ATOM 6043 C C . ASP B 1 246 ? -13.43 40.25 31.641 1 96.25 246 ASP B C 1
ATOM 6045 O O . ASP B 1 246 ? -13.438 41.406 32.094 1 96.25 246 ASP B O 1
ATOM 6049 N N . TYR B 1 247 ? -13.422 39.969 30.344 1 96.75 247 TYR B N 1
ATOM 6050 C CA . TYR B 1 247 ? -13.5 41.062 29.391 1 96.75 247 TYR B CA 1
ATOM 6051 C C . TYR B 1 247 ? -14.922 41.594 29.297 1 96.75 247 TYR B C 1
ATOM 6053 O O . TYR B 1 247 ? -15.883 40.875 29.547 1 96.75 247 TYR B O 1
ATOM 6061 N N . ASP B 1 248 ? -15.047 42.938 29 1 96.19 248 ASP B N 1
ATOM 6062 C CA . ASP B 1 248 ? -16.344 43.531 28.766 1 96.19 248 ASP B CA 1
ATOM 6063 C C . ASP B 1 248 ? -16.75 43.406 27.297 1 96.19 248 ASP B C 1
ATOM 6065 O O . ASP B 1 248 ? -16.203 44.125 26.438 1 96.19 248 ASP B O 1
ATOM 6069 N N . TRP B 1 249 ? -17.719 42.594 27 1 95.88 249 TRP B N 1
ATOM 6070 C CA . TRP B 1 249 ? -18.156 42.281 25.641 1 95.88 249 TRP B CA 1
ATOM 6071 C C . TRP B 1 249 ? -19.219 43.281 25.156 1 95.88 249 TRP B C 1
ATOM 6073 O O . TRP B 1 249 ? -19.844 43.062 24.125 1 95.88 249 TRP B O 1
ATOM 6083 N N . GLN B 1 250 ? -19.5 44.344 25.953 1 94.06 250 GLN B N 1
ATOM 6084 C CA . GLN B 1 250 ? -20.375 45.438 25.594 1 94.06 250 GLN B CA 1
ATOM 6085 C C . GLN B 1 250 ? -21.781 44.938 25.25 1 94.06 250 GLN B C 1
ATOM 6087 O O . GLN B 1 250 ? -22.375 45.344 24.25 1 94.06 250 GLN B O 1
ATOM 6092 N N . GLY B 1 251 ? -22.234 44 25.922 1 91.94 251 GLY B N 1
ATOM 6093 C CA . GLY B 1 251 ? -23.578 43.469 25.766 1 91.94 251 GLY B CA 1
ATOM 6094 C C . GLY B 1 251 ? -23.688 42.5 24.594 1 91.94 251 GLY B C 1
ATOM 6095 O O . GLY B 1 251 ? -24.781 41.969 24.328 1 91.94 251 GLY B O 1
ATOM 6096 N N . LYS B 1 252 ? -22.656 42.281 23.891 1 92.56 252 LYS B N 1
ATOM 6097 C CA . LYS B 1 252 ? -22.688 41.344 22.766 1 92.56 252 LYS B CA 1
ATOM 6098 C C . LYS B 1 252 ? -22.422 39.906 23.25 1 92.56 252 LYS B C 1
ATOM 6100 O O . LYS B 1 252 ? -21.766 39.688 24.266 1 92.56 252 LYS B O 1
ATOM 6105 N N . PRO B 1 253 ? -22.922 38.969 22.5 1 92.38 253 PRO B N 1
ATOM 6106 C CA . PRO B 1 253 ? -22.672 37.594 22.875 1 92.38 253 PRO B CA 1
ATOM 6107 C C . PRO B 1 253 ? -21.219 37.188 22.688 1 92.38 253 PRO B C 1
ATOM 6109 O O . PRO B 1 253 ? -20.578 37.594 21.703 1 92.38 253 PRO B O 1
ATOM 6112 N N . MET B 1 254 ? -20.781 36.406 23.594 1 91.94 254 MET B N 1
ATOM 6113 C CA . MET B 1 254 ? -19.438 35.844 23.484 1 91.94 254 MET B CA 1
ATOM 6114 C C . MET B 1 254 ? -19.422 34.688 22.5 1 91.94 254 MET B C 1
ATOM 6116 O O . MET B 1 254 ? -19.703 33.531 22.875 1 91.94 254 MET B O 1
ATOM 6120 N N . LYS B 1 255 ? -19.062 34.938 21.219 1 90.56 255 LYS B N 1
ATOM 6121 C CA . LYS B 1 255 ? -19 33.938 20.172 1 90.56 255 LYS B CA 1
ATOM 6122 C C . LYS B 1 255 ? -17.625 33.906 19.516 1 90.56 255 LYS B C 1
ATOM 6124 O O . LYS B 1 255 ? -17.094 34.938 19.109 1 90.56 255 LYS B O 1
ATOM 6129 N N . LEU B 1 256 ? -17.062 32.75 19.562 1 90.94 256 LEU B N 1
ATOM 6130 C CA . LEU B 1 256 ? -15.773 32.562 18.906 1 90.94 256 LEU B CA 1
ATOM 6131 C C . LEU B 1 256 ? -15.93 31.781 17.609 1 90.94 256 LEU B C 1
ATOM 6133 O O . LEU B 1 256 ? -16.781 30.891 17.5 1 90.94 256 LEU B O 1
ATOM 6137 N N . GLY B 1 257 ? -15.156 32.188 16.656 1 85.5 257 GLY B N 1
ATOM 6138 C CA . GLY B 1 257 ? -15.195 31.484 15.383 1 85.5 257 GLY B CA 1
ATOM 6139 C C . GLY B 1 257 ? -14.664 30.062 15.453 1 85.5 257 GLY B C 1
ATOM 6140 O O . GLY B 1 257 ? -15 29.234 14.617 1 85.5 257 GLY B O 1
ATOM 6141 N N . LEU B 1 258 ? -13.766 29.812 16.375 1 83.12 258 LEU B N 1
ATOM 6142 C CA . LEU B 1 258 ? -13.227 28.484 16.609 1 83.12 258 LEU B CA 1
ATOM 6143 C C . LEU B 1 258 ? -13.906 27.812 17.797 1 83.12 258 LEU B C 1
ATOM 6145 O O . LEU B 1 258 ? -14 28.391 18.875 1 83.12 258 LEU B O 1
ATOM 6149 N N . ALA B 1 259 ? -14.281 26.594 17.594 1 73.44 259 ALA B N 1
ATOM 6150 C CA . ALA B 1 259 ? -15.07 25.906 18.609 1 73.44 259 ALA B CA 1
ATOM 6151 C C . ALA B 1 259 ? -14.172 25.219 19.641 1 73.44 259 ALA B C 1
ATOM 6153 O O . ALA B 1 259 ? -13.039 24.844 19.312 1 73.44 259 ALA B O 1
ATOM 6154 N N . GLY B 1 260 ? -14.75 25.109 20.906 1 74.88 260 GLY B N 1
ATOM 6155 C CA . GLY B 1 260 ? -14.07 24.375 21.969 1 74.88 260 GLY B CA 1
ATOM 6156 C C . GLY B 1 260 ? -13.75 25.234 23.172 1 74.88 260 GLY B C 1
ATOM 6157 O O . GLY B 1 260 ? -13.398 26.406 23.031 1 74.88 260 GLY B O 1
ATOM 6158 N N . GLU B 1 261 ? -13.883 24.562 24.234 1 77.12 261 GLU B N 1
ATOM 6159 C CA . GLU B 1 261 ? -13.625 25.266 25.484 1 77.12 261 GLU B CA 1
ATOM 6160 C C . GLU B 1 261 ? -12.18 25.75 25.547 1 77.12 261 GLU B C 1
ATOM 6162 O O . GLU B 1 261 ? -11.898 26.812 26.109 1 77.12 261 GLU B O 1
ATOM 6167 N N . HIS B 1 262 ? -11.305 25.031 24.984 1 79.5 262 HIS B N 1
ATOM 6168 C CA . HIS B 1 262 ? -9.891 25.391 25.016 1 79.5 262 HIS B CA 1
ATOM 6169 C C . HIS B 1 262 ? -9.617 26.641 24.188 1 79.5 262 HIS B C 1
ATOM 6171 O O . HIS B 1 262 ? -8.594 27.297 24.375 1 79.5 262 HIS B O 1
ATOM 6177 N N . GLN B 1 263 ? -10.531 26.984 23.297 1 88.31 263 GLN B N 1
ATOM 6178 C CA . GLN B 1 263 ? -10.344 28.172 22.469 1 88.31 263 GLN B CA 1
ATOM 6179 C C . GLN B 1 263 ? -10.547 29.453 23.266 1 88.31 263 GLN B C 1
ATOM 6181 O O . GLN B 1 263 ? -10.117 30.531 22.859 1 88.31 263 GLN B O 1
ATOM 6186 N N . ARG B 1 264 ? -11.219 29.344 24.406 1 91.94 264 ARG B N 1
ATOM 6187 C CA . ARG B 1 264 ? -11.461 30.516 25.234 1 91.94 264 ARG B CA 1
ATOM 6188 C C . ARG B 1 264 ? -10.148 31.109 25.719 1 91.94 264 ARG B C 1
ATOM 6190 O O . ARG B 1 264 ? -9.953 32.344 25.656 1 91.94 264 ARG B O 1
ATOM 6197 N N . ILE B 1 265 ? -9.305 30.219 26.156 1 93.69 265 ILE B N 1
ATOM 6198 C CA . ILE B 1 265 ? -8.016 30.703 26.656 1 93.69 265 ILE B CA 1
ATOM 6199 C C . ILE B 1 265 ? -7.152 31.188 25.484 1 93.69 265 ILE B C 1
ATOM 6201 O O . ILE B 1 265 ? -6.375 32.125 25.641 1 93.69 265 ILE B O 1
ATOM 6205 N N . ASN B 1 266 ? -7.195 30.578 24.375 1 95 266 ASN B N 1
ATOM 6206 C CA . ASN B 1 266 ? -6.488 31.031 23.172 1 95 266 ASN B CA 1
ATOM 6207 C C . ASN B 1 266 ? -6.969 32.406 22.719 1 95 266 ASN B C 1
ATOM 6209 O O . ASN B 1 266 ? -6.168 33.25 22.312 1 95 266 ASN B O 1
ATOM 6213 N N . ALA B 1 267 ? -8.266 32.562 22.781 1 97.44 267 ALA B N 1
ATOM 6214 C CA . ALA B 1 267 ? -8.852 33.875 22.422 1 97.44 267 ALA B CA 1
ATOM 6215 C C . ALA B 1 267 ? -8.352 34.969 23.344 1 97.44 267 ALA B C 1
ATOM 6217 O O . ALA B 1 267 ? -8.016 36.062 22.891 1 97.44 267 ALA B O 1
ATOM 6218 N N . SER B 1 268 ? -8.359 34.656 24.609 1 98.38 268 SER B N 1
ATOM 6219 C CA . SER B 1 268 ? -7.879 35.656 25.562 1 98.38 268 SER B CA 1
ATOM 6220 C C . SER B 1 268 ? -6.426 36.031 25.297 1 98.38 268 SER B C 1
ATOM 6222 O O . SER B 1 268 ? -6.059 37.219 25.391 1 98.38 268 SER B O 1
ATOM 6224 N N . LEU B 1 269 ? -5.633 35.062 25.031 1 98.38 269 LEU B N 1
ATOM 6225 C CA . LEU B 1 269 ? -4.238 35.312 24.688 1 98.38 269 LEU B CA 1
ATOM 6226 C C . LEU B 1 269 ? -4.141 36.188 23.453 1 98.38 269 LEU B C 1
ATOM 6228 O O . LEU B 1 269 ? -3.379 37.156 23.438 1 98.38 269 LEU B O 1
ATOM 6232 N N . ALA B 1 270 ? -4.898 35.906 22.438 1 98.69 270 ALA B N 1
ATOM 6233 C CA . ALA B 1 270 ? -4.898 36.688 21.203 1 98.69 270 ALA B CA 1
ATOM 6234 C C . ALA B 1 270 ? -5.328 38.125 21.469 1 98.69 270 ALA B C 1
ATOM 6236 O O . ALA B 1 270 ? -4.773 39.062 20.891 1 98.69 270 ALA B O 1
ATOM 6237 N N . ILE B 1 271 ? -6.297 38.312 22.312 1 98.5 271 ILE B N 1
ATOM 6238 C CA . ILE B 1 271 ? -6.816 39.625 22.656 1 98.5 271 ILE B CA 1
ATOM 6239 C C . ILE B 1 271 ? -5.699 40.5 23.234 1 98.5 271 ILE B C 1
ATOM 6241 O O . ILE B 1 271 ? -5.492 41.625 22.797 1 98.5 271 ILE B O 1
ATOM 6245 N N . GLN B 1 272 ? -4.984 39.938 24.156 1 98.12 272 GLN B N 1
ATOM 6246 C CA . GLN B 1 272 ? -3.918 40.688 24.797 1 98.12 272 GLN B CA 1
ATOM 6247 C C . GLN B 1 272 ? -2.777 41 23.828 1 98.12 272 GLN B C 1
ATOM 6249 O O . GLN B 1 272 ? -2.184 42.062 23.859 1 98.12 272 GLN B O 1
ATOM 6254 N N . LEU B 1 273 ? -2.443 40.031 23.031 1 98.5 273 LEU B N 1
ATOM 6255 C CA . LEU B 1 273 ? -1.396 40.219 22.031 1 98.5 273 LEU B CA 1
ATOM 6256 C C . LEU B 1 273 ? -1.765 41.344 21.078 1 98.5 273 LEU B C 1
ATOM 6258 O O . LEU B 1 273 ? -0.947 42.25 20.812 1 98.5 273 LEU B O 1
ATOM 6262 N N . CYS B 1 274 ? -2.98 41.344 20.562 1 98.44 274 CYS B N 1
ATOM 6263 C CA . CYS B 1 274 ? -3.441 42.312 19.594 1 98.44 274 CYS B CA 1
ATOM 6264 C C . CYS B 1 274 ? -3.525 43.719 20.219 1 98.44 274 CYS B C 1
ATOM 6266 O O . CYS B 1 274 ? -3.135 44.719 19.609 1 98.44 274 CYS B O 1
ATOM 6268 N N . ARG B 1 275 ? -4.051 43.75 21.422 1 97 275 ARG B N 1
ATOM 6269 C CA . ARG B 1 275 ? -4.125 45.031 22.125 1 97 275 ARG B CA 1
ATOM 6270 C C . ARG B 1 275 ? -2.742 45.656 22.281 1 97 275 ARG B C 1
ATOM 6272 O O . ARG B 1 275 ? -2.551 46.844 22 1 97 275 ARG B O 1
ATOM 6279 N N . THR B 1 276 ? -1.844 44.875 22.734 1 95.94 276 THR B N 1
ATOM 6280 C CA . THR B 1 276 ? -0.481 45.344 22.969 1 95.94 276 THR B CA 1
ATOM 6281 C C . THR B 1 276 ? 0.159 45.781 21.656 1 95.94 276 THR B C 1
ATOM 6283 O O . THR B 1 276 ? 0.824 46.812 21.609 1 95.94 276 THR B O 1
ATOM 6286 N N . TRP B 1 277 ? -0.048 45.031 20.656 1 96.88 277 TRP B N 1
ATOM 6287 C CA . TRP B 1 277 ? 0.493 45.375 19.344 1 96.88 277 TRP B CA 1
ATOM 6288 C C . TRP B 1 277 ? -0.082 46.719 18.844 1 96.88 277 TRP B C 1
ATOM 6290 O O . TRP B 1 277 ? 0.656 47.562 18.375 1 96.88 277 TRP B O 1
ATOM 6300 N N . ILE B 1 278 ? -1.371 46.875 18.922 1 96 278 ILE B N 1
ATOM 6301 C CA . ILE B 1 278 ? -2.057 48.062 18.422 1 96 278 ILE B CA 1
ATOM 6302 C C . ILE B 1 278 ? -1.595 49.281 19.203 1 96 278 ILE B C 1
ATOM 6304 O O . ILE B 1 278 ? -1.358 50.344 18.625 1 96 278 ILE B O 1
ATOM 6308 N N . GLU B 1 279 ? -1.461 49.156 20.484 1 92.19 279 GLU B N 1
ATOM 6309 C CA . GLU B 1 279 ? -1.011 50.25 21.328 1 92.19 279 GLU B CA 1
ATOM 6310 C C . GLU B 1 279 ? 0.395 50.688 20.938 1 92.19 279 GLU B C 1
ATOM 6312 O O . GLU B 1 279 ? 0.664 51.906 20.844 1 92.19 279 GLU B O 1
ATOM 6317 N N . GLU B 1 280 ? 1.188 49.781 20.734 1 89.69 280 GLU B N 1
ATOM 6318 C CA . GLU B 1 280 ? 2.553 50.094 20.328 1 89.69 280 GLU B CA 1
ATOM 6319 C C . GLU B 1 280 ? 2.582 50.719 18.953 1 89.69 280 GLU B C 1
ATOM 6321 O O . GLU B 1 280 ? 3.391 51.625 18.688 1 89.69 280 GLU B O 1
ATOM 6326 N N . HIS B 1 281 ? 1.848 50.188 18.062 1 89.94 281 HIS B N 1
ATOM 6327 C CA . HIS B 1 281 ? 1.762 50.719 16.703 1 89.94 281 HIS B CA 1
ATOM 6328 C C . HIS B 1 281 ? 1.271 52.156 16.719 1 89.94 281 HIS B C 1
ATOM 6330 O O . HIS B 1 281 ? 1.777 53 15.961 1 89.94 281 HIS B O 1
ATOM 6336 N N . ASN B 1 282 ? 0.288 52.406 17.5 1 85.56 282 ASN B N 1
ATOM 6337 C CA . ASN B 1 282 ? -0.28 53.75 17.578 1 85.56 282 ASN B CA 1
ATOM 6338 C C . ASN B 1 282 ? 0.72 54.75 18.156 1 85.56 282 ASN B C 1
ATOM 6340 O O . ASN B 1 282 ? 0.715 55.906 17.797 1 85.56 282 ASN B O 1
ATOM 6344 N N . LEU B 1 283 ? 1.49 54.344 19.062 1 74.88 283 LEU B N 1
ATOM 6345 C CA . LEU B 1 283 ? 2.516 55.188 19.641 1 74.88 283 LEU B CA 1
ATOM 6346 C C . LEU B 1 283 ? 3.535 55.625 18.578 1 74.88 283 LEU B C 1
ATOM 6348 O O . LEU B 1 283 ? 4.016 56.75 18.594 1 74.88 283 LEU B O 1
ATOM 6352 N N . HIS B 1 284 ? 3.766 54.812 17.719 1 74.31 284 HIS B N 1
ATOM 6353 C CA . HIS B 1 284 ? 4.785 55.094 16.719 1 74.31 284 HIS B CA 1
ATOM 6354 C C . HIS B 1 284 ? 4.215 55.906 15.555 1 74.31 284 HIS B C 1
ATOM 6356 O O . HIS B 1 284 ? 4.957 56.594 14.852 1 74.31 284 HIS B O 1
ATOM 6362 N N . HIS B 1 285 ? 2.951 55.719 15.164 1 69.56 285 HIS B N 1
ATOM 6363 C CA . HIS B 1 285 ? 2.375 56.438 14.031 1 69.56 285 HIS B CA 1
ATOM 6364 C C . HIS B 1 285 ? 1.48 57.594 14.5 1 69.56 285 HIS B C 1
ATOM 6366 O O . HIS B 1 285 ? 0.825 58.25 13.68 1 69.56 285 HIS B O 1
ATOM 6372 N N . SER B 1 286 ? 1.619 58.344 15.422 1 57.06 286 SER B N 1
ATOM 6373 C CA . SER B 1 286 ? 0.89 59.5 15.969 1 57.06 286 SER B CA 1
ATOM 6374 C C . SER B 1 286 ? -0.616 59.312 15.789 1 57.06 286 SER B C 1
ATOM 6376 O O . SER B 1 286 ? -1.385 60.25 16.031 1 57.06 286 SER B O 1
ATOM 6378 N N . ASN B 1 287 ? -1.15 58.219 15.109 1 47.34 287 ASN B N 1
ATOM 6379 C CA . ASN B 1 287 ? -2.58 58.094 14.859 1 47.34 287 ASN B CA 1
ATOM 6380 C C . ASN B 1 287 ? -3.307 57.469 16.062 1 47.34 287 ASN B C 1
ATOM 6382 O O . ASN B 1 287 ? -2.816 56.531 16.672 1 47.34 287 ASN B O 1
ATOM 6386 N N . LYS B 1 288 ? -4.035 58.219 16.703 1 46.03 288 LYS B N 1
ATOM 6387 C CA . LYS B 1 288 ? -4.828 57.938 17.906 1 46.03 288 LYS B CA 1
ATOM 6388 C C . LYS B 1 288 ? -5.809 56.781 17.656 1 46.03 288 LYS B C 1
ATOM 6390 O O . LYS B 1 288 ? -6.996 57.031 17.422 1 46.03 288 LYS B O 1
ATOM 6395 N N . ARG B 1 289 ? -5.527 55.719 17 1 42.75 289 ARG B N 1
ATOM 6396 C CA . ARG B 1 289 ? -6.684 54.844 16.953 1 42.75 289 ARG B CA 1
ATOM 6397 C C . ARG B 1 289 ? -7.078 54.406 18.359 1 42.75 289 ARG B C 1
ATOM 6399 O O . ARG B 1 289 ? -6.477 54.812 19.344 1 42.75 289 ARG B O 1
ATOM 6406 N N . ALA B 1 290 ? -7.668 53.062 18.719 1 42.22 290 ALA B N 1
ATOM 6407 C CA . ALA B 1 290 ? -8.391 52.562 19.891 1 42.22 290 ALA B CA 1
ATOM 6408 C C . ALA B 1 290 ? -7.508 52.594 21.125 1 42.22 290 ALA B C 1
ATOM 6410 O O . ALA B 1 290 ? -6.418 52.031 21.141 1 42.22 290 ALA B O 1
ATOM 6411 N N . GLY B 1 291 ? -7.402 53.875 21.828 1 38.66 291 GLY B N 1
ATOM 6412 C CA . GLY B 1 291 ? -6.629 54.156 23.031 1 38.66 291 GLY B CA 1
ATOM 6413 C C . GLY B 1 291 ? -6.82 53.125 24.109 1 38.66 291 GLY B C 1
ATOM 6414 O O . GLY B 1 291 ? -7.883 53.031 24.734 1 38.66 291 GLY B O 1
ATOM 6415 N N . PHE B 1 292 ? -6.199 51.906 24.016 1 42.84 292 PHE B N 1
ATOM 6416 C CA . PHE B 1 292 ? -6.277 51.062 25.188 1 42.84 292 PHE B CA 1
ATOM 6417 C C . PHE B 1 292 ? -5.547 51.688 26.375 1 42.84 292 PHE B C 1
ATOM 6419 O O . PHE B 1 292 ? -4.574 52.406 26.188 1 42.84 292 PHE B O 1
ATOM 6426 N N . GLY B 1 293 ? -6.129 52.281 27.344 1 39.09 293 GLY B N 1
ATOM 6427 C CA . GLY B 1 293 ? -5.488 52.75 28.547 1 39.09 293 GLY B CA 1
ATOM 6428 C C . GLY B 1 293 ? -4.293 51.906 28.969 1 39.09 293 GLY B C 1
ATOM 6429 O O . GLY B 1 293 ? -4.191 50.75 28.594 1 39.09 293 GLY B O 1
ATOM 6430 N N . ARG B 1 294 ? -2.992 52.438 29.062 1 42.16 294 ARG B N 1
ATOM 6431 C CA . ARG B 1 294 ? -1.689 51.906 29.469 1 42.16 294 ARG B CA 1
ATOM 6432 C C . ARG B 1 294 ? -1.822 50.969 30.656 1 42.16 294 ARG B C 1
ATOM 6434 O O . ARG B 1 294 ? -1.586 51.344 31.797 1 42.16 294 ARG B O 1
ATOM 6441 N N . THR B 1 295 ? -2.713 50.125 30.906 1 41.94 295 THR B N 1
ATOM 6442 C CA . THR B 1 295 ? -2.793 49.594 32.25 1 41.94 295 THR B CA 1
ATOM 6443 C C . THR B 1 295 ? -1.732 48.5 32.469 1 41.94 295 THR B C 1
ATOM 6445 O O . THR B 1 295 ? -1.672 47.906 33.531 1 41.94 295 THR B O 1
ATOM 6448 N N . ASN B 1 296 ? -1.034 47.938 31.516 1 45.22 296 ASN B N 1
ATOM 6449 C CA . ASN B 1 296 ? -0.34 46.75 32.031 1 45.22 296 ASN B CA 1
ATOM 6450 C C . ASN B 1 296 ? 0.979 47.125 32.688 1 45.22 296 ASN B C 1
ATOM 6452 O O . ASN B 1 296 ? 1.838 47.75 32.094 1 45.22 296 ASN B O 1
ATOM 6456 N N . THR B 1 297 ? 1.042 47.469 34.031 1 43.94 297 THR B N 1
ATOM 6457 C CA . THR B 1 297 ? 2.256 47.656 34.812 1 43.94 297 THR B CA 1
ATOM 6458 C C . THR B 1 297 ? 3.023 46.344 34.938 1 43.94 297 THR B C 1
ATOM 6460 O O . THR B 1 297 ? 2.463 45.344 35.375 1 43.94 297 THR B O 1
ATOM 6463 N N . TYR B 1 298 ? 4.047 46.188 34.125 1 46.88 298 TYR B N 1
ATOM 6464 C CA . TYR B 1 298 ? 4.922 45.031 34.156 1 46.88 298 TYR B CA 1
ATOM 6465 C C . TYR B 1 298 ? 5.828 45.062 35.375 1 46.88 298 TYR B C 1
ATOM 6467 O O . TYR B 1 298 ? 6.5 46.062 35.625 1 46.88 298 TYR B O 1
ATOM 6475 N N . SER B 1 299 ? 5.496 44.469 36.531 1 43.97 299 SER B N 1
ATOM 6476 C CA . SER B 1 299 ? 6.477 44.406 37.625 1 43.97 299 SER B CA 1
ATOM 6477 C C . SER B 1 299 ? 7.602 43.438 37.281 1 43.97 299 SER B C 1
ATOM 6479 O O . SER B 1 299 ? 7.348 42.281 36.875 1 43.97 299 SER B O 1
ATOM 6481 N N . MET B 1 300 ? 8.75 43.906 36.938 1 47.38 300 MET B N 1
ATOM 6482 C CA . MET B 1 300 ? 9.938 43.094 36.688 1 47.38 300 MET B CA 1
ATOM 6483 C C . MET B 1 300 ? 10.195 42.125 37.812 1 47.38 300 MET B C 1
ATOM 6485 O O . MET B 1 300 ? 10.836 41.094 37.594 1 47.38 300 MET B O 1
ATOM 6489 N N . ASP B 1 301 ? 10.18 42.594 39.062 1 46.22 301 ASP B N 1
ATOM 6490 C CA . ASP B 1 301 ? 10.609 41.938 40.281 1 46.22 301 ASP B CA 1
ATOM 6491 C C . ASP B 1 301 ? 9.438 41.219 40.938 1 46.22 301 ASP B C 1
ATOM 6493 O O . ASP B 1 301 ? 8.336 41.781 41.031 1 46.22 301 ASP B O 1
ATOM 6497 N N . GLY B 1 302 ? 9.102 39.719 40.625 1 58.75 302 GLY B N 1
ATOM 6498 C CA . GLY B 1 302 ? 8.141 38.938 41.406 1 58.75 302 GLY B CA 1
ATOM 6499 C C . GLY B 1 302 ? 7.406 37.906 40.594 1 58.75 302 GLY B C 1
ATOM 6500 O O . GLY B 1 302 ? 7.875 37.5 39.531 1 58.75 302 GLY B O 1
ATOM 6501 N N . ASP B 1 303 ? 6.176 37.469 41 1 74.75 303 ASP B N 1
ATOM 6502 C CA . ASP B 1 303 ? 5.25 36.469 40.469 1 74.75 303 ASP B CA 1
ATOM 6503 C C . ASP B 1 303 ? 4.57 36.969 39.219 1 74.75 303 ASP B C 1
ATOM 6505 O O . ASP B 1 303 ? 4.352 38.188 39.031 1 74.75 303 ASP B O 1
ATOM 6509 N N . ILE B 1 304 ? 4.562 36.188 38.219 1 85.75 304 ILE B N 1
ATOM 6510 C CA . ILE B 1 304 ? 3.861 36.531 36.969 1 85.75 304 ILE B CA 1
ATOM 6511 C C . ILE B 1 304 ? 2.457 37.031 37.281 1 85.75 304 ILE B C 1
ATOM 6513 O O . ILE B 1 304 ? 1.693 36.344 38 1 85.75 304 ILE B O 1
ATOM 6517 N N . GLN B 1 305 ? 2.23 38.25 36.938 1 88.94 305 GLN B N 1
ATOM 6518 C CA . GLN B 1 305 ? 0.943 38.875 37.219 1 88.94 305 GLN B CA 1
ATOM 6519 C C . GLN B 1 305 ? -0.054 38.625 36.094 1 88.94 305 GLN B C 1
ATOM 6521 O O . GLN B 1 305 ? 0.34 38.344 34.969 1 88.94 305 GLN B O 1
ATOM 6526 N N . THR B 1 306 ? -1.349 38.719 36.469 1 94 306 THR B N 1
ATOM 6527 C CA . THR B 1 306 ? -2.408 38.594 35.469 1 94 306 THR B CA 1
ATOM 6528 C C . THR B 1 306 ? -2.645 39.938 34.781 1 94 306 THR B C 1
ATOM 6530 O O . THR B 1 306 ? -2.727 40.969 35.438 1 94 306 THR B O 1
ATOM 6533 N N . ALA B 1 307 ? -2.658 39.969 33.5 1 94.69 307 ALA B N 1
ATOM 6534 C CA . ALA B 1 307 ? -2.955 41.156 32.719 1 94.69 307 ALA B CA 1
ATOM 6535 C C . ALA B 1 307 ? -4.383 41.625 32.969 1 94.69 307 ALA B C 1
ATOM 6537 O O . ALA B 1 307 ? -5.258 40.844 33.312 1 94.69 307 ALA B O 1
ATOM 6538 N N . SER B 1 308 ? -4.598 42.875 32.75 1 92.81 308 SER B N 1
ATOM 6539 C CA . SER B 1 308 ? -5.918 43.469 33 1 92.81 308 SER B CA 1
ATOM 6540 C C . SER B 1 308 ? -6.848 43.25 31.812 1 92.81 308 SER B C 1
ATOM 6542 O O . SER B 1 308 ? -6.441 43.406 30.656 1 92.81 308 SER B O 1
ATOM 6544 N N . ALA B 1 309 ? -8.078 42.844 32.156 1 95.5 309 ALA B N 1
ATOM 6545 C CA . ALA B 1 309 ? -9.117 42.844 31.141 1 95.5 309 ALA B CA 1
ATOM 6546 C C . ALA B 1 309 ? -9.547 44.25 30.781 1 95.5 309 ALA B C 1
ATOM 6548 O O . ALA B 1 309 ? -9.172 45.219 31.453 1 95.5 309 ALA B O 1
ATOM 6549 N N . PHE B 1 310 ? -10.266 44.406 29.719 1 95.31 310 PHE B N 1
ATOM 6550 C CA . PHE B 1 310 ? -10.711 45.719 29.25 1 95.31 310 PHE B CA 1
ATOM 6551 C C . PHE B 1 310 ? -11.977 45.562 28.391 1 95.31 310 PHE B C 1
ATOM 6553 O O . PHE B 1 310 ? -12.477 44.469 28.203 1 95.31 310 PHE B O 1
ATOM 6560 N N . LYS B 1 311 ? -12.5 46.781 28.062 1 95.62 311 LYS B N 1
ATOM 6561 C CA . LYS B 1 311 ? -13.641 46.812 27.156 1 95.62 311 LYS B CA 1
ATOM 6562 C C . LYS B 1 311 ? -13.227 46.438 25.734 1 95.62 311 LYS B C 1
ATOM 6564 O O . LYS B 1 311 ? -12.367 47.125 25.156 1 95.62 311 LYS B O 1
ATOM 6569 N N . LEU B 1 312 ? -13.844 45.406 25.219 1 96.56 312 LEU B N 1
ATOM 6570 C CA . LEU B 1 312 ? -13.453 44.938 23.891 1 96.56 312 LEU B CA 1
ATOM 6571 C C . LEU B 1 312 ? -14.031 45.844 22.812 1 96.56 312 LEU B C 1
ATOM 6573 O O . LEU B 1 312 ? -15.25 46.062 22.766 1 96.56 312 LEU B O 1
ATOM 6577 N N . PRO B 1 313 ? -13.133 46.375 21.969 1 95.62 313 PRO B N 1
ATOM 6578 C CA . PRO B 1 313 ? -13.664 47.062 20.812 1 95.62 313 PRO B CA 1
ATOM 6579 C C . PRO B 1 313 ? -14.492 46.188 19.891 1 95.62 313 PRO B C 1
ATOM 6581 O O . PRO B 1 313 ? -14.273 44.969 19.859 1 95.62 313 PRO B O 1
ATOM 6584 N N . ALA B 1 314 ? -15.32 46.75 19.078 1 95.38 314 ALA B N 1
ATOM 6585 C CA . ALA B 1 314 ? -16.203 46.031 18.172 1 95.38 314 ALA B CA 1
ATOM 6586 C C . ALA B 1 314 ? -15.391 45.188 17.188 1 95.38 314 ALA B C 1
ATOM 6588 O O . ALA B 1 314 ? -15.805 44.094 16.797 1 95.38 314 ALA B O 1
ATOM 6589 N N . THR B 1 315 ? -14.258 45.719 16.797 1 95.94 315 THR B N 1
ATOM 6590 C CA . THR B 1 315 ? -13.422 45.031 15.82 1 95.94 315 THR B CA 1
ATOM 6591 C C . THR B 1 315 ? -12.797 43.781 16.438 1 95.94 315 THR B C 1
ATOM 6593 O O . THR B 1 315 ? -12.539 42.781 15.727 1 95.94 315 THR B O 1
ATOM 6596 N N . PHE B 1 316 ? -12.547 43.781 17.688 1 97.38 316 PHE B N 1
ATOM 6597 C CA . PHE B 1 316 ? -12.078 42.594 18.375 1 97.38 316 PHE B CA 1
ATOM 6598 C C . PHE B 1 316 ? -13.164 41.531 18.406 1 97.38 316 PHE B C 1
ATOM 6600 O O . PHE B 1 316 ? -12.898 40.344 18.141 1 97.38 316 PHE B O 1
ATOM 6607 N N . ILE B 1 317 ? -14.336 41.969 18.719 1 97.12 317 ILE B N 1
ATOM 6608 C CA . ILE B 1 317 ? -15.469 41.062 18.844 1 97.12 317 ILE B CA 1
ATOM 6609 C C . ILE B 1 317 ? -15.766 40.406 17.5 1 97.12 317 ILE B C 1
ATOM 6611 O O . ILE B 1 317 ? -15.938 39.188 17.406 1 97.12 317 ILE B O 1
ATOM 6615 N N . SER B 1 318 ? -15.789 41.188 16.453 1 95.81 318 SER B N 1
ATOM 6616 C CA . SER B 1 318 ? -16.031 40.625 15.133 1 95.81 318 SER B CA 1
ATOM 6617 C C . SER B 1 318 ? -14.875 39.75 14.68 1 95.81 318 SER B C 1
ATOM 6619 O O . SER B 1 318 ? -15.094 38.719 14.039 1 95.81 318 SER B O 1
ATOM 6621 N N . GLY B 1 319 ? -13.672 40.188 14.992 1 96.31 319 GLY B N 1
ATOM 6622 C CA . GLY B 1 319 ? -12.516 39.375 14.664 1 96.31 319 GLY B CA 1
ATOM 6623 C C . GLY B 1 319 ? -12.539 38 15.312 1 96.31 319 GLY B C 1
ATOM 6624 O O . GLY B 1 319 ? -12.188 37 14.68 1 96.31 319 GLY B O 1
ATOM 6625 N N . LEU B 1 320 ? -12.922 37.969 16.562 1 96.5 320 LEU B N 1
ATOM 6626 C CA . LEU B 1 320 ? -13.023 36.688 17.281 1 96.5 320 LEU B CA 1
ATOM 6627 C C . LEU B 1 320 ? -14.133 35.812 16.703 1 96.5 320 LEU B C 1
ATOM 6629 O O . LEU B 1 320 ? -13.945 34.625 16.516 1 96.5 320 LEU B O 1
ATOM 6633 N N . ARG B 1 321 ? -15.195 36.438 16.391 1 93.56 321 ARG B N 1
ATOM 6634 C CA . ARG B 1 321 ? -16.375 35.719 15.875 1 93.56 321 ARG B CA 1
ATOM 6635 C C . ARG B 1 321 ? -16.125 35.188 14.469 1 93.56 321 ARG B C 1
ATOM 6637 O O . ARG B 1 321 ? -16.562 34.094 14.133 1 93.56 321 ARG B O 1
ATOM 6644 N N . ASP B 1 322 ? -15.414 35.906 13.68 1 91.06 322 ASP B N 1
ATOM 6645 C CA . ASP B 1 322 ? -15.297 35.625 12.25 1 91.06 322 ASP B CA 1
ATOM 6646 C C . ASP B 1 322 ? -14.039 34.781 11.961 1 91.06 322 ASP B C 1
ATOM 6648 O O . ASP B 1 322 ? -13.789 34.438 10.82 1 91.06 322 ASP B O 1
ATOM 6652 N N . CYS B 1 323 ? -13.312 34.469 13.031 1 92.5 323 CYS B N 1
ATOM 6653 C CA . CYS B 1 323 ? -12.086 33.688 12.867 1 92.5 323 CYS B CA 1
ATOM 6654 C C . CYS B 1 323 ? -12.383 32.312 12.32 1 92.5 323 CYS B C 1
ATOM 6656 O O . CYS B 1 323 ? -13.336 31.656 12.75 1 92.5 323 CYS B O 1
ATOM 6658 N N . CYS B 1 324 ? -11.625 31.969 11.312 1 84.94 324 CYS B N 1
ATOM 6659 C CA . CYS B 1 324 ? -11.773 30.641 10.711 1 84.94 324 CYS B CA 1
ATOM 6660 C C . CYS B 1 324 ? -10.414 29.969 10.523 1 84.94 324 CYS B C 1
ATOM 6662 O O . CYS B 1 324 ? -9.445 30.625 10.141 1 84.94 324 CYS B O 1
ATOM 6664 N N . LEU B 1 325 ? -10.383 28.766 10.922 1 83 325 LEU B N 1
ATOM 6665 C CA . LEU B 1 325 ? -9.203 27.938 10.703 1 83 325 LEU B CA 1
ATOM 6666 C C . LEU B 1 325 ? -9.586 26.625 10.023 1 83 325 LEU B C 1
ATOM 6668 O O . LEU B 1 325 ? -10.281 25.797 10.609 1 83 325 LEU B O 1
ATOM 6672 N N . PRO B 1 326 ? -9.125 26.438 8.781 1 83.19 326 PRO B N 1
ATOM 6673 C CA . PRO B 1 326 ? -9.477 25.203 8.102 1 83.19 326 PRO B CA 1
ATOM 6674 C C . PRO B 1 326 ? -9.062 23.953 8.891 1 83.19 326 PRO B C 1
ATOM 6676 O O . PRO B 1 326 ? -7.973 23.922 9.469 1 83.19 326 PRO B O 1
ATOM 6679 N N . GLY B 1 327 ? -9.984 22.984 8.875 1 86.25 327 GLY B N 1
ATOM 6680 C CA . GLY B 1 327 ? -9.703 21.703 9.531 1 86.25 327 GLY B CA 1
ATOM 6681 C C . GLY B 1 327 ? -10.055 21.703 11 1 86.25 327 GLY B C 1
ATOM 6682 O O . GLY B 1 327 ? -9.906 20.688 11.68 1 86.25 327 GLY B O 1
ATOM 6683 N N . ARG B 1 328 ? -10.453 22.844 11.477 1 83.5 328 ARG B N 1
ATOM 6684 C CA . ARG B 1 328 ? -10.938 22.953 12.852 1 83.5 328 ARG B CA 1
ATOM 6685 C C . ARG B 1 328 ? -12.414 23.312 12.883 1 83.5 328 ARG B C 1
ATOM 6687 O O . ARG B 1 328 ? -12.781 24.453 12.57 1 83.5 328 ARG B O 1
ATOM 6694 N N . THR B 1 329 ? -13.25 22.344 13.352 1 85.81 329 THR B N 1
ATOM 6695 C CA . THR B 1 329 ? -14.695 22.5 13.445 1 85.81 329 THR B CA 1
ATOM 6696 C C . THR B 1 329 ? -15.266 23.062 12.148 1 85.81 329 THR B C 1
ATOM 6698 O O . THR B 1 329 ? -16.047 24.016 12.164 1 85.81 329 THR B O 1
ATOM 6701 N N . GLN B 1 330 ? -14.852 22.547 11.109 1 85.44 330 GLN B N 1
ATOM 6702 C CA . GLN B 1 330 ? -15.266 22.969 9.773 1 85.44 330 GLN B CA 1
ATOM 6703 C C . GLN B 1 330 ? -16.391 22.094 9.234 1 85.44 330 GLN B C 1
ATOM 6705 O O . GLN B 1 330 ? -16.359 20.875 9.414 1 85.44 330 GLN B O 1
ATOM 6710 N N . ILE B 1 331 ? -17.406 22.781 8.656 1 88.69 331 ILE B N 1
ATOM 6711 C CA . ILE B 1 331 ? -18.516 22.047 8.07 1 88.69 331 ILE B CA 1
ATOM 6712 C C . ILE B 1 331 ? -18.531 22.234 6.555 1 88.69 331 ILE B C 1
ATOM 6714 O O . ILE B 1 331 ? -18.422 23.359 6.07 1 88.69 331 ILE B O 1
ATOM 6718 N N . VAL B 1 332 ? -18.516 21.172 5.797 1 89.75 332 VAL B N 1
ATOM 6719 C CA . VAL B 1 332 ? -18.641 21.188 4.344 1 89.75 332 VAL B CA 1
ATOM 6720 C C . VAL B 1 332 ? -19.906 20.406 3.932 1 89.75 332 VAL B C 1
ATOM 6722 O O . VAL B 1 332 ? -20.031 19.234 4.246 1 89.75 332 VAL B O 1
ATOM 6725 N N . LYS B 1 333 ? -20.781 21.078 3.23 1 91.75 333 LYS B N 1
ATOM 6726 C CA . LYS B 1 333 ? -22.031 20.453 2.842 1 91.75 333 LYS B CA 1
ATOM 6727 C C . LYS B 1 333 ? -22.047 20.141 1.35 1 91.75 333 LYS B C 1
ATOM 6729 O O . LYS B 1 333 ? -21.75 21 0.521 1 91.75 333 LYS B O 1
ATOM 6734 N N . HIS B 1 334 ? -22.234 18.875 1.045 1 93.44 334 HIS B N 1
ATOM 6735 C CA . HIS B 1 334 ? -22.438 18.391 -0.317 1 93.44 334 HIS B CA 1
ATOM 6736 C C . HIS B 1 334 ? -23.781 17.703 -0.468 1 93.44 334 HIS B C 1
ATOM 6738 O O . HIS B 1 334 ? -23.875 16.484 -0.285 1 93.44 334 HIS B O 1
ATOM 6744 N N . ASP B 1 335 ? -24.797 18.453 -0.75 1 91.38 335 ASP B N 1
ATOM 6745 C CA . ASP B 1 335 ? -26.125 17.938 -0.975 1 91.38 335 ASP B CA 1
ATOM 6746 C C . ASP B 1 335 ? -26.578 17.047 0.185 1 91.38 335 ASP B C 1
ATOM 6748 O O . ASP B 1 335 ? -26.766 17.516 1.306 1 91.38 335 ASP B O 1
ATOM 6752 N N . ASN B 1 336 ? -26.547 15.688 -0.046 1 94.75 336 ASN B N 1
ATOM 6753 C CA . ASN B 1 336 ? -27.109 14.781 0.951 1 94.75 336 ASN B CA 1
ATOM 6754 C C . ASN B 1 336 ? -26.031 14.234 1.876 1 94.75 336 ASN B C 1
ATOM 6756 O O . ASN B 1 336 ? -26.25 13.227 2.557 1 94.75 336 ASN B O 1
ATOM 6760 N N . VAL B 1 337 ? -24.906 14.82 1.856 1 96.94 337 VAL B N 1
ATOM 6761 C CA . VAL B 1 337 ? -23.844 14.461 2.783 1 96.94 337 VAL B CA 1
ATOM 6762 C C . VAL B 1 337 ? -23.266 15.727 3.412 1 96.94 337 VAL B C 1
ATOM 6764 O O . VAL B 1 337 ? -22.984 16.703 2.715 1 96.94 337 VAL B O 1
ATOM 6767 N N . THR B 1 338 ? -23.141 15.797 4.707 1 96.31 338 THR B N 1
ATOM 6768 C CA . THR B 1 338 ? -22.453 16.875 5.422 1 96.31 338 THR B CA 1
ATOM 6769 C C . THR B 1 338 ? -21.188 16.344 6.102 1 96.31 338 THR B C 1
ATOM 6771 O O . THR B 1 338 ? -21.25 15.359 6.844 1 96.31 338 THR B O 1
ATOM 6774 N N . TYR B 1 339 ? -20.109 17.016 5.824 1 96.88 339 TYR B N 1
ATOM 6775 C CA . TYR B 1 339 ? -18.844 16.625 6.41 1 96.88 339 TYR B CA 1
ATOM 6776 C C . TYR B 1 339 ? -18.469 17.547 7.562 1 96.88 339 TYR B C 1
ATOM 6778 O O . TYR B 1 339 ? -18.453 18.766 7.406 1 96.88 339 TYR B O 1
ATOM 6786 N N . TYR B 1 340 ? -18.25 16.984 8.688 1 95.44 340 TYR B N 1
ATOM 6787 C CA . TYR B 1 340 ? -17.766 17.656 9.883 1 95.44 340 TYR B CA 1
ATOM 6788 C C . TYR B 1 340 ? -16.281 17.375 10.102 1 95.44 340 TYR B C 1
ATOM 6790 O O . TYR B 1 340 ? -15.898 16.25 10.422 1 95.44 340 TYR B O 1
ATOM 6798 N N . LEU B 1 341 ? -15.477 18.438 9.953 1 93.75 341 LEU B N 1
ATOM 6799 C CA . LEU B 1 341 ? -14.023 18.281 9.906 1 93.75 341 LEU B CA 1
ATOM 6800 C C . LEU B 1 341 ? -13.367 18.906 11.125 1 93.75 341 LEU B C 1
ATOM 6802 O O . LEU B 1 341 ? -13.523 20.109 11.367 1 93.75 341 LEU B O 1
ATOM 6806 N N . ASP B 1 342 ? -12.609 18.047 11.859 1 91.06 342 ASP B N 1
ATOM 6807 C CA . ASP B 1 342 ? -11.883 18.562 13.016 1 91.06 342 ASP B CA 1
ATOM 6808 C C . ASP B 1 342 ? -10.602 17.766 13.25 1 91.06 342 ASP B C 1
ATOM 6810 O O . ASP B 1 342 ? -10.641 16.562 13.469 1 91.06 342 ASP B O 1
ATOM 6814 N N . GLY B 1 343 ? -9.539 18.422 13.352 1 88.06 343 GLY B N 1
ATOM 6815 C CA . GLY B 1 343 ? -8.234 17.781 13.469 1 88.06 343 GLY B CA 1
ATOM 6816 C C . GLY B 1 343 ? -7.871 17.438 14.898 1 88.06 343 GLY B C 1
ATOM 6817 O O . GLY B 1 343 ? -6.691 17.391 15.25 1 88.06 343 GLY B O 1
ATOM 6818 N N . ALA B 1 344 ? -8.828 17.188 15.773 1 84.38 344 ALA B N 1
ATOM 6819 C CA . ALA B 1 344 ? -8.547 16.797 17.156 1 84.38 344 ALA B CA 1
ATOM 6820 C C . ALA B 1 344 ? -7.703 15.523 17.203 1 84.38 344 ALA B C 1
ATOM 6822 O O . ALA B 1 344 ? -7.957 14.578 16.469 1 84.38 344 ALA B O 1
ATOM 6823 N N . HIS B 1 345 ? -6.656 15.484 18.062 1 82.69 345 HIS B N 1
ATOM 6824 C CA . HIS B 1 345 ? -5.777 14.328 18.141 1 82.69 345 HIS B CA 1
ATOM 6825 C C . HIS B 1 345 ? -5.246 14.125 19.547 1 82.69 345 HIS B C 1
ATOM 6827 O O . HIS B 1 345 ? -4.305 13.359 19.766 1 82.69 345 HIS B O 1
ATOM 6833 N N . THR B 1 346 ? -5.789 14.859 20.453 1 75.25 346 THR B N 1
ATOM 6834 C CA . THR B 1 346 ? -5.578 14.664 21.891 1 75.25 346 THR B CA 1
ATOM 6835 C C . THR B 1 346 ? -6.898 14.398 22.594 1 75.25 346 THR B C 1
ATOM 6837 O O . THR B 1 346 ? -7.969 14.734 22.078 1 75.25 346 THR B O 1
ATOM 6840 N N . PRO B 1 347 ? -6.852 13.797 23.766 1 79.81 347 PRO B N 1
ATOM 6841 C CA . PRO B 1 347 ? -8.109 13.547 24.469 1 79.81 347 PRO B CA 1
ATOM 6842 C C . PRO B 1 347 ? -8.906 14.828 24.719 1 79.81 347 PRO B C 1
ATOM 6844 O O . PRO B 1 347 ? -10.133 14.836 24.562 1 79.81 347 PRO B O 1
ATOM 6847 N N . MET B 1 348 ? -8.25 15.898 25.031 1 73.62 348 MET B N 1
ATOM 6848 C CA . MET B 1 348 ? -8.93 17.156 25.312 1 73.62 348 MET B CA 1
ATOM 6849 C C . MET B 1 348 ? -9.562 17.719 24.047 1 73.62 348 MET B C 1
ATOM 6851 O O . MET B 1 348 ? -10.719 18.141 24.062 1 73.62 348 MET B O 1
ATOM 6855 N N . SER B 1 349 ? -8.758 17.766 23 1 78.56 349 SER B N 1
ATOM 6856 C CA . SER B 1 349 ? -9.297 18.297 21.75 1 78.56 349 SER B CA 1
ATOM 6857 C C . SER B 1 349 ? -10.383 17.391 21.203 1 78.56 349 SER B C 1
ATOM 6859 O O . SER B 1 349 ? -11.344 17.875 20.578 1 78.56 349 SER B O 1
ATOM 6861 N N . MET B 1 350 ? -10.266 16.109 21.484 1 87.56 350 MET B N 1
ATOM 6862 C CA . MET B 1 350 ? -11.273 15.156 21.016 1 87.56 350 MET B CA 1
ATOM 6863 C C . MET B 1 350 ? -12.594 15.367 21.734 1 87.56 350 MET B C 1
ATOM 6865 O O . MET B 1 350 ? -13.656 15.336 21.125 1 87.56 350 MET B O 1
ATOM 6869 N N . LYS B 1 351 ? -12.516 15.555 23.031 1 84.38 351 LYS B N 1
ATOM 6870 C CA . LYS B 1 351 ? -13.719 15.844 23.812 1 84.38 351 LYS B CA 1
ATOM 6871 C C . LYS B 1 351 ? -14.422 17.094 23.281 1 84.38 351 LYS B C 1
ATOM 6873 O O . LYS B 1 351 ? -15.648 17.094 23.141 1 84.38 351 LYS B O 1
ATOM 6878 N N . ALA B 1 352 ? -13.648 18.109 22.984 1 80.62 352 ALA B N 1
ATOM 6879 C CA . ALA B 1 352 ? -14.203 19.344 22.453 1 80.62 352 ALA B CA 1
ATOM 6880 C C . ALA B 1 352 ? -14.805 19.125 21.062 1 80.62 352 ALA B C 1
ATOM 6882 O O . ALA B 1 352 ? -15.867 19.656 20.75 1 80.62 352 ALA B O 1
ATOM 6883 N N . GLY B 1 353 ? -14.086 18.406 20.266 1 88.06 353 GLY B N 1
ATOM 6884 C CA . GLY B 1 353 ? -14.57 18.109 18.922 1 88.06 353 GLY B CA 1
ATOM 6885 C C . GLY B 1 353 ? -15.859 17.297 18.922 1 88.06 353 GLY B C 1
ATOM 6886 O O . GLY B 1 353 ? -16.75 17.562 18.125 1 88.06 353 GLY B O 1
ATOM 6887 N N . VAL B 1 354 ? -15.922 16.328 19.812 1 93.06 354 VAL B N 1
ATOM 6888 C CA . VAL B 1 354 ? -17.109 15.492 19.922 1 93.06 354 VAL B CA 1
ATOM 6889 C C . VAL B 1 354 ? -18.312 16.344 20.359 1 93.06 354 VAL B C 1
ATOM 6891 O O . VAL B 1 354 ? -19.406 16.188 19.812 1 93.06 354 VAL B O 1
ATOM 6894 N N . LYS B 1 355 ? -18.094 17.141 21.328 1 88.31 355 LYS B N 1
ATOM 6895 C CA . LYS B 1 355 ? -19.156 18.047 21.766 1 88.31 355 LYS B CA 1
ATOM 6896 C C . LYS B 1 355 ? -19.641 18.922 20.609 1 88.31 355 LYS B C 1
ATOM 6898 O O . LYS B 1 355 ? -20.859 19.047 20.391 1 88.31 355 LYS B O 1
ATOM 6903 N N . TRP B 1 356 ? -18.734 19.531 19.906 1 85.81 356 TRP B N 1
ATOM 6904 C CA . TRP B 1 356 ? -19.062 20.344 18.75 1 85.81 356 TRP B CA 1
ATOM 6905 C C . TRP B 1 356 ? -19.875 19.531 17.734 1 85.81 356 TRP B C 1
ATOM 6907 O O . TRP B 1 356 ? -20.906 20 17.25 1 85.81 356 TRP B O 1
ATOM 6917 N N . PHE B 1 357 ? -19.453 18.391 17.375 1 94.44 357 PHE B N 1
ATOM 6918 C CA . PHE B 1 357 ? -20.109 17.547 16.375 1 94.44 357 PHE B CA 1
ATOM 6919 C C . PHE B 1 357 ? -21.531 17.219 16.797 1 94.44 357 PHE B C 1
ATOM 6921 O O . PHE B 1 357 ? -22.453 17.281 15.984 1 94.44 357 PHE B O 1
ATOM 6928 N N . LYS B 1 358 ? -21.625 16.781 18.062 1 94.12 358 LYS B N 1
ATOM 6929 C CA . LYS B 1 358 ? -22.953 16.438 18.562 1 94.12 358 LYS B CA 1
ATOM 6930 C C . LYS B 1 358 ? -23.922 17.609 18.438 1 94.12 358 LYS B C 1
ATOM 6932 O O . LYS B 1 358 ? -25.062 17.438 18 1 94.12 358 LYS B O 1
ATOM 6937 N N . GLU B 1 359 ? -23.484 18.734 18.75 1 88.88 359 GLU B N 1
ATOM 6938 C CA . GLU B 1 359 ? -24.328 19.922 18.672 1 88.88 359 GLU B CA 1
ATOM 6939 C C . GLU B 1 359 ? -24.641 20.297 17.219 1 88.88 359 GLU B C 1
ATOM 6941 O O . GLU B 1 359 ? -25.797 20.516 16.875 1 88.88 359 GLU B O 1
ATOM 6946 N N . ALA B 1 360 ? -23.609 20.359 16.422 1 88.69 360 ALA B N 1
ATOM 6947 C CA . ALA B 1 360 ? -23.766 20.766 15.031 1 88.69 360 ALA B CA 1
ATOM 6948 C C . ALA B 1 360 ? -24.609 19.781 14.25 1 88.69 360 ALA B C 1
ATOM 6950 O O . ALA B 1 360 ? -25.453 20.172 13.438 1 88.69 360 ALA B O 1
ATOM 6951 N N . SER B 1 361 ? -24.344 18.516 14.453 1 94.25 361 SER B N 1
ATOM 6952 C CA . SER B 1 361 ? -25.078 17.484 13.734 1 94.25 361 SER B CA 1
ATOM 6953 C C . SER B 1 361 ? -26.547 17.453 14.172 1 94.25 361 SER B C 1
ATOM 6955 O O . SER B 1 361 ? -27.438 17.219 13.359 1 94.25 361 SER B O 1
ATOM 6957 N N . ALA B 1 362 ? -26.797 17.641 15.438 1 92.31 362 ALA B N 1
ATOM 6958 C CA . ALA B 1 362 ? -28.172 17.703 15.938 1 92.31 362 ALA B CA 1
ATOM 6959 C C . ALA B 1 362 ? -28.922 18.891 15.344 1 92.31 362 ALA B C 1
ATOM 6961 O O . ALA B 1 362 ? -30.094 18.781 15.008 1 92.31 362 ALA B O 1
ATOM 6962 N N . GLU B 1 363 ? -28.281 19.953 15.297 1 89.94 363 GLU B N 1
ATOM 6963 C CA . GLU B 1 363 ? -28.875 21.156 14.703 1 89.94 363 GLU B CA 1
ATOM 6964 C C . GLU B 1 363 ? -29.25 20.906 13.25 1 89.94 363 GLU B C 1
ATOM 6966 O O . GLU B 1 363 ? -30.328 21.312 12.805 1 89.94 363 GLU B O 1
ATOM 6971 N N . GLU B 1 364 ? -28.359 20.297 12.523 1 92.25 364 GLU B N 1
ATOM 6972 C CA . GLU B 1 364 ? -28.656 20 11.125 1 92.25 364 GLU B CA 1
ATOM 6973 C C . GLU B 1 364 ? -29.812 19.016 11 1 92.25 364 GLU B C 1
ATOM 6975 O O . GLU B 1 364 ? -30.656 19.141 10.109 1 92.25 364 GLU B O 1
ATOM 6980 N N . LYS B 1 365 ? -29.766 18.062 11.836 1 92.81 365 LYS B N 1
ATOM 6981 C CA . LYS B 1 365 ? -30.797 17.031 11.789 1 92.81 365 LYS B CA 1
ATOM 6982 C C . LYS B 1 365 ? -32.188 17.641 11.93 1 92.81 365 LYS B C 1
ATOM 6984 O O . LYS B 1 365 ? -33.156 17.156 11.32 1 92.81 365 LYS B O 1
ATOM 6989 N N . GLN B 1 366 ? -32.281 18.656 12.695 1 91.44 366 GLN B N 1
ATOM 6990 C CA . GLN B 1 366 ? -33.562 19.328 12.883 1 91.44 366 GLN B CA 1
ATOM 6991 C C . GLN B 1 366 ? -34.062 19.906 11.57 1 91.44 366 GLN B C 1
ATOM 6993 O O . GLN B 1 366 ? -35.281 20.047 11.383 1 91.44 366 GLN B O 1
ATOM 6998 N N . THR B 1 367 ? -33.125 20.188 10.781 1 89.31 367 THR B N 1
ATOM 6999 C CA . THR B 1 367 ? -33.531 20.812 9.516 1 89.31 367 THR B CA 1
ATOM 7000 C C . THR B 1 367 ? -33.781 19.75 8.445 1 89.31 367 THR B C 1
ATOM 7002 O O . THR B 1 367 ? -34.312 20.062 7.383 1 89.31 367 THR B O 1
ATOM 7005 N N . LEU B 1 368 ? -33.375 18.578 8.836 1 86.62 368 LEU B N 1
ATOM 7006 C CA . LEU B 1 368 ? -33.469 17.484 7.863 1 86.62 368 LEU B CA 1
ATOM 7007 C C . LEU B 1 368 ? -34.688 16.641 8.117 1 86.62 368 LEU B C 1
ATOM 7009 O O . LEU B 1 368 ? -35.094 16.453 9.266 1 86.62 368 LEU B O 1
ATOM 7013 N N . LYS B 1 369 ? -35.688 16.5 7.414 1 72.19 369 LYS B N 1
ATOM 7014 C CA . LYS B 1 369 ? -36.906 15.766 7.605 1 72.19 369 LYS B CA 1
ATOM 7015 C C . LYS B 1 369 ? -36.719 14.281 7.305 1 72.19 369 LYS B C 1
ATOM 7017 O O . LYS B 1 369 ? -37.688 13.5 7.348 1 72.19 369 LYS B O 1
ATOM 7022 N N . ASN B 1 370 ? -35.469 13.711 7.266 1 81.19 370 ASN B N 1
ATOM 7023 C CA . ASN B 1 370 ? -35.25 12.391 6.672 1 81.19 370 ASN B CA 1
ATOM 7024 C C . ASN B 1 370 ? -34.312 11.531 7.5 1 81.19 370 ASN B C 1
ATOM 7026 O O . ASN B 1 370 ? -33.875 11.953 8.57 1 81.19 370 ASN B O 1
ATOM 7030 N N . ARG B 1 371 ? -34.25 10.203 7.156 1 90.88 371 ARG B N 1
ATOM 7031 C CA . ARG B 1 371 ? -33.312 9.258 7.766 1 90.88 371 ARG B CA 1
ATOM 7032 C C . ARG B 1 371 ? -31.875 9.727 7.613 1 90.88 371 ARG B C 1
ATOM 7034 O O . ARG B 1 371 ? -31.406 9.953 6.5 1 90.88 371 ARG B O 1
ATOM 7041 N N . VAL B 1 372 ? -31.281 9.906 8.914 1 95.56 372 VAL B N 1
ATOM 7042 C CA . VAL B 1 372 ? -29.906 10.391 8.914 1 95.56 372 VAL B CA 1
ATOM 7043 C C . VAL B 1 372 ? -28.984 9.336 9.516 1 95.56 372 VAL B C 1
ATOM 7045 O O . VAL B 1 372 ? -29.328 8.703 10.523 1 95.56 372 VAL B O 1
ATOM 7048 N N . ALA B 1 373 ? -27.953 9.023 8.875 1 95.88 373 ALA B N 1
ATOM 7049 C CA . ALA B 1 373 ? -26.938 8.125 9.406 1 95.88 373 ALA B CA 1
ATOM 7050 C C . ALA B 1 373 ? -25.625 8.875 9.672 1 95.88 373 ALA B C 1
ATOM 7052 O O . ALA B 1 373 ? -25.281 9.797 8.93 1 95.88 373 ALA B O 1
ATOM 7053 N N . LYS B 1 374 ? -24.922 8.477 10.758 1 96.75 374 LYS B N 1
ATOM 7054 C CA . LYS B 1 374 ? -23.641 9.07 11.094 1 96.75 374 LYS B CA 1
ATOM 7055 C C . LYS B 1 374 ? -22.484 8.109 10.781 1 96.75 374 LYS B C 1
ATOM 7057 O O . LYS B 1 374 ? -22.594 6.906 11.047 1 96.75 374 LYS B O 1
ATOM 7062 N N . VAL B 1 375 ? -21.469 8.617 10.148 1 97.69 375 VAL B N 1
ATOM 7063 C CA . VAL B 1 375 ? -20.281 7.82 9.812 1 97.69 375 VAL B CA 1
ATOM 7064 C C . VAL B 1 375 ? -19.031 8.508 10.352 1 97.69 375 VAL B C 1
ATOM 7066 O O . VAL B 1 375 ? -18.938 9.734 10.336 1 97.69 375 VAL B O 1
ATOM 7069 N N . LEU B 1 376 ? -18.094 7.742 10.859 1 97.81 376 LEU B N 1
ATOM 7070 C CA . LEU B 1 376 ? -16.812 8.242 11.344 1 97.81 376 LEU B CA 1
ATOM 7071 C C . LEU B 1 376 ? -15.68 7.871 10.383 1 97.81 376 LEU B C 1
ATOM 7073 O O . LEU B 1 376 ? -15.594 6.727 9.93 1 97.81 376 LEU B O 1
ATOM 7077 N N . ILE B 1 377 ? -14.922 8.836 9.938 1 98.25 377 ILE B N 1
ATOM 7078 C CA . ILE B 1 377 ? -13.633 8.602 9.305 1 98.25 377 ILE B CA 1
ATOM 7079 C C . ILE B 1 377 ? -12.508 8.992 10.266 1 98.25 377 ILE B C 1
ATOM 7081 O O . ILE B 1 377 ? -12.438 10.141 10.719 1 98.25 377 ILE B O 1
ATOM 7085 N N . PHE B 1 378 ? -11.594 8.047 10.539 1 97.56 378 PHE B N 1
ATOM 7086 C CA . PHE B 1 378 ? -10.703 8.234 11.688 1 97.56 378 PHE B CA 1
ATOM 7087 C C . PHE B 1 378 ? -9.305 7.734 11.367 1 97.56 378 PHE B C 1
ATOM 7089 O O . PHE B 1 378 ? -9.133 6.781 10.609 1 97.56 378 PHE B O 1
ATOM 7096 N N . ASN B 1 379 ? -8.336 8.422 11.836 1 95.12 379 ASN B N 1
ATOM 7097 C CA . ASN B 1 379 ? -6.938 8.008 11.875 1 95.12 379 ASN B CA 1
ATOM 7098 C C . ASN B 1 379 ? -6.199 8.625 13.055 1 95.12 379 ASN B C 1
ATOM 7100 O O . ASN B 1 379 ? -6.574 9.695 13.539 1 95.12 379 ASN B O 1
ATOM 7104 N N . VAL B 1 380 ? -5.281 7.871 13.625 1 91 380 VAL B N 1
ATOM 7105 C CA . VAL B 1 380 ? -4.355 8.453 14.594 1 91 380 VAL B CA 1
ATOM 7106 C C . VAL B 1 380 ? -2.936 7.984 14.297 1 91 380 VAL B C 1
ATOM 7108 O O . VAL B 1 380 ? -2.715 6.812 13.984 1 91 380 VAL B O 1
ATOM 7111 N N . THR B 1 381 ? -2.004 8.898 14.195 1 77.62 381 THR B N 1
ATOM 7112 C CA . THR B 1 381 ? -0.642 8.531 13.828 1 77.62 381 THR B CA 1
ATOM 7113 C C . THR B 1 381 ? 0.327 8.836 14.969 1 77.62 381 THR B C 1
ATOM 7115 O O . THR B 1 381 ? -0.077 9.352 16.016 1 77.62 381 THR B O 1
ATOM 7118 N N . HIS B 1 382 ? 1.664 8.508 14.773 1 63.84 382 HIS B N 1
ATOM 7119 C CA . HIS B 1 382 ? 2.857 8.953 15.484 1 63.84 382 HIS B CA 1
ATOM 7120 C C . HIS B 1 382 ? 2.855 8.461 16.922 1 63.84 382 HIS B C 1
ATOM 7122 O O . HIS B 1 382 ? 3.285 9.172 17.828 1 63.84 382 HIS B O 1
ATOM 7128 N N . GLY B 1 383 ? 2.283 7.301 17.109 1 64.94 383 GLY B N 1
ATOM 7129 C CA . GLY B 1 383 ? 2.469 6.703 18.422 1 64.94 383 GLY B CA 1
ATOM 7130 C C . GLY B 1 383 ? 1.407 7.121 19.422 1 64.94 383 GLY B C 1
ATOM 7131 O O . GLY B 1 383 ? 1.552 6.887 20.625 1 64.94 383 GLY B O 1
ATOM 7132 N N . ARG B 1 384 ? 0.505 7.781 18.953 1 70.88 384 ARG B N 1
ATOM 7133 C CA . ARG B 1 384 ? -0.599 8.156 19.844 1 70.88 384 ARG B CA 1
ATOM 7134 C C . ARG B 1 384 ? -1.499 6.957 20.125 1 70.88 384 ARG B C 1
ATOM 7136 O O . ARG B 1 384 ? -1.553 6.012 19.344 1 70.88 384 ARG B O 1
ATOM 7143 N N . ASP B 1 385 ? -2.133 7.031 21.344 1 80.62 385 ASP B N 1
ATOM 7144 C CA . ASP B 1 385 ? -3.016 5.953 21.766 1 80.62 385 ASP B CA 1
ATOM 7145 C C . ASP B 1 385 ? -4.41 6.105 21.156 1 80.62 385 ASP B C 1
ATOM 7147 O O . ASP B 1 3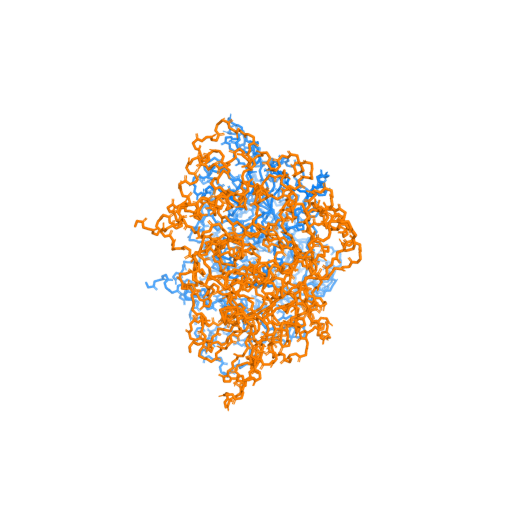85 ? -5.207 6.922 21.625 1 80.62 385 ASP B O 1
ATOM 7151 N N . ALA B 1 386 ? -4.715 5.242 20.234 1 89.81 386 ALA B N 1
ATOM 7152 C CA . ALA B 1 386 ? -6 5.289 19.547 1 89.81 386 ALA B CA 1
ATOM 7153 C C . ALA B 1 386 ? -7.156 5.051 20.516 1 89.81 386 ALA B C 1
ATOM 7155 O O . ALA B 1 386 ? -8.227 5.641 20.359 1 89.81 386 ALA B O 1
ATOM 7156 N N . LYS B 1 387 ? -6.977 4.203 21.516 1 91.25 387 LYS B N 1
ATOM 7157 C CA . LYS B 1 387 ? -8.031 3.836 22.453 1 91.25 387 LYS B CA 1
ATOM 7158 C C . LYS B 1 387 ? -8.531 5.055 23.219 1 91.25 387 LYS B C 1
ATOM 7160 O O . LYS B 1 387 ? -9.742 5.234 23.391 1 91.25 387 LYS B O 1
ATOM 7165 N N . LEU B 1 388 ? -7.664 5.883 23.594 1 87.81 388 LEU B N 1
ATOM 7166 C CA . LEU B 1 388 ? -7.992 7.062 24.391 1 87.81 388 LEU B CA 1
ATOM 7167 C C . LEU B 1 388 ? -8.867 8.023 23.594 1 87.81 388 LEU B C 1
ATOM 7169 O O . LEU B 1 388 ? -9.75 8.68 24.156 1 87.81 388 LEU B O 1
ATOM 7173 N N . LEU B 1 389 ? -8.586 8.133 22.344 1 90.5 389 LEU B N 1
ATOM 7174 C CA . LEU B 1 389 ? -9.359 9.039 21.5 1 90.5 389 LEU B CA 1
ATOM 7175 C C . LEU B 1 389 ? -10.695 8.422 21.125 1 90.5 389 LEU B C 1
ATOM 7177 O O . LEU B 1 389 ? -11.727 9.094 21.172 1 90.5 389 LEU B O 1
ATOM 7181 N N . LEU B 1 390 ? -10.641 7.148 20.812 1 93.25 390 LEU B N 1
ATOM 7182 C CA . LEU B 1 390 ? -11.828 6.441 20.344 1 93.25 390 LEU B CA 1
ATOM 7183 C C . LEU B 1 390 ? -12.867 6.336 21.453 1 93.25 390 LEU B C 1
ATOM 7185 O O . LEU B 1 390 ? -14.07 6.281 21.188 1 93.25 390 LEU B O 1
ATOM 7189 N N . GLU B 1 391 ? -12.477 6.352 22.672 1 91.62 391 GLU B N 1
ATOM 7190 C CA . GLU B 1 391 ? -13.391 6.285 23.812 1 91.62 391 GLU B CA 1
ATOM 7191 C C . GLU B 1 391 ? -14.352 7.465 23.812 1 91.62 391 GLU B C 1
ATOM 7193 O O . GLU B 1 391 ? -15.516 7.316 24.203 1 91.62 391 GLU B O 1
ATOM 7198 N N . HIS B 1 392 ? -13.891 8.594 23.422 1 90.12 392 HIS B N 1
ATOM 7199 C CA . HIS B 1 392 ? -14.727 9.789 23.391 1 90.12 392 HIS B CA 1
ATOM 7200 C C . HIS B 1 392 ? -15.711 9.727 22.219 1 90.12 392 HIS B C 1
ATOM 7202 O O . HIS B 1 392 ? -16.781 10.328 22.297 1 90.12 392 HIS B O 1
ATOM 7208 N N . LEU B 1 393 ? -15.352 9 21.219 1 93.69 393 LEU B N 1
ATOM 7209 C CA . LEU B 1 393 ? -16.156 8.969 20 1 93.69 393 LEU B CA 1
ATOM 7210 C C . LEU B 1 393 ? -17.281 7.953 20.109 1 93.69 393 LEU B C 1
ATOM 7212 O O . LEU B 1 393 ? -18.234 7.988 19.328 1 93.69 393 LEU B O 1
ATOM 7216 N N . GLY B 1 394 ? -17.203 7.066 21.047 1 87 394 GLY B N 1
ATOM 7217 C CA . GLY B 1 394 ? -18.203 6.039 21.234 1 87 394 GLY B CA 1
ATOM 7218 C C . GLY B 1 394 ? -19.594 6.605 21.516 1 87 394 GLY B C 1
ATOM 7219 O O . GLY B 1 394 ? -20.594 5.969 21.219 1 87 394 GLY B O 1
ATOM 7220 N N . GLN B 1 395 ? -19.703 7.801 21.953 1 88.06 395 GLN B N 1
ATOM 7221 C CA . GLN B 1 395 ? -20.969 8.414 22.359 1 88.06 395 GLN B CA 1
ATOM 7222 C C . GLN B 1 395 ? -21.703 9.008 21.172 1 88.06 395 GLN B C 1
ATOM 7224 O O . GLN B 1 395 ? -22.844 9.469 21.297 1 88.06 395 GLN B O 1
ATOM 7229 N N . CYS B 1 396 ? -21.156 8.969 20.016 1 92.62 396 CYS B N 1
ATOM 7230 C CA . CYS B 1 396 ? -21.734 9.641 18.859 1 92.62 396 CYS B CA 1
ATOM 7231 C C . CYS B 1 396 ? -22.609 8.68 18.062 1 92.62 396 CYS B C 1
ATOM 7233 O O . CYS B 1 396 ? -23.281 9.094 17.109 1 92.62 396 CYS B O 1
ATOM 7235 N N . ASN B 1 397 ? -22.734 7.438 18.344 1 89.19 397 ASN B N 1
ATOM 7236 C CA . ASN B 1 397 ? -23.594 6.445 17.719 1 89.19 397 ASN B CA 1
ATOM 7237 C C . ASN B 1 397 ? -23.375 6.379 16.203 1 89.19 397 ASN B C 1
ATOM 7239 O O . ASN B 1 397 ? -24.328 6.512 15.43 1 89.19 397 ASN B O 1
ATOM 7243 N N . PHE B 1 398 ? -22.25 6.082 15.797 1 95.06 398 PHE B N 1
ATOM 7244 C CA . PHE B 1 398 ? -21.922 5.961 14.375 1 95.06 398 PHE B CA 1
ATOM 7245 C C . PHE B 1 398 ? -22.484 4.66 13.812 1 95.06 398 PHE B C 1
ATOM 7247 O O . PHE B 1 398 ? -22.406 3.611 14.453 1 95.06 398 PHE B O 1
ATOM 7254 N N . ALA B 1 399 ? -23.078 4.789 12.633 1 93.81 399 ALA B N 1
ATOM 7255 C CA . ALA B 1 399 ? -23.547 3.611 11.914 1 93.81 399 ALA B CA 1
ATOM 7256 C C . ALA B 1 399 ? -22.375 2.811 11.352 1 93.81 399 ALA B C 1
ATOM 7258 O O . ALA B 1 399 ? -22.453 1.591 11.195 1 93.81 399 ALA B O 1
ATOM 7259 N N . ALA B 1 400 ? -21.328 3.5 11.031 1 94 400 ALA B N 1
ATOM 7260 C CA . ALA B 1 400 ? -20.141 2.877 10.453 1 94 400 ALA B CA 1
ATOM 7261 C C . ALA B 1 400 ? -18.891 3.709 10.734 1 94 400 ALA B C 1
ATOM 7263 O O . ALA B 1 400 ? -18.984 4.914 10.977 1 94 400 ALA B O 1
ATOM 7264 N N . THR B 1 401 ? -17.766 3.029 10.766 1 95.75 401 THR B N 1
ATOM 7265 C CA . THR B 1 401 ? -16.484 3.691 10.984 1 95.75 401 THR B CA 1
ATOM 7266 C C . THR B 1 401 ? -15.477 3.283 9.906 1 95.75 401 THR B C 1
ATOM 7268 O O . THR B 1 401 ? -15.234 2.092 9.695 1 95.75 401 THR B O 1
ATOM 7271 N N . ALA B 1 402 ? -14.953 4.277 9.211 1 96.88 402 ALA B N 1
ATOM 7272 C CA . ALA B 1 402 ? -13.914 4.051 8.211 1 96.88 402 ALA B CA 1
ATOM 7273 C C . ALA B 1 402 ? -12.547 4.488 8.727 1 96.88 402 ALA B C 1
ATOM 7275 O O . ALA B 1 402 ? -12.383 5.621 9.188 1 96.88 402 ALA B O 1
ATOM 7276 N N . PHE B 1 403 ? -11.594 3.641 8.711 1 97.12 403 PHE B N 1
ATOM 7277 C CA . PHE B 1 403 ? -10.219 3.963 9.062 1 97.12 403 PHE B CA 1
ATOM 7278 C C . PHE B 1 403 ? -9.391 4.215 7.805 1 97.12 403 PHE B C 1
ATOM 7280 O O . PHE B 1 403 ? -9.383 3.395 6.887 1 97.12 403 PHE B O 1
ATOM 7287 N N . SER B 1 404 ? -8.781 5.355 7.762 1 96.69 404 SER B N 1
ATOM 7288 C CA . SER B 1 404 ? -8.016 5.762 6.586 1 96.69 404 SER B CA 1
ATOM 7289 C C . SER B 1 404 ? -6.633 6.277 6.98 1 96.69 404 SER B C 1
ATOM 7291 O O . SER B 1 404 ? -6.488 6.969 7.988 1 96.69 404 SER B O 1
ATOM 7293 N N . PRO B 1 405 ? -5.609 5.852 6.195 1 95.12 405 PRO B N 1
ATOM 7294 C CA . PRO B 1 405 ? -4.309 6.492 6.395 1 95.12 405 PRO B CA 1
ATOM 7295 C C . PRO B 1 405 ? -4.277 7.934 5.891 1 95.12 405 PRO B C 1
ATOM 7297 O O . PRO B 1 405 ? -5.277 8.43 5.359 1 95.12 405 PRO B O 1
ATOM 7300 N N . ASP B 1 406 ? -3.168 8.617 6.18 1 90.75 406 ASP B N 1
ATOM 7301 C CA . ASP B 1 406 ? -2.975 9.977 5.703 1 90.75 406 ASP B CA 1
ATOM 7302 C C . ASP B 1 406 ? -2.498 9.992 4.25 1 90.75 406 ASP B C 1
ATOM 7304 O O . ASP B 1 406 ? -1.464 10.586 3.936 1 90.75 406 ASP B O 1
ATOM 7308 N N . ILE B 1 407 ? -3.156 9.336 3.395 1 93.06 407 ILE B N 1
ATOM 7309 C CA . ILE B 1 407 ? -2.947 9.242 1.954 1 93.06 407 ILE B CA 1
ATOM 7310 C C . ILE B 1 407 ? -4.191 9.742 1.221 1 93.06 407 ILE B C 1
ATOM 7312 O O . ILE B 1 407 ? -5.297 9.25 1.46 1 93.06 407 ILE B O 1
ATOM 7316 N N . THR B 1 408 ? -4.039 10.695 0.344 1 91.62 408 THR B N 1
ATOM 7317 C CA . THR B 1 408 ? -5.188 11.375 -0.244 1 91.62 408 THR B CA 1
ATOM 7318 C C . THR B 1 408 ? -5.93 10.445 -1.201 1 91.62 408 THR B C 1
ATOM 7320 O O . THR B 1 408 ? -7.141 10.258 -1.074 1 91.62 408 THR B O 1
ATOM 7323 N N . ASP B 1 409 ? -5.219 9.992 -2.23 1 92.69 409 ASP B N 1
ATOM 7324 C CA . ASP B 1 409 ? -5.793 9.156 -3.279 1 92.69 409 ASP B CA 1
ATOM 7325 C C . ASP B 1 409 ? -4.75 8.195 -3.852 1 92.69 409 ASP B C 1
ATOM 7327 O O . ASP B 1 409 ? -3.664 8.047 -3.289 1 92.69 409 ASP B O 1
ATOM 7331 N N . VAL B 1 410 ? -5.094 7.531 -4.898 1 89 410 VAL B N 1
ATOM 7332 C CA . VAL B 1 410 ? -4.242 6.5 -5.484 1 89 410 VAL B CA 1
ATOM 7333 C C . VAL B 1 410 ? -2.957 7.129 -6.012 1 89 410 VAL B C 1
ATOM 7335 O O . VAL B 1 410 ? -1.892 6.512 -5.965 1 89 410 VAL B O 1
ATOM 7338 N N . ASP B 1 411 ? -3.02 8.328 -6.512 1 85.94 411 ASP B N 1
ATOM 7339 C CA . ASP B 1 411 ? -1.829 9.023 -6.992 1 85.94 411 ASP B CA 1
ATOM 7340 C C . ASP B 1 411 ? -0.853 9.289 -5.848 1 85.94 411 ASP B C 1
ATOM 7342 O O . ASP B 1 411 ? 0.363 9.172 -6.023 1 85.94 411 ASP B O 1
ATOM 7346 N N . ASP B 1 412 ? -1.438 9.68 -4.762 1 87.38 412 ASP B N 1
ATOM 7347 C CA . ASP B 1 412 ? -0.631 9.891 -3.566 1 87.38 412 ASP B CA 1
ATOM 7348 C C . ASP B 1 412 ? -0.051 8.578 -3.055 1 87.38 412 ASP B C 1
ATOM 7350 O O . ASP B 1 412 ? 1.086 8.531 -2.58 1 87.38 412 ASP B O 1
ATOM 7354 N N . LEU B 1 413 ? -0.78 7.527 -3.156 1 89.88 413 LEU B N 1
ATOM 7355 C CA . LEU B 1 413 ? -0.403 6.199 -2.689 1 89.88 413 LEU B CA 1
ATOM 7356 C C . LEU B 1 413 ? 0.842 5.699 -3.414 1 89.88 413 LEU B C 1
ATOM 7358 O O . LEU B 1 413 ? 1.771 5.191 -2.783 1 89.88 413 LEU B O 1
ATOM 7362 N N . VAL B 1 414 ? 0.868 5.859 -4.652 1 85.94 414 VAL B N 1
ATOM 7363 C CA . VAL B 1 414 ? 1.935 5.305 -5.477 1 85.94 414 VAL B CA 1
ATOM 7364 C C . VAL B 1 414 ? 3.229 6.082 -5.242 1 85.94 414 VAL B C 1
ATOM 7366 O O . VAL B 1 414 ? 4.32 5.574 -5.512 1 85.94 414 VAL B O 1
ATOM 7369 N N . GLU B 1 415 ? 3.109 7.273 -4.688 1 81.81 415 GLU B N 1
ATOM 7370 C CA . GLU B 1 415 ? 4.273 8.117 -4.449 1 81.81 415 GLU B CA 1
ATOM 7371 C C . GLU B 1 415 ? 4.934 7.785 -3.113 1 81.81 415 GLU B C 1
ATOM 7373 O O . GLU B 1 415 ? 6.07 8.188 -2.859 1 81.81 415 GLU B O 1
ATOM 7378 N N . LYS B 1 416 ? 4.324 6.992 -2.346 1 85.06 416 LYS B N 1
ATOM 7379 C CA . LYS B 1 416 ? 4.863 6.648 -1.033 1 85.06 416 LYS B CA 1
ATOM 7380 C C . LYS B 1 416 ? 6.02 5.656 -1.156 1 85.06 416 LYS B C 1
ATOM 7382 O O . LYS B 1 416 ? 6.02 4.809 -2.049 1 85.06 416 LYS B O 1
ATOM 7387 N N . THR B 1 417 ? 7.043 5.855 -0.312 1 84.25 417 THR B N 1
ATOM 7388 C CA . THR B 1 417 ? 8.078 4.836 -0.191 1 84.25 417 THR B CA 1
ATOM 7389 C C . THR B 1 417 ? 7.527 3.578 0.47 1 84.25 417 THR B C 1
ATOM 7391 O O . THR B 1 417 ? 6.48 3.621 1.118 1 84.25 417 THR B O 1
ATOM 7394 N N . PHE B 1 418 ? 8.242 2.555 0.338 1 91.06 418 PHE B N 1
ATOM 7395 C CA . PHE B 1 418 ? 7.824 1.295 0.947 1 91.06 418 PHE B CA 1
ATOM 7396 C C . PHE B 1 418 ? 7.652 1.453 2.453 1 91.06 418 PHE B C 1
ATOM 7398 O O . PHE B 1 418 ? 6.629 1.055 3.01 1 91.06 418 PHE B O 1
ATOM 7405 N N . GLU B 1 419 ? 8.602 2.014 3.107 1 86.75 419 GLU B N 1
ATOM 7406 C CA . GLU B 1 419 ? 8.594 2.139 4.562 1 86.75 419 GLU B CA 1
ATOM 7407 C C . GLU B 1 419 ? 7.406 2.979 5.035 1 86.75 419 GLU B C 1
ATOM 7409 O O . GLU B 1 419 ? 6.719 2.607 5.988 1 86.75 419 GLU B O 1
ATOM 7414 N N . ASN B 1 420 ? 7.191 4.062 4.359 1 86.94 420 ASN B N 1
ATOM 7415 C CA . ASN B 1 420 ? 6.102 4.953 4.742 1 86.94 420 ASN B CA 1
ATOM 7416 C C . ASN B 1 420 ? 4.738 4.301 4.52 1 86.94 420 ASN B C 1
ATOM 7418 O O . ASN B 1 420 ? 3.83 4.453 5.34 1 86.94 420 ASN B O 1
ATOM 7422 N N . LEU B 1 421 ? 4.656 3.629 3.406 1 92.06 421 LEU B N 1
ATOM 7423 C CA . LEU B 1 421 ? 3.383 2.994 3.076 1 92.06 421 LEU B CA 1
ATOM 7424 C C . LEU B 1 421 ? 3.049 1.895 4.078 1 92.06 421 LEU B C 1
ATOM 7426 O O . LEU B 1 421 ? 1.927 1.831 4.586 1 92.06 421 LEU B O 1
ATOM 7430 N N . VAL B 1 422 ? 3.994 1.025 4.383 1 92.62 422 VAL B N 1
ATOM 7431 C CA . VAL B 1 422 ? 3.773 -0.064 5.324 1 92.62 422 VAL B CA 1
ATOM 7432 C C . VAL B 1 422 ? 3.402 0.505 6.695 1 92.62 422 VAL B C 1
ATOM 7434 O O . VAL B 1 422 ? 2.49 0.004 7.355 1 92.62 422 VAL B O 1
ATOM 7437 N N . GLU B 1 423 ? 4.062 1.492 7.098 1 89.38 423 GLU B N 1
ATOM 7438 C CA . GLU B 1 423 ? 3.805 2.107 8.398 1 89.38 423 GLU B CA 1
ATOM 7439 C C . GLU B 1 423 ? 2.389 2.672 8.469 1 89.38 423 GLU B C 1
ATOM 7441 O O . GLU B 1 423 ? 1.65 2.393 9.414 1 89.38 423 GLU B O 1
ATOM 7446 N N . GLU B 1 424 ? 2.061 3.457 7.484 1 91.81 424 GLU B N 1
ATOM 7447 C CA . GLU B 1 424 ? 0.756 4.113 7.477 1 91.81 424 GLU B CA 1
ATOM 7448 C C . GLU B 1 424 ? -0.375 3.09 7.445 1 91.81 424 GLU B C 1
ATOM 7450 O O . GLU B 1 424 ? -1.368 3.232 8.164 1 91.81 424 GLU B O 1
ATOM 7455 N N . LEU B 1 425 ? -0.216 2.076 6.629 1 94.62 425 LEU B N 1
ATOM 7456 C CA . LEU B 1 425 ? -1.272 1.079 6.492 1 94.62 425 LEU B CA 1
ATOM 7457 C C . LEU B 1 425 ? -1.368 0.215 7.746 1 94.62 425 LEU B C 1
ATOM 7459 O O . LEU B 1 425 ? -2.465 -0.173 8.156 1 94.62 425 LEU B O 1
ATOM 7463 N N . THR B 1 426 ? -0.25 -0.103 8.328 1 92.69 426 THR B N 1
ATOM 7464 C CA . THR B 1 426 ? -0.242 -0.902 9.547 1 92.69 426 THR B CA 1
ATOM 7465 C C . THR B 1 426 ? -0.913 -0.147 10.695 1 92.69 426 THR B C 1
ATOM 7467 O O . THR B 1 426 ? -1.672 -0.732 11.469 1 92.69 426 THR B O 1
ATOM 7470 N N . ILE B 1 427 ? -0.629 1.147 10.812 1 92.38 427 ILE B N 1
ATOM 7471 C CA . ILE B 1 427 ? -1.254 1.98 11.828 1 92.38 427 ILE B CA 1
ATOM 7472 C C . ILE B 1 427 ? -2.768 1.986 11.641 1 92.38 427 ILE B C 1
ATOM 7474 O O . ILE B 1 427 ? -3.525 1.873 12.602 1 92.38 427 ILE B O 1
ATOM 7478 N N . CYS B 1 428 ? -3.148 2.146 10.406 1 93.94 428 CYS B N 1
ATOM 7479 C CA . CYS B 1 428 ? -4.57 2.135 10.086 1 93.94 428 CYS B CA 1
ATOM 7480 C C . CYS B 1 428 ? -5.219 0.823 10.516 1 93.94 428 CYS B C 1
ATOM 7482 O O . CYS B 1 428 ? -6.305 0.824 11.094 1 93.94 428 CYS B O 1
ATOM 7484 N N . LYS B 1 429 ? -4.582 -0.28 10.25 1 93.06 429 LYS B N 1
ATOM 7485 C CA . LYS B 1 429 ? -5.066 -1.596 10.664 1 93.06 429 LYS B CA 1
ATOM 7486 C C . LYS B 1 429 ? -5.148 -1.703 12.18 1 93.06 429 LYS B C 1
ATOM 7488 O O . LYS B 1 429 ? -6.125 -2.227 12.719 1 93.06 429 LYS B O 1
ATOM 7493 N N . GLU B 1 430 ? -4.18 -1.241 12.844 1 92.62 430 GLU B N 1
ATOM 7494 C CA . GLU B 1 430 ? -4.137 -1.271 14.305 1 92.62 430 GLU B CA 1
ATOM 7495 C C . GLU B 1 430 ? -5.25 -0.418 14.906 1 92.62 430 GLU B C 1
ATOM 7497 O O . GLU B 1 430 ? -5.852 -0.793 15.914 1 92.62 430 GLU B O 1
ATOM 7502 N N . ASN B 1 431 ? -5.461 0.77 14.336 1 94.19 431 ASN B N 1
ATOM 7503 C CA . ASN B 1 431 ? -6.547 1.626 14.797 1 94.19 431 ASN B CA 1
ATOM 7504 C C . ASN B 1 431 ? -7.895 0.914 14.711 1 94.19 431 ASN B C 1
ATOM 7506 O O . ASN B 1 431 ? -8.695 0.976 15.648 1 94.19 431 ASN B O 1
ATOM 7510 N N . ARG B 1 432 ? -8.133 0.254 13.617 1 93.5 432 ARG B N 1
ATOM 7511 C CA . ARG B 1 432 ? -9.375 -0.492 13.461 1 93.5 432 ARG B CA 1
ATOM 7512 C C . ARG B 1 432 ? -9.453 -1.637 14.461 1 93.5 432 ARG B C 1
ATOM 7514 O O . ARG B 1 432 ? -10.516 -1.884 15.047 1 93.5 432 ARG B O 1
ATOM 7521 N N . GLY B 1 433 ? -8.359 -2.332 14.625 1 90.62 433 GLY B N 1
ATOM 7522 C CA . GLY B 1 433 ? -8.328 -3.395 15.617 1 90.62 433 GLY B CA 1
ATOM 7523 C C . GLY B 1 433 ? -8.672 -2.914 17.016 1 90.62 433 GLY B C 1
ATOM 7524 O O . GLY B 1 433 ? -9.43 -3.572 17.734 1 90.62 433 GLY B O 1
ATOM 7525 N N . THR B 1 434 ? -8.086 -1.824 17.406 1 90.88 434 THR B N 1
ATOM 7526 C CA . THR B 1 434 ? -8.375 -1.224 18.703 1 90.88 434 THR B CA 1
ATOM 7527 C C . THR B 1 434 ? -9.859 -0.887 18.828 1 90.88 434 THR B C 1
ATOM 7529 O O . THR B 1 434 ? -10.477 -1.151 19.875 1 90.88 434 THR B O 1
ATOM 7532 N N . PHE B 1 435 ? -10.375 -0.319 17.812 1 92.62 435 PHE B N 1
ATOM 7533 C CA . PHE B 1 435 ? -11.789 0.039 17.781 1 92.62 435 PHE B CA 1
ATOM 7534 C C . PHE B 1 435 ? -12.664 -1.2 17.922 1 92.62 435 PHE B C 1
ATOM 7536 O O . PHE B 1 435 ? -13.617 -1.205 18.688 1 92.62 435 PHE B O 1
ATOM 7543 N N . GLN B 1 436 ? -12.328 -2.223 17.172 1 88.94 436 GLN B N 1
ATOM 7544 C CA . GLN B 1 436 ? -13.094 -3.463 17.203 1 88.94 436 GLN B CA 1
ATOM 7545 C C . GLN B 1 436 ? -13.008 -4.129 18.578 1 88.94 436 GLN B C 1
ATOM 7547 O O . GLN B 1 436 ? -13.992 -4.68 19.078 1 88.94 436 GLN B O 1
ATOM 7552 N N . ALA B 1 437 ? -11.867 -4.109 19.141 1 87.25 437 ALA B N 1
ATOM 7553 C CA . ALA B 1 437 ? -11.688 -4.656 20.484 1 87.25 437 ALA B CA 1
ATOM 7554 C C . ALA B 1 437 ? -12.547 -3.914 21.5 1 87.25 437 ALA B C 1
ATOM 7556 O O . ALA B 1 437 ? -13.125 -4.527 22.406 1 87.25 437 ALA B O 1
ATOM 7557 N N . MET B 1 438 ? -12.602 -2.668 21.391 1 87.81 438 MET B N 1
ATOM 7558 C CA . MET B 1 438 ? -13.398 -1.841 22.281 1 87.81 438 MET B CA 1
ATOM 7559 C C . MET B 1 438 ? -14.883 -2.164 22.156 1 87.81 438 MET B C 1
ATOM 7561 O O . MET B 1 438 ? -15.633 -2.076 23.125 1 87.81 438 MET B O 1
ATOM 7565 N N . LYS B 1 439 ? -15.25 -2.514 20.891 1 84.38 439 LYS B N 1
ATOM 7566 C CA . LYS B 1 439 ? -16.656 -2.812 20.641 1 84.38 439 LYS B CA 1
ATOM 7567 C C . LYS B 1 439 ? -16.953 -4.285 20.906 1 84.38 439 LYS B C 1
ATOM 7569 O O . LYS B 1 439 ? -18.109 -4.711 20.797 1 84.38 439 LYS B O 1
ATOM 7574 N N . GLY B 1 440 ? -16 -5.043 21.312 1 75.12 440 GLY B N 1
ATOM 7575 C CA . GLY B 1 440 ? -16.203 -6.465 21.562 1 75.12 440 GLY B CA 1
ATOM 7576 C C . GLY B 1 440 ? -16.391 -7.266 20.281 1 75.12 440 GLY B C 1
ATOM 7577 O O . GLY B 1 440 ? -17.031 -8.32 20.297 1 75.12 440 GLY B O 1
ATOM 7578 N N . GLU B 1 441 ? -16.172 -6.695 19.109 1 64.94 441 GLU B N 1
ATOM 7579 C CA . GLU B 1 441 ? -16.312 -7.363 17.812 1 64.94 441 GLU B CA 1
ATOM 7580 C C . GLU B 1 441 ? -15.078 -8.203 17.484 1 64.94 441 GLU B C 1
ATOM 7582 O O . GLU B 1 441 ? -13.984 -7.66 17.297 1 64.94 441 GLU B O 1
ATOM 7587 N N . LEU B 1 442 ? -14.586 -9.117 18.234 1 53.31 442 LEU B N 1
ATOM 7588 C CA . LEU B 1 442 ? -13.367 -9.875 17.938 1 53.31 442 LEU B CA 1
ATOM 7589 C C . LEU B 1 442 ? -13.469 -10.578 16.594 1 53.31 442 LEU B C 1
ATOM 7591 O O . LEU B 1 442 ? -14.344 -11.422 16.406 1 53.31 442 LEU B O 1
ATOM 7595 N N . TYR B 1 443 ? -13.523 -9.992 15.484 1 47.66 443 TYR B N 1
ATOM 7596 C CA . TYR B 1 443 ? -13.945 -10.719 14.289 1 47.66 443 TYR B CA 1
ATOM 7597 C C . TYR B 1 443 ? -12.742 -11.336 13.586 1 47.66 443 TYR B C 1
ATOM 7599 O O . TYR B 1 443 ? -11.727 -10.672 13.367 1 47.66 443 TYR B O 1
ATOM 7607 N N . ASP B 1 444 ? -12.484 -12.531 13.734 1 46.78 444 ASP B N 1
ATOM 7608 C CA . ASP B 1 444 ? -11.555 -13.211 12.844 1 46.78 444 ASP B CA 1
ATOM 7609 C C . ASP B 1 444 ? -11.734 -12.758 11.398 1 46.78 444 ASP B C 1
ATOM 7611 O O . ASP B 1 444 ? -10.766 -12.477 10.695 1 46.78 444 ASP B O 1
ATOM 7615 N N . ALA B 1 445 ? -12.898 -13.242 10.711 1 45.88 445 ALA B N 1
ATOM 7616 C CA . ALA B 1 445 ? -13.172 -13.047 9.289 1 45.88 445 ALA B CA 1
ATOM 7617 C C . ALA B 1 445 ? -14.078 -11.836 9.07 1 45.88 445 ALA B C 1
ATOM 7619 O O . ALA B 1 445 ? -14.992 -11.594 9.859 1 45.88 445 ALA B O 1
ATOM 7620 N N . LEU B 1 446 ? -13.641 -10.711 8.477 1 49.69 446 LEU B N 1
ATOM 7621 C CA . LEU B 1 446 ? -14.453 -9.531 8.211 1 49.69 446 LEU B CA 1
ATOM 7622 C C . LEU B 1 446 ? -15.844 -9.93 7.723 1 49.69 446 LEU B C 1
ATOM 7624 O O . LEU B 1 446 ? -15.984 -10.68 6.75 1 49.69 446 LEU B O 1
ATOM 7628 N N . PRO B 1 447 ? -16.875 -9.742 8.5 1 51.88 447 PRO B N 1
ATOM 7629 C CA . PRO B 1 447 ? -18.234 -9.961 7.98 1 51.88 447 PRO B CA 1
ATOM 7630 C C . PRO B 1 447 ? -18.469 -9.242 6.656 1 51.88 447 PRO B C 1
ATOM 7632 O O . PRO B 1 447 ? -17.734 -8.312 6.309 1 51.88 447 PRO B O 1
ATOM 7635 N N . SER B 1 448 ? -19.344 -9.797 5.68 1 50.97 448 SER B N 1
ATOM 7636 C CA . SER B 1 448 ? -19.719 -9.227 4.387 1 50.97 448 SER B CA 1
ATOM 7637 C C . SER B 1 448 ? -20.125 -7.766 4.523 1 50.97 448 SER B C 1
ATOM 7639 O O . SER B 1 448 ? -19.938 -6.977 3.596 1 50.97 448 SER B O 1
ATOM 7641 N N . LYS B 1 449 ? -20.734 -7.297 5.758 1 60.41 449 LYS B N 1
ATOM 7642 C CA . LYS B 1 449 ? -21.156 -5.918 5.996 1 60.41 449 LYS B CA 1
ATOM 7643 C C . LYS B 1 449 ? -20.609 -5.398 7.324 1 60.41 449 LYS B C 1
ATOM 7645 O O . LYS B 1 449 ? -21.359 -5.227 8.289 1 60.41 449 LYS B O 1
ATOM 7650 N N . PRO B 1 450 ? -19.328 -5.035 7.207 1 68.69 450 PRO B N 1
ATOM 7651 C CA . PRO B 1 450 ? -18.703 -4.648 8.477 1 68.69 450 PRO B CA 1
ATOM 7652 C C . PRO B 1 450 ? -19.078 -3.23 8.906 1 68.69 450 PRO B C 1
ATOM 7654 O O . PRO B 1 450 ? -19.297 -2.365 8.062 1 68.69 450 PRO B O 1
ATOM 7657 N N . THR B 1 451 ? -19.281 -2.979 10.234 1 83.75 451 THR B N 1
ATOM 7658 C CA . THR B 1 451 ? -19.531 -1.648 10.781 1 83.75 451 THR B CA 1
ATOM 7659 C C . THR B 1 451 ? -18.234 -0.846 10.859 1 83.75 451 THR B C 1
ATOM 7661 O O . THR B 1 451 ? -18.25 0.339 11.203 1 83.75 451 THR B O 1
ATOM 7664 N N . SER B 1 452 ? -17.141 -1.537 10.578 1 91.25 452 SER B N 1
ATOM 7665 C CA . SER B 1 452 ? -15.859 -0.84 10.469 1 91.25 452 SER B CA 1
ATOM 7666 C C . SER B 1 452 ? -15.008 -1.413 9.344 1 91.25 452 SER B C 1
ATOM 7668 O O . SER B 1 452 ? -15.062 -2.613 9.062 1 91.25 452 SER B O 1
ATOM 7670 N N . ALA B 1 453 ? -14.32 -0.57 8.672 1 92.88 453 ALA B N 1
ATOM 7671 C CA . ALA B 1 453 ? -13.469 -0.988 7.562 1 92.88 453 ALA B CA 1
ATOM 7672 C C . ALA B 1 453 ? -12.258 -0.066 7.422 1 92.88 453 ALA B C 1
ATOM 7674 O O . ALA B 1 453 ? -12.289 1.081 7.875 1 92.88 453 ALA B O 1
ATOM 7675 N N . SER B 1 454 ? -11.18 -0.592 6.895 1 95.31 454 SER B N 1
ATOM 7676 C CA . SER B 1 454 ? -9.984 0.193 6.586 1 95.31 454 SER B CA 1
ATOM 7677 C C . SER B 1 454 ? -9.82 0.383 5.082 1 95.31 454 SER B C 1
ATOM 7679 O O . SER B 1 454 ? -10.234 -0.473 4.297 1 95.31 454 SER B O 1
ATOM 7681 N N . PHE B 1 455 ? -9.266 1.483 4.699 1 95.62 455 PHE B N 1
ATOM 7682 C CA . PHE B 1 455 ? -9.086 1.82 3.293 1 95.62 455 PHE B CA 1
ATOM 7683 C C . PHE B 1 455 ? -7.648 2.238 3.02 1 95.62 455 PHE B C 1
ATOM 7685 O O . PHE B 1 455 ? -6.926 2.635 3.936 1 95.62 455 PHE B O 1
ATOM 7692 N N . VAL B 1 456 ? -7.211 2.172 1.759 1 95 456 VAL B N 1
ATOM 7693 C CA . VAL B 1 456 ? -5.809 2.398 1.424 1 95 456 VAL B CA 1
ATOM 7694 C C . VAL B 1 456 ? -5.539 3.898 1.311 1 95 456 VAL B C 1
ATOM 7696 O O . VAL B 1 456 ? -4.391 4.336 1.382 1 95 456 VAL B O 1
ATOM 7699 N N . CYS B 1 457 ? -6.625 4.703 1.119 1 95.19 457 CYS B N 1
ATOM 7700 C CA . CYS B 1 457 ? -6.488 6.152 1.019 1 95.19 457 CYS B CA 1
ATOM 7701 C C . CYS B 1 457 ? -7.777 6.855 1.429 1 95.19 457 CYS B C 1
ATOM 7703 O O . CYS B 1 457 ? -8.82 6.211 1.566 1 95.19 457 CYS B O 1
ATOM 7705 N N . ALA B 1 458 ? -7.711 8.117 1.661 1 96.62 458 ALA B N 1
ATOM 7706 C CA . ALA B 1 458 ? -8.836 8.922 2.133 1 96.62 458 ALA B CA 1
ATOM 7707 C C . ALA B 1 458 ? -9.961 8.945 1.104 1 96.62 458 ALA B C 1
ATOM 7709 O O . ALA B 1 458 ? -11.141 8.953 1.466 1 96.62 458 ALA B O 1
ATOM 7710 N N . MET B 1 459 ? -9.664 9.023 -0.164 1 96.06 459 MET B N 1
ATOM 7711 C CA . MET B 1 459 ? -10.688 9.039 -1.209 1 96.06 459 MET B CA 1
ATOM 7712 C C . MET B 1 459 ? -11.594 7.82 -1.1 1 96.06 459 MET B C 1
ATOM 7714 O O . MET B 1 459 ? -12.82 7.945 -1.17 1 96.06 459 MET B O 1
ATOM 7718 N N . HIS B 1 460 ? -11.008 6.664 -0.919 1 95.81 460 HIS B N 1
ATOM 7719 C CA . HIS B 1 460 ? -11.789 5.434 -0.817 1 95.81 460 HIS B CA 1
ATOM 7720 C C . HIS B 1 460 ? -12.664 5.438 0.435 1 95.81 460 HIS B C 1
ATOM 7722 O O . HIS B 1 460 ? -13.789 4.934 0.414 1 95.81 460 HIS B O 1
ATOM 7728 N N . ALA B 1 461 ? -12.141 5.961 1.541 1 97.12 461 ALA B N 1
ATOM 7729 C CA . ALA B 1 461 ? -12.914 6.07 2.777 1 97.12 461 ALA B CA 1
ATOM 7730 C C . ALA B 1 461 ? -14.109 7 2.596 1 97.12 461 ALA B C 1
ATOM 7732 O O . ALA B 1 461 ? -15.211 6.695 3.059 1 97.12 461 ALA B O 1
ATOM 7733 N N . VAL B 1 462 ? -13.859 8.133 1.925 1 97.62 462 VAL B N 1
ATOM 7734 C CA . VAL B 1 462 ? -14.914 9.117 1.683 1 97.62 462 VAL B CA 1
ATOM 7735 C C . VAL B 1 462 ? -15.977 8.516 0.758 1 97.62 462 VAL B C 1
ATOM 7737 O O . VAL B 1 462 ? -17.172 8.703 0.973 1 97.62 462 VAL B O 1
ATOM 7740 N N . GLN B 1 463 ? -15.516 7.789 -0.272 1 96.19 463 GLN B N 1
ATOM 7741 C CA . GLN B 1 463 ? -16.422 7.105 -1.183 1 96.19 463 GLN B CA 1
ATOM 7742 C C . GLN B 1 463 ? -17.344 6.141 -0.428 1 96.19 463 GLN B C 1
ATOM 7744 O O . GLN B 1 463 ? -18.547 6.105 -0.666 1 96.19 463 GLN B O 1
ATOM 7749 N N . TRP B 1 464 ? -16.719 5.391 0.405 1 95.44 464 TRP B N 1
ATOM 7750 C CA . TRP B 1 464 ? -17.453 4.395 1.189 1 95.44 464 TRP B CA 1
ATOM 7751 C C . TRP B 1 464 ? -18.422 5.062 2.146 1 95.44 464 TRP B C 1
ATOM 7753 O O . TRP B 1 464 ? -19.578 4.637 2.264 1 95.44 464 TRP B O 1
ATOM 7763 N N . ALA B 1 465 ? -18.031 6.141 2.838 1 96.56 465 ALA B N 1
ATOM 7764 C CA . ALA B 1 465 ? -18.844 6.852 3.822 1 96.56 465 ALA B CA 1
ATOM 7765 C C . ALA B 1 465 ? -20.031 7.543 3.162 1 96.56 465 ALA B C 1
ATOM 7767 O O . ALA B 1 465 ? -21.125 7.551 3.709 1 96.56 465 ALA B O 1
ATOM 7768 N N . ALA B 1 466 ? -19.812 8.133 1.988 1 95.88 466 ALA B N 1
ATOM 7769 C CA . ALA B 1 466 ? -20.844 8.875 1.278 1 95.88 466 ALA B CA 1
ATOM 7770 C C . ALA B 1 466 ? -21.859 7.93 0.63 1 95.88 466 ALA B C 1
ATOM 7772 O O . ALA B 1 466 ? -22.984 8.32 0.343 1 95.88 466 ALA B O 1
ATOM 7773 N N . CYS B 1 467 ? -21.406 6.73 0.337 1 93.81 467 CYS B N 1
ATOM 7774 C CA . CYS B 1 467 ? -22.25 5.664 -0.193 1 93.81 467 CYS B CA 1
ATOM 7775 C C . CYS B 1 467 ? -23.062 6.156 -1.389 1 93.81 467 CYS B C 1
ATOM 7777 O O . CYS B 1 467 ? -24.266 5.922 -1.468 1 93.81 467 CYS B O 1
ATOM 7779 N N . GLY B 1 4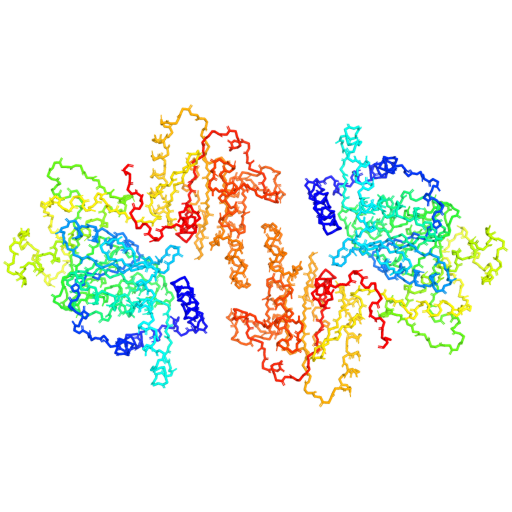68 ? -22.516 7.004 -2.211 1 93 468 GLY B N 1
ATOM 7780 C CA . GLY B 1 468 ? -23.125 7.461 -3.445 1 93 468 GLY B CA 1
ATOM 7781 C C . GLY B 1 468 ? -24.047 8.648 -3.246 1 93 468 GLY B C 1
ATOM 7782 O O . GLY B 1 468 ? -24.688 9.117 -4.195 1 93 468 GLY B O 1
ATOM 7783 N N . LYS B 1 469 ? -24.109 9.258 -2.145 1 94.94 469 LYS B N 1
ATOM 7784 C CA . LYS B 1 469 ? -25.062 10.32 -1.831 1 94.94 469 LYS B CA 1
ATOM 7785 C C . LYS B 1 469 ? -24.422 11.695 -2.037 1 94.94 469 LYS B C 1
ATOM 7787 O O . LYS B 1 469 ? -25.109 12.719 -1.97 1 94.94 469 LYS B O 1
ATOM 7792 N N . ASP B 1 470 ? -23.125 11.719 -2.186 1 95 470 ASP B N 1
ATOM 7793 C CA . ASP B 1 470 ? -22.422 12.93 -2.6 1 95 470 ASP B CA 1
ATOM 7794 C C . ASP B 1 470 ? -22.172 12.93 -4.105 1 95 470 ASP B C 1
ATOM 7796 O O . ASP B 1 470 ? -21.391 12.133 -4.617 1 95 470 ASP B O 1
ATOM 7800 N N . PRO B 1 471 ? -22.828 13.797 -4.875 1 93.31 471 PRO B N 1
ATOM 7801 C CA . PRO B 1 471 ? -22.719 13.781 -6.336 1 93.31 471 PRO B CA 1
ATOM 7802 C C . PRO B 1 471 ? -21.328 14.164 -6.828 1 93.31 471 PRO B C 1
ATOM 7804 O O . PRO B 1 471 ? -20.984 13.898 -7.98 1 93.31 471 PRO B O 1
ATOM 7807 N N . TYR B 1 472 ? -20.5 14.75 -5.977 1 92.25 472 TYR B N 1
ATOM 7808 C CA . TYR B 1 472 ? -19.188 15.203 -6.391 1 92.25 472 TYR B CA 1
ATOM 7809 C C . TYR B 1 472 ? -18.125 14.141 -6.105 1 92.25 472 TYR B C 1
ATOM 7811 O O . TYR B 1 472 ? -16.953 14.312 -6.449 1 92.25 472 TYR B O 1
ATOM 7819 N N . ILE B 1 473 ? -18.516 13.062 -5.438 1 94.31 473 ILE B N 1
ATOM 7820 C CA . ILE B 1 473 ? -17.625 11.977 -5.07 1 94.31 473 ILE B CA 1
ATOM 7821 C C . ILE B 1 473 ? -17.984 10.711 -5.844 1 94.31 473 ILE B C 1
ATOM 7823 O O . ILE B 1 473 ? -19.156 10.305 -5.852 1 94.31 473 ILE B O 1
ATOM 7827 N N . PRO B 1 474 ? -17.031 10.086 -6.508 1 91.94 474 PRO B N 1
ATOM 7828 C CA . PRO B 1 474 ? -17.344 8.836 -7.211 1 91.94 474 PRO B CA 1
ATOM 7829 C C . PRO B 1 474 ? -17.938 7.773 -6.289 1 91.94 474 PRO B C 1
ATOM 7831 O O . PRO B 1 474 ? -17.688 7.793 -5.078 1 91.94 474 PRO B O 1
ATOM 7834 N N . HIS B 1 475 ? -18.625 6.832 -6.844 1 91.62 475 HIS B N 1
ATOM 7835 C CA . HIS B 1 475 ? -19.219 5.727 -6.098 1 91.62 475 HIS B CA 1
ATOM 7836 C C . HIS B 1 475 ? -18.141 4.844 -5.48 1 91.62 475 HIS B C 1
ATOM 7838 O O . HIS B 1 475 ? -17.016 4.801 -5.969 1 91.62 475 HIS B O 1
ATOM 7844 N N . PRO B 1 476 ? -18.562 4.113 -4.379 1 88.5 476 PRO B N 1
ATOM 7845 C CA . PRO B 1 476 ? -17.609 3.186 -3.781 1 88.5 476 PRO B CA 1
ATOM 7846 C C . PRO B 1 476 ? -17.094 2.146 -4.773 1 88.5 476 PRO B C 1
ATOM 7848 O O . PRO B 1 476 ? -17.828 1.74 -5.684 1 88.5 476 PRO B O 1
ATOM 7851 N N . ARG B 1 477 ? -15.891 1.682 -4.598 1 86.25 477 ARG B N 1
ATOM 7852 C CA . ARG B 1 477 ? -15.289 0.652 -5.441 1 86.25 477 ARG B CA 1
ATOM 7853 C C . ARG B 1 477 ? -15.922 -0.711 -5.172 1 86.25 477 ARG B C 1
ATOM 7855 O O . ARG B 1 477 ? -16.234 -1.04 -4.023 1 86.25 477 ARG B O 1
ATOM 7862 N N . HIS B 1 478 ? -15.961 -1.473 -6.148 1 77.06 478 HIS B N 1
ATOM 7863 C CA . HIS B 1 478 ? -16.547 -2.799 -6.02 1 77.06 478 HIS B CA 1
ATOM 7864 C C . HIS B 1 478 ? -15.711 -3.691 -5.113 1 77.06 478 HIS B C 1
ATOM 7866 O O . HIS B 1 478 ? -16.234 -4.605 -4.473 1 77.06 478 HIS B O 1
ATOM 7872 N N . LYS B 1 479 ? -14.469 -3.412 -5.02 1 77 479 LYS B N 1
ATOM 7873 C CA . LYS B 1 479 ? -13.562 -4.258 -4.25 1 77 479 LYS B CA 1
ATOM 7874 C C . LYS B 1 479 ? -13.57 -3.877 -2.773 1 77 479 LYS B C 1
ATOM 7876 O O . LYS B 1 479 ? -13.086 -4.633 -1.93 1 77 479 LYS B O 1
ATOM 7881 N N . ASP B 1 480 ? -14.125 -2.727 -2.445 1 82.81 480 ASP B N 1
ATOM 7882 C CA . ASP B 1 480 ? -14.211 -2.293 -1.055 1 82.81 480 ASP B CA 1
ATOM 7883 C C . ASP B 1 480 ? -15.422 -2.914 -0.361 1 82.81 480 ASP B C 1
ATOM 7885 O O . ASP B 1 480 ? -16.359 -3.348 -1.021 1 82.81 480 ASP B O 1
ATOM 7889 N N . PRO B 1 481 ? -15.375 -3.027 0.955 1 83.75 481 PRO B N 1
ATOM 7890 C CA . PRO B 1 481 ? -16.516 -3.594 1.672 1 83.75 481 PRO B CA 1
ATOM 7891 C C . PRO B 1 481 ? -17.812 -2.842 1.397 1 83.75 481 PRO B C 1
ATOM 7893 O O . PRO B 1 481 ? -17.797 -1.621 1.216 1 83.75 481 PRO B O 1
ATOM 7896 N N . THR B 1 482 ? -18.875 -3.594 1.39 1 84.25 482 THR B N 1
ATOM 7897 C CA . THR B 1 482 ? -20.188 -2.965 1.229 1 84.25 482 THR B CA 1
ATOM 7898 C C . THR B 1 482 ? -20.547 -2.145 2.465 1 84.25 482 THR B C 1
ATOM 7900 O O . THR B 1 482 ? -20.406 -2.619 3.594 1 84.25 482 THR B O 1
ATOM 7903 N N . PRO B 1 483 ? -20.953 -0.932 2.225 1 86.19 483 PRO B N 1
ATOM 7904 C CA . PRO B 1 483 ? -21.375 -0.142 3.381 1 86.19 483 PRO B CA 1
ATOM 7905 C C . PRO B 1 483 ? -22.562 -0.773 4.125 1 86.19 483 PRO B C 1
ATOM 7907 O O . PRO B 1 483 ? -23.344 -1.52 3.527 1 86.19 483 PRO B O 1
ATOM 7910 N N . PRO B 1 484 ? -22.703 -0.495 5.395 1 87.69 484 PRO B N 1
ATOM 7911 C CA . PRO B 1 484 ? -23.828 -1.02 6.164 1 87.69 484 PRO B CA 1
ATOM 7912 C C . PRO B 1 484 ? -25.172 -0.551 5.625 1 87.69 484 PRO B C 1
ATOM 7914 O O . PRO B 1 484 ? -25.281 0.55 5.078 1 87.69 484 PRO B O 1
ATOM 7917 N N . GLN B 1 485 ? -26.172 -1.327 5.867 1 87.94 485 GLN B N 1
ATOM 7918 C CA . GLN B 1 485 ? -27.516 -1.066 5.387 1 87.94 485 GLN B CA 1
ATOM 7919 C C . GLN B 1 485 ? -28.047 0.261 5.926 1 87.94 485 GLN B C 1
ATOM 7921 O O . GLN B 1 485 ? -28.781 0.97 5.23 1 87.94 485 GLN B O 1
ATOM 7926 N N . SER B 1 486 ? -27.734 0.599 7.094 1 89.56 486 SER B N 1
ATOM 7927 C CA . SER B 1 486 ? -28.203 1.83 7.723 1 89.56 486 SER B CA 1
ATOM 7928 C C . SER B 1 486 ? -27.75 3.059 6.938 1 89.56 486 SER B C 1
ATOM 7930 O O . SER B 1 486 ? -28.469 4.059 6.871 1 89.56 486 SER B O 1
ATOM 7932 N N . ILE B 1 487 ? -26.609 2.945 6.367 1 91.5 487 ILE B N 1
ATOM 7933 C CA . ILE B 1 487 ? -26.109 4.055 5.562 1 91.5 487 ILE B CA 1
ATOM 7934 C C . ILE B 1 487 ? -26.766 4.035 4.188 1 91.5 487 ILE B C 1
ATOM 7936 O O . ILE B 1 487 ? -27.156 5.082 3.668 1 91.5 487 ILE B O 1
ATOM 7940 N N . MET B 1 488 ? -26.938 2.877 3.666 1 90.31 488 MET B N 1
ATOM 7941 C CA . MET B 1 488 ? -27.531 2.723 2.34 1 90.31 488 MET B CA 1
ATOM 7942 C C . MET B 1 488 ? -28.969 3.211 2.326 1 90.31 488 MET B C 1
ATOM 7944 O O . MET B 1 488 ? -29.422 3.781 1.335 1 90.31 488 MET B O 1
ATOM 7948 N N . GLU B 1 489 ? -29.625 3.072 3.4 1 92.88 489 GLU B N 1
ATOM 7949 C CA . GLU B 1 489 ? -31.031 3.42 3.482 1 92.88 489 GLU B CA 1
ATOM 7950 C C . GLU B 1 489 ? -31.234 4.855 3.955 1 92.88 489 GLU B C 1
ATOM 7952 O O . GLU B 1 489 ? -32.312 5.41 3.857 1 92.88 489 GLU B O 1
ATOM 7957 N N . ALA B 1 490 ? -30.219 5.449 4.398 1 94.62 490 ALA B N 1
ATOM 7958 C CA . ALA B 1 490 ? -30.328 6.812 4.91 1 94.62 490 ALA B CA 1
ATOM 7959 C C . ALA B 1 490 ? -30.531 7.809 3.771 1 94.62 490 ALA B C 1
ATOM 7961 O O . ALA B 1 490 ? -30.016 7.621 2.672 1 94.62 490 ALA B O 1
ATOM 7962 N N . ASP B 1 491 ? -31.25 8.867 4.023 1 95.19 491 ASP B N 1
ATOM 7963 C CA . ASP B 1 491 ? -31.438 9.945 3.059 1 95.19 491 ASP B CA 1
ATOM 7964 C C . ASP B 1 491 ? -30.281 10.945 3.113 1 95.19 491 ASP B C 1
ATOM 7966 O O . ASP B 1 491 ? -30 11.625 2.129 1 95.19 491 ASP B O 1
ATOM 7970 N N . HIS B 1 492 ? -29.797 11.102 4.289 1 96.19 492 HIS B N 1
ATOM 7971 C CA . HIS B 1 492 ? -28.688 12.016 4.535 1 96.19 492 HIS B CA 1
ATOM 7972 C C . HIS B 1 492 ? -27.625 11.367 5.41 1 96.19 492 HIS B C 1
ATOM 7974 O O . HIS B 1 492 ? -27.938 10.586 6.309 1 96.19 492 HIS B O 1
ATOM 7980 N N . VAL B 1 493 ? -26.391 11.633 5.062 1 97.06 493 VAL B N 1
ATOM 7981 C CA . VAL B 1 493 ? -25.297 11.078 5.844 1 97.06 493 VAL B CA 1
ATOM 7982 C C . VAL B 1 493 ? -24.469 12.211 6.461 1 97.06 493 VAL B C 1
ATOM 7984 O O . VAL B 1 493 ? -24.141 13.188 5.781 1 97.06 493 VAL B O 1
ATOM 7987 N N . GLN B 1 494 ? -24.25 12.164 7.793 1 97.38 494 GLN B N 1
ATOM 7988 C CA . GLN B 1 494 ? -23.344 13.055 8.516 1 97.38 494 GLN B CA 1
ATOM 7989 C C . GLN B 1 494 ? -22.016 12.383 8.805 1 97.38 494 GLN B C 1
ATOM 7991 O O . GLN B 1 494 ? -21.953 11.406 9.555 1 97.38 494 GLN B O 1
ATOM 7996 N N . VAL B 1 495 ? -20.938 12.898 8.164 1 98.31 495 VAL B N 1
ATOM 7997 C CA . VAL B 1 495 ? -19.625 12.258 8.258 1 98.31 495 VAL B CA 1
ATOM 7998 C C . VAL B 1 495 ? -18.703 13.094 9.148 1 98.31 495 VAL B C 1
ATOM 8000 O O . VAL B 1 495 ? -18.391 14.242 8.828 1 98.31 495 VAL B O 1
ATOM 8003 N N . LEU B 1 496 ? -18.25 12.57 10.258 1 98.25 496 LEU B N 1
ATOM 8004 C CA . LEU B 1 496 ? -17.219 13.203 11.07 1 98.25 496 LEU B CA 1
ATOM 8005 C C . LEU B 1 496 ? -15.836 12.703 10.68 1 98.25 496 LEU B C 1
ATOM 8007 O O . LEU B 1 496 ? -15.602 11.492 10.648 1 98.25 496 LEU B O 1
ATOM 8011 N N . VAL B 1 497 ? -14.961 13.578 10.297 1 97.69 497 VAL B N 1
ATOM 8012 C CA . VAL B 1 497 ? -13.562 13.266 10.031 1 97.69 497 VAL B CA 1
ATOM 8013 C C . VAL B 1 497 ? -12.688 13.852 11.141 1 97.69 497 VAL B C 1
ATOM 8015 O O . VAL B 1 497 ? -12.664 15.062 11.352 1 97.69 497 VAL B O 1
ATOM 8018 N N . THR B 1 498 ? -11.938 12.969 11.859 1 95.06 498 THR B N 1
ATOM 8019 C CA . THR B 1 498 ? -11.172 13.477 13 1 95.06 498 THR B CA 1
ATOM 8020 C C . THR B 1 498 ? -10.047 12.508 13.367 1 95.06 498 THR B C 1
ATOM 8022 O O . THR B 1 498 ? -9.805 11.531 12.656 1 95.06 498 THR B O 1
ATOM 8025 N N . GLY B 1 499 ? -9.258 12.844 14.391 1 92.38 499 GLY B N 1
ATOM 8026 C CA . GLY B 1 499 ? -8.172 12.016 14.891 1 92.38 499 GLY B CA 1
ATOM 8027 C C . GLY B 1 499 ? -6.805 12.469 14.398 1 92.38 499 GLY B C 1
ATOM 8028 O O . GLY B 1 499 ? -5.812 12.344 15.117 1 92.38 499 GLY B O 1
ATOM 8029 N N . SER B 1 500 ? -6.773 12.883 13.148 1 90 500 SER B N 1
ATOM 8030 C CA . SER B 1 500 ? -5.539 13.328 12.516 1 90 500 SER B CA 1
ATOM 8031 C C . SER B 1 500 ? -5.766 14.594 11.695 1 90 500 SER B C 1
ATOM 8033 O O . SER B 1 500 ? -6.605 14.609 10.789 1 90 500 SER B O 1
ATOM 8035 N N . LEU B 1 501 ? -4.965 15.609 12.055 1 85.38 501 LEU B N 1
ATOM 8036 C CA . LEU B 1 501 ? -5.055 16.828 11.273 1 85.38 501 LEU B CA 1
ATOM 8037 C C . LEU B 1 501 ? -4.676 16.578 9.82 1 85.38 501 LEU B C 1
ATOM 8039 O O . LEU B 1 501 ? -5.234 17.203 8.906 1 85.38 501 LEU B O 1
ATOM 8043 N N . LEU B 1 502 ? -3.752 15.719 9.602 1 86.69 502 LEU B N 1
ATOM 8044 C CA . LEU B 1 502 ? -3.324 15.391 8.25 1 86.69 502 LEU B CA 1
ATOM 8045 C C . LEU B 1 502 ? -4.449 14.711 7.473 1 86.69 502 LEU B C 1
ATOM 8047 O O . LEU B 1 502 ? -4.672 15.016 6.301 1 86.69 502 LEU B O 1
ATOM 8051 N N . LEU B 1 503 ? -5.156 13.789 8.141 1 93.69 503 LEU B N 1
ATOM 8052 C CA . LEU B 1 503 ? -6.293 13.141 7.492 1 93.69 503 LEU B CA 1
ATOM 8053 C C . LEU B 1 503 ? -7.352 14.164 7.102 1 93.69 503 LEU B C 1
ATOM 8055 O O . LEU B 1 503 ? -7.898 14.109 6 1 93.69 503 LEU B O 1
ATOM 8059 N N . VAL B 1 504 ? -7.602 15.055 8.008 1 93.44 504 VAL B N 1
ATOM 8060 C CA . VAL B 1 504 ? -8.57 16.109 7.75 1 93.44 504 VAL B CA 1
ATOM 8061 C C . VAL B 1 504 ? -8.141 16.922 6.531 1 93.44 504 VAL B C 1
ATOM 8063 O O . VAL B 1 504 ? -8.969 17.25 5.672 1 93.44 504 VAL B O 1
ATOM 8066 N N . GLY B 1 505 ? -6.898 17.219 6.488 1 89.69 505 GLY B N 1
ATOM 8067 C CA . GLY B 1 505 ? -6.367 17.922 5.336 1 89.69 505 GLY B CA 1
ATOM 8068 C C . GLY B 1 505 ? -6.57 17.188 4.031 1 89.69 505 GLY B C 1
ATOM 8069 O O . GLY B 1 505 ? -6.91 17.797 3.01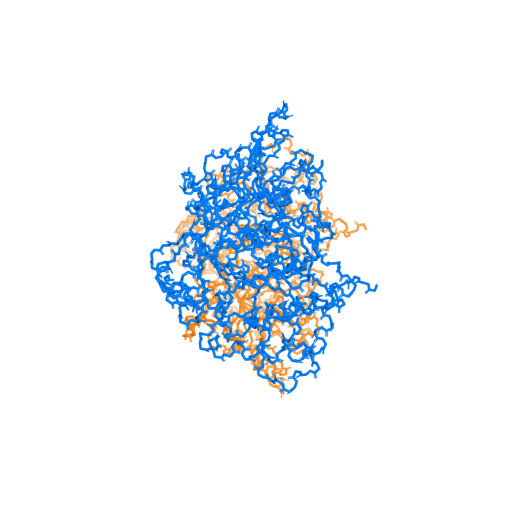2 1 89.69 505 GLY B O 1
ATOM 8070 N N . ARG B 1 506 ? -6.371 15.891 4.07 1 91.62 506 ARG B N 1
ATOM 8071 C CA . ARG B 1 506 ? -6.578 15.086 2.873 1 91.62 506 ARG B CA 1
ATOM 8072 C C . ARG B 1 506 ? -8.039 15.125 2.428 1 91.62 506 ARG B C 1
ATOM 8074 O O . ARG B 1 506 ? -8.32 15.281 1.239 1 91.62 506 ARG B O 1
ATOM 8081 N N . VAL B 1 507 ? -8.875 15.055 3.375 1 95.31 507 VAL B N 1
ATOM 8082 C CA . VAL B 1 507 ? -10.305 15.023 3.062 1 95.31 507 VAL B CA 1
ATOM 8083 C C . VAL B 1 507 ? -10.75 16.391 2.535 1 95.31 507 VAL B C 1
ATOM 8085 O O . VAL B 1 507 ? -11.547 16.469 1.601 1 95.31 507 VAL B O 1
ATOM 8088 N N . ILE B 1 508 ? -10.227 17.438 3.104 1 91.19 508 ILE B N 1
ATOM 8089 C CA . ILE B 1 508 ? -10.523 18.781 2.609 1 91.19 508 ILE B CA 1
ATOM 8090 C C . ILE B 1 508 ? -10.094 18.891 1.15 1 91.19 508 ILE B C 1
ATOM 8092 O O . ILE B 1 508 ? -10.828 19.438 0.32 1 91.19 508 ILE B O 1
ATOM 8096 N N . GLY B 1 509 ? -8.938 18.391 0.838 1 87.06 509 GLY B N 1
ATOM 8097 C CA . GLY B 1 509 ? -8.445 18.406 -0.529 1 87.06 509 GLY B CA 1
ATOM 8098 C C . GLY B 1 509 ? -9.344 17.672 -1.501 1 87.06 509 GLY B C 1
ATOM 8099 O O . GLY B 1 509 ? -9.461 18.062 -2.664 1 87.06 509 GLY B O 1
ATOM 8100 N N . ILE B 1 510 ? -9.977 16.672 -1.026 1 91.31 510 ILE B N 1
ATOM 8101 C CA . ILE B 1 510 ? -10.883 15.867 -1.839 1 91.31 510 ILE B CA 1
ATOM 8102 C C . ILE B 1 510 ? -12.195 16.609 -2.045 1 91.31 510 ILE B C 1
ATOM 8104 O O . ILE B 1 510 ? -12.734 16.641 -3.154 1 91.31 510 ILE B O 1
ATOM 8108 N N . LEU B 1 511 ? -12.688 17.266 -0.976 1 91 511 LEU B N 1
ATOM 8109 C CA . LEU B 1 511 ? -14.031 17.844 -0.961 1 91 511 LEU B CA 1
ATOM 8110 C C . LEU B 1 511 ? -14.031 19.219 -1.615 1 91 511 LEU B C 1
ATOM 8112 O O . LEU B 1 511 ? -15.039 19.641 -2.18 1 91 511 LEU B O 1
ATOM 8116 N N . VAL B 1 512 ? -12.836 19.859 -1.452 1 82.12 512 VAL B N 1
ATOM 8117 C CA . VAL B 1 512 ? -12.758 21.234 -1.911 1 82.12 512 VAL B CA 1
ATOM 8118 C C . VAL B 1 512 ? -11.602 21.391 -2.891 1 82.12 512 VAL B C 1
ATOM 8120 O O . VAL B 1 512 ? -10.547 21.922 -2.533 1 82.12 512 VAL B O 1
ATOM 8123 N N . PRO B 1 513 ? -11.695 20.891 -4.133 1 69.31 513 PRO B N 1
ATOM 8124 C CA . PRO B 1 513 ? -10.586 20.922 -5.086 1 69.31 513 PRO B CA 1
ATOM 8125 C C . PRO B 1 513 ? -9.906 22.281 -5.16 1 69.31 513 PRO B C 1
ATOM 8127 O O . PRO B 1 513 ? -8.688 22.359 -5.309 1 69.31 513 PRO B O 1
ATOM 8130 N N . ASP B 1 514 ? -10.539 23.438 -5.18 1 65.06 514 ASP B N 1
ATOM 8131 C CA . ASP B 1 514 ? -9.906 24.75 -5.223 1 65.06 514 ASP B CA 1
ATOM 8132 C C . ASP B 1 514 ? -9.82 25.359 -3.824 1 65.06 514 ASP B C 1
ATOM 8134 O O . ASP B 1 514 ? -10.031 26.562 -3.652 1 65.06 514 ASP B O 1
ATOM 8138 N N . PHE B 1 515 ? -9.531 24.438 -2.961 1 61 515 PHE B N 1
ATOM 8139 C CA . PHE B 1 515 ? -9.531 24.844 -1.562 1 61 515 PHE B CA 1
ATOM 8140 C C . PHE B 1 515 ? -8.547 25.984 -1.331 1 61 515 PHE B C 1
ATOM 8142 O O . PHE B 1 515 ? -8.875 26.953 -0.647 1 61 515 PHE B O 1
ATOM 8149 N N . VAL B 1 516 ? -7.355 25.828 -1.846 1 54.25 516 VAL B N 1
ATOM 8150 C CA . VAL B 1 516 ? -6.344 26.828 -1.544 1 54.25 516 VAL B CA 1
ATOM 8151 C C . VAL B 1 516 ? -6.621 28.094 -2.34 1 54.25 516 VAL B C 1
ATOM 8153 O O . VAL B 1 516 ? -6.266 29.203 -1.91 1 54.25 516 VAL B O 1
ATOM 8156 N N . ALA B 1 517 ? -7.27 27.906 -3.545 1 44.84 517 ALA B N 1
ATOM 8157 C CA . ALA B 1 517 ? -7.531 29.125 -4.324 1 44.84 517 ALA B CA 1
ATOM 8158 C C . ALA B 1 517 ? -8.562 30 -3.629 1 44.84 517 ALA B C 1
ATOM 8160 O O . ALA B 1 517 ? -8.531 31.234 -3.764 1 44.84 517 ALA B O 1
ATOM 8161 N N . ASN B 1 518 ? -9.656 29.312 -3.041 1 42.84 518 ASN B N 1
ATOM 8162 C CA . ASN B 1 518 ? -10.758 30.125 -2.514 1 42.84 518 ASN B CA 1
ATOM 8163 C C . ASN B 1 518 ? -10.578 30.406 -1.025 1 42.84 518 ASN B C 1
ATOM 8165 O O . ASN B 1 518 ? -10.57 29.484 -0.208 1 42.84 518 ASN B O 1
ATOM 8169 N N . GLY B 1 519 ? -9.578 31.031 -0.689 1 40.19 519 GLY B N 1
ATOM 8170 C CA . GLY B 1 519 ? -9.375 31.453 0.688 1 40.19 519 GLY B CA 1
ATOM 8171 C C . GLY B 1 519 ? -10.578 31.203 1.573 1 40.19 519 GLY B C 1
ATOM 8172 O O . GLY B 1 519 ? -10.438 30.75 2.711 1 40.19 519 GLY B O 1
ATOM 8173 N N . ASN B 1 520 ? -11.766 32.094 1.34 1 36.84 520 ASN B N 1
ATOM 8174 C CA . ASN B 1 520 ? -12.922 32.406 2.186 1 36.84 520 ASN B CA 1
ATOM 8175 C C . ASN B 1 520 ? -14.023 31.359 2.012 1 36.84 520 ASN B C 1
ATOM 8177 O O . ASN B 1 520 ? -15.203 31.672 2.152 1 36.84 520 ASN B O 1
ATOM 8181 N N . VAL B 1 521 ? -13.914 30.359 1.432 1 34.78 521 VAL B N 1
ATOM 8182 C CA . VAL B 1 521 ? -15.172 29.75 1.03 1 34.78 521 VAL B CA 1
ATOM 8183 C C . VAL B 1 521 ? -16.031 29.484 2.262 1 34.78 521 VAL B C 1
ATOM 8185 O O . VAL B 1 521 ? -17.203 29.125 2.137 1 34.78 521 VAL B O 1
ATOM 8188 N N . PHE B 1 522 ? -15.602 29.281 3.354 1 35.12 522 PHE B N 1
ATOM 8189 C CA . PHE B 1 522 ? -16.531 28.625 4.254 1 35.12 522 PHE B CA 1
ATOM 8190 C C . PHE B 1 522 ? -17.344 29.641 5.035 1 35.12 522 PHE B C 1
ATOM 8192 O O . PHE B 1 522 ? -17.906 29.328 6.086 1 35.12 522 PHE B O 1
ATOM 8199 N N . GLY B 1 523 ? -17.281 30.984 4.793 1 27.67 523 GLY B N 1
ATOM 8200 C CA . GLY B 1 523 ? -18.281 31.688 5.582 1 27.67 523 GLY B CA 1
ATOM 8201 C C . GLY B 1 523 ? -19.703 31.297 5.223 1 27.67 523 GLY B C 1
ATOM 8202 O O . GLY B 1 523 ? -19.969 30.812 4.117 1 27.67 523 GLY B O 1
ATOM 8203 N N . GLY B 1 524 ? -20.484 30.859 6.227 1 24.42 524 GLY B N 1
ATOM 8204 C CA . GLY B 1 524 ? -21.938 30.766 6.238 1 24.42 524 GLY B CA 1
ATOM 8205 C C . GLY B 1 524 ? -22.609 31.859 5.453 1 24.42 524 GLY B C 1
ATOM 8206 O O . GLY B 1 524 ? -22.609 33.031 5.871 1 24.42 524 GLY B O 1
ATOM 8207 N N . ASP B 1 525 ? -22.297 32.344 4.203 1 22.33 525 ASP B N 1
ATOM 8208 C CA . ASP B 1 525 ? -23.547 33 3.836 1 22.33 525 ASP B CA 1
ATOM 8209 C C . ASP B 1 525 ? -24.688 31.984 3.717 1 22.33 525 ASP B C 1
ATOM 8211 O O . ASP B 1 525 ? -24.484 30.875 3.207 1 22.33 525 ASP B O 1
#

Nearest PDB structures (foldseek):
  2vor-assembly1_A  TM=7.919E-01  e=1.219E-25  Mycobacterium tuberculosis H37Rv
  2vos-assembly1_A  TM=7.846E-01  e=5.127E-25  Mycobacterium tuberculosis H37Rv
  1jbw-assembly1_A  TM=7.635E-01  e=3.890E-25  Lacticaseibacillus casei
  2gc5-assembly1_A  TM=8.020E-01  e=4.182E-24  Lacticaseibacillus casei
  1fgs-assembly1_A  TM=8.112E-01  e=2.149E-21  Lacticaseibacillus casei

InterPro domains:
  IPR001645 Folylpolyglutamate synthetase [PTHR11136] (31-509)
  IPR001645 Folylpolyglutamate synthetase [TIGR01499] (39-510)
  IPR018109 Folylpolyglutamate synthetase, conserved site [PS01011] (60-83)
  IPR018109 Folylpolyglutamate synthetase, conserved site [PS01012] (159-174)
  IPR023600 Folylpolyglutamate synthase, eukaryota [PIRSF038895] (29-511)
  IPR036565 Mur-like, catalytic domain superfamily [G3DSA:3.40.1190.10] (9-296)
  IPR036565 Mur-like, catalytic domain superfamily [SSF53623] (35-291)
  IPR036615 Mur ligase, C-terminal domain superfamily [G3DSA:3.90.190.20] (327-516)
  IPR036615 Mur ligase, C-terminal domain superfamily [SSF53244] (325-511)

Solvent-accessible surface area (backbone atoms only — not comparable to full-atom values): 55470 Å² total; per-residue (Å²): 118,63,68,63,44,38,52,49,45,52,52,52,50,50,48,34,37,51,58,33,70,72,39,68,58,86,66,33,52,67,44,41,76,66,41,34,48,58,50,43,53,50,49,38,51,52,57,74,49,54,69,67,59,57,42,63,29,44,26,36,38,31,19,46,64,47,53,41,66,56,23,46,39,33,32,49,29,23,44,38,54,67,69,43,47,31,26,40,38,49,74,81,54,52,73,48,73,53,64,21,37,23,52,64,81,24,41,52,49,64,62,60,44,36,52,53,46,48,57,45,49,51,36,45,61,75,46,37,82,84,45,73,83,67,80,60,38,50,67,56,49,47,50,52,44,43,54,53,48,40,60,75,68,61,36,59,31,27,37,41,51,47,85,57,52,17,51,46,22,61,70,46,71,61,73,53,47,57,28,31,39,38,41,46,79,56,92,61,64,37,82,66,44,39,89,43,55,44,43,38,26,45,27,30,49,41,57,61,34,64,80,22,48,31,37,29,54,92,60,58,67,62,33,44,52,33,38,52,52,49,28,53,74,49,52,25,44,57,27,28,47,46,60,57,81,63,38,39,57,82,89,49,82,94,54,60,37,53,76,42,75,71,39,44,60,34,47,26,44,19,51,54,50,46,50,53,42,51,47,54,50,32,69,72,59,79,48,81,62,85,78,67,78,88,66,76,77,72,69,83,84,77,76,74,44,68,43,77,65,52,74,55,50,69,38,47,52,49,9,36,37,67,20,74,54,91,42,46,75,32,74,49,78,42,89,36,26,37,37,39,27,26,33,26,70,44,59,68,45,35,50,34,48,44,53,50,47,55,53,53,52,52,57,50,48,71,73,44,95,64,49,70,27,34,32,37,38,39,33,60,66,93,84,56,65,51,63,64,46,48,61,59,55,62,80,67,66,58,63,32,36,32,22,24,26,80,26,43,36,69,73,52,50,69,67,46,44,43,70,57,45,46,51,40,46,50,41,28,50,48,47,48,49,50,52,30,54,74,68,67,49,77,62,87,70,83,58,83,59,39,53,55,49,66,32,77,13,33,49,58,35,50,16,45,67,43,64,57,44,24,89,89,46,64,63,53,58,88,79,50,79,48,65,35,65,64,58,70,70,28,64,29,37,42,35,39,32,31,35,20,46,56,40,26,16,34,48,46,47,69,76,33,76,58,46,64,76,44,53,70,68,73,65,83,120,118,64,67,64,44,38,52,48,46,53,52,51,51,49,49,33,38,51,58,33,69,72,39,68,58,86,68,32,53,67,44,41,75,65,40,36,51,60,51,43,54,50,50,37,51,53,55,73,49,54,71,65,58,58,42,64,30,45,26,38,38,31,19,44,64,46,54,43,66,57,23,46,38,33,33,51,29,23,44,39,54,67,69,44,46,30,27,40,38,51,74,80,54,51,73,47,74,51,64,21,35,23,52,66,80,24,40,51,50,64,62,60,44,38,51,54,47,49,56,45,50,49,36,46,62,74,45,38,82,81,45,73,83,66,80,60,39,52,67,57,50,48,49,52,46,43,54,52,48,40,60,76,65,62,36,59,32,28,38,40,49,48,85,56,53,16,50,46,22,62,71,46,71,62,74,54,48,55,29,33,38,36,41,47,77,59,93,61,65,37,84,65,45,38,88,43,57,44,44,39,28,45,28,30,50,42,57,61,35,65,82,24,48,32,39,29,56,90,59,59,68,63,32,44,50,34,37,51,52,49,28,54,75,48,51,26,41,59,26,26,46,48,60,57,81,64,38,39,57,79,90,49,81,94,52,60,37,55,75,41,76,72,39,43,61,34,46,27,44,19,51,54,50,46,51,54,42,50,47,54,51,30,68,73,60,78,47,81,60,88,77,66,76,86,67,76,78,73,68,81,82,76,76,75,43,69,42,77,62,52,75,55,52,69,37,47,53,49,8,35,36,67,20,73,53,91,42,45,74,32,76,49,78,43,90,37,26,37,38,38,26,25,34,28,69,42,59,68,45,33,51,33,48,46,52,49,48,55,52,53,51,51,57,49,48,72,74,43,95,60,50,71,27,35,31,36,39,39,33,60,66,94,84,57,67,52,64,64,47,48,60,60,54,63,79,67,64,58,64,30,37,32,23,21,25,80,27,42,35,68,72,52,50,68,69,47,44,41,70,57,45,45,49,40,46,49,42,28,51,49,47,49,50,50,52,29,55,74,69,66,50,79,63,89,70,82,59,83,60,39,53,56,48,64,33,76,13,33,48,58,31,50,16,42,68,44,62,57,44,26,89,90,46,66,62,52,58,87,81,48,79,45,65,37,64,66,58,70,69,27,63,29,37,40,34,40,31,31,35,22,44,55,40,27,16,34,47,46,47,69,76,33,76,56,44,67,76,45,53,70,69,74,65,82,123